Protein 8EH0 (pdb70)

Secondary structure (DSSP, 8-state):
-EETTEE---S-TTHHHHHHHHHHHHHHHTT-HHHHHHHHHHIIIII-PSPPEEE-HHHHHHHTSEEEEEEGGGSTTSBTHHHHHHHHHHHHHHTT--EEEEEESSSHHHHHHHHHHHHTT-EEEEEEEHHHHHHTHHHHHHHHHTT-EEEEE-STTSSHHHHHHHHHHHHHHTTTTEEE--SSS-SSTTHHHHHHHHHTHHHHHHHHHHHHHHSS--SEEEEE-SS-HHHHHHHGGGTTSS-EEEEEEE-TTBTTTTBS--HHHH-EEEEETTEEEEE-B-TTSPBPPP--SSTTT--SB--HHHHHHHHTTSSEEEEE-HHHHHHHHHHHHHHHS--B-TTHHHHHHGGGGS--TT-EEEEEE-BBSGGGHHHHHT-HHHHT-/--EETTEE---S-GGGHHHHHHHHHHHHHHTT-HHHHHHHHHHIIIII-PSPPEEE-HHHHHHHTSEEEEEEGGGSTTSBTHHHHHHHHHHHHHHTT--EEEEEESSSHHHHHHHHHHHHTT-EEEEEEEHHHHHHTHHHHHHHHHTT-EEEEE-STTSSHHHHHHHHHHHHHHTTTTEEE--SSS-SSTTHHHHHHHHHTHHHHHHHHHHHHHHSS--SEEEEE-SS-HHHHHHHGGGTTSS-EEEEEEEEETBGGGTBS--HHHH-EEEEETTEEEEE-B-TTSPBPPP--SSTTT--SB--HHHHHHHHHTSSEEEEEEHHHHHHHHHHHHHHHS--B-HHHHHHHHGGGGS--TT-EEEEEE-BBSGGGHHHHHH-HHHH--

Nearest PDB structures (foldseek):
  8eh1-assembly1_A  TM=1.002E+00  e=7.860E-84  Thermotoga maritima
  8vhh-assembly1_A  TM=9.989E-01  e=4.058E-80  Thermotoga maritima
  8egy-assembly1_B  TM=9.907E-01  e=5.579E-79  Thermotoga maritima
  6ami-assembly1_B  TM=9.738E-01  e=3.771E-62  Pyrococcus furiosus DSM 3638
  5dw3-assembly2_D  TM=9.674E-01  e=1.036E-59  Pyrococcus furiosus DSM 3638

Sequence (771 aa):
GNFGPYGGQNVPEILMGALEELEAAYEGIMKDESFWKEYNDLLRDYAGRPTPLYFARRRLSEKYGARRVYLKREDLLHTGAHKINNAIGQVLLAKLMGKTRITAGTGAGQHGVATATAAALFGMECVIYMGEEDTIRQKLNVERMKLLGAKVVPVKSGSRTLKDAIDEALRDWITNLQQTTYYVPGSVVGPHPYPIIVRNFQKVIGEETKKQIPEKEGRLPDYIVACVSGGSNAAGIFYPFIDSGVKLIGVEAGGEGLETGKHAASLLKGKIGYLHGSKTFVLQDDWGQVQQASHHSVSAGLDYPGVGPEHAYWRRETGKVLLYDAVTDEEALDAFIELSRLEGIIPALESSHALAYLKKKINIKGKVVVVNLSGRGDDKDLESVLNHPYVRERKGNFGPYGGQNVPEILMGALEELEAAYEGIMKDESFWKEYNDLLRDYAGRPTPLYFARRLSEKYGARVYLKREDLLHTGAHKINNAIGQVLLAKLMGKTRITAGTGAGQHGVATATAAALFGMECVIYMGEEDTI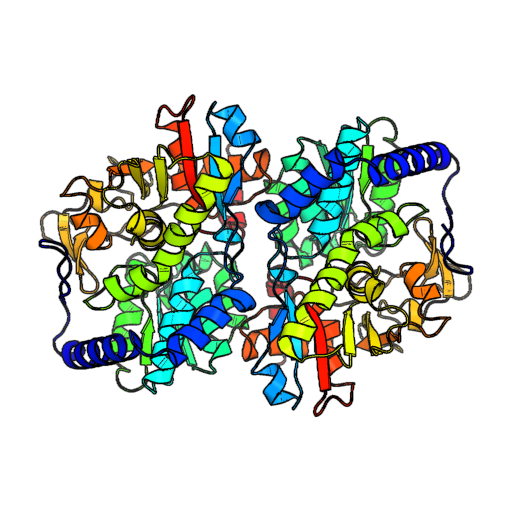RQKLNVERMKLLGAKVVPVKSGSRTLKDAIDEALRDWITNLQTTYYVPGSVVGPHPYPIIVRNFQKVIGEETKKQIPEKEGRLPDYIVACVSGGSNAAGIFYPFIDSGVKLIGVEAGGEGLETGKHAASLLKGKIGYLHGSKTFVLQDDWGQVQQASHHSVSAGLDYPGVGPEHAYWRRETGKVLYDAVTDEEALDAFIELSRLEGIIPALESSHALAYLKKINIKGKVVVVNLSGRGDDKDLESVLNHPYVRER

Structure (mmCIF, N/CA/C/O backbone):
data_8EH0
#
_entry.id   8EH0
#
_cell.length_a   164.365
_cell.length_b   164.365
_cell.length_c   84.301
_cell.angle_alpha   90.000
_cell.angle_beta   90.000
_cell.angle_gamma   90.000
#
_symmetry.space_group_name_H-M   'I 4'
#
loop_
_entity.id
_entity.type
_entity.pdbx_description
1 polymer 'Engineered tyrosine synthase (TmTyrS1)'
2 non-polymer '2-{[(E)-{3-hydroxy-2-methyl-5-[(phosphonooxy)methyl]pyridin-4-yl}methylidene]amino}prop-2-enoic acid'
3 non-polymer 1,2-ETHANEDIOL
4 non-polymer 1-oxo-1lambda~5~-quinoline
5 non-polymer 'POTASSIUM ION'
6 water water
#
loop_
_atom_site.group_PDB
_atom_site.id
_atom_site.type_symbol
_atom_site.label_atom_id
_atom_site.label_alt_id
_atom_site.label_comp_id
_atom_site.label_asym_id
_atom_site.label_entity_id
_atom_site.label_seq_id
_atom_site.pdbx_PDB_ins_code
_atom_site.Cartn_x
_atom_site.Cartn_y
_atom_site.Cartn_z
_atom_site.occupancy
_atom_site.B_iso_or_equiv
_atom_site.auth_seq_id
_atom_site.auth_comp_id
_atom_site.auth_asym_id
_atom_site.auth_atom_id
_atom_site.pdbx_PDB_model_num
ATOM 1 N N . GLY A 1 3 ? 47.90234 -50.66789 6.93829 1.000 40.79000 3 GLY A N 1
ATOM 2 C CA . GLY A 1 3 ? 46.93013 -49.69977 6.40009 1.000 43.00000 3 GLY A CA 1
ATOM 3 C C . GLY A 1 3 ? 47.18723 -49.00381 5.05276 1.000 32.79000 3 GLY A C 1
ATOM 4 O O . GLY A 1 3 ? 46.55493 -47.99472 4.71372 1.000 30.53000 3 GLY A O 1
ATOM 5 N N . ASN A 1 4 ? 48.11340 -49.54981 4.26865 1.000 30.18000 4 ASN A N 1
ATOM 6 C CA . ASN A 1 4 ? 48.50341 -48.94186 3.00045 1.000 30.60000 4 ASN A CA 1
ATOM 7 C C . ASN A 1 4 ? 47.98461 -49.80437 1.86375 1.000 32.54000 4 ASN A C 1
ATOM 8 O O . ASN A 1 4 ? 48.08597 -51.03039 1.91263 1.000 34.89000 4 ASN A O 1
ATOM 13 N N . PHE A 1 5 ? 47.43151 -49.15379 0.84100 1.000 27.16000 5 PHE A N 1
ATOM 14 C CA . PHE A 1 5 ? 47.00091 -49.77943 -0.43182 1.000 26.21000 5 PHE A CA 1
ATOM 15 C C . PHE A 1 5 ? 47.97776 -49.22062 -1.45965 1.000 30.44000 5 PHE A C 1
ATOM 16 O O . PHE A 1 5 ? 47.80660 -48.10387 -1.95951 1.000 26.63000 5 PHE A O 1
ATOM 24 N N . GLY A 1 6 ? 49.07053 -49.94734 -1.70555 1.000 31.28000 6 GLY A N 1
ATOM 25 C CA . GLY A 1 6 ? 50.11628 -49.30837 -2.45940 1.000 28.72000 6 GLY A CA 1
ATOM 26 C C . GLY A 1 6 ? 50.60547 -48.09711 -1.71095 1.000 28.87000 6 GLY A C 1
ATOM 27 O O . GLY A 1 6 ? 50.84376 -48.15541 -0.50078 1.000 30.41000 6 GLY A O 1
ATOM 28 N N . PRO A 1 7 ? 50.73643 -46.96965 -2.41164 1.000 28.02000 7 PRO A N 1
ATOM 29 C CA . PRO A 1 7 ? 51.17570 -45.71844 -1.77625 1.000 30.97000 7 PRO A CA 1
ATOM 30 C C . PRO A 1 7 ? 50.09260 -44.99834 -0.94834 1.000 31.48000 7 PRO A C 1
ATOM 31 O O . PRO A 1 7 ? 50.39172 -44.00703 -0.26784 1.000 34.31000 7 PRO A O 1
ATOM 35 N N . TYR A 1 8 ? 48.84340 -45.45474 -0.99972 1.000 26.09000 8 TYR A N 1
ATOM 36 C CA . TYR A 1 8 ? 47.70149 -44.70682 -0.48687 1.000 23.32000 8 TYR A CA 1
ATOM 37 C C . TYR A 1 8 ? 47.30047 -45.23070 0.86526 1.000 24.57000 8 TYR A C 1
ATOM 38 O O . TYR A 1 8 ? 47.59769 -46.38661 1.22621 1.000 26.76000 8 TYR A O 1
ATOM 47 N N . GLY A 1 9 ? 46.55549 -44.37683 1.59827 1.000 25.08000 9 GLY A N 1
ATOM 48 C CA . GLY A 1 9 ? 45.99955 -44.83569 2.86627 1.000 25.31000 9 GLY A CA 1
ATOM 49 C C . GLY A 1 9 ? 46.70318 -44.23122 4.07825 1.000 25.94000 9 GLY A C 1
ATOM 50 O O . GLY A 1 9 ? 46.80173 -43.00719 4.19848 1.000 24.85000 9 GLY A O 1
ATOM 51 N N . GLY A 1 10 ? 47.22826 -45.08989 4.95513 1.000 23.72000 10 GLY A N 1
ATOM 52 C CA . GLY A 1 10 ? 47.98985 -44.62250 6.10224 1.000 26.32000 10 GLY A CA 1
ATOM 53 C C . GLY A 1 10 ? 47.13151 -44.06031 7.22338 1.000 28.40000 10 GLY A C 1
ATOM 54 O O . GLY A 1 10 ? 45.90737 -44.26264 7.29583 1.000 25.50000 10 GLY A O 1
ATOM 55 N N . GLN A 1 11 ? 47.80533 -43.37401 8.15929 1.000 24.43000 11 GLN A N 1
ATOM 56 C CA . GLN A 1 11 ? 47.15001 -42.73490 9.31049 1.000 22.08000 11 GLN A CA 1
ATOM 57 C C . GLN A 1 11 ? 47.65769 -41.30311 9.38480 1.000 31.93000 11 GLN A C 1
ATOM 58 O O . GLN A 1 11 ? 48.66846 -41.02017 10.04418 1.000 32.35000 11 GLN A O 1
ATOM 64 N N . ASN A 1 12 ? 46.92048 -40.39013 8.79777 1.000 24.64000 12 ASN A N 1
ATOM 65 C CA . ASN A 1 12 ? 47.41828 -39.00651 8.61411 1.000 26.32000 12 ASN A CA 1
ATOM 66 C C . ASN A 1 12 ? 46.56226 -38.10250 9.45902 1.000 26.47000 12 ASN A C 1
ATOM 67 O O . ASN A 1 12 ? 45.58782 -37.51333 8.98508 1.000 28.19000 12 ASN A O 1
ATOM 72 N N . VAL A 1 13 ? 46.92459 -38.01281 10.74516 1.000 26.19000 13 VAL A N 1
ATOM 73 C CA . VAL A 1 13 ? 46.00628 -37.49667 11.75430 1.000 27.22000 13 VAL A CA 1
ATOM 74 C C . VAL A 1 13 ? 46.79618 -36.62941 12.72216 1.000 28.32000 13 VAL A C 1
ATOM 75 O O . VAL A 1 13 ? 48.00499 -36.82591 12.88296 1.000 27.98000 13 VAL A O 1
ATOM 79 N N . PRO A 1 14 ? 46.11719 -35.77356 13.46820 1.000 25.43000 14 PRO A N 1
ATOM 80 C CA . PRO A 1 14 ? 46.75885 -35.14809 14.64613 1.000 24.19000 14 PRO A CA 1
ATOM 81 C C . PRO A 1 14 ? 47.24578 -36.22969 15.59414 1.000 29.57000 14 PRO A C 1
ATOM 82 O O . PRO A 1 14 ? 46.60817 -37.26926 15.74949 1.000 26.31000 14 PRO A O 1
ATOM 86 N N . GLU A 1 15 ? 48.38454 -35.97081 16.25860 1.000 27.14000 15 GLU A N 1
ATOM 87 C CA . GLU A 1 15 ? 48.98254 -37.02856 17.08265 1.000 28.13000 15 GLU A CA 1
ATOM 88 C C . GLU A 1 15 ? 48.08967 -37.49433 18.22347 1.000 27.96000 15 GLU A C 1
ATOM 89 O O . GLU A 1 15 ? 48.22084 -38.65810 18.66133 1.000 28.65000 15 GLU A O 1
ATOM 95 N N . ILE A 1 16 ? 47.20382 -36.63254 18.72939 1.000 26.31000 16 ILE A N 1
ATOM 96 C CA . ILE A 1 16 ? 46.34700 -37.01134 19.86817 1.000 29.88000 16 ILE A CA 1
ATOM 97 C C . ILE A 1 16 ? 45.41962 -38.17713 19.49344 1.000 32.00000 16 ILE A C 1
ATOM 98 O O . ILE A 1 16 ? 44.97476 -38.91331 20.37769 1.000 32.03000 16 ILE A O 1
ATOM 103 N N . LEU A 1 17 ? 45.16624 -38.39789 18.18445 1.000 30.20000 17 LEU A N 1
ATOM 104 C CA . LEU A 1 17 ? 44.32589 -39.52873 17.78674 1.000 27.55000 17 LEU A CA 1
ATOM 105 C C . LEU A 1 17 ? 45.07325 -40.84113 17.75705 1.000 31.53000 17 LEU A C 1
ATOM 106 O O . LEU A 1 17 ? 44.42981 -41.87791 17.60740 1.000 28.71000 17 LEU A O 1
ATOM 111 N N . MET A 1 18 ? 46.40618 -40.85373 17.86780 1.000 27.15000 18 MET A N 1
ATOM 112 C CA . MET A 1 18 ? 47.12266 -42.12323 17.65306 1.000 32.55000 18 MET A CA 1
ATOM 113 C C . MET A 1 18 ? 46.75255 -43.16333 18.70756 1.000 26.87000 18 MET A C 1
ATOM 114 O O . MET A 1 18 ? 46.58713 -44.34446 18.39627 1.000 28.17000 18 MET A O 1
ATOM 119 N N . GLY A 1 19 ? 46.60105 -42.75241 19.96520 1.000 29.12000 19 GLY A N 1
ATOM 120 C CA . GLY A 1 19 ? 46.18500 -43.71650 20.98662 1.000 29.68000 19 GLY A CA 1
ATOM 121 C C . GLY A 1 19 ? 44.80086 -44.30400 20.70425 1.000 29.45000 19 GLY A C 1
ATOM 122 O O . GLY A 1 19 ? 44.58920 -45.52783 20.79196 1.000 28.03000 19 GLY A O 1
ATOM 123 N N . ALA A 1 20 ? 43.85551 -43.45079 20.30314 1.000 26.93000 20 ALA A N 1
ATOM 124 C CA . ALA A 1 20 ? 42.53246 -43.96738 19.93575 1.000 25.35000 20 ALA A CA 1
ATOM 125 C C . ALA A 1 20 ? 42.59763 -44.93421 18.75545 1.000 24.47000 20 ALA A C 1
ATOM 126 O O . ALA A 1 20 ? 41.85115 -45.92285 18.73170 1.000 25.79000 20 ALA A O 1
ATOM 128 N N . LEU A 1 21 ? 43.42935 -44.64032 17.73171 1.000 23.62000 21 LEU A N 1
ATOM 129 C CA . LEU A 1 21 ? 43.51455 -45.53515 16.57136 1.000 26.70000 21 LEU A CA 1
ATOM 130 C C . LEU A 1 21 ? 44.18268 -46.86024 16.93863 1.000 29.89000 21 LEU A C 1
ATOM 131 O O . LEU A 1 21 ? 43.78541 -47.93237 16.45814 1.000 27.05000 21 LEU A O 1
ATOM 136 N N . GLU A 1 22 ? 45.19421 -46.81815 17.81717 1.000 25.03000 22 GLU A N 1
ATOM 137 C CA . GLU A 1 22 ? 45.79931 -48.05613 18.30335 1.000 27.63000 22 GLU A CA 1
ATOM 138 C C . GLU A 1 22 ? 44.80944 -48.88508 19.11336 1.000 23.72000 22 GLU A C 1
ATOM 139 O O . GLU A 1 22 ? 44.79288 -50.12014 19.01219 1.000 24.84000 22 GLU A O 1
ATOM 145 N N . GLU A 1 23 ? 43.99032 -48.23512 19.92246 1.000 24.09000 23 GLU A N 1
ATOM 146 C CA . GLU A 1 23 ? 42.97453 -48.93808 20.70437 1.000 23.64000 23 GLU A CA 1
ATOM 147 C C . GLU A 1 23 ? 41.94272 -49.58519 19.77823 1.000 23.93000 23 GLU A C 1
ATOM 148 O O . GLU A 1 23 ? 41.57103 -50.74988 19.95882 1.000 23.44000 23 GLU A O 1
ATOM 154 N N . LEU A 1 24 ? 41.55167 -48.85570 18.72852 1.000 23.21000 24 LEU A N 1
ATOM 155 C CA . LEU A 1 24 ? 40.58096 -49.37088 17.74233 1.000 25.14000 24 LEU A CA 1
ATOM 156 C C . LEU A 1 24 ? 41.16282 -50.53371 16.95844 1.000 22.86000 24 LEU A C 1
ATOM 157 O O . LEU A 1 24 ? 40.49340 -51.56050 16.77376 1.000 25.56000 24 LEU A O 1
ATOM 162 N N . GLU A 1 25 ? 42.42513 -50.41665 16.50507 1.000 23.47000 25 GLU A N 1
ATOM 163 C CA . GLU A 1 25 ? 43.06196 -51.52344 15.80817 1.000 27.06000 25 GLU A CA 1
ATOM 164 C C . GLU A 1 25 ? 43.14784 -52.79590 16.66908 1.000 26.60000 25 GLU A C 1
ATOM 165 O O . GLU A 1 25 ? 42.85454 -53.90307 16.20267 1.000 26.64000 25 GLU A O 1
ATOM 171 N N . ALA A 1 26 ? 43.51220 -52.65523 17.93919 1.000 24.34000 26 ALA A N 1
ATOM 172 C CA . ALA A 1 26 ? 43.55913 -53.83167 18.80101 1.000 24.10000 26 ALA A CA 1
ATOM 173 C C . ALA A 1 26 ? 42.17369 -54.43581 19.04165 1.000 25.22000 26 ALA A C 1
ATOM 174 O O . ALA A 1 26 ? 42.04505 -55.66372 19.07741 1.000 26.98000 26 ALA A O 1
ATOM 176 N N . ALA A 1 27 ? 41.15998 -53.60014 19.26952 1.000 23.55000 27 ALA A N 1
ATOM 177 C CA . ALA A 1 27 ? 39.79762 -54.08831 19.48709 1.000 24.54000 27 ALA A CA 1
ATOM 178 C C . ALA A 1 27 ? 39.28595 -54.79489 18.25128 1.000 30.86000 27 ALA A C 1
ATOM 179 O O . ALA A 1 27 ? 38.64837 -55.85451 18.33565 1.000 27.37000 27 ALA A O 1
ATOM 181 N N . TYR A 1 28 ? 39.60987 -54.24584 17.09109 1.000 27.59000 28 TYR A N 1
ATOM 182 C CA . TYR A 1 28 ? 39.16627 -54.84946 15.83825 1.000 27.42000 28 TYR A CA 1
ATOM 183 C C . TYR A 1 28 ? 39.89176 -56.16201 15.57255 1.000 31.95000 28 TYR A C 1
ATOM 184 O O . TYR A 1 28 ? 39.28051 -57.14300 15.13187 1.000 30.69000 28 TYR A O 1
ATOM 193 N N . GLU A 1 29 ? 41.20360 -56.20951 15.80631 1.000 26.65000 29 GLU A N 1
ATOM 194 C CA . GLU A 1 29 ? 41.89601 -57.49092 15.71457 1.000 30.34000 29 GLU A CA 1
ATOM 195 C C . GLU A 1 29 ? 41.24497 -58.51996 16.65190 1.000 32.53000 29 GLU A C 1
ATOM 196 O O . GLU A 1 29 ? 41.08557 -59.70312 16.29761 1.000 34.62000 29 GLU A O 1
ATOM 202 N N . GLY A 1 30 ? 40.81554 -58.06795 17.82836 1.000 30.63000 30 GLY A N 1
ATOM 203 C CA . GLY A 1 30 ? 40.17956 -58.96498 18.78061 1.000 31.18000 30 GLY A CA 1
ATOM 204 C C . GLY A 1 30 ? 38.84254 -59.52863 18.30624 1.000 39.90000 30 GLY A C 1
ATOM 205 O O . GLY A 1 30 ? 38.53982 -60.69432 18.53687 1.000 41.37000 30 GLY A O 1
ATOM 206 N N . ILE A 1 31 ? 38.02933 -58.73869 17.60626 1.000 32.35000 31 ILE A N 1
ATOM 207 C CA . ILE A 1 31 ? 36.75527 -59.33735 17.17095 1.000 37.58000 31 ILE A CA 1
ATOM 208 C C . ILE A 1 31 ? 36.86957 -60.15828 15.88757 1.000 44.02000 31 ILE A C 1
ATOM 209 O O . ILE A 1 31 ? 35.93638 -60.91304 15.54956 1.000 40.11000 31 ILE A O 1
ATOM 214 N N . MET A 1 32 ? 37.98404 -60.03833 15.15611 1.000 41.95000 32 MET A N 1
ATOM 215 C CA . MET A 1 32 ? 38.19830 -60.85225 13.95878 1.000 45.62000 32 MET A CA 1
ATOM 216 C C . MET A 1 32 ? 38.08740 -62.32701 14.23872 1.000 47.51000 32 MET A C 1
ATOM 217 O O . MET A 1 32 ? 37.77952 -63.10747 13.32708 1.000 48.56000 32 MET A O 1
ATOM 222 N N . LYS A 1 33 ? 38.37551 -62.72632 15.46815 1.000 44.82000 33 LYS A N 1
ATOM 223 C CA . LYS A 1 33 ? 38.38759 -64.12005 15.87310 1.000 49.61000 33 LYS A CA 1
ATOM 224 C C . LYS A 1 33 ? 37.34584 -64.39679 16.95271 1.000 49.11000 33 LYS A C 1
ATOM 225 O O . LYS A 1 33 ? 37.42995 -65.41037 17.64344 1.000 50.11000 33 LYS A O 1
ATOM 227 N N . ASP A 1 34 ? 36.36020 -63.52119 17.10857 1.000 39.21000 34 ASP A N 1
ATOM 228 C CA . ASP A 1 34 ? 35.41954 -63.56796 18.23607 1.000 34.48000 34 ASP A CA 1
ATOM 229 C C . ASP A 1 34 ? 34.09153 -64.14663 17.73172 1.000 37.41000 34 ASP A C 1
ATOM 230 O O . ASP A 1 34 ? 33.28223 -63.43263 17.12379 1.000 32.66000 34 ASP A O 1
ATOM 235 N N . GLU A 1 35 ? 33.86274 -65.44835 17.97548 1.000 32.89000 35 GLU A N 1
ATOM 236 C CA . GLU A 1 35 ? 32.65473 -66.07410 17.44123 1.000 32.99000 35 GLU A CA 1
ATOM 237 C C . GLU A 1 35 ? 31.39478 -65.40712 17.95108 1.000 31.50000 35 GLU A C 1
ATOM 238 O O . GLU A 1 35 ? 30.37717 -65.39609 17.24950 1.000 32.76000 35 GLU A O 1
ATOM 244 N N . SER A 1 36 ? 31.41837 -64.86231 19.17072 1.000 30.15000 36 SER A N 1
ATOM 245 C CA . SER A 1 36 ? 30.22538 -64.26035 19.70365 1.000 29.10000 36 SER A CA 1
ATOM 246 C C . SER A 1 36 ? 29.92942 -62.89163 19.06655 1.000 32.64000 36 SER A C 1
ATOM 247 O O . SER A 1 36 ? 28.75071 -62.55918 18.85467 1.000 32.52000 36 SER A O 1
ATOM 250 N N . PHE A 1 37 ? 30.96001 -62.10939 18.70760 1.000 29.21000 37 PHE A N 1
ATOM 251 C CA . PHE A 1 37 ? 30.71406 -60.88079 17.93763 1.000 28.36000 37 PHE A CA 1
ATOM 252 C C . PHE A 1 37 ? 30.01263 -61.21633 16.61246 1.000 27.29000 37 PHE A C 1
ATOM 253 O O . PHE A 1 37 ? 28.97514 -60.60206 16.24847 1.000 27.77000 37 PHE A O 1
ATOM 261 N N . TRP A 1 38 ? 30.55655 -62.18610 15.89142 1.000 27.08000 38 TRP A N 1
ATOM 262 C CA . TRP A 1 38 ? 30.01513 -62.50572 14.56734 1.000 30.22000 38 TRP A CA 1
ATOM 263 C C . TRP A 1 38 ? 28.62277 -63.10995 14.66797 1.000 32.26000 38 TRP A C 1
ATOM 264 O O . TRP A 1 38 ? 27.77638 -62.82610 13.81731 1.000 27.71000 38 TRP A O 1
ATOM 275 N N . LYS A 1 39 ? 28.34078 -63.90610 15.71535 1.000 28.99000 39 LYS A N 1
ATOM 276 C CA . LYS A 1 39 ? 26.98343 -64.42831 15.87795 1.000 31.82000 39 LYS A CA 1
ATOM 277 C C . LYS A 1 39 ? 25.97689 -63.29968 16.05562 1.000 26.95000 39 LYS A C 1
ATOM 278 O O . LYS A 1 39 ? 24.94630 -63.26563 15.36202 1.000 31.33000 39 LYS A O 1
ATOM 284 N N . GLU A 1 40 ? 26.24784 -62.37718 16.98915 1.000 27.16000 40 GLU A N 1
ATOM 285 C CA . GLU A 1 40 ? 25.32623 -61.28752 17.27490 1.000 26.17000 40 GLU A CA 1
ATOM 286 C C . GLU A 1 40 ? 25.18235 -60.40528 16.05022 1.000 29.82000 40 GLU A C 1
ATOM 287 O O . GLU A 1 40 ? 24.06776 -60.01597 15.67733 1.000 27.06000 40 GLU A O 1
ATOM 293 N N . TYR A 1 41 ? 26.31186 -60.09428 15.41664 1.000 24.89000 41 TYR A N 1
ATOM 294 C CA . TYR A 1 41 ? 26.29296 -59.21106 14.25003 1.000 23.63000 41 TYR A CA 1
ATOM 295 C C . TYR A 1 41 ? 25.53727 -59.85245 13.10704 1.000 26.29000 41 TYR A C 1
ATOM 296 O O . TYR A 1 41 ? 24.67593 -59.21543 12.50213 1.000 25.50000 41 TYR A O 1
ATOM 305 N N . ASN A 1 42 ? 25.84582 -61.10882 12.79706 1.000 24.62000 42 ASN A N 1
ATOM 306 C CA . ASN A 1 42 ? 25.17012 -61.76325 11.66713 1.000 25.43000 42 ASN A CA 1
ATOM 307 C C . ASN A 1 42 ? 23.69484 -62.00731 11.94647 1.000 25.10000 42 ASN A C 1
ATOM 308 O O . ASN A 1 42 ? 22.88440 -61.90753 11.02495 1.000 27.19000 42 ASN A O 1
ATOM 313 N N . ASP A 1 43 ? 23.31499 -62.27926 13.21745 1.000 25.30000 43 ASP A N 1
ATOM 314 C CA . ASP A 1 43 ? 21.89275 -62.40433 13.53474 1.000 27.94000 43 ASP A CA 1
ATOM 315 C C . ASP A 1 43 ? 21.14553 -61.09410 13.32643 1.000 25.75000 43 ASP A C 1
ATOM 316 O O . ASP A 1 43 ? 20.00179 -61.10384 12.84980 1.000 27.84000 43 ASP A O 1
ATOM 321 N N . LEU A 1 44 ? 21.75689 -59.95815 13.69800 1.000 24.74000 44 LEU A N 1
ATOM 322 C CA . LEU A 1 44 ? 21.14369 -58.66402 13.42778 1.000 24.41000 44 LEU A CA 1
ATOM 323 C C . LEU A 1 44 ? 21.11367 -58.38503 11.91858 1.000 27.21000 44 LEU A C 1
ATOM 324 O O . LEU A 1 44 ? 20.10021 -57.88587 11.41167 1.000 24.95000 44 LEU A O 1
ATOM 329 N N . LEU A 1 45 ? 22.19593 -58.69708 11.17839 1.000 23.68000 45 LEU A N 1
ATOM 330 C CA . LEU A 1 45 ? 22.11785 -58.49804 9.70621 1.000 23.68000 45 LEU A CA 1
ATOM 331 C C . LEU A 1 45 ? 20.92181 -59.24284 9.11505 1.000 24.45000 45 LEU A C 1
ATOM 332 O O . LEU A 1 45 ? 20.21957 -58.68907 8.24428 1.000 26.74000 45 LEU A O 1
ATOM 337 N N . ARG A 1 46 ? 20.67793 -60.47940 9.57075 1.000 25.21000 46 ARG A N 1
ATOM 338 C CA . ARG A 1 46 ? 19.56581 -61.29320 9.04668 1.000 23.92000 46 ARG A CA 1
ATOM 339 C C . ARG A 1 46 ? 18.21087 -60.70823 9.46753 1.000 29.15000 46 ARG A C 1
ATOM 340 O O . ARG A 1 46 ? 17.35148 -60.43037 8.62586 1.000 26.76000 46 ARG A O 1
ATOM 348 N N . ASP A 1 47 ? 17.96821 -60.57523 10.77431 1.000 25.91000 47 ASP A N 1
ATOM 349 C CA . ASP A 1 47 ? 16.57809 -60.30821 11.23535 1.000 29.30000 47 ASP A CA 1
ATOM 350 C C . ASP A 1 47 ? 16.26372 -58.83592 11.42618 1.000 26.41000 47 ASP A C 1
ATOM 351 O O . ASP A 1 47 ? 15.08597 -58.42838 11.34724 1.000 27.28000 47 ASP A O 1
ATOM 356 N N . TYR A 1 48 ? 17.27501 -58.01028 11.64618 1.000 22.26000 48 TYR A N 1
ATOM 357 C CA . TYR A 1 48 ? 17.09659 -56.60304 11.87713 1.000 21.13000 48 TYR A CA 1
ATOM 358 C C . TYR A 1 48 ? 17.25870 -55.85101 10.56371 1.000 28.71000 48 TYR A C 1
ATOM 359 O O . TYR A 1 48 ? 16.42731 -55.01882 10.22468 1.000 24.56000 48 TYR A O 1
ATOM 368 N N . ALA A 1 49 ? 18.33597 -56.13105 9.82950 1.000 25.82000 49 ALA A N 1
ATOM 369 C CA . ALA A 1 49 ? 18.55904 -55.40301 8.57013 1.000 24.57000 49 ALA A CA 1
ATOM 370 C C . ALA A 1 49 ? 17.85539 -56.03647 7.37416 1.000 26.99000 49 ALA A C 1
ATOM 371 O O . ALA A 1 49 ? 17.52329 -55.32996 6.41050 1.000 26.26000 49 ALA A O 1
ATOM 373 N N . GLY A 1 50 ? 17.69073 -57.34438 7.38296 1.000 25.29000 50 GLY A N 1
ATOM 374 C CA . GLY A 1 50 ? 17.07299 -58.05782 6.27910 1.000 23.45000 50 GLY A CA 1
ATOM 375 C C . GLY A 1 50 ? 18.01319 -58.74296 5.29309 1.000 29.31000 50 GLY A C 1
ATOM 376 O O . GLY A 1 50 ? 17.57264 -59.06649 4.19206 1.000 28.95000 50 GLY A O 1
ATOM 377 N N . ARG A 1 51 ? 19.27483 -59.05834 5.66600 1.000 24.89000 51 ARG A N 1
ATOM 378 C CA . ARG A 1 51 ? 20.13398 -59.78941 4.73598 1.000 25.24000 51 ARG A CA 1
ATOM 379 C C . ARG A 1 51 ? 19.77524 -61.28425 4.70479 1.000 25.81000 51 ARG A C 1
ATOM 380 O O . ARG A 1 51 ? 19.36239 -61.84235 5.72694 1.000 29.02000 51 ARG A O 1
ATOM 388 N N . PRO A 1 52 ? 20.01452 -61.97912 3.58940 1.000 25.00000 52 PRO A N 1
ATOM 389 C CA . PRO A 1 52 ? 20.63245 -61.51929 2.33143 1.000 24.77000 52 PRO A CA 1
ATOM 390 C C . PRO A 1 52 ? 19.64930 -60.72735 1.51634 1.000 24.70000 52 PRO A C 1
ATOM 391 O O . PRO A 1 52 ? 18.40413 -60.96066 1.60681 1.000 23.91000 52 PRO A O 1
ATOM 395 N N . THR A 1 53 ? 20.14421 -59.73309 0.78095 1.000 24.22000 53 THR A N 1
ATOM 396 C CA . THR A 1 53 ? 19.27210 -58.97427 -0.12406 1.000 22.54000 53 THR A CA 1
ATOM 397 C C . THR A 1 53 ? 19.16746 -59.73911 -1.45160 1.000 23.35000 53 THR A C 1
ATOM 398 O O . THR A 1 53 ? 20.11135 -60.43588 -1.87960 1.000 23.15000 53 THR A O 1
ATOM 402 N N . PRO A 1 54 ? 18.04291 -59.60702 -2.15131 1.000 21.19000 54 PRO A N 1
ATOM 403 C CA . PRO A 1 54 ? 17.90624 -60.34781 -3.41189 1.000 23.75000 54 PRO A CA 1
ATOM 404 C C . PRO A 1 54 ? 18.72718 -59.73798 -4.53284 1.000 25.75000 54 PRO A C 1
ATOM 405 O O . PRO A 1 54 ? 19.14775 -58.56618 -4.51140 1.000 23.39000 54 PRO A O 1
ATOM 409 N N . LEU A 1 55 ? 18.94631 -60.57976 -5.52515 1.000 21.96000 55 LEU A N 1
ATOM 410 C CA . LEU A 1 55 ? 19.55621 -60.18393 -6.78908 1.000 21.66000 55 LEU A CA 1
ATOM 411 C C . LEU A 1 55 ? 18.39973 -60.25702 -7.78868 1.000 26.17000 55 LEU A C 1
ATOM 412 O O . LEU A 1 55 ? 17.90537 -61.34500 -8.12621 1.000 27.87000 55 LEU A O 1
ATOM 417 N N . TYR A 1 56 ? 17.94256 -59.10809 -8.22871 1.000 22.81000 56 TYR A N 1
ATOM 418 C CA . TYR A 1 56 ? 16.69002 -59.00996 -8.96648 1.000 24.46000 56 TYR A CA 1
ATOM 419 C C . TYR A 1 56 ? 16.95392 -58.88811 -10.46741 1.000 24.77000 56 TYR A C 1
ATOM 420 O O . TYR A 1 56 ? 17.63164 -57.95976 -10.92266 1.000 23.61000 56 TYR A O 1
ATOM 429 N N . PHE A 1 57 ? 16.32891 -59.77133 -11.25416 1.000 24.35000 57 PHE A N 1
ATOM 430 C CA . PHE A 1 57 ? 16.36382 -59.59634 -12.71526 1.000 25.21000 57 PHE A CA 1
ATOM 431 C C . PHE A 1 57 ? 15.39861 -58.51215 -13.15654 1.000 25.48000 57 PHE A C 1
ATOM 432 O O . PHE A 1 57 ? 14.18043 -58.65241 -12.97512 1.000 27.10000 57 PHE A O 1
ATOM 440 N N . ALA A 1 58 ? 15.92347 -57.41479 -13.71699 1.000 21.56000 58 ALA A N 1
ATOM 441 C CA . ALA A 1 58 ? 15.14527 -56.23265 -14.08322 1.000 23.73000 58 ALA A CA 1
ATOM 442 C C . ALA A 1 58 ? 14.71198 -56.44042 -15.54632 1.000 25.17000 58 ALA A C 1
ATOM 443 O O . ALA A 1 58 ? 15.43266 -56.11941 -16.47114 1.000 23.78000 58 ALA A O 1
ATOM 445 N N A ARG A 1 59 ? 13.51678 -57.02693 -15.70859 0.520 27.63000 59 ARG A N 1
ATOM 446 N N B ARG A 1 59 ? 13.51880 -57.02196 -15.74660 0.480 27.64000 59 ARG A N 1
ATOM 447 C CA A ARG A 1 59 ? 13.02730 -57.44857 -17.01858 0.520 29.04000 59 ARG A CA 1
ATOM 448 C CA B ARG A 1 59 ? 13.15533 -57.45869 -17.09350 0.480 28.84000 59 ARG A CA 1
ATOM 449 C C A ARG A 1 59 ? 12.94043 -56.29019 -18.00041 0.520 28.35000 59 ARG A C 1
ATOM 450 C C B ARG A 1 59 ? 12.91445 -56.29021 -18.04643 0.480 28.38000 59 ARG A C 1
ATOM 451 O O A ARG A 1 59 ? 13.34402 -56.41719 -19.16910 0.520 27.61000 59 ARG A O 1
ATOM 452 O O B ARG A 1 59 ? 13.21807 -56.40418 -19.24518 0.480 27.47000 59 ARG A O 1
ATOM 467 N N . ARG A 1 60 ? 12.36775 -55.16461 -17.56650 1.000 27.43000 60 ARG A N 1
ATOM 468 C CA . ARG A 1 60 ? 12.10982 -54.06410 -18.48839 1.000 29.36000 60 ARG A CA 1
ATOM 469 C C . ARG A 1 60 ? 13.37239 -53.29396 -18.81321 1.000 27.99000 60 ARG A C 1
ATOM 470 O O . ARG A 1 60 ? 13.57323 -52.90384 -19.96536 1.000 27.33000 60 ARG A O 1
ATOM 478 N N . LEU A 1 61 ? 14.25394 -53.09173 -17.82485 1.000 27.44000 61 LEU A N 1
ATOM 479 C CA . LEU A 1 61 ? 15.56538 -52.55160 -18.12749 1.000 27.46000 61 LEU A CA 1
ATOM 480 C C . LEU A 1 61 ? 16.30047 -53.46263 -19.10046 1.000 26.02000 61 LEU A C 1
ATOM 481 O O . LEU A 1 61 ? 16.96422 -52.99059 -20.02341 1.000 27.38000 61 LEU A O 1
ATOM 486 N N . SER A 1 62 ? 16.24167 -54.77543 -18.85260 1.000 25.44000 62 SER A N 1
ATOM 487 C CA . SER A 1 62 ? 16.93766 -55.73636 -19.70356 1.000 23.52000 62 SER A CA 1
ATOM 488 C C . SER A 1 62 ? 16.41549 -55.65706 -21.12491 1.000 28.70000 62 SER A C 1
ATOM 489 O O . SER A 1 62 ? 17.20304 -55.62610 -22.08149 1.000 30.23000 62 SER A O 1
ATOM 492 N N . GLU A 1 63 ? 15.09059 -55.63350 -21.28566 1.000 27.01000 63 GLU A N 1
ATOM 493 C CA . GLU A 1 63 ? 14.52642 -55.48413 -22.62908 1.000 29.51000 63 GLU A CA 1
ATOM 494 C C . GLU A 1 63 ? 14.96044 -54.17879 -23.28872 1.000 33.02000 63 GLU A C 1
ATOM 495 O O . GLU A 1 63 ? 15.23013 -54.15075 -24.50159 1.000 30.30000 63 GLU A O 1
ATOM 501 N N . LYS A 1 64 ? 15.01757 -53.07430 -22.52544 1.000 27.95000 64 LYS A N 1
ATOM 502 C CA . LYS A 1 64 ? 15.37655 -51.79289 -23.12211 1.000 28.37000 64 LYS A CA 1
ATOM 503 C C . LYS A 1 64 ? 16.80485 -51.80398 -23.66630 1.000 32.13000 64 LYS A C 1
ATOM 504 O O . LYS A 1 64 ? 17.08873 -51.22784 -24.72754 1.000 30.39000 64 LYS A O 1
ATOM 510 N N . TYR A 1 65 ? 17.72513 -52.43896 -22.95736 1.000 27.80000 65 TYR A N 1
ATOM 511 C CA . TYR A 1 65 ? 19.14337 -52.40294 -23.34659 1.000 28.13000 65 TYR A CA 1
ATOM 512 C C . TYR A 1 65 ? 19.58114 -53.67165 -24.07449 1.000 27.46000 65 TYR A C 1
ATOM 513 O O . TYR A 1 65 ? 20.73236 -53.73554 -24.52980 1.000 30.97000 65 TYR A O 1
ATOM 522 N N . GLY A 1 66 ? 18.68576 -54.63733 -24.26933 1.000 29.75000 66 GLY A N 1
ATOM 523 C CA . GLY A 1 66 ? 19.11348 -55.89197 -24.89924 1.000 32.01000 66 GLY A CA 1
ATOM 524 C C . GLY A 1 66 ? 20.13564 -56.66194 -24.09115 1.000 31.96000 66 GLY A C 1
ATOM 525 O O . GLY A 1 66 ? 20.99161 -57.34975 -24.65321 1.000 28.36000 66 GLY A O 1
ATOM 526 N N . ALA A 1 67 ? 20.06395 -56.57801 -22.76925 1.000 28.73000 67 ALA A N 1
ATOM 527 C CA . ALA A 1 67 ? 21.07818 -57.15995 -21.92329 1.000 24.86000 67 ALA A CA 1
ATOM 528 C C . ALA A 1 67 ? 20.38615 -57.97585 -20.81212 1.000 24.27000 67 ALA A C 1
ATOM 529 O O . ALA A 1 67 ? 19.15207 -58.09119 -20.76373 1.000 29.53000 67 ALA A O 1
ATOM 531 N N A ARG A 1 68 ? 21.17436 -58.59065 -19.94226 0.520 22.99000 68 ARG A N 1
ATOM 532 N N B ARG A 1 68 ? 21.18037 -58.54765 -19.92629 0.480 22.99000 68 ARG A N 1
ATOM 533 C CA A ARG A 1 68 ? 20.65934 -59.30660 -18.77106 0.520 22.71000 68 ARG A CA 1
ATOM 534 C CA B ARG A 1 68 ? 20.67735 -59.29461 -18.77506 0.480 22.72000 68 ARG A CA 1
ATOM 535 C C A ARG A 1 68 ? 21.07810 -58.46500 -17.57040 0.520 26.20000 68 ARG A C 1
ATOM 536 C C B ARG A 1 68 ? 21.06907 -58.48997 -17.54039 0.480 26.19000 68 ARG A C 1
ATOM 537 O O A ARG A 1 68 ? 22.20075 -58.60223 -17.08068 0.520 25.19000 68 ARG A O 1
ATOM 538 O O B ARG A 1 68 ? 22.15666 -58.68615 -16.99165 0.480 25.16000 68 ARG A O 1
ATOM 553 N N . VAL A 1 69 ? 20.17727 -57.59222 -17.09749 1.000 20.95000 69 VAL A N 1
ATOM 554 C CA . VAL A 1 69 ? 20.52218 -56.61469 -16.05396 1.000 19.27000 69 VAL A CA 1
ATOM 555 C C . VAL A 1 69 ? 19.94020 -57.08450 -14.72797 1.000 22.00000 69 VAL A C 1
ATOM 556 O O . VAL A 1 69 ? 18.71404 -57.25379 -14.59154 1.000 22.46000 69 VAL A O 1
ATOM 560 N N . TYR A 1 70 ? 20.80558 -57.22627 -13.74139 1.000 20.90000 70 TYR A N 1
ATOM 561 C CA . TYR A 1 70 ? 20.41664 -57.61716 -12.40134 1.000 21.21000 70 TYR A CA 1
ATOM 562 C C . TYR A 1 70 ? 20.70467 -56.48365 -11.43895 1.000 23.40000 70 TYR A C 1
ATOM 563 O O . TYR A 1 70 ? 21.72507 -55.82124 -11.55183 1.000 23.15000 70 TYR A O 1
ATOM 572 N N . LEU A 1 71 ? 19.80624 -56.27255 -10.47659 1.000 19.89000 71 LEU A N 1
ATOM 573 C CA . LEU A 1 71 ? 19.99120 -55.22396 -9.47020 1.000 21.63000 71 LEU A CA 1
ATOM 574 C C . LEU A 1 71 ? 20.24112 -55.90118 -8.13260 1.000 23.25000 71 LEU A C 1
ATOM 575 O O . LEU A 1 71 ? 19.43646 -56.71347 -7.68150 1.000 22.12000 71 LEU A O 1
ATOM 580 N N . LYS A 1 72 ? 21.37293 -55.58433 -7.50719 1.000 20.65000 72 LYS A N 1
ATOM 581 C CA . LYS A 1 72 ? 21.60892 -56.07653 -6.15272 1.000 20.73000 72 LYS A CA 1
ATOM 582 C C . LYS A 1 72 ? 20.86487 -55.13951 -5.20477 1.000 21.67000 72 LYS A C 1
ATOM 583 O O . LYS A 1 72 ? 21.17543 -53.94862 -5.13740 1.000 23.07000 72 LYS A O 1
ATOM 589 N N . ARG A 1 73 ? 19.87719 -55.67552 -4.47796 1.000 20.74000 73 ARG A N 1
ATOM 590 C CA . ARG A 1 73 ? 18.82728 -54.83759 -3.87911 1.000 20.58000 73 ARG A CA 1
ATOM 591 C C . ARG A 1 73 ? 19.20171 -54.38781 -2.45721 1.000 22.09000 73 ARG A C 1
ATOM 592 O O . ARG A 1 73 ? 18.52400 -54.70580 -1.47437 1.000 22.38000 73 ARG A O 1
ATOM 600 N N . GLU A 1 74 ? 20.27504 -53.59626 -2.32914 1.000 20.98000 74 GLU A N 1
ATOM 601 C CA . GLU A 1 74 ? 20.57457 -53.03551 -0.99136 1.000 21.73000 74 GLU A CA 1
ATOM 602 C C . GLU A 1 74 ? 19.53784 -52.00968 -0.54663 1.000 22.62000 74 GLU A C 1
ATOM 603 O O . GLU A 1 74 ? 19.49035 -51.66786 0.64011 1.000 23.13000 74 GLU A O 1
ATOM 609 N N . ASP A 1 75 ? 18.72562 -51.47590 -1.46744 1.000 21.05000 75 ASP A N 1
ATOM 610 C CA . ASP A 1 75 ? 17.62986 -50.58409 -1.09466 1.000 26.07000 75 ASP A CA 1
ATOM 611 C C . ASP A 1 75 ? 16.59601 -51.28797 -0.20676 1.000 24.04000 75 ASP A C 1
ATOM 612 O O . ASP A 1 75 ? 15.80302 -50.57414 0.42931 1.000 24.72000 75 ASP A O 1
ATOM 617 N N . LEU A 1 76 ? 16.57032 -52.63394 -0.18186 1.000 21.78000 76 LEU A N 1
ATOM 618 C CA . LEU A 1 76 ? 15.56750 -53.34988 0.64606 1.000 22.83000 76 LEU A CA 1
ATOM 619 C C . LEU A 1 76 ? 16.03462 -53.49414 2.08742 1.000 27.64000 76 LEU A C 1
ATOM 620 O O . LEU A 1 76 ? 15.25092 -53.94617 2.93529 1.000 30.90000 76 LEU A O 1
ATOM 625 N N . LEU A 1 77 ? 17.24366 -53.04852 2.41380 1.000 21.21000 77 LEU A N 1
ATOM 626 C CA . LEU A 1 77 ? 17.68082 -53.17079 3.82112 1.000 22.40000 77 LEU A CA 1
ATOM 627 C C . LEU A 1 77 ? 16.90379 -52.22679 4.71705 1.000 22.37000 77 LEU A C 1
ATOM 628 O O . LEU A 1 77 ? 16.45455 -51.17684 4.30609 1.000 23.53000 77 LEU A O 1
ATOM 633 N N . HIS A 1 78 ? 16.86089 -52.56589 6.01826 1.000 23.93000 78 HIS A N 1
ATOM 634 C CA . HIS A 1 78 ? 16.37983 -51.61698 6.99735 1.000 23.65000 78 HIS A CA 1
ATOM 635 C C . HIS A 1 78 ? 17.15555 -50.30045 6.88289 1.000 23.53000 78 HIS A C 1
ATOM 636 O O . HIS A 1 78 ? 18.38458 -50.32212 6.81259 1.000 22.18000 78 HIS A O 1
ATOM 643 N N . THR A 1 79 ? 16.43513 -49.18711 6.85473 1.000 20.90000 79 THR A N 1
ATOM 644 C CA . THR A 1 79 ? 16.83895 -47.78545 6.65200 1.000 23.62000 79 THR A CA 1
ATOM 645 C C . THR A 1 79 ? 17.01795 -47.42254 5.17686 1.000 21.26000 79 THR A C 1
ATOM 646 O O . THR A 1 79 ? 17.12772 -46.22880 4.87011 1.000 23.30000 79 THR A O 1
ATOM 650 N N . GLY A 1 80 ? 17.06797 -48.39317 4.27554 1.000 22.97000 80 GLY A N 1
ATOM 651 C CA . GLY A 1 80 ? 17.01493 -48.02309 2.87526 1.000 24.45000 80 GLY A CA 1
ATOM 652 C C . GLY A 1 80 ? 18.34339 -47.87823 2.18490 1.000 24.78000 80 GLY A C 1
ATOM 653 O O . GLY A 1 80 ? 18.35528 -47.38401 1.04658 1.000 23.06000 80 GLY A O 1
ATOM 654 N N . ALA A 1 81 ? 19.46382 -48.33038 2.79784 1.000 21.36000 81 ALA A N 1
ATOM 655 C CA . ALA A 1 81 ? 20.75327 -48.23351 2.09249 1.000 21.92000 81 ALA A CA 1
ATOM 656 C C . ALA A 1 81 ? 21.77545 -49.17460 2.71670 1.000 23.46000 81 ALA A C 1
ATOM 657 O O . ALA A 1 81 ? 21.63359 -49.60975 3.86191 1.000 22.88000 81 ALA A O 1
ATOM 659 N N . HIS A 1 82 ? 22.80972 -49.49064 1.94249 1.000 22.21000 82 HIS A N 1
ATOM 660 C CA . HIS A 1 82 ? 23.91804 -50.32889 2.40468 1.000 21.66000 82 HIS A CA 1
ATOM 661 C C . HIS A 1 82 ? 24.58862 -49.77038 3.65467 1.000 21.35000 82 HIS A C 1
ATOM 662 O O . HIS A 1 82 ? 25.29087 -50.52228 4.32657 1.000 22.08000 82 HIS A O 1
ATOM 669 N N . LYS A 1 83 ? 24.37508 -48.50105 3.98269 1.000 21.32000 83 LYS A N 1
ATOM 670 C CA . LYS A 1 83 ? 25.06573 -47.93162 5.12669 1.000 21.60000 83 LYS A CA 1
ATOM 671 C C . LYS A 1 83 ? 24.80960 -48.74563 6.40310 1.000 26.09000 83 LYS A C 1
ATOM 672 O O . LYS A 1 83 ? 25.63509 -48.75242 7.32357 1.000 21.97000 83 LYS A O 1
ATOM 678 N N . ILE A 1 84 ? 23.64622 -49.39097 6.51389 1.000 22.35000 84 ILE A N 1
ATOM 679 C CA . ILE A 1 84 ? 23.35516 -50.10898 7.75721 1.000 21.61000 84 ILE A CA 1
ATOM 680 C C . ILE A 1 84 ? 24.31843 -51.27829 8.00654 1.000 22.15000 84 ILE A C 1
ATOM 681 O O . ILE A 1 84 ? 24.52959 -51.65961 9.17592 1.000 22.92000 84 ILE A O 1
ATOM 686 N N . ASN A 1 85 ? 24.88871 -51.90130 6.95128 1.000 21.52000 85 ASN A N 1
ATOM 687 C CA . ASN A 1 85 ? 25.81202 -53.01860 7.19056 1.000 23.15000 85 ASN A CA 1
ATOM 688 C C . ASN A 1 85 ? 26.96475 -52.56158 8.08089 1.000 25.78000 85 ASN A C 1
ATOM 689 O O . ASN A 1 85 ? 27.36187 -53.24113 9.03657 1.000 24.41000 85 ASN A O 1
ATOM 694 N N . ASN A 1 86 ? 27.50851 -51.41408 7.74642 1.000 21.11000 86 ASN A N 1
ATOM 695 C CA . ASN A 1 86 ? 28.65941 -50.83918 8.44167 1.000 22.45000 86 ASN A CA 1
ATOM 696 C C . ASN A 1 86 ? 28.23097 -50.23206 9.77602 1.000 23.64000 86 ASN A C 1
ATOM 697 O O . ASN A 1 86 ? 28.93333 -50.39474 10.78252 1.000 23.35000 86 ASN A O 1
ATOM 702 N N . ALA A 1 87 ? 27.08131 -49.52647 9.80390 1.000 23.05000 87 ALA A N 1
ATOM 703 C CA . ALA A 1 87 ? 26.69995 -48.85743 11.04923 1.000 23.49000 87 ALA A CA 1
ATOM 704 C C . ALA A 1 87 ? 26.44682 -49.87855 12.15978 1.000 25.81000 87 ALA A C 1
ATOM 705 O O . ALA A 1 87 ? 26.82429 -49.64695 13.32084 1.000 24.75000 87 ALA A O 1
ATOM 707 N N . ILE A 1 88 ? 25.76543 -50.99842 11.85016 1.000 25.52000 88 ILE A N 1
ATOM 708 C CA . ILE A 1 88 ? 25.51234 -51.97557 12.91769 1.000 24.51000 88 ILE A CA 1
ATOM 709 C C . ILE A 1 88 ? 26.84179 -52.50288 13.43978 1.000 26.95000 88 ILE A C 1
ATOM 710 O O . ILE A 1 88 ? 27.05807 -52.57017 14.65695 1.000 25.54000 88 ILE A O 1
ATOM 715 N N . GLY A 1 89 ? 27.74112 -52.86596 12.52153 1.000 25.40000 89 GLY A N 1
ATOM 716 C CA . GLY A 1 89 ? 29.01358 -53.48933 12.91667 1.000 24.38000 89 GLY A CA 1
ATOM 717 C C . GLY A 1 89 ? 29.85156 -52.56215 13.79950 1.000 24.28000 89 GLY A C 1
ATOM 718 O O . GLY A 1 89 ? 30.40378 -52.98574 14.81810 1.000 24.26000 89 GLY A O 1
ATOM 719 N N . GLN A 1 90 ? 29.96241 -51.28247 13.41670 1.000 23.36000 90 GLN A N 1
ATOM 720 C CA . GLN A 1 90 ? 30.83345 -50.37540 14.17157 1.000 22.26000 90 GLN A CA 1
ATOM 721 C C . GLN A 1 90 ?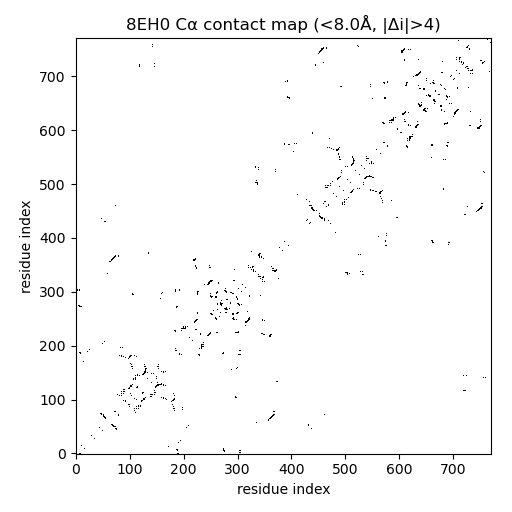 30.21092 -49.95118 15.49694 1.000 23.94000 90 GLN A C 1
ATOM 722 O O . GLN A 1 90 ? 30.92847 -49.75787 16.48720 1.000 24.65000 90 GLN A O 1
ATOM 728 N N . VAL A 1 91 ? 28.88400 -49.75649 15.53606 1.000 23.04000 91 VAL A N 1
ATOM 729 C CA . VAL A 1 91 ? 28.30148 -49.35033 16.82146 1.000 23.46000 91 VAL A CA 1
ATOM 730 C C . VAL A 1 91 ? 28.31834 -50.53067 17.80627 1.000 25.64000 91 VAL A C 1
ATOM 731 O O . VAL A 1 91 ? 28.55176 -50.33496 19.02127 1.000 26.46000 91 VAL A O 1
ATOM 735 N N . LEU A 1 92 ? 28.15200 -51.76292 17.31402 1.000 24.82000 92 LEU A N 1
ATOM 736 C CA . LEU A 1 92 ? 28.35993 -52.95345 18.15594 1.000 23.51000 92 LEU A CA 1
ATOM 737 C C . LEU A 1 92 ? 29.78260 -52.97379 18.71675 1.000 28.02000 92 LEU A C 1
ATOM 738 O O . LEU A 1 92 ? 30.00683 -53.16308 19.92600 1.000 26.95000 92 LEU A O 1
ATOM 743 N N . LEU A 1 93 ? 30.75821 -52.72986 17.85813 1.000 24.87000 93 LEU A N 1
ATOM 744 C CA . LEU A 1 93 ? 32.15898 -52.67926 18.31387 1.000 25.16000 93 LEU A CA 1
ATOM 745 C C . LEU A 1 93 ? 32.37397 -51.56367 19.33624 1.000 26.21000 93 LEU A C 1
ATOM 746 O O . LEU A 1 93 ? 32.99126 -51.79826 20.39774 1.000 28.79000 93 LEU A O 1
ATOM 751 N N . ALA A 1 94 ? 31.82771 -50.36257 19.08212 1.000 24.55000 94 ALA A N 1
ATOM 752 C CA . ALA A 1 94 ? 31.89873 -49.26095 20.04241 1.000 24.28000 94 ALA A CA 1
ATOM 753 C C . ALA A 1 94 ? 31.32077 -49.66674 21.40336 1.000 27.75000 94 ALA A C 1
ATOM 754 O O . ALA A 1 94 ? 31.88134 -49.34030 22.46546 1.000 27.20000 94 ALA A O 1
ATOM 756 N N . LYS A 1 95 ? 30.15346 -50.30216 21.38714 1.000 26.99000 95 LYS A N 1
ATOM 757 C CA . LYS A 1 95 ? 29.50654 -50.74400 22.62808 1.000 28.40000 95 LYS A CA 1
ATOM 758 C C . LYS A 1 95 ? 30.38563 -51.72493 23.38724 1.000 29.38000 95 LYS A C 1
ATOM 759 O O . LYS A 1 95 ? 30.57302 -51.57620 24.60124 1.000 28.96000 95 LYS A O 1
ATOM 765 N N . LEU A 1 96 ? 30.97954 -52.67870 22.68422 1.000 27.97000 96 LEU A N 1
ATOM 766 C CA . LEU A 1 96 ? 31.86469 -53.67372 23.30838 1.000 30.02000 96 LEU A CA 1
ATOM 767 C C . LEU A 1 96 ? 33.16472 -53.05604 23.81269 1.000 29.47000 96 LEU A C 1
ATOM 768 O O . LEU A 1 96 ? 33.79593 -53.59472 24.74441 1.000 29.26000 96 LEU A O 1
ATOM 773 N N . MET A 1 97 ? 33.59861 -51.95566 23.21519 1.000 27.69000 97 MET A N 1
ATOM 774 C CA . MET A 1 97 ? 34.79470 -51.26395 23.67639 1.000 27.84000 97 MET A CA 1
ATOM 775 C C . MET A 1 97 ? 34.52443 -50.41596 24.92866 1.000 28.48000 97 MET A C 1
ATOM 776 O O . MET A 1 97 ? 35.43752 -49.71511 25.39769 1.000 30.41000 97 MET A O 1
ATOM 781 N N . GLY A 1 98 ? 33.28218 -50.35701 25.41493 1.000 27.87000 98 GLY A N 1
ATOM 782 C CA . GLY A 1 98 ? 32.91398 -49.50805 26.55115 1.000 31.74000 98 GLY A CA 1
ATOM 783 C C . GLY A 1 98 ? 32.65389 -48.04714 26.22501 1.000 32.35000 98 GLY A C 1
ATOM 784 O O . GLY A 1 98 ? 32.51780 -47.21546 27.13837 1.000 31.78000 98 GLY A O 1
ATOM 785 N N . LYS A 1 99 ? 32.56879 -47.68697 24.94672 1.000 28.52000 99 LYS A N 1
ATOM 786 C CA . LYS A 1 99 ? 32.19265 -46.32299 24.63358 1.000 26.18000 99 LYS A CA 1
ATOM 787 C C . LYS A 1 99 ? 30.72857 -46.10202 24.97262 1.000 22.68000 99 LYS A C 1
ATOM 788 O O . LYS A 1 99 ? 29.91912 -47.03064 24.93780 1.000 31.62000 99 LYS A O 1
ATOM 794 N N . THR A 1 100 ? 30.37806 -44.85568 25.21958 1.000 26.80000 100 THR A N 1
ATOM 795 C CA . THR A 1 100 ? 29.00802 -44.53174 25.57859 1.000 27.46000 100 THR A CA 1
ATOM 796 C C . THR A 1 100 ? 28.34105 -43.55806 24.61956 1.000 32.39000 100 THR A C 1
ATOM 797 O O . THR A 1 100 ? 27.17611 -43.20533 24.82467 1.000 31.79000 100 THR A O 1
ATOM 801 N N . ARG A 1 101 ? 29.04085 -43.11111 23.59065 1.000 26.36000 101 ARG A N 1
ATOM 802 C CA . ARG A 1 101 ? 28.53285 -42.06944 22.72166 1.000 24.61000 101 ARG A CA 1
ATOM 803 C C . ARG A 1 101 ? 29.07652 -42.29666 21.31912 1.000 27.08000 101 ARG A C 1
ATOM 804 O O . ARG A 1 101 ? 30.22141 -42.71736 21.14904 1.000 27.69000 101 ARG A O 1
ATOM 812 N N . ILE A 1 102 ? 28.29628 -41.88995 20.32140 1.000 26.63000 102 ILE A N 1
ATOM 813 C CA . ILE A 1 102 ? 28.63196 -42.11407 18.91474 1.000 23.66000 102 ILE A CA 1
ATOM 814 C C . ILE A 1 102 ? 28.57803 -40.77453 18.20180 1.000 25.16000 102 ILE A C 1
ATOM 815 O O . ILE A 1 102 ? 27.63730 -39.99991 18.41075 1.000 26.50000 102 ILE A O 1
ATOM 820 N N . THR A 1 103 ? 29.54266 -40.51261 17.31516 1.000 23.18000 103 THR A N 1
ATOM 821 C CA . THR A 1 103 ? 29.44373 -39.31813 16.47330 1.000 21.99000 103 THR A CA 1
ATOM 822 C C . THR A 1 103 ? 29.81734 -39.70029 15.03777 1.000 24.30000 103 THR A C 1
ATOM 823 O O . THR A 1 103 ? 30.52297 -40.68680 14.80883 1.000 25.70000 103 THR A O 1
ATOM 827 N N . ALA A 1 104 ? 29.26225 -38.94866 14.07895 1.000 24.61000 104 ALA A N 1
ATOM 828 C CA . ALA A 1 104 ? 29.43489 -39.24872 12.65525 1.000 20.90000 104 ALA A CA 1
ATOM 829 C C . ALA A 1 104 ? 28.99594 -38.02202 11.88117 1.000 24.44000 104 ALA A C 1
ATOM 830 O O . ALA A 1 104 ? 28.31108 -37.16032 12.40620 1.000 24.07000 104 ALA A O 1
ATOM 832 N N . GLY A 1 105 ? 29.42368 -37.94908 10.63036 1.000 23.56000 105 GLY A N 1
ATOM 833 C CA . GLY A 1 105 ? 28.87470 -36.91641 9.73435 1.000 25.83000 105 GLY A CA 1
ATOM 834 C C . GLY A 1 105 ? 28.09496 -37.61877 8.62239 1.000 21.59000 105 GLY A C 1
ATOM 835 O O . GLY A 1 105 ? 28.22446 -38.84097 8.43029 1.000 25.24000 105 GLY A O 1
ATOM 836 N N . THR A 1 106 ? 27.21270 -36.89078 7.96141 1.000 23.89000 106 THR A N 1
ATOM 837 C CA . THR A 1 106 ? 26.39794 -37.55507 6.92940 1.000 22.71000 106 THR A CA 1
ATOM 838 C C . THR A 1 106 ? 26.04505 -36.53961 5.86152 1.000 23.53000 106 THR A C 1
ATOM 839 O O . THR A 1 106 ? 25.94650 -35.33837 6.14065 1.000 23.64000 106 THR A O 1
ATOM 843 N N . GLY A 1 107 ? 25.87449 -37.04037 4.61776 1.000 25.56000 107 GLY A N 1
ATOM 844 C CA . GLY A 1 107 ? 25.61156 -36.19902 3.46404 1.000 24.90000 107 GLY A CA 1
ATOM 845 C C . GLY A 1 107 ? 24.20567 -36.51264 2.97447 1.000 28.94000 107 GLY A C 1
ATOM 846 O O . GLY A 1 107 ? 23.30802 -35.69511 3.08841 1.000 26.36000 107 GLY A O 1
ATOM 847 N N . ALA A 1 108 ? 24.00236 -37.70588 2.46616 1.000 24.80000 108 ALA A N 1
ATOM 848 C CA . ALA A 1 108 ? 22.65337 -38.10247 2.07468 1.000 25.39000 108 ALA A CA 1
ATOM 849 C C . ALA A 1 108 ? 21.75061 -38.28020 3.28230 1.000 26.93000 108 ALA A C 1
ATOM 850 O O . ALA A 1 108 ? 20.50967 -38.32268 3.13163 1.000 26.58000 108 ALA A O 1
ATOM 852 N N . GLY A 1 109 ? 22.32989 -38.39168 4.47770 1.000 24.11000 109 GLY A N 1
ATOM 853 C CA . GLY A 1 109 ? 21.52309 -38.69049 5.63045 1.000 22.70000 109 GLY A CA 1
ATOM 854 C C . GLY A 1 109 ? 21.31223 -40.15824 5.85333 1.000 26.26000 109 GLY A C 1
ATOM 855 O O . GLY A 1 109 ? 20.77146 -40.52326 6.89527 1.000 24.69000 109 GLY A O 1
ATOM 856 N N . GLN A 1 110 ? 21.70932 -41.02508 4.90514 1.000 23.81000 110 GLN A N 1
ATOM 857 C CA . GLN A 1 110 ? 21.51348 -42.47285 5.10501 1.000 24.38000 110 GLN A CA 1
ATOM 858 C C . GLN A 1 110 ? 22.48163 -43.02864 6.13293 1.000 22.90000 110 GLN A C 1
ATOM 859 O O . GLN A 1 110 ? 22.13874 -43.94094 6.90635 1.000 23.87000 110 GLN A O 1
ATOM 865 N N . HIS A 1 111 ? 23.74989 -42.56730 6.09032 1.000 23.97000 111 HIS A N 1
ATOM 866 C CA . HIS A 1 111 ? 24.67209 -42.97005 7.15711 1.000 22.82000 111 HIS A CA 1
ATOM 867 C C . HIS A 1 111 ? 24.21461 -42.42090 8.50248 1.000 25.51000 111 HIS A C 1
ATOM 868 O O . HIS A 1 111 ? 24.26468 -43.13524 9.52299 1.000 22.97000 111 HIS A O 1
ATOM 875 N N . GLY A 1 112 ? 23.79523 -41.15467 8.53239 1.000 23.84000 112 GLY A N 1
ATOM 876 C CA . GLY A 1 112 ? 23.22182 -40.60555 9.75970 1.000 25.43000 112 GLY A CA 1
ATOM 877 C C . GLY A 1 112 ? 22.05911 -41.42960 10.29161 1.000 25.87000 112 GLY A C 1
ATOM 878 O O . GLY A 1 112 ? 22.01527 -41.76176 11.49881 1.000 24.63000 112 GLY A O 1
ATOM 879 N N . VAL A 1 113 ? 21.11042 -41.80673 9.40933 1.000 24.18000 113 VAL A N 1
ATOM 880 C CA . VAL A 1 113 ? 19.99073 -42.62183 9.89526 1.000 22.09000 113 VAL A CA 1
ATOM 881 C C . VAL A 1 113 ? 20.48679 -44.00878 10.33948 1.000 23.46000 113 VAL A C 1
ATOM 882 O O . VAL A 1 113 ? 20.08095 -44.52287 11.38660 1.000 24.73000 113 VAL A O 1
ATOM 886 N N . ALA A 1 114 ? 21.37390 -44.65776 9.55141 1.000 20.92000 114 ALA A N 1
ATOM 887 C CA . ALA A 1 114 ? 21.82602 -45.99073 9.93257 1.000 23.32000 114 ALA A CA 1
ATOM 888 C C . ALA A 1 114 ? 22.53328 -45.94417 11.29093 1.000 23.66000 114 ALA A C 1
ATOM 889 O O . ALA A 1 114 ? 22.38036 -46.86153 12.12147 1.000 22.39000 114 ALA A O 1
ATOM 891 N N . THR A 1 115 ? 23.37369 -44.93247 11.46772 1.000 24.04000 115 THR A N 1
ATOM 892 C CA . THR A 1 115 ? 24.12907 -44.79101 12.71204 1.000 23.23000 115 THR A CA 1
ATOM 893 C C . THR A 1 115 ? 23.17856 -44.52474 13.87333 1.000 26.54000 115 THR A C 1
ATOM 894 O O . THR A 1 115 ? 23.29165 -45.17709 14.91884 1.000 24.63000 115 THR A O 1
ATOM 898 N N . ALA A 1 116 ? 22.21512 -43.62339 13.67518 1.000 23.62000 116 ALA A N 1
ATOM 899 C CA . ALA A 1 116 ? 21.23567 -43.34518 14.73945 1.000 27.72000 116 ALA A CA 1
ATOM 900 C C . ALA A 1 116 ? 20.39685 -44.58853 15.07582 1.000 25.50000 116 ALA A C 1
ATOM 901 O O . ALA A 1 116 ? 20.02110 -44.79556 16.22976 1.000 26.56000 116 ALA A O 1
ATOM 903 N N . THR A 1 117 ? 20.07699 -45.41104 14.08120 1.000 24.52000 117 THR A N 1
ATOM 904 C CA . THR A 1 117 ? 19.29626 -46.63351 14.29160 1.000 23.45000 117 THR A CA 1
ATOM 905 C C . THR A 1 117 ? 20.07829 -47.61432 15.15170 1.000 27.59000 117 THR A C 1
ATOM 906 O O . THR A 1 117 ? 19.55445 -48.22741 16.09582 1.000 26.48000 117 THR A O 1
ATOM 910 N N . ALA A 1 118 ? 21.36738 -47.81320 14.80355 1.000 24.21000 118 ALA A N 1
ATOM 911 C CA . ALA A 1 118 ? 22.17148 -48.71607 15.59861 1.000 26.23000 118 ALA A CA 1
ATOM 912 C C . ALA A 1 118 ? 22.41200 -48.13525 16.98935 1.000 24.18000 118 ALA A C 1
ATOM 913 O O . ALA A 1 118 ? 22.44207 -48.89259 17.97488 1.000 26.49000 118 ALA A O 1
ATOM 915 N N . ALA A 1 119 ? 22.58261 -46.81127 17.08655 1.000 23.43000 119 ALA A N 1
ATOM 916 C CA . ALA A 1 119 ? 22.80415 -46.25247 18.42730 1.000 25.03000 119 ALA A CA 1
ATOM 917 C C . ALA A 1 119 ? 21.54758 -46.43526 19.27572 1.000 31.14000 119 ALA A C 1
ATOM 918 O O . ALA A 1 119 ? 21.64677 -46.71750 20.47397 1.000 29.73000 119 ALA A O 1
ATOM 920 N N . ALA A 1 120 ? 20.36600 -46.26107 18.68094 1.000 27.41000 120 ALA A N 1
ATOM 921 C CA . ALA A 1 120 ? 19.13444 -46.53294 19.42844 1.000 27.36000 120 ALA A CA 1
ATOM 922 C C . ALA A 1 120 ? 19.08147 -48.00262 19.85841 1.000 28.44000 120 ALA A C 1
ATOM 923 O O . ALA A 1 120 ? 18.81865 -48.31670 21.03547 1.000 29.27000 120 ALA A O 1
ATOM 925 N N . LEU A 1 121 ? 19.36852 -48.91540 18.93519 1.000 25.48000 121 LEU A N 1
ATOM 926 C CA . LEU A 1 121 ? 19.30364 -50.34117 19.22512 1.000 29.94000 121 LEU A CA 1
ATOM 927 C C . LEU A 1 121 ? 20.24682 -50.71387 20.36590 1.000 34.39000 121 LEU A C 1
ATOM 928 O O . LEU A 1 121 ? 19.90093 -51.51510 21.24125 1.000 32.73000 121 LEU A O 1
ATOM 933 N N . PHE A 1 122 ? 21.43810 -50.11845 20.39616 1.000 29.61000 122 PHE A N 1
ATOM 934 C CA . PHE A 1 122 ? 22.41836 -50.46225 21.41294 1.000 29.52000 122 PHE A CA 1
ATOM 935 C C . PHE A 1 122 ? 22.43019 -49.49146 22.58529 1.000 31.49000 122 PHE A C 1
ATOM 936 O O . PHE A 1 122 ? 23.31765 -49.60032 23.45685 1.000 32.23000 122 PHE A O 1
ATOM 944 N N . GLY A 1 123 ? 21.47663 -48.56994 22.64413 1.000 30.45000 123 GLY A N 1
ATOM 945 C CA . GLY A 1 123 ? 21.35542 -47.69709 23.80547 1.000 31.42000 123 GLY A CA 1
ATOM 946 C C . GLY A 1 123 ? 22.49482 -46.70955 23.98144 1.000 40.93000 123 GLY A C 1
ATOM 947 O O . GLY A 1 123 ? 22.91732 -46.43899 25.11849 1.000 35.67000 123 GLY A O 1
ATOM 948 N N . MET A 1 124 ? 22.98672 -46.12654 22.88931 1.000 28.76000 124 MET A N 1
ATOM 949 C CA . MET A 1 124 ? 24.07418 -45.15105 22.94426 1.000 28.60000 124 MET A CA 1
ATOM 950 C C . MET A 1 124 ? 23.66210 -43.73510 22.56407 1.000 30.83000 124 MET A C 1
ATOM 951 O O . MET A 1 124 ? 22.84771 -43.53130 21.65948 1.000 30.09000 124 MET A O 1
ATOM 956 N N . GLU A 1 125 ? 24.25123 -42.73794 23.23372 1.000 27.93000 125 GLU A N 1
ATOM 957 C CA . GLU A 1 125 ? 24.05616 -41.36113 22.80568 1.000 24.83000 125 GLU A CA 1
ATOM 958 C C . GLU A 1 125 ? 24.62905 -41.15337 21.39986 1.000 29.42000 125 GLU A C 1
ATOM 959 O O . GLU A 1 125 ? 25.63496 -41.74713 21.03182 1.000 29.33000 125 GLU A O 1
ATOM 965 N N . CYS A 1 126 ? 23.90189 -40.41357 20.56595 1.000 25.49000 126 CYS A N 1
ATOM 966 C CA . CYS A 1 126 ? 24.31575 -40.27274 19.15109 1.000 25.79000 126 CYS A CA 1
ATOM 967 C C . CYS A 1 126 ? 24.17172 -38.81996 18.72002 1.000 27.27000 126 CYS A C 1
ATOM 968 O O . CYS A 1 126 ? 23.08994 -38.23532 18.85002 1.000 27.19000 126 CYS A O 1
ATOM 971 N N . VAL A 1 127 ? 25.24532 -38.24187 18.16723 1.000 23.37000 127 VAL A N 1
ATOM 972 C CA . VAL A 1 127 ? 25.27428 -36.86721 17.68931 1.000 24.18000 127 VAL A CA 1
ATOM 973 C C . VAL A 1 127 ? 25.75407 -36.90443 16.24260 1.000 28.00000 127 VAL A C 1
ATOM 974 O O . VAL A 1 127 ? 26.86298 -37.38218 15.96255 1.000 26.75000 127 VAL A O 1
ATOM 978 N N . ILE A 1 128 ? 24.91082 -36.44063 15.31882 1.000 24.65000 128 ILE A N 1
ATOM 979 C CA . ILE A 1 128 ? 25.20957 -36.52475 13.88804 1.000 24.14000 128 ILE A CA 1
ATOM 980 C C . ILE A 1 128 ? 25.38359 -35.10921 13.33918 1.000 25.49000 128 ILE A C 1
ATOM 981 O O . ILE A 1 128 ? 24.50192 -34.25565 13.51611 1.000 27.55000 128 ILE A O 1
ATOM 986 N N . TYR A 1 129 ? 26.48012 -34.88026 12.60564 1.000 22.13000 129 TYR A N 1
ATOM 987 C CA . TYR A 1 129 ? 26.74313 -33.61084 11.94192 1.000 22.62000 129 TYR A CA 1
ATOM 988 C C . TYR A 1 129 ? 26.30189 -33.70361 10.48674 1.000 27.16000 129 TYR A C 1
ATOM 989 O O . TYR A 1 129 ? 26.54375 -34.72418 9.82556 1.000 25.97000 129 TYR A O 1
ATOM 998 N N . MET A 1 130 ? 25.60268 -32.66357 10.01664 1.000 26.16000 130 MET A N 1
ATOM 999 C CA . MET A 1 130 ? 25.15243 -32.71029 8.62642 1.000 25.35000 130 MET A CA 1
ATOM 1000 C C . MET A 1 130 ? 25.18147 -31.28269 8.05747 1.000 25.02000 130 MET A C 1
ATOM 1001 O O . MET A 1 130 ? 24.76856 -30.33902 8.73060 1.000 26.05000 130 MET A O 1
ATOM 1006 N N . GLY A 1 131 ? 25.78121 -31.11979 6.87569 1.000 25.32000 131 GLY A N 1
ATOM 1007 C CA . GLY A 1 131 ? 25.88920 -29.78623 6.30685 1.000 26.84000 131 GLY A CA 1
ATOM 1008 C C . GLY A 1 131 ? 24.50561 -29.18167 6.11067 1.000 27.91000 131 GLY A C 1
ATOM 1009 O O . GLY A 1 131 ? 23.53545 -29.86841 5.77159 1.000 26.06000 131 GLY A O 1
ATOM 1010 N N . GLU A 1 132 ? 24.41714 -27.87946 6.34174 1.000 27.93000 132 GLU A N 1
ATOM 1011 C CA . GLU A 1 132 ? 23.10346 -27.24181 6.32657 1.000 30.59000 132 GLU A CA 1
ATOM 1012 C C . GLU A 1 132 ? 22.39211 -27.43936 4.98831 1.000 28.41000 132 GLU A C 1
ATOM 1013 O O . GLU A 1 132 ? 21.18600 -27.69977 4.95981 1.000 29.20000 132 GLU A O 1
ATOM 1019 N N . GLU A 1 133 ? 23.11777 -27.36748 3.88166 1.000 27.59000 133 GLU A N 1
ATOM 1020 C CA . GLU A 1 133 ? 22.47539 -27.57703 2.58145 1.000 27.16000 133 GLU A CA 1
ATOM 1021 C C . GLU A 1 133 ? 21.88074 -28.97881 2.47606 1.000 32.25000 133 GLU A C 1
ATOM 1022 O O . GLU A 1 133 ? 20.82599 -29.16970 1.85461 1.000 29.26000 133 GLU A O 1
ATOM 1028 N N . ASP A 1 134 ? 22.53090 -29.95672 3.09209 1.000 26.55000 134 ASP A N 1
ATOM 1029 C CA . ASP A 1 134 ? 22.02622 -31.33548 3.07274 1.000 28.55000 134 ASP A CA 1
ATOM 1030 C C . ASP A 1 134 ? 20.83162 -31.50125 3.99219 1.000 31.15000 134 ASP A C 1
ATOM 1031 O O . ASP A 1 134 ? 19.93638 -32.32200 3.69725 1.000 28.61000 134 ASP A O 1
ATOM 1036 N N . THR A 1 135 ? 20.78139 -30.73848 5.09965 1.000 28.96000 135 THR A N 1
ATOM 1037 C CA . THR A 1 135 ? 19.58487 -30.83630 5.94304 1.000 28.39000 135 THR A CA 1
ATOM 1038 C C . THR A 1 135 ? 18.34752 -30.39520 5.16805 1.000 33.21000 135 THR A C 1
ATOM 1039 O O . THR A 1 135 ? 17.24913 -30.84445 5.47175 1.000 32.51000 135 THR A O 1
ATOM 1043 N N . ILE A 1 136 ? 18.51651 -29.56098 4.14858 1.000 30.13000 136 ILE A N 1
ATOM 1044 C CA . ILE A 1 136 ? 17.39022 -29.08298 3.31863 1.000 28.02000 136 ILE A CA 1
ATOM 1045 C C . ILE A 1 136 ? 17.06035 -30.07258 2.18812 1.000 29.56000 136 ILE A C 1
ATOM 1046 O O . ILE A 1 136 ? 15.89527 -30.44612 1.99472 1.000 34.69000 136 ILE A O 1
ATOM 1051 N N . ARG A 1 137 ? 18.05255 -30.52860 1.41498 1.000 28.64000 137 ARG A N 1
ATOM 1052 C CA . ARG A 1 137 ? 17.70375 -31.38519 0.28037 1.000 30.55000 137 ARG A CA 1
ATOM 1053 C C . ARG A 1 137 ? 17.53880 -32.85285 0.66027 1.000 29.62000 137 ARG A C 1
ATOM 1054 O O . ARG A 1 137 ? 17.13989 -33.64525 -0.21642 1.000 30.06000 137 ARG A O 1
ATOM 1062 N N . GLN A 1 138 ? 17.81590 -33.23713 1.93068 1.000 25.93000 138 GLN A N 1
ATOM 1063 C CA . GLN A 1 138 ? 17.64394 -34.60571 2.41952 1.000 25.37000 138 GLN A CA 1
ATOM 1064 C C . GLN A 1 138 ? 16.86022 -34.57644 3.72506 1.000 28.51000 138 GLN A C 1
ATOM 1065 O O . GLN A 1 138 ? 17.07832 -35.38994 4.62073 1.000 28.91000 138 GLN A O 1
ATOM 1071 N N . LYS A 1 139 ? 15.91064 -33.64289 3.81790 1.000 30.60000 139 LYS A N 1
ATOM 1072 C CA . LYS A 1 139 ? 15.06707 -33.45966 5.01230 1.000 32.95000 139 LYS A CA 1
ATOM 1073 C C . LYS A 1 139 ? 14.43111 -34.74196 5.57882 1.000 29.34000 139 LYS A C 1
ATOM 1074 O O . LYS A 1 139 ? 14.28835 -34.88005 6.80883 1.000 30.80000 139 LYS A O 1
ATOM 1076 N N . LEU A 1 140 ? 13.99211 -35.66931 4.72920 1.000 25.81000 140 LEU A N 1
ATOM 1077 C CA . LEU A 1 140 ? 13.35220 -36.88162 5.27367 1.000 25.27000 140 LEU A CA 1
ATOM 1078 C C . LEU A 1 140 ? 14.28330 -37.56341 6.27965 1.000 28.30000 140 LEU A C 1
ATOM 1079 O O . LEU A 1 140 ? 13.84645 -38.08949 7.31676 1.000 28.46000 140 LEU A O 1
ATOM 1084 N N . ASN A 1 141 ? 15.56946 -37.58426 5.97238 1.000 26.41000 141 ASN A N 1
ATOM 1085 C CA . ASN A 1 141 ? 16.48661 -38.26511 6.88435 1.000 25.93000 141 ASN A CA 1
ATOM 1086 C C . ASN A 1 141 ? 16.73429 -37.46836 8.17595 1.000 26.74000 141 ASN A C 1
ATOM 1087 O O . ASN A 1 141 ? 17.04541 -38.08282 9.19754 1.000 27.59000 141 ASN A O 1
ATOM 1092 N N . VAL A 1 142 ? 16.60196 -36.14530 8.16198 1.000 26.00000 142 VAL A N 1
ATOM 1093 C CA . VAL A 1 142 ? 16.67165 -35.37849 9.41050 1.000 27.65000 142 VAL A CA 1
ATOM 1094 C C . VAL A 1 142 ? 15.51395 -35.76730 10.30112 1.000 30.59000 142 VAL A C 1
ATOM 1095 O O . VAL A 1 142 ? 15.68218 -35.97357 11.50835 1.000 29.06000 142 VAL A O 1
ATOM 1099 N N . GLU A 1 143 ? 14.31622 -35.89310 9.70854 1.000 26.29000 143 GLU A N 1
ATOM 1100 C CA . GLU A 1 143 ? 13.15658 -36.30399 10.49217 1.000 28.73000 143 GLU A CA 1
ATOM 1101 C C . GLU A 1 143 ? 13.37355 -37.68370 11.08022 1.000 27.49000 143 GLU A C 1
ATOM 1102 O O . GLU A 1 143 ? 13.04378 -37.92374 12.24620 1.000 29.13000 143 GLU A O 1
ATOM 1108 N N . ARG A 1 144 ? 13.90253 -38.62350 10.28316 1.000 24.38000 144 ARG A N 1
ATOM 1109 C CA . ARG A 1 144 ? 14.12856 -39.96427 10.80219 1.000 23.63000 144 ARG A CA 1
ATOM 1110 C C . ARG A 1 144 ? 15.10493 -39.92297 11.97071 1.000 25.41000 144 ARG A C 1
ATOM 1111 O O . ARG A 1 144 ? 14.85204 -40.52913 13.01398 1.000 25.99000 144 ARG A O 1
ATOM 1119 N N . MET A 1 145 ? 16.24537 -39.22364 11.81487 1.000 26.32000 145 MET A N 1
ATOM 1120 C CA . MET A 1 145 ? 17.20278 -39.16637 12.92737 1.000 26.59000 145 MET A CA 1
ATOM 1121 C C . MET A 1 145 ? 16.61637 -38.56622 14.19163 1.000 30.12000 145 MET A C 1
ATOM 1122 O O . MET A 1 145 ? 16.92253 -39.03663 15.28612 1.000 27.92000 145 MET A O 1
ATOM 1127 N N . LYS A 1 146 ? 15.75395 -37.57087 14.06248 1.000 28.31000 146 LYS A N 1
ATOM 1128 C CA . LYS A 1 146 ? 15.11458 -36.98875 15.25073 1.000 30.27000 146 LYS A CA 1
ATOM 1129 C C . LYS A 1 146 ? 14.20866 -38.01781 15.96192 1.000 31.52000 146 LYS A C 1
ATOM 1130 O O . LYS A 1 146 ? 14.29189 -38.19402 17.18808 1.000 29.83000 146 LYS A O 1
ATOM 1132 N N . LEU A 1 147 ? 13.44468 -38.80693 15.21003 1.000 28.24000 147 LEU A N 1
ATOM 1133 C CA . LEU A 1 147 ? 12.60781 -39.84409 15.83726 1.000 28.10000 147 LEU A CA 1
ATOM 1134 C C . LEU A 1 147 ? 13.44090 -40.94808 16.47448 1.000 31.81000 147 LEU A C 1
ATOM 1135 O O . LEU A 1 147 ? 12.99403 -41.59019 17.45066 1.000 29.63000 147 LEU A O 1
ATOM 1140 N N . LEU A 1 148 ? 14.61807 -41.22704 15.92132 1.000 25.90000 148 LEU A N 1
ATOM 1141 C CA . LEU A 1 148 ? 15.49325 -42.26512 16.45851 1.000 25.27000 148 LEU A CA 1
ATOM 1142 C C . LEU A 1 148 ? 16.23079 -41.78965 17.70260 1.000 27.67000 148 LEU A C 1
ATOM 1143 O O . LEU A 1 148 ? 16.97105 -42.58261 18.31555 1.000 29.67000 148 LEU A O 1
ATOM 1148 N N . GLY A 1 149 ? 16.07423 -40.52732 18.06566 1.000 28.51000 149 GLY A N 1
ATOM 1149 C CA . GLY A 1 149 ? 16.69382 -39.98681 19.28264 1.000 27.54000 149 GLY A CA 1
ATOM 1150 C C . GLY A 1 149 ? 18.08219 -39.40961 19.13702 1.000 33.55000 149 GLY A C 1
ATOM 1151 O O . GLY A 1 149 ? 18.73278 -39.10625 20.14718 1.000 30.47000 149 GLY A O 1
ATOM 1152 N N . ALA A 1 150 ? 18.56795 -39.24268 17.92118 1.000 27.78000 150 ALA A N 1
ATOM 1153 C CA . ALA A 1 150 ? 19.87737 -38.65248 17.70051 1.000 28.05000 150 ALA A CA 1
ATOM 1154 C C . ALA A 1 150 ? 19.77117 -37.12647 17.64842 1.000 31.13000 150 ALA A C 1
ATOM 1155 O O . ALA A 1 150 ? 18.76270 -36.56126 17.20547 1.000 31.71000 150 ALA A O 1
ATOM 1157 N N . LYS A 1 151 ? 20.80724 -36.45967 18.11954 1.000 29.16000 151 LYS A N 1
ATOM 1158 C CA . LYS A 1 151 ? 20.92208 -35.02387 17.90663 1.000 24.91000 151 LYS A CA 1
ATOM 1159 C C . LYS A 1 151 ? 21.48499 -34.76610 16.51177 1.000 26.46000 151 LYS A C 1
ATOM 1160 O O . LYS A 1 151 ? 22.49890 -35.34785 16.14873 1.000 31.32000 151 LYS A O 1
ATOM 1166 N N . VAL A 1 152 ? 20.81786 -33.92530 15.72083 1.000 29.04000 152 VAL A N 1
ATOM 1167 C CA . VAL A 1 152 ? 21.31279 -33.54245 14.39485 1.000 28.52000 152 VAL A CA 1
ATOM 1168 C C . VAL A 1 152 ? 21.84245 -32.11864 14.50218 1.000 30.70000 152 VAL A C 1
ATOM 1169 O O . VAL A 1 152 ? 21.11167 -31.20099 14.92215 1.000 30.80000 152 VAL A O 1
ATOM 1173 N N . VAL A 1 153 ? 23.11273 -31.91951 14.16575 1.000 26.97000 153 VAL A N 1
ATOM 1174 C CA . VAL A 1 153 ? 23.75834 -30.60976 14.26322 1.000 24.80000 153 VAL A CA 1
ATOM 1175 C C . VAL A 1 153 ? 24.02639 -30.09786 12.85002 1.000 27.35000 153 VAL A C 1
ATOM 1176 O O . VAL A 1 153 ? 24.93251 -30.62578 12.15889 1.000 28.03000 153 VAL A O 1
ATOM 1180 N N . PRO A 1 154 ? 23.31616 -29.05781 12.39192 1.000 28.75000 154 PRO A N 1
ATOM 1181 C CA . PRO A 1 154 ? 23.56218 -28.52284 11.04770 1.000 27.27000 154 PRO A CA 1
ATOM 1182 C C . PRO A 1 154 ? 24.87259 -27.75953 11.01591 1.000 32.63000 154 PRO A C 1
ATOM 1183 O O . PRO A 1 154 ? 25.21844 -27.02607 11.94161 1.000 33.57000 154 PRO A O 1
ATOM 1187 N N . VAL A 1 155 ? 25.63708 -27.96263 9.95047 1.000 26.83000 155 VAL A N 1
ATOM 1188 C CA . VAL A 1 155 ? 26.98441 -27.40437 9.86485 1.000 28.19000 155 VAL A CA 1
ATOM 1189 C C . VAL A 1 155 ? 26.92055 -26.29204 8.83006 1.000 33.00000 155 VAL A C 1
ATOM 1190 O O . VAL A 1 155 ? 26.60107 -26.54767 7.66605 1.000 27.72000 155 VAL A O 1
ATOM 1194 N N . LYS A 1 156 ? 27.18993 -25.05488 9.25737 1.000 29.87000 156 LYS A N 1
ATOM 1195 C CA . LYS A 1 156 ? 26.95599 -23.90135 8.39146 1.000 33.71000 156 LYS A CA 1
ATOM 1196 C C . LYS A 1 156 ? 28.23162 -23.35643 7.75280 1.000 40.52000 156 LYS A C 1
ATOM 1197 O O . LYS A 1 156 ? 28.16753 -22.35188 7.03708 1.000 40.07000 156 LYS A O 1
ATOM 1203 N N . SER A 1 157 ? 29.38117 -23.98784 8.00087 1.000 35.49000 157 SER A N 1
ATOM 1204 C CA . SER A 1 157 ? 30.67067 -23.53883 7.49828 1.000 33.49000 157 SER A CA 1
ATOM 1205 C C . SER A 1 157 ? 30.98813 -24.14391 6.13087 1.000 38.76000 157 SER A C 1
ATOM 1206 O O . SER A 1 157 ? 30.37388 -25.12890 5.69919 1.000 36.36000 157 SER A O 1
ATOM 1209 N N . GLY A 1 158 ? 31.92585 -23.50586 5.42796 1.000 34.62000 158 GLY A N 1
ATOM 1210 C CA . GLY A 1 158 ? 32.40528 -24.04496 4.16359 1.000 33.67000 158 GLY A CA 1
ATOM 1211 C C . GLY A 1 158 ? 31.29779 -24.18510 3.13507 1.000 33.35000 158 GLY A C 1
ATOM 1212 O O . GLY A 1 158 ? 30.41229 -23.32374 3.00799 1.000 33.55000 158 GLY A O 1
ATOM 1213 N N . SER A 1 159 ? 31.32163 -25.31262 2.38885 1.000 31.45000 159 SER A N 1
ATOM 1214 C CA . SER A 1 159 ? 30.29006 -25.57077 1.39145 1.000 31.23000 159 SER A CA 1
ATOM 1215 C C . SER A 1 159 ? 28.98645 -26.11471 2.00109 1.000 31.37000 159 SER A C 1
ATOM 1216 O O . SER A 1 159 ? 28.01677 -26.30072 1.25867 1.000 29.58000 159 SER A O 1
ATOM 1219 N N . ARG A 1 160 ? 28.92161 -26.30577 3.33418 1.000 27.51000 160 ARG A N 1
ATOM 1220 C CA . ARG A 1 160 ? 27.71699 -26.74168 4.04680 1.000 27.42000 160 ARG A CA 1
ATOM 1221 C C . ARG A 1 160 ? 27.19461 -28.08678 3.51442 1.000 31.50000 160 ARG A C 1
ATOM 1222 O O . ARG A 1 160 ? 25.98150 -28.33318 3.49292 1.000 27.52000 160 ARG A O 1
ATOM 1230 N N . THR A 1 161 ? 28.11839 -28.96752 3.11354 1.000 26.93000 161 THR A N 1
ATOM 1231 C CA . THR A 1 161 ? 27.77400 -30.30369 2.60625 1.000 25.23000 161 THR A CA 1
ATOM 1232 C C . THR A 1 161 ? 28.67909 -31.30865 3.32944 1.000 24.29000 161 THR A C 1
ATOM 1233 O O . THR A 1 161 ? 29.19461 -31.04617 4.42655 1.000 26.28000 161 THR A O 1
ATOM 1237 N N . LEU A 1 162 ? 28.83381 -32.50812 2.75834 1.000 23.21000 162 LEU A N 1
ATOM 1238 C CA . LEU A 1 162 ? 29.39181 -33.62087 3.53740 1.000 23.86000 162 LEU A CA 1
ATOM 1239 C C . LEU A 1 162 ? 30.80067 -33.33023 4.05799 1.000 25.32000 162 LEU A C 1
ATOM 1240 O O . LEU A 1 162 ? 31.14785 -33.73065 5.17246 1.000 24.44000 162 LEU A O 1
ATOM 1245 N N . LYS A 1 163 ? 31.67043 -32.73323 3.22807 1.000 22.87000 163 LYS A N 1
ATOM 1246 C CA . LYS A 1 163 ? 33.03930 -32.50362 3.67168 1.000 24.79000 163 LYS A CA 1
ATOM 1247 C C . LYS A 1 163 ? 33.03794 -31.75572 4.99217 1.000 27.50000 163 LYS A C 1
ATOM 1248 O O . LYS A 1 163 ? 33.77325 -32.10446 5.91782 1.000 26.00000 163 LYS A O 1
ATOM 1254 N N . ASP A 1 164 ? 32.20040 -30.73323 5.08601 1.000 26.15000 164 ASP A N 1
ATOM 1255 C CA . ASP A 1 164 ? 32.17216 -29.87040 6.29141 1.000 27.25000 164 ASP A CA 1
ATOM 1256 C C . ASP A 1 164 ? 31.56012 -30.64230 7.45959 1.000 25.24000 164 ASP A C 1
ATOM 1257 O O . ASP A 1 164 ? 32.01058 -30.46077 8.58772 1.000 27.76000 164 ASP A O 1
ATOM 1262 N N . ALA A 1 165 ? 30.55387 -31.45899 7.17359 1.000 25.40000 165 ALA A N 1
ATOM 1263 C CA . ALA A 1 165 ? 29.98986 -32.30600 8.22385 1.000 25.18000 165 ALA A CA 1
ATOM 1264 C C . ALA A 1 165 ? 31.07107 -33.21614 8.82007 1.000 23.41000 165 ALA A C 1
ATOM 1265 O O . ALA A 1 165 ? 31.19432 -33.34037 10.04522 1.000 26.52000 165 ALA A O 1
ATOM 1267 N N . ILE A 1 166 ? 31.86523 -33.85112 7.96094 1.000 25.15000 166 ILE A N 1
ATOM 1268 C CA . ILE A 1 166 ? 32.92450 -34.73830 8.47413 1.000 23.15000 166 ILE A CA 1
ATOM 1269 C C . ILE A 1 166 ? 33.95246 -33.93228 9.26716 1.000 25.53000 166 ILE A C 1
ATOM 1270 O O . ILE A 1 166 ? 34.43364 -34.38481 10.32174 1.000 25.51000 166 ILE A O 1
ATOM 1275 N N . ASP A 1 167 ? 34.31034 -32.72679 8.77854 1.000 23.41000 167 ASP A N 1
ATOM 1276 C CA . ASP A 1 167 ? 35.24333 -31.88274 9.55049 1.000 25.61000 167 ASP A CA 1
ATOM 1277 C C . ASP A 1 167 ? 34.75162 -31.71752 10.98311 1.000 26.78000 167 ASP A C 1
ATOM 1278 O O . ASP A 1 167 ? 35.51900 -31.86025 11.95363 1.000 27.02000 167 ASP A O 1
ATOM 1283 N N . GLU A 1 168 ? 33.47269 -31.39178 11.13617 1.000 26.41000 168 GLU A N 1
ATOM 1284 C CA . GLU A 1 168 ? 32.90005 -31.18058 12.47371 1.000 26.83000 168 GLU A CA 1
ATOM 1285 C C . GLU A 1 168 ? 32.77995 -32.46397 13.28651 1.000 29.08000 168 GLU A C 1
ATOM 1286 O O . GLU A 1 168 ? 33.04629 -32.45429 14.49165 1.000 29.08000 168 GLU A O 1
ATOM 1292 N N . ALA A 1 169 ? 32.40674 -33.58720 12.66307 1.000 25.65000 169 ALA A N 1
ATOM 1293 C CA . ALA A 1 169 ? 32.36669 -34.82867 13.41688 1.000 25.09000 169 ALA A CA 1
ATOM 1294 C C . ALA A 1 169 ? 33.75121 -35.17700 13.96189 1.000 26.71000 169 ALA A C 1
ATOM 1295 O O . ALA A 1 169 ? 33.87932 -35.72731 15.07334 1.000 28.97000 169 ALA A O 1
ATOM 1297 N N . LEU A 1 170 ? 34.78778 -34.96908 13.13733 1.000 26.52000 170 LEU A N 1
ATOM 1298 C CA . LEU A 1 170 ? 36.15536 -35.29046 13.59531 1.000 26.36000 170 LEU A CA 1
ATOM 1299 C C . LEU A 1 170 ? 36.57120 -34.35491 14.72291 1.000 30.26000 170 LEU A C 1
ATOM 1300 O O . LEU A 1 170 ? 37.24846 -34.78861 15.65858 1.000 27.41000 170 LEU A O 1
ATOM 1305 N N . ARG A 1 171 ? 36.16588 -33.08274 14.65982 1.000 27.85000 171 ARG A N 1
ATOM 1306 C CA . ARG A 1 171 ? 36.43972 -32.16513 15.76935 1.000 26.65000 171 ARG A CA 1
ATOM 1307 C C . ARG A 1 171 ? 35.74677 -32.63892 17.04229 1.000 31.28000 171 ARG A C 1
ATOM 1308 O O . ARG A 1 171 ? 36.31019 -32.57045 18.15056 1.000 30.56000 171 ARG A O 1
ATOM 1316 N N . ASP A 1 172 ? 34.50063 -33.06738 16.90888 1.000 26.46000 172 ASP A N 1
ATOM 1317 C CA . ASP A 1 172 ? 33.75873 -33.59424 18.04483 1.000 30.36000 172 ASP A CA 1
ATOM 1318 C C . ASP A 1 172 ? 34.46479 -34.80719 18.63904 1.000 28.81000 172 ASP A C 1
ATOM 1319 O O . ASP A 1 172 ? 34.66907 -34.88347 19.85921 1.000 29.27000 172 ASP A O 1
ATOM 1324 N N . TRP A 1 173 ? 34.86378 -35.76197 17.79191 1.000 25.05000 173 TRP A N 1
ATOM 1325 C CA . TRP A 1 173 ? 35.54391 -36.95799 18.27010 1.000 24.23000 173 TRP A CA 1
ATOM 1326 C C . TRP A 1 173 ? 36.79263 -36.59705 19.10455 1.000 28.50000 173 TRP A C 1
ATOM 1327 O O . TRP A 1 173 ? 37.00675 -37.11240 20.21502 1.000 26.74000 173 TRP A O 1
ATOM 1338 N N . ILE A 1 174 ? 37.63436 -35.74684 18.55745 1.000 25.62000 174 ILE A N 1
ATOM 1339 C CA . ILE A 1 174 ? 38.84915 -35.35496 19.29086 1.000 27.48000 174 ILE A CA 1
ATOM 1340 C C . ILE A 1 174 ? 38.50172 -34.71086 20.64723 1.000 31.28000 174 ILE A C 1
ATOM 1341 O O . ILE A 1 174 ? 39.19605 -34.93453 21.64677 1.000 33.73000 174 ILE A O 1
ATOM 1346 N N . THR A 1 175 ? 37.44210 -33.90029 20.69909 1.000 28.58000 175 THR A N 1
ATOM 1347 C CA . THR A 1 175 ? 36.99275 -33.21523 21.93437 1.000 26.55000 175 THR A CA 1
ATOM 1348 C C . THR A 1 175 ? 36.37370 -34.16823 22.95768 1.000 32.44000 175 THR A C 1
ATOM 1349 O O . THR A 1 175 ? 36.21821 -33.81834 24.14135 1.000 33.66000 175 THR A O 1
ATOM 1353 N N . ASN A 1 176 ? 36.01432 -35.37132 22.54929 1.000 30.40000 176 ASN A N 1
ATOM 1354 C CA . ASN A 1 176 ? 35.24440 -36.28238 23.37248 1.000 30.26000 176 ASN A CA 1
ATOM 1355 C C . ASN A 1 176 ? 35.86370 -37.64967 23.39675 1.000 26.15000 176 ASN A C 1
ATOM 1356 O O . ASN A 1 176 ? 35.15317 -38.65328 23.44804 1.000 27.61000 176 ASN A O 1
ATOM 1361 N N . LEU A 1 177 ? 37.21067 -37.74136 23.38157 1.000 30.94000 177 LEU A N 1
ATOM 1362 C CA . LEU A 1 177 ? 37.84113 -39.04582 23.16980 1.000 28.71000 177 LEU A CA 1
ATOM 1363 C C . LEU A 1 177 ? 37.53800 -40.04891 24.29331 1.000 29.61000 177 LEU A C 1
ATOM 1364 O O . LEU A 1 177 ? 37.52452 -41.26106 24.05313 1.000 31.62000 177 LEU A O 1
ATOM 1369 N N A GLN A 1 178 ? 37.30653 -39.60096 25.52788 0.510 31.31000 178 GLN A N 1
ATOM 1370 N N B GLN A 1 178 ? 37.24359 -39.53295 25.48880 0.490 31.32000 178 GLN A N 1
ATOM 1371 C CA A GLN A 1 178 ? 37.02345 -40.59011 26.57139 0.510 31.82000 178 GLN A CA 1
ATOM 1372 C CA B GLN A 1 178 ? 36.97352 -40.34602 26.66720 0.490 32.48000 178 GLN A CA 1
ATOM 1373 C C A GLN A 1 178 ? 35.76623 -41.38469 26.24923 0.510 34.14000 178 GLN A C 1
ATOM 1374 C C B GLN A 1 178 ? 35.69818 -41.18347 26.52706 0.490 34.41000 178 GLN A C 1
ATOM 1375 O O A GLN A 1 178 ? 35.73752 -42.61157 26.41405 0.510 30.88000 178 GLN A O 1
ATOM 1376 O O B GLN A 1 178 ? 35.59731 -42.27703 27.09774 0.490 32.73000 178 GLN A O 1
ATOM 1387 N N . THR A 1 179 ? 34.72485 -40.70350 25.75619 1.000 28.03000 179 THR A N 1
ATOM 1388 C CA . THR A 1 179 ? 33.40558 -41.31389 25.67987 1.000 26.77000 179 THR A CA 1
ATOM 1389 C C . THR A 1 179 ? 33.03910 -41.81864 24.29800 1.000 27.56000 179 THR A C 1
ATOM 1390 O O . THR A 1 179 ? 32.17871 -42.70728 24.19913 1.000 28.15000 179 THR A O 1
ATOM 1394 N N . THR A 1 180 ? 33.63596 -41.26864 23.25996 1.000 27.19000 180 THR A N 1
ATOM 1395 C CA . THR A 1 180 ? 32.97771 -41.24321 21.93958 1.000 25.33000 180 THR A CA 1
ATOM 1396 C C . THR A 1 180 ? 33.70287 -42.07528 20.89655 1.000 28.14000 180 THR A C 1
ATOM 1397 O O . THR A 1 180 ? 34.93593 -42.04595 20.81921 1.000 25.38000 180 THR A O 1
ATOM 1401 N N . TYR A 1 181 ? 32.92494 -42.82343 20.10262 1.000 23.59000 181 TYR A N 1
ATOM 1402 C CA . TYR A 1 181 ? 33.44218 -43.59745 18.97943 1.000 23.06000 181 TYR A CA 1
ATOM 1403 C C . TYR A 1 181 ? 32.99824 -42.87207 17.72669 1.000 24.15000 181 TYR A C 1
ATOM 1404 O O . TYR A 1 181 ? 31.80648 -42.53556 17.59580 1.000 24.00000 181 TYR A O 1
ATOM 1413 N N . TYR A 1 182 ? 33.95488 -42.62618 16.80606 1.000 23.61000 182 TYR A N 1
ATOM 1414 C CA . TYR A 1 182 ? 33.63392 -41.95388 15.54042 1.000 23.90000 182 TYR A CA 1
ATOM 1415 C C . TYR A 1 182 ? 33.31398 -43.01943 14.47997 1.000 24.07000 182 TYR A C 1
ATOM 1416 O O . TYR A 1 182 ? 34.11565 -43.91999 14.24902 1.000 22.52000 182 TYR A O 1
ATOM 1425 N N . VAL A 1 183 ? 32.15441 -42.90230 13.81824 1.000 23.17000 183 VAL A N 1
ATOM 1426 C CA . VAL A 1 183 ? 31.75646 -43.90477 12.82670 1.000 22.31000 183 VAL A CA 1
ATOM 1427 C C . VAL A 1 183 ? 31.87354 -43.27776 11.44634 1.000 20.77000 183 VAL A C 1
ATOM 1428 O O . VAL A 1 183 ? 30.96715 -42.49656 11.06630 1.000 23.60000 183 VAL A O 1
ATOM 1432 N N . PRO A 1 184 ? 32.91583 -43.58182 10.66012 1.000 23.17000 184 PRO A N 1
ATOM 1433 C CA . PRO A 1 184 ? 32.88684 -43.11475 9.26479 1.000 23.85000 184 PRO A CA 1
ATOM 1434 C C . PRO A 1 184 ? 31.84486 -43.91974 8.50876 1.000 21.74000 184 PRO A C 1
ATOM 1435 O O . PRO A 1 184 ? 31.64511 -45.11347 8.76645 1.000 25.68000 184 PRO A O 1
ATOM 1439 N N . GLY A 1 185 ? 31.18972 -43.23003 7.59392 1.000 24.47000 185 GLY A N 1
ATOM 1440 C CA . GLY A 1 185 ? 30.22086 -43.88712 6.74483 1.000 25.40000 185 GLY A CA 1
ATOM 1441 C C . GLY A 1 185 ? 30.75037 -44.33028 5.42242 1.000 28.06000 185 GLY A C 1
ATOM 1442 O O . GLY A 1 185 ? 29.97457 -44.84944 4.61034 1.000 29.12000 185 GLY A O 1
ATOM 1443 N N . SER A 1 186 ? 32.04962 -44.13611 5.15801 1.000 21.27000 186 SER A N 1
ATOM 1444 C CA . SER A 1 186 ? 32.58808 -44.61524 3.90464 1.000 21.92000 186 SER A CA 1
ATOM 1445 C C . SER A 1 186 ? 33.99667 -45.14577 4.16479 1.000 25.86000 186 SER A C 1
ATOM 1446 O O . SER A 1 186 ? 34.44702 -45.16322 5.31205 1.000 23.08000 186 SER A O 1
ATOM 1449 N N . VAL A 1 187 ? 34.70608 -45.52185 3.09344 1.000 21.23000 187 VAL A N 1
ATOM 1450 C CA . VAL A 1 187 ? 36.02167 -46.16642 3.23261 1.000 21.71000 187 VAL A CA 1
ATOM 1451 C C . VAL A 1 187 ? 37.11424 -45.10801 3.16550 1.000 24.41000 187 VAL A C 1
ATOM 1452 O O . VAL A 1 187 ? 38.20044 -45.34794 2.60827 1.000 22.68000 187 VAL A O 1
ATOM 1456 N N . VAL A 1 188 ? 36.88245 -43.98145 3.82061 1.000 25.55000 188 VAL A N 1
ATOM 1457 C CA . VAL A 1 188 ? 37.84596 -42.89290 3.87840 1.000 24.19000 188 VAL A CA 1
ATOM 1458 C C . VAL A 1 188 ? 38.11125 -42.65403 5.35939 1.000 26.05000 188 VAL A C 1
ATOM 1459 O O . VAL A 1 188 ? 37.15793 -42.44002 6.13271 1.000 28.54000 188 VAL A O 1
ATOM 1463 N N . GLY A 1 189 ? 39.36911 -42.54842 5.71302 1.000 24.50000 189 GLY A N 1
ATOM 1464 C CA . GLY A 1 189 ? 39.71347 -42.27365 7.10303 1.000 23.74000 189 GLY A CA 1
ATOM 1465 C C . GLY A 1 189 ? 41.08701 -42.88716 7.37321 1.000 21.92000 189 GLY A C 1
ATOM 1466 O O . GLY A 1 189 ? 41.63606 -43.66797 6.58605 1.000 23.07000 189 GLY A O 1
ATOM 1467 N N . PRO A 1 190 ? 41.63651 -42.59465 8.53732 1.000 23.08000 190 PRO A N 1
ATOM 1468 C CA . PRO A 1 190 ? 42.89897 -43.24102 8.93446 1.000 23.33000 190 PRO A CA 1
ATOM 1469 C C . PRO A 1 190 ? 42.69609 -44.73476 9.16236 1.000 23.70000 190 PRO A C 1
ATOM 1470 O O . PRO A 1 190 ? 41.64958 -45.16788 9.68207 1.000 23.74000 190 PRO A O 1
ATOM 1474 N N . HIS A 1 191 ? 43.71987 -45.52250 8.83447 1.000 21.04000 191 HIS A N 1
ATOM 1475 C CA . HIS A 1 191 ? 43.73797 -46.92426 9.19543 1.000 20.97000 191 HIS A CA 1
ATOM 1476 C C . HIS A 1 191 ? 43.44107 -47.04010 10.69634 1.000 26.83000 191 HIS A C 1
ATOM 1477 O O . HIS A 1 191 ? 43.97602 -46.25783 11.48711 1.000 25.04000 191 HIS A O 1
ATOM 1484 N N . PRO A 1 192 ? 42.57835 -47.97937 11.13350 1.000 23.75000 192 PRO A N 1
ATOM 1485 C CA . PRO A 1 192 ? 42.07020 -49.12162 10.38099 1.000 21.67000 192 PRO A CA 1
ATOM 1486 C C . PRO A 1 192 ? 40.67466 -48.91135 9.74307 1.000 26.68000 192 PRO A C 1
ATOM 1487 O O . PRO A 1 192 ? 40.05941 -49.87433 9.32438 1.000 24.63000 192 PRO A O 1
ATOM 1491 N N . TYR A 1 193 ? 40.21033 -47.69519 9.63898 1.000 24.25000 193 TYR A N 1
ATOM 1492 C CA . TYR A 1 193 ? 38.80966 -47.47875 9.24505 1.000 22.33000 193 TYR A CA 1
ATOM 1493 C C . TYR A 1 193 ? 38.50625 -47.89756 7.81717 1.000 25.06000 193 TYR A C 1
ATOM 1494 O O . TYR A 1 193 ? 37.45903 -48.53816 7.63202 1.000 23.59000 193 TYR A O 1
ATOM 1503 N N . PRO A 1 194 ? 39.34695 -47.64168 6.79146 1.000 23.75000 194 PRO A N 1
ATOM 1504 C CA . PRO A 1 194 ? 39.00544 -48.16043 5.43362 1.000 21.22000 194 PRO A CA 1
ATOM 1505 C C . PRO A 1 194 ? 38.83570 -49.67737 5.40356 1.000 24.55000 194 PRO A C 1
ATOM 1506 O O . PRO A 1 194 ? 37.93881 -50.20537 4.72541 1.000 23.29000 194 PRO A O 1
ATOM 1510 N N . ILE A 1 195 ? 39.66992 -50.40629 6.13952 1.000 21.65000 195 ILE A N 1
ATOM 1511 C CA . ILE A 1 195 ? 39.53718 -51.85621 6.14943 1.000 21.73000 195 ILE A CA 1
ATOM 1512 C C . ILE A 1 195 ? 38.30254 -52.26006 6.93701 1.000 22.74000 195 ILE A C 1
ATOM 1513 O O . ILE A 1 195 ? 37.58929 -53.18796 6.55324 1.000 25.05000 195 ILE A O 1
ATOM 1518 N N . ILE A 1 196 ? 38.04324 -51.59816 8.06742 1.000 22.48000 196 ILE A N 1
ATOM 1519 C CA . ILE A 1 196 ? 36.86561 -51.98304 8.85702 1.000 23.54000 196 ILE A CA 1
ATOM 1520 C C . ILE A 1 196 ? 35.59516 -51.81397 8.01620 1.000 22.58000 196 ILE A C 1
ATOM 1521 O O . ILE A 1 196 ? 34.70572 -52.68552 8.01529 1.000 23.83000 196 ILE A O 1
ATOM 1526 N N . VAL A 1 197 ? 35.45911 -50.65934 7.36734 1.000 21.17000 197 VAL A N 1
ATOM 1527 C CA . VAL A 1 197 ? 34.21666 -50.37822 6.62146 1.000 20.41000 197 VAL A CA 1
ATOM 1528 C C . VAL A 1 197 ? 34.09584 -51.32395 5.45003 1.000 22.89000 197 VAL A C 1
ATOM 1529 O O . VAL A 1 197 ? 33.03267 -51.93558 5.21185 1.000 21.92000 197 VAL A O 1
ATOM 1533 N N . ARG A 1 198 ? 35.18718 -51.49201 4.69075 1.000 20.07000 198 ARG A N 1
ATOM 1534 C CA . ARG A 1 198 ? 35.09536 -52.40775 3.53932 1.000 19.68000 198 ARG A CA 1
ATOM 1535 C C . ARG A 1 198 ? 34.78339 -53.83128 3.99511 1.000 22.90000 198 ARG A C 1
ATOM 1536 O O . ARG A 1 198 ? 34.05240 -54.56837 3.32020 1.000 23.98000 198 ARG A O 1
ATOM 1544 N N . ASN A 1 199 ? 35.35456 -54.24581 5.11671 1.000 21.72000 199 ASN A N 1
ATOM 1545 C CA . ASN A 1 199 ? 35.07960 -55.60734 5.60148 1.000 23.44000 199 ASN A CA 1
ATOM 1546 C C . ASN A 1 199 ? 33.63024 -55.79329 6.07780 1.000 22.51000 199 ASN A C 1
ATOM 1547 O O . ASN A 1 199 ? 33.15365 -56.94204 6.09531 1.000 25.19000 199 ASN A O 1
ATOM 1552 N N . PHE A 1 200 ? 32.93254 -54.73666 6.49169 1.000 20.67000 200 PHE A N 1
ATOM 1553 C CA . PHE A 1 200 ? 31.49631 -54.88774 6.77500 1.000 22.07000 200 PHE A CA 1
ATOM 1554 C C . PHE A 1 200 ? 30.64106 -54.79116 5.52245 1.000 27.89000 200 PHE A C 1
ATOM 1555 O O . PHE A 1 200 ? 29.48482 -55.22857 5.54410 1.000 28.47000 200 PHE A O 1
ATOM 1563 N N . GLN A 1 201 ? 31.15695 -54.21915 4.44035 1.000 23.34000 201 GLN A N 1
ATOM 1564 C CA . GLN A 1 201 ? 30.35568 -54.11358 3.21683 1.000 21.39000 201 GLN A CA 1
ATOM 1565 C C . GLN A 1 201 ? 30.62267 -55.24138 2.23275 1.000 21.35000 201 GLN A C 1
ATOM 1566 O O . GLN A 1 201 ? 29.83410 -55.41962 1.28943 1.000 21.67000 201 GLN A O 1
ATOM 1572 N N . LYS A 1 202 ? 31.69017 -56.02980 2.41288 1.000 21.78000 202 LYS A N 1
ATOM 1573 C CA . LYS A 1 202 ? 32.00121 -57.05063 1.41674 1.000 24.91000 202 LYS A CA 1
ATOM 1574 C C . LYS A 1 202 ? 30.98864 -58.19513 1.40595 1.000 23.43000 202 LYS A C 1
ATOM 1575 O O . LYS A 1 202 ? 30.91685 -58.90178 0.39039 1.000 22.22000 202 LYS A O 1
ATOM 1581 N N . VAL A 1 203 ? 30.14001 -58.31301 2.43156 1.000 24.70000 203 VAL A N 1
ATOM 1582 C CA . VAL A 1 203 ? 28.97760 -59.21748 2.34252 1.000 24.00000 203 VAL A CA 1
ATOM 1583 C C . VAL A 1 203 ? 28.16443 -58.98193 1.06891 1.000 26.09000 203 VAL A C 1
ATOM 1584 O O . VAL A 1 203 ? 27.54126 -59.90197 0.55319 1.000 25.12000 203 VAL A O 1
ATOM 1588 N N . ILE A 1 204 ? 28.11234 -57.74025 0.56004 1.000 22.68000 204 ILE A N 1
ATOM 1589 C CA . ILE A 1 204 ? 27.33615 -57.48069 -0.65657 1.000 21.92000 204 ILE A CA 1
ATOM 1590 C C . ILE A 1 204 ? 27.89040 -58.27776 -1.82872 1.000 24.37000 204 ILE A C 1
ATOM 1591 O O . ILE A 1 204 ? 27.15247 -58.95288 -2.55668 1.000 22.88000 204 ILE A O 1
ATOM 1596 N N . GLY A 1 205 ? 29.21259 -58.16358 -2.06106 1.000 21.82000 205 GLY A N 1
ATOM 1597 C CA . GLY A 1 205 ? 29.83780 -58.92762 -3.12719 1.000 24.65000 205 GLY A CA 1
ATOM 1598 C C . GLY A 1 205 ? 29.82990 -60.41643 -2.84919 1.000 23.03000 205 GLY A C 1
ATOM 1599 O O . GLY A 1 205 ? 29.71102 -61.21601 -3.78771 1.000 25.17000 205 GLY A O 1
ATOM 1600 N N . GLU A 1 206 ? 29.97899 -60.81764 -1.57483 1.000 22.17000 206 GLU A N 1
ATOM 1601 C CA . GLU A 1 206 ? 30.00211 -62.25347 -1.30085 1.000 24.60000 206 GLU A CA 1
ATOM 1602 C C . GLU A 1 206 ? 28.65698 -62.88702 -1.64517 1.000 25.43000 206 GLU A C 1
ATOM 1603 O O . GLU A 1 206 ? 28.61776 -63.98240 -2.23245 1.000 25.60000 206 GLU A O 1
ATOM 1609 N N . GLU A 1 207 ? 27.55609 -62.23620 -1.24422 1.000 22.37000 207 GLU A N 1
ATOM 1610 C CA . GLU A 1 207 ? 26.23307 -62.71280 -1.63564 1.000 25.23000 207 GLU A CA 1
ATOM 1611 C C . GLU A 1 207 ? 26.09389 -62.73475 -3.13970 1.000 23.25000 207 GLU A C 1
ATOM 1612 O O . GLU A 1 207 ? 25.60872 -63.70889 -3.71331 1.000 26.15000 207 GLU A O 1
ATOM 1618 N N . THR A 1 208 ? 26.39883 -61.59635 -3.79830 1.000 23.77000 208 THR A N 1
ATOM 1619 C CA . THR A 1 208 ? 26.33368 -61.53830 -5.26138 1.000 22.55000 208 THR A CA 1
ATOM 1620 C C . THR A 1 208 ? 27.05847 -62.69512 -5.92119 1.000 25.45000 208 THR A C 1
ATOM 1621 O O . THR A 1 208 ? 26.55170 -63.29451 -6.88207 1.000 28.28000 208 THR A O 1
ATOM 1625 N N . LYS A 1 209 ? 28.25805 -62.99240 -5.44932 1.000 22.78000 209 LYS A N 1
ATOM 1626 C CA . LYS A 1 209 ? 29.05086 -64.05221 -6.04816 1.000 27.29000 209 LYS A CA 1
ATOM 1627 C C . LYS A 1 209 ? 28.34610 -65.41877 -5.93463 1.000 29.32000 209 LYS A C 1
ATOM 1628 O O . LYS A 1 209 ? 28.49618 -66.26946 -6.82897 1.000 29.25000 209 LYS A O 1
ATOM 1634 N N . LYS A 1 210 ? 27.58539 -65.64267 -4.86290 1.000 27.87000 210 LYS A N 1
ATOM 1635 C CA . LYS A 1 210 ? 26.83068 -66.91019 -4.72646 1.000 26.00000 210 LYS A CA 1
ATOM 1636 C C . LYS A 1 210 ? 25.53814 -66.88409 -5.52920 1.000 33.60000 210 LYS A C 1
ATOM 1637 O O . LYS A 1 210 ? 25.08389 -67.93520 -6.03574 1.000 32.78000 210 LYS A O 1
ATOM 1643 N N . GLN A 1 211 ? 24.95183 -65.69290 -5.69633 1.000 26.45000 211 GLN A N 1
ATOM 1644 C CA . GLN A 1 211 ? 23.64625 -65.56468 -6.33515 1.000 26.57000 211 GLN A CA 1
ATOM 1645 C C . GLN A 1 211 ? 23.72310 -65.57275 -7.85110 1.000 31.40000 211 GLN A C 1
ATOM 1646 O O . GLN A 1 211 ? 22.82919 -66.12775 -8.52123 1.000 29.66000 211 GLN A O 1
ATOM 1652 N N . ILE A 1 212 ? 24.74972 -64.96065 -8.42494 1.000 29.22000 212 ILE A N 1
ATOM 1653 C CA . ILE A 1 212 ? 24.73761 -64.82063 -9.88105 1.000 29.44000 212 ILE A CA 1
ATOM 1654 C C . ILE A 1 212 ? 24.88333 -66.17120 -10.61005 1.000 31.46000 212 ILE A C 1
ATOM 1655 O O . ILE A 1 212 ? 24.20782 -66.34655 -11.63031 1.000 32.02000 212 ILE A O 1
ATOM 1660 N N . PRO A 1 213 ? 25.67460 -67.16031 -10.18194 1.000 32.66000 213 PRO A N 1
ATOM 1661 C CA . PRO A 1 213 ? 25.62735 -68.46178 -10.91608 1.000 31.16000 213 PRO A CA 1
ATOM 1662 C C . PRO A 1 213 ? 24.26999 -69.13607 -10.86538 1.000 34.53000 213 PRO A C 1
ATOM 1663 O O . PRO A 1 213 ? 23.94010 -69.90952 -11.77604 1.000 35.88000 213 PRO A O 1
ATOM 1667 N N . GLU A 1 214 ? 23.43757 -68.84897 -9.86604 1.000 37.52000 214 GLU A N 1
ATOM 1668 C CA . GLU A 1 214 ? 22.08330 -69.38428 -9.85543 1.000 39.82000 214 GLU A CA 1
ATOM 1669 C C . GLU A 1 214 ? 21.22523 -68.75859 -10.95634 1.000 38.23000 214 GLU A C 1
ATOM 1670 O O . GLU A 1 214 ? 20.23516 -69.35638 -11.37548 1.000 38.44000 214 GLU A O 1
ATOM 1676 N N . LYS A 1 215 ? 21.59610 -67.58012 -11.45993 1.000 31.27000 215 LYS A N 1
ATOM 1677 C CA . LYS A 1 215 ? 20.82901 -66.93244 -12.50380 1.000 29.64000 215 LYS A CA 1
ATOM 1678 C C . LYS A 1 215 ? 21.38860 -67.25565 -13.86427 1.000 29.75000 215 LYS A C 1
ATOM 1679 O O . LYS A 1 215 ? 20.63207 -67.37691 -14.80961 1.000 30.90000 215 LYS A O 1
ATOM 1685 N N . GLU A 1 216 ? 22.70666 -67.29940 -13.99550 1.000 28.13000 216 GLU A N 1
ATOM 1686 C CA . GLU A 1 216 ? 23.28740 -67.31260 -15.33417 1.000 29.50000 216 GLU A CA 1
ATOM 1687 C C . GLU A 1 216 ? 24.30795 -68.42024 -15.52785 1.000 31.92000 216 GLU A C 1
ATOM 1688 O O . GLU A 1 216 ? 24.84650 -68.55626 -16.63046 1.000 36.75000 216 GLU A O 1
ATOM 1694 N N . GLY A 1 217 ? 24.62500 -69.16971 -14.50316 1.000 30.97000 217 GLY A N 1
ATOM 1695 C CA . GLY A 1 217 ? 25.59454 -70.24330 -14.64689 1.000 31.47000 217 GLY A CA 1
ATOM 1696 C C . GLY A 1 217 ? 27.05376 -69.82404 -14.66636 1.000 40.57000 217 GLY A C 1
ATOM 1697 O O . GLY A 1 217 ? 27.91144 -70.68260 -14.85730 1.000 38.53000 217 GLY A O 1
ATOM 1698 N N . ARG A 1 218 ? 27.38032 -68.53709 -14.50006 1.000 35.12000 218 ARG A N 1
ATOM 1699 C CA . ARG A 1 218 ? 28.77057 -68.08482 -14.54459 1.000 35.95000 218 ARG A CA 1
ATOM 1700 C C . ARG A 1 218 ? 28.82188 -66.71639 -13.87248 1.000 35.95000 218 ARG A C 1
ATOM 1701 O O . ARG A 1 218 ? 27.78889 -66.20657 -13.42341 1.000 33.34000 218 ARG A O 1
ATOM 1709 N N . LEU A 1 219 ? 30.04812 -66.16096 -13.79718 1.000 37.92000 219 LEU A N 1
ATOM 1710 C CA . LEU A 1 219 ? 30.31056 -64.78879 -13.34996 1.000 37.27000 219 LEU A CA 1
ATOM 1711 C C . LEU A 1 219 ? 29.65059 -63.77909 -14.28501 1.000 29.80000 219 LEU A C 1
ATOM 1712 O O . LEU A 1 219 ? 29.55815 -64.00586 -15.49391 1.000 32.00000 219 LEU A O 1
ATOM 1717 N N . PRO A 1 220 ? 29.28289 -62.60455 -13.76802 1.000 30.26000 220 PRO A N 1
ATOM 1718 C CA . PRO A 1 220 ? 28.77191 -61.54289 -14.64102 1.000 25.95000 220 PRO A CA 1
ATOM 1719 C C . PRO A 1 220 ? 29.86270 -60.97504 -15.53680 1.000 27.72000 220 PRO A C 1
ATOM 1720 O O . PRO A 1 220 ? 31.06150 -61.06146 -15.26107 1.000 29.12000 220 PRO A O 1
ATOM 1724 N N . ASP A 1 221 ? 29.41662 -60.34655 -16.61247 1.000 23.73000 221 ASP A N 1
ATOM 1725 C CA . ASP A 1 221 ? 30.35645 -59.64260 -17.47043 1.000 24.39000 221 ASP A CA 1
ATOM 1726 C C . ASP A 1 221 ? 30.79278 -58.31341 -16.86308 1.000 24.78000 221 ASP A C 1
ATOM 1727 O O . ASP A 1 221 ? 31.98002 -57.94408 -16.96567 1.000 26.28000 221 ASP A O 1
ATOM 1732 N N . TYR A 1 222 ? 29.85877 -57.60550 -16.20908 1.000 23.96000 222 TYR A N 1
ATOM 1733 C CA . TYR A 1 222 ? 30.12209 -56.29722 -15.60082 1.000 24.42000 222 TYR A CA 1
ATOM 1734 C C . TYR A 1 222 ? 29.47235 -56.24896 -14.23022 1.000 20.57000 222 TYR A C 1
ATOM 1735 O O . TYR A 1 222 ? 28.37098 -56.77928 -14.04147 1.000 22.41000 222 TYR A O 1
ATOM 1744 N N . ILE A 1 223 ? 30.10121 -55.50965 -13.30737 1.000 21.26000 223 ILE A N 1
ATOM 1745 C CA . ILE A 1 223 ? 29.43076 -55.04248 -12.08406 1.000 20.12000 223 ILE A CA 1
ATOM 1746 C C . ILE A 1 223 ? 29.67147 -53.54155 -12.00494 1.000 22.70000 223 ILE A C 1
ATOM 1747 O O . ILE A 1 223 ? 30.82375 -53.10520 -12.11360 1.000 21.37000 223 ILE A O 1
ATOM 1752 N N . VAL A 1 224 ? 28.61174 -52.76988 -11.79606 1.000 20.14000 224 VAL A N 1
ATOM 1753 C CA . VAL A 1 224 ? 28.67851 -51.30695 -11.85701 1.000 19.24000 224 VAL A CA 1
ATOM 1754 C C . VAL A 1 224 ? 28.19603 -50.79081 -10.52863 1.000 21.57000 224 VAL A C 1
ATOM 1755 O O . VAL A 1 224 ? 27.10158 -51.17495 -10.07598 1.000 22.09000 224 VAL A O 1
ATOM 1759 N N . ALA A 1 225 ? 28.94017 -49.86079 -9.94984 1.000 19.85000 225 ALA A N 1
ATOM 1760 C CA . ALA A 1 225 ? 28.49078 -49.24671 -8.69551 1.000 19.60000 225 ALA A CA 1
ATOM 1761 C C . ALA A 1 225 ? 28.92449 -47.79090 -8.64826 1.000 20.93000 225 ALA A C 1
ATOM 1762 O O . ALA A 1 225 ? 29.97496 -47.44579 -9.18090 1.000 20.67000 225 ALA A O 1
ATOM 1764 N N . CYS A 1 226 ? 28.10357 -46.91906 -8.01831 1.000 19.24000 226 CYS A N 1
ATOM 1765 C CA . CYS A 1 226 ? 28.55919 -45.54019 -7.88199 1.000 20.35000 226 CYS A CA 1
ATOM 1766 C C . CYS A 1 226 ? 29.65564 -45.44002 -6.80744 1.000 22.58000 226 CYS A C 1
ATOM 1767 O O . CYS A 1 226 ? 29.79272 -46.29849 -5.92478 1.000 21.06000 226 CYS A O 1
ATOM 1770 N N . VAL A 1 227 ? 30.47424 -44.37650 -6.91071 1.000 21.96000 227 VAL A N 1
ATOM 1771 C CA . VAL A 1 227 ? 31.65286 -44.17151 -6.05019 1.000 21.78000 227 VAL A CA 1
ATOM 1772 C C . VAL A 1 227 ? 31.75441 -42.69533 -5.71313 1.000 23.70000 227 VAL A C 1
ATOM 1773 O O . VAL A 1 227 ? 31.87734 -41.86201 -6.61563 1.000 23.77000 227 VAL A O 1
ATOM 1777 N N . SER A 1 228 ? 31.68186 -42.36943 -4.43739 1.000 23.12000 228 SER A N 1
ATOM 1778 C CA . SER A 1 228 ? 32.32328 -41.11149 -4.04589 1.000 25.70000 228 SER A CA 1
ATOM 1779 C C . SER A 1 228 ? 33.34152 -41.41827 -2.96811 1.000 22.69000 228 SER A C 1
ATOM 1780 O O . SER A 1 228 ? 34.50362 -41.59308 -3.30634 1.000 25.23000 228 SER A O 1
ATOM 1783 N N . GLY A 1 229 ? 32.92371 -41.64521 -1.71019 1.000 22.01000 229 GLY A N 1
ATOM 1784 C CA . GLY A 1 229 ? 33.87888 -42.24405 -0.76825 1.000 21.56000 229 GLY A CA 1
ATOM 1785 C C . GLY A 1 229 ? 34.29941 -43.64955 -1.19006 1.000 25.01000 229 GLY A C 1
ATOM 1786 O O . GLY A 1 229 ? 35.46718 -44.01208 -1.11217 1.000 25.35000 229 GLY A O 1
ATOM 1787 N N . GLY A 1 230 ? 33.32923 -44.48535 -1.61704 1.000 21.48000 230 GLY A N 1
ATOM 1788 C CA . GLY A 1 230 ? 33.66486 -45.79088 -2.14497 1.000 20.03000 230 GLY A CA 1
ATOM 1789 C C . GLY A 1 230 ? 33.13783 -47.02912 -1.41242 1.000 20.34000 230 GLY A C 1
ATOM 1790 O O . GLY A 1 230 ? 33.54847 -48.14356 -1.75843 1.000 21.76000 230 GLY A O 1
ATOM 1791 N N . SER A 1 231 ? 32.29534 -46.86199 -0.38300 1.000 20.87000 231 SER A N 1
ATOM 1792 C CA . SER A 1 231 ? 32.02228 -48.04029 0.44864 1.000 18.69000 231 SER A CA 1
ATOM 1793 C C . SER A 1 231 ? 31.07717 -49.03929 -0.24321 1.000 23.63000 231 SER A C 1
ATOM 1794 O O . SER A 1 231 ? 31.28749 -50.25632 -0.13326 1.000 21.48000 231 SER A O 1
ATOM 1797 N N . ASN A 1 232 ? 30.01078 -48.57722 -0.93111 1.000 20.81000 232 ASN A N 1
ATOM 1798 C CA . ASN A 1 232 ? 29.12560 -49.59818 -1.52892 1.000 19.52000 232 ASN A CA 1
ATOM 1799 C C . ASN A 1 232 ? 29.83487 -50.30729 -2.65104 1.000 20.52000 232 ASN A C 1
ATOM 1800 O O . ASN A 1 232 ? 29.68736 -51.52134 -2.82630 1.000 22.63000 232 ASN A O 1
ATOM 1805 N N . ALA A 1 233 ? 30.68265 -49.57521 -3.37906 1.000 20.09000 233 ALA A N 1
ATOM 1806 C CA . ALA A 1 233 ? 31.36995 -50.20530 -4.47825 1.000 20.63000 233 ALA A CA 1
ATOM 1807 C C . ALA A 1 233 ? 32.48121 -51.10252 -3.97103 1.000 21.40000 233 ALA A C 1
ATOM 1808 O O . ALA A 1 233 ? 32.69097 -52.17799 -4.50918 1.000 22.41000 233 ALA A O 1
ATOM 1810 N N . ALA A 1 234 ? 33.24486 -50.67021 -2.94389 1.000 21.79000 234 ALA A N 1
ATOM 1811 C CA . ALA A 1 234 ? 34.20505 -51.60629 -2.35172 1.000 20.74000 234 ALA A CA 1
ATOM 1812 C C . ALA A 1 234 ? 33.52514 -52.89863 -1.87922 1.000 20.41000 234 ALA A C 1
ATOM 1813 O O . ALA A 1 234 ? 34.07268 -53.98902 -2.04318 1.000 22.61000 234 ALA A O 1
ATOM 1815 N N . GLY A 1 235 ? 32.31189 -52.78365 -1.32998 1.000 20.63000 235 GLY A N 1
ATOM 1816 C CA . GLY A 1 235 ? 31.62401 -53.95994 -0.80556 1.000 18.90000 235 GLY A CA 1
ATOM 1817 C C . GLY A 1 235 ? 31.24812 -54.94449 -1.89211 1.000 22.41000 235 GLY A C 1
ATOM 1818 O O . GLY A 1 235 ? 31.47344 -56.14351 -1.75017 1.000 22.07000 235 GLY A O 1
ATOM 1819 N N . ILE A 1 236 ? 30.74501 -54.44101 -3.02873 1.000 22.82000 236 ILE A N 1
ATOM 1820 C CA . ILE A 1 236 ? 30.37808 -55.40851 -4.04228 1.000 21.74000 236 ILE A CA 1
ATOM 1821 C C . ILE A 1 236 ? 31.59834 -55.83369 -4.87931 1.000 22.18000 236 ILE A C 1
ATOM 1822 O O . ILE A 1 236 ? 31.63705 -56.96806 -5.38752 1.000 23.69000 236 ILE A O 1
ATOM 1827 N N . PHE A 1 237 ? 32.60387 -54.96031 -5.03734 1.000 21.68000 237 PHE A N 1
ATOM 1828 C CA . PHE A 1 237 ? 33.77416 -55.30346 -5.86546 1.000 20.47000 237 PHE A CA 1
ATOM 1829 C C . PHE A 1 237 ? 34.76130 -56.25049 -5.18526 1.000 25.92000 237 PHE A C 1
ATOM 1830 O O . PHE A 1 237 ? 35.41629 -57.04029 -5.88136 1.000 24.03000 237 PHE A O 1
ATOM 1838 N N . TYR A 1 238 ? 34.96963 -56.10870 -3.86424 1.000 22.72000 238 TYR A N 1
ATOM 1839 C CA . TYR A 1 238 ? 36.11595 -56.74484 -3.21017 1.000 24.40000 238 TYR A CA 1
ATOM 1840 C C . TYR A 1 238 ? 36.20236 -58.23808 -3.50711 1.000 23.92000 238 TYR A C 1
ATOM 1841 O O . TYR A 1 238 ? 37.28536 -58.70191 -3.92019 1.000 23.56000 238 TYR A O 1
ATOM 1850 N N . PRO A 1 239 ? 35.10892 -59.02248 -3.42619 1.000 26.37000 239 PRO A N 1
ATOM 1851 C CA . PRO A 1 239 ? 35.21035 -60.46372 -3.70416 1.000 26.14000 239 PRO A CA 1
ATOM 1852 C C . PRO A 1 239 ? 35.48799 -60.79984 -5.14877 1.000 25.91000 239 PRO A C 1
ATOM 1853 O O . PRO A 1 239 ? 35.79257 -61.98120 -5.45580 1.000 27.71000 239 PRO A O 1
ATOM 1857 N N . PHE A 1 240 ? 35.35499 -59.83439 -6.05950 1.000 23.06000 240 PHE A N 1
ATOM 1858 C CA . PHE A 1 240 ? 35.57466 -60.07145 -7.47322 1.000 22.75000 240 PHE A CA 1
ATOM 1859 C C . PHE A 1 240 ? 36.91620 -59.55048 -7.98283 1.000 24.66000 240 PHE A C 1
ATOM 1860 O O . PHE A 1 240 ? 37.15085 -59.60142 -9.19666 1.000 24.58000 240 PHE A O 1
ATOM 1868 N N . ILE A 1 241 ? 37.74702 -58.95831 -7.12076 1.000 23.33000 241 ILE A N 1
ATOM 1869 C CA . ILE A 1 241 ? 39.01455 -58.41727 -7.59042 1.000 21.71000 241 ILE A CA 1
ATOM 1870 C C . ILE A 1 241 ? 39.83231 -59.56708 -8.19119 1.000 25.55000 241 ILE A C 1
ATOM 1871 O O . ILE A 1 241 ? 39.87344 -60.67472 -7.62341 1.000 27.34000 241 ILE A O 1
ATOM 1876 N N . ASP A 1 242 ? 40.40310 -59.30917 -9.37504 1.000 25.17000 242 ASP A N 1
ATOM 1877 C CA . ASP A 1 242 ? 41.21307 -60.25312 -10.17095 1.000 29.91000 242 ASP A CA 1
ATOM 1878 C C . ASP A 1 242 ? 40.41975 -61.46007 -10.68258 1.000 33.20000 242 ASP A C 1
ATOM 1879 O O . ASP A 1 242 ? 41.01846 -62.46964 -11.07856 1.000 33.86000 242 ASP A O 1
ATOM 1884 N N . SER A 1 243 ? 39.09681 -61.38043 -10.71537 1.000 26.62000 243 SER A N 1
ATOM 1885 C CA . SER A 1 243 ? 38.26657 -62.46438 -11.26810 1.000 26.31000 243 SER A CA 1
ATOM 1886 C C . SER A 1 243 ? 38.18743 -62.42637 -12.78117 1.000 33.47000 243 SER A C 1
ATOM 1887 O O . SER A 1 243 ? 37.85226 -63.44661 -13.38866 1.000 34.94000 243 SER A O 1
ATOM 1890 N N . GLY A 1 244 ? 38.42635 -61.27890 -13.38481 1.000 27.47000 244 GLY A N 1
ATOM 1891 C CA . GLY A 1 244 ? 38.15225 -61.05672 -14.80412 1.000 30.46000 244 GLY A CA 1
ATOM 1892 C C . GLY A 1 244 ? 36.80075 -60.40425 -15.11231 1.000 31.53000 244 GLY A C 1
ATOM 1893 O O . GLY A 1 244 ? 36.56660 -59.97790 -16.25473 1.000 31.47000 244 GLY A O 1
ATOM 1894 N N . VAL A 1 245 ? 35.91627 -60.28514 -14.13289 1.000 26.28000 245 VAL A N 1
ATOM 1895 C CA . VAL A 1 245 ? 34.73379 -59.43766 -14.30412 1.000 25.48000 245 VAL A CA 1
ATOM 1896 C C . VAL A 1 245 ? 35.19162 -58.00903 -14.51583 1.000 28.52000 245 VAL A C 1
ATOM 1897 O O . VAL A 1 245 ? 36.16250 -57.56110 -13.88860 1.000 25.75000 245 VAL A O 1
ATOM 1901 N N . LYS A 1 246 ? 34.49949 -57.27029 -15.40172 1.000 25.17000 246 LYS A N 1
ATOM 1902 C CA . LYS A 1 246 ? 34.77432 -55.85156 -15.60953 1.000 23.00000 246 LYS A CA 1
ATOM 1903 C C . LYS A 1 246 ? 34.07807 -55.08945 -14.47944 1.000 26.46000 246 LYS A C 1
ATOM 1904 O O . LYS A 1 246 ? 32.84513 -54.97082 -14.47120 1.000 26.08000 246 LYS A O 1
ATOM 1910 N N . LEU A 1 247 ? 34.84978 -54.59818 -13.51834 1.000 22.22000 247 LEU A N 1
ATOM 1911 C CA . LEU A 1 247 ? 34.31157 -53.79616 -12.40718 1.000 21.17000 247 LEU A CA 1
ATOM 1912 C C . LEU A 1 247 ? 34.37350 -52.31242 -12.74915 1.000 23.63000 247 LEU A C 1
ATOM 1913 O O . LEU A 1 247 ? 35.44694 -51.81920 -13.09389 1.000 23.63000 247 LEU A O 1
ATOM 1918 N N . ILE A 1 248 ? 33.23284 -51.60982 -12.71427 1.000 21.59000 248 ILE A N 1
ATOM 1919 C CA . ILE A 1 248 ? 33.18477 -50.20207 -13.11925 1.000 18.39000 248 ILE A CA 1
ATOM 1920 C C . ILE A 1 248 ? 32.62057 -49.34602 -11.98214 1.000 22.14000 248 ILE A C 1
ATOM 1921 O O . ILE A 1 248 ? 31.47223 -49.53815 -11.54765 1.000 21.61000 248 ILE A O 1
ATOM 1926 N N . GLY A 1 249 ? 33.44375 -48.42810 -11.48830 1.000 21.81000 249 GLY A N 1
ATOM 1927 C CA . GLY A 1 249 ? 33.02865 -47.48619 -10.45917 1.000 22.19000 249 GLY A CA 1
ATOM 1928 C C . GLY A 1 249 ? 32.67570 -46.17948 -11.15326 1.000 23.30000 249 GLY A C 1
ATOM 1929 O O . GLY A 1 249 ? 33.42642 -45.70245 -12.01716 1.000 23.62000 249 GLY A O 1
ATOM 1930 N N . VAL A 1 250 ? 31.54178 -45.58164 -10.75529 1.000 20.49000 250 VAL A N 1
ATOM 1931 C CA . VAL A 1 250 ? 31.03076 -44.38585 -11.44039 1.000 19.00000 250 VAL A CA 1
ATOM 1932 C C . VAL A 1 250 ? 30.99780 -43.21617 -10.46620 1.000 22.38000 250 VAL A C 1
ATOM 1933 O O . VAL A 1 250 ? 30.20228 -43.19613 -9.51666 1.000 21.73000 250 VAL A O 1
ATOM 1937 N N . GLU A 1 251 ? 31.86643 -42.22977 -10.69739 1.000 22.37000 251 GLU A N 1
ATOM 1938 C CA . GLU A 1 251 ? 31.89865 -40.96327 -9.94223 1.000 21.05000 251 GLU A CA 1
ATOM 1939 C C . GLU A 1 251 ? 30.83141 -39.96105 -10.40350 1.000 21.57000 251 GLU A C 1
ATOM 1940 O O . GLU A 1 251 ? 30.23898 -40.04449 -11.49878 1.000 22.28000 251 GLU A O 1
ATOM 1946 N N . ALA A 1 252 ? 30.60142 -38.97234 -9.53730 1.000 19.97000 252 ALA A N 1
ATOM 1947 C CA . ALA A 1 252 ? 29.67914 -37.87108 -9.83956 1.000 21.99000 252 ALA A CA 1
ATOM 1948 C C . ALA A 1 252 ? 30.35817 -36.87706 -10.77586 1.000 24.01000 252 ALA A C 1
ATOM 1949 O O . ALA A 1 252 ? 31.29429 -36.18426 -10.37480 1.000 21.73000 252 ALA A O 1
ATOM 1951 N N . GLY A 1 253 ? 29.86791 -36.77765 -12.01720 1.000 21.97000 253 GLY A N 1
ATOM 1952 C CA . GLY A 1 253 ? 30.34995 -35.76854 -12.96761 1.000 22.29000 253 GLY A CA 1
ATOM 1953 C C . GLY A 1 253 ? 29.68655 -34.39810 -12.81791 1.000 23.23000 253 GLY A C 1
ATOM 1954 O O . GLY A 1 253 ? 30.13040 -33.45578 -13.48230 1.000 24.07000 253 GLY A O 1
ATOM 1955 N N . GLY A 1 254 ? 28.67913 -34.24899 -11.92158 1.000 21.03000 254 GLY A N 1
ATOM 1956 C CA . GLY A 1 254 ? 28.08364 -32.93451 -11.65180 1.000 25.27000 254 GLY A CA 1
ATOM 1957 C C . GLY A 1 254 ? 27.59869 -32.23511 -12.91154 1.000 22.37000 254 GLY A C 1
ATOM 1958 O O . GLY A 1 254 ? 26.84687 -32.80029 -13.73258 1.000 24.59000 254 GLY A O 1
ATOM 1959 N N . GLU A 1 255 ? 27.99841 -30.98042 -13.07317 1.000 22.63000 255 GLU A N 1
ATOM 1960 C CA . GLU A 1 255 ? 27.57944 -30.27403 -14.27788 1.000 22.76000 255 GLU A CA 1
ATOM 1961 C C . GLU A 1 255 ? 28.42891 -30.67627 -15.47714 1.000 25.15000 255 GLU A C 1
ATOM 1962 O O . GLU A 1 255 ? 28.09574 -30.29088 -16.62259 1.000 26.04000 255 GLU A O 1
ATOM 1968 N N . GLY A 1 256 ? 29.48640 -31.42364 -15.23804 1.000 24.38000 256 GLY A N 1
ATOM 1969 C CA . GLY A 1 256 ? 30.35673 -31.93779 -16.28921 1.000 28.53000 256 GLY A CA 1
ATOM 1970 C C . GLY A 1 256 ? 31.78847 -31.92119 -15.80842 1.000 28.15000 256 GLY A C 1
ATOM 1971 O O . GLY A 1 256 ? 32.18243 -31.08884 -14.99776 1.000 27.14000 256 GLY A O 1
ATOM 1972 N N . LEU A 1 257 ? 32.58727 -32.87693 -16.30733 1.000 24.64000 257 LEU A N 1
ATOM 1973 C CA . LEU A 1 257 ? 33.93988 -33.03624 -15.76046 1.000 24.18000 257 LEU A CA 1
ATOM 1974 C C . LEU A 1 257 ? 34.83466 -31.85491 -16.09377 1.000 25.46000 257 LEU A C 1
ATOM 1975 O O . LEU A 1 257 ? 35.83939 -31.67097 -15.43333 1.000 27.41000 257 LEU A O 1
ATOM 1980 N N . GLU A 1 258 ? 34.47162 -31.05441 -17.09151 1.000 26.04000 258 GLU A N 1
ATOM 1981 C CA . GLU A 1 258 ? 35.29440 -29.92207 -17.46382 1.000 27.29000 258 GLU A CA 1
ATOM 1982 C C . GLU A 1 258 ? 34.73779 -28.60246 -16.96603 1.000 34.40000 258 GLU A C 1
ATOM 1983 O O . GLU A 1 258 ? 35.17558 -27.55300 -17.44449 1.000 32.61000 258 GLU A O 1
ATOM 1989 N N . THR A 1 259 ? 33.74127 -28.63335 -16.07256 1.000 27.82000 259 THR A N 1
ATOM 1990 C CA . THR A 1 259 ? 33.10257 -27.43166 -15.53373 1.000 24.14000 259 THR A CA 1
ATOM 1991 C C . THR A 1 259 ? 33.65504 -26.98602 -14.18372 1.000 32.37000 259 THR A C 1
ATOM 1992 O O . THR A 1 259 ? 33.25330 -25.93349 -13.69466 1.000 32.05000 259 THR A O 1
ATOM 1996 N N . GLY A 1 260 ? 34.48328 -27.78100 -13.53272 1.000 30.10000 260 GLY A N 1
ATOM 1997 C CA . GLY A 1 260 ? 34.81266 -27.49323 -12.15673 1.000 34.53000 260 GLY A CA 1
ATOM 1998 C C . GLY A 1 260 ? 33.68999 -27.70799 -11.15721 1.000 35.43000 260 GLY A C 1
ATOM 1999 O O . GLY A 1 260 ? 33.84053 -27.32927 -9.98939 1.000 35.08000 260 GLY A O 1
ATOM 2000 N N . LYS A 1 261 ? 32.56491 -28.29869 -11.54444 1.000 25.80000 261 LYS A N 1
ATOM 2001 C CA . LYS A 1 261 ? 31.48925 -28.52448 -10.56889 1.000 26.60000 261 LYS A CA 1
ATOM 2002 C C . LYS A 1 261 ? 31.16052 -30.01834 -10.60306 1.000 22.51000 261 LYS A C 1
ATOM 2003 O O . LYS A 1 261 ? 30.23471 -30.42735 -11.30830 1.000 26.17000 261 LYS A O 1
ATOM 2009 N N . HIS A 1 262 ? 31.88970 -30.78918 -9.82413 1.000 23.20000 262 HIS A N 1
ATOM 2010 C CA . HIS A 1 262 ? 31.71097 -32.24710 -9.83524 1.000 23.63000 262 HIS A CA 1
ATOM 2011 C C . HIS A 1 262 ? 32.31297 -32.80753 -8.54652 1.000 23.76000 262 HIS A C 1
ATOM 2012 O O . HIS A 1 262 ? 32.77886 -32.05618 -7.67977 1.000 25.04000 262 HIS A O 1
ATOM 2019 N N . ALA A 1 263 ? 32.33824 -34.13246 -8.42761 1.000 21.74000 263 ALA A N 1
ATOM 2020 C CA . ALA A 1 263 ? 32.95727 -34.76699 -7.26484 1.000 21.63000 263 ALA A CA 1
ATOM 2021 C C . ALA A 1 263 ? 33.84493 -35.91873 -7.70356 1.000 21.76000 263 ALA A C 1
ATOM 2022 O O . ALA A 1 263 ? 33.98203 -36.94833 -7.00578 1.000 22.25000 263 ALA A O 1
ATOM 2024 N N . ALA A 1 264 ? 34.47066 -35.77884 -8.87831 1.000 22.51000 264 ALA A N 1
ATOM 2025 C CA . ALA A 1 264 ? 35.16944 -36.90562 -9.50715 1.000 22.78000 264 ALA A CA 1
ATOM 2026 C C . ALA A 1 264 ? 36.63319 -36.92106 -9.06533 1.000 24.19000 264 ALA A C 1
ATOM 2027 O O . ALA A 1 264 ? 37.55478 -36.57402 -9.80705 1.000 24.70000 264 ALA A O 1
ATOM 2029 N N . SER A 1 265 ? 36.84528 -37.34632 -7.81392 1.000 21.30000 265 SER A N 1
ATOM 2030 C CA . SER A 1 265 ? 38.17994 -37.36759 -7.22416 1.000 20.91000 265 SER A CA 1
ATOM 2031 C C . SER A 1 265 ? 39.20597 -38.19865 -8.02102 1.000 21.74000 265 SER A C 1
ATOM 2032 O O . SER A 1 265 ? 40.37727 -37.78035 -8.18365 1.000 22.22000 265 SER A O 1
ATOM 2035 N N . LEU A 1 266 ? 38.84456 -39.42873 -8.40839 1.000 21.66000 266 LEU A N 1
ATOM 2036 C CA . LEU A 1 266 ? 39.81155 -40.25170 -9.12629 1.000 23.36000 266 LEU A CA 1
ATOM 2037 C C . LEU A 1 266 ? 40.12261 -39.65979 -10.49552 1.000 27.10000 266 LEU A C 1
ATOM 2038 O O . LEU A 1 266 ? 41.29087 -39.63467 -10.93489 1.000 25.18000 266 LEU A O 1
ATOM 2043 N N . LEU A 1 267 ? 39.09925 -39.15773 -11.17743 1.000 22.06000 267 LEU A N 1
ATOM 2044 C CA . LEU A 1 267 ? 39.32024 -38.70378 -12.55562 1.000 23.05000 267 LEU A CA 1
ATOM 2045 C C . LEU A 1 267 ? 39.98496 -37.34315 -12.61917 1.000 26.04000 267 LEU A C 1
ATOM 2046 O O . LEU A 1 267 ? 40.70064 -37.06117 -13.58396 1.000 24.04000 267 LEU A O 1
ATOM 2051 N N . LYS A 1 268 ? 39.77084 -36.48137 -11.62887 1.000 21.79000 268 LYS A N 1
ATOM 2052 C CA . LYS A 1 268 ? 40.20859 -35.09866 -11.71957 1.000 23.52000 268 LYS A CA 1
ATOM 2053 C C . LYS A 1 268 ? 40.96915 -34.61721 -10.49347 1.000 26.71000 268 LYS A C 1
ATOM 2054 O O . LYS A 1 268 ? 41.49073 -33.49149 -10.51794 1.000 27.87000 268 LYS A O 1
ATOM 2060 N N . GLY A 1 269 ? 41.08115 -35.42855 -9.43286 1.000 23.34000 269 GLY A N 1
ATOM 2061 C CA . GLY A 1 269 ? 41.84070 -35.02213 -8.25671 1.000 24.23000 269 GLY A CA 1
ATOM 2062 C C . GLY A 1 269 ? 43.35769 -35.17999 -8.39075 1.000 24.75000 269 GLY A C 1
ATOM 2063 O O . GLY A 1 269 ? 43.89701 -35.66293 -9.39013 1.000 25.42000 269 GLY A O 1
ATOM 2064 N N . LYS A 1 270 ? 44.04028 -34.81360 -7.31762 1.000 24.03000 270 LYS A N 1
ATOM 2065 C CA . LYS A 1 270 ? 45.47910 -35.01423 -7.17568 1.000 26.66000 270 LYS A CA 1
ATOM 2066 C C . LYS A 1 270 ? 45.74800 -35.73648 -5.86404 1.000 25.33000 270 LYS A C 1
ATOM 2067 O O . LYS A 1 270 ? 44.92450 -35.71844 -4.94951 1.000 25.66000 270 LYS A O 1
ATOM 2073 N N . ILE A 1 271 ? 46.90363 -36.39100 -5.77795 1.000 26.00000 271 ILE A N 1
ATOM 2074 C CA . ILE A 1 271 ? 47.26259 -37.03332 -4.50932 1.000 24.69000 271 ILE A CA 1
ATOM 2075 C C . ILE A 1 271 ? 47.36550 -35.99362 -3.39796 1.000 26.15000 271 ILE A C 1
ATOM 2076 O O . ILE A 1 271 ? 47.89316 -34.88501 -3.58742 1.000 26.71000 271 ILE A O 1
ATOM 2081 N N . GLY A 1 272 ? 46.85965 -36.35356 -2.21300 1.000 24.16000 272 GLY A N 1
ATOM 2082 C CA . GLY A 1 272 ? 46.81952 -35.40780 -1.11667 1.000 25.79000 272 GLY A CA 1
ATOM 2083 C C . GLY A 1 272 ? 46.28848 -36.12671 0.10053 1.000 24.51000 272 GLY A C 1
ATOM 2084 O O . GLY A 1 272 ? 46.18486 -37.34565 0.10329 1.000 24.85000 272 GLY A O 1
ATOM 2085 N N . TYR A 1 273 ? 45.93929 -35.34984 1.12581 1.000 25.01000 273 TYR A N 1
ATOM 2086 C CA . TYR A 1 273 ? 45.48130 -35.91475 2.39493 1.000 23.93000 273 TYR A CA 1
ATOM 2087 C C . TYR A 1 273 ? 44.10442 -35.36285 2.68779 1.000 23.86000 273 TYR A C 1
ATOM 2088 O O . TYR A 1 273 ? 43.87712 -34.15585 2.51885 1.000 29.55000 273 TYR A O 1
ATOM 2097 N N . LEU A 1 274 ? 43.17375 -36.23311 3.08986 1.000 23.42000 274 LEU A N 1
ATOM 2098 C CA . LEU A 1 274 ? 41.84676 -35.76617 3.49181 1.000 22.67000 274 LEU A CA 1
ATOM 2099 C C . LEU A 1 274 ? 41.28770 -36.70517 4.55913 1.000 23.53000 274 LEU A C 1
ATOM 2100 O O . LEU A 1 274 ? 41.23120 -37.91828 4.35192 1.000 22.39000 274 LEU A O 1
ATOM 2105 N N . HIS A 1 275 ? 40.91933 -36.14220 5.71654 1.000 24.18000 275 HIS A N 1
ATOM 2106 C CA . HIS A 1 275 ? 40.17438 -36.88312 6.74963 1.000 23.77000 275 HIS A CA 1
ATOM 2107 C C . HIS A 1 275 ? 40.91150 -38.14619 7.19890 1.000 24.28000 275 HIS A C 1
ATOM 2108 O O . HIS A 1 275 ? 40.29477 -39.12859 7.62122 1.000 25.61000 275 HIS A O 1
ATOM 2115 N N . GLY A 1 276 ? 42.23856 -38.11692 7.11162 1.000 22.63000 276 GLY A N 1
ATOM 2116 C CA . GLY A 1 276 ? 43.06573 -39.20899 7.61682 1.000 24.46000 276 GLY A CA 1
ATOM 2117 C C . GLY A 1 276 ? 43.72489 -40.06804 6.55777 1.000 24.74000 276 GLY A C 1
ATOM 2118 O O . GLY A 1 276 ? 44.63330 -40.86527 6.89982 1.000 25.04000 276 GLY A O 1
ATOM 2119 N N . SER A 1 277 ? 43.28564 -39.98368 5.28847 1.000 23.24000 277 SER A N 1
ATOM 2120 C CA . SER A 1 277 ? 43.83580 -40.83168 4.22835 1.000 22.50000 277 SER A CA 1
ATOM 2121 C C . SER A 1 277 ? 44.70074 -40.03476 3.26729 1.000 22.45000 277 SER A C 1
ATOM 2122 O O . SER A 1 277 ? 44.31052 -38.93584 2.85833 1.000 25.41000 277 SER A O 1
ATOM 2125 N N . LYS A 1 278 ? 45.79169 -40.66863 2.79733 1.000 21.57000 278 LYS A N 1
ATOM 2126 C CA . LYS A 1 278 ? 46.48658 -40.21580 1.59541 1.000 22.97000 278 LYS A CA 1
ATOM 2127 C C . LYS A 1 278 ? 45.77694 -40.82825 0.40043 1.000 20.84000 278 LYS A C 1
ATOM 2128 O O . LYS A 1 278 ? 45.68737 -42.05826 0.31521 1.000 23.10000 278 LYS A O 1
ATOM 2134 N N . THR A 1 279 ? 45.24885 -39.99658 -0.48143 1.000 21.69000 279 THR A N 1
ATOM 2135 C CA . THR A 1 279 ? 44.37918 -40.51786 -1.53856 1.000 23.20000 279 THR A CA 1
ATOM 2136 C C . THR A 1 279 ? 44.22231 -39.43149 -2.58339 1.000 24.46000 279 THR A C 1
ATOM 2137 O O . THR A 1 279 ? 44.92781 -38.41083 -2.55969 1.000 25.84000 279 THR A O 1
ATOM 2141 N N . PHE A 1 280 ? 43.26374 -39.61463 -3.50780 1.000 22.92000 280 PHE A N 1
ATOM 2142 C CA . PHE A 1 280 ? 42.98881 -38.58617 -4.50465 1.000 23.32000 280 PHE A CA 1
ATOM 2143 C C . PHE A 1 280 ? 41.94602 -37.60130 -3.99890 1.000 23.19000 280 PHE A C 1
ATOM 2144 O O . PHE A 1 280 ? 40.89852 -38.00341 -3.47021 1.000 23.97000 280 PHE A O 1
ATOM 2152 N N . VAL A 1 281 ? 42.26672 -36.31452 -4.08959 1.000 23.03000 281 VAL A N 1
ATOM 2153 C CA . VAL A 1 281 ? 41.47693 -35.25373 -3.50275 1.000 21.82000 281 VAL A CA 1
ATOM 2154 C C . VAL A 1 281 ? 41.35506 -34.13436 -4.52858 1.000 24.05000 281 VAL A C 1
ATOM 2155 O O . VAL A 1 281 ? 42.33860 -33.79930 -5.18526 1.000 23.84000 281 VAL A O 1
ATOM 2159 N N . LEU A 1 282 ? 40.15144 -33.57587 -4.70263 1.000 22.51000 282 LEU A N 1
ATOM 2160 C CA . LEU A 1 282 ? 40.02651 -32.40240 -5.57049 1.000 22.66000 282 LEU A CA 1
ATOM 2161 C C . LEU A 1 282 ? 40.77373 -31.23232 -4.90187 1.000 25.72000 282 LEU A C 1
ATOM 2162 O O . LEU A 1 282 ? 40.47328 -30.87240 -3.77128 1.000 25.06000 282 LEU A O 1
ATOM 2167 N N . GLN A 1 283 ? 41.75639 -30.66827 -5.57770 1.000 23.72000 283 GLN A N 1
ATOM 2168 C CA . GLN A 1 283 ? 42.60359 -29.61830 -4.98894 1.000 27.33000 283 GLN A CA 1
ATOM 2169 C C . GLN A 1 283 ? 42.98969 -28.62321 -6.05340 1.000 28.31000 283 GLN A C 1
ATOM 2170 O O . GLN A 1 283 ? 43.05217 -28.96104 -7.22114 1.000 30.01000 283 GLN A O 1
ATOM 2176 N N . ASP A 1 284 ? 43.29507 -27.39008 -5.62907 1.000 28.14000 284 ASP A N 1
ATOM 2177 C CA . ASP A 1 284 ? 43.85708 -26.44902 -6.59239 1.000 30.27000 284 ASP A CA 1
ATOM 2178 C C . ASP A 1 284 ? 45.34901 -26.75086 -6.73736 1.000 34.91000 284 ASP A C 1
ATOM 2179 O O . ASP A 1 284 ? 45.86921 -27.72375 -6.17841 1.000 31.43000 284 ASP A O 1
ATOM 2184 N N . ASP A 1 285 ? 46.07285 -25.88873 -7.46954 1.000 40.42000 285 ASP A N 1
ATOM 2185 C CA . ASP A 1 285 ? 47.49689 -26.08661 -7.71061 1.000 43.24000 285 ASP A CA 1
ATOM 2186 C C . ASP A 1 285 ? 48.37039 -25.74823 -6.50735 1.000 37.67000 285 ASP A C 1
ATOM 2187 O O . ASP A 1 285 ? 49.57931 -25.96788 -6.57253 1.000 37.23000 285 ASP A O 1
ATOM 2192 N N . TRP A 1 286 ? 47.79704 -25.23821 -5.42602 1.000 28.10000 286 TRP A N 1
ATOM 2193 C CA . TRP A 1 286 ? 48.54652 -24.92677 -4.22081 1.000 27.55000 286 TRP A CA 1
ATOM 2194 C C . TRP A 1 286 ? 48.26040 -25.90986 -3.09530 1.000 32.85000 286 TRP A C 1
ATOM 2195 O O . TRP A 1 286 ? 48.60789 -25.63826 -1.94429 1.000 29.00000 286 TRP A O 1
ATOM 2206 N N . GLY A 1 287 ? 47.57702 -27.00672 -3.39894 1.000 28.65000 287 GLY A N 1
ATOM 2207 C CA . GLY A 1 287 ? 47.24795 -28.02188 -2.40243 1.000 28.60000 287 GLY A CA 1
ATOM 2208 C C . GLY A 1 287 ? 46.05961 -27.72269 -1.52830 1.000 28.81000 287 GLY A C 1
ATOM 2209 O O . GLY A 1 287 ? 45.86571 -28.40291 -0.51795 1.000 32.50000 287 GLY A O 1
ATOM 2210 N N . GLN A 1 288 ? 45.25529 -26.75151 -1.86041 1.000 26.22000 288 GLN A N 1
ATOM 2211 C CA . GLN A 1 288 ? 44.06601 -26.43738 -1.07328 1.000 26.70000 288 GLN A CA 1
ATOM 2212 C C . GLN A 1 288 ? 42.89883 -27.30812 -1.54834 1.000 28.07000 288 GLN A C 1
ATOM 2213 O O . GLN A 1 288 ? 42.58850 -27.31477 -2.74651 1.000 26.14000 288 GLN A O 1
ATOM 2219 N N . VAL A 1 289 ? 42.23795 -28.02215 -0.60823 1.000 25.49000 289 VAL A N 1
ATOM 2220 C CA . VAL A 1 289 ? 41.07775 -28.85984 -1.01531 1.000 24.81000 289 VAL A CA 1
ATOM 2221 C C . VAL A 1 289 ? 39.96849 -27.96463 -1.53053 1.000 28.00000 289 VAL A C 1
ATOM 2222 O O . VAL A 1 289 ? 39.71573 -26.88113 -0.98641 1.000 29.21000 289 VAL A O 1
ATOM 2226 N N . GLN A 1 290 ? 39.32090 -28.38205 -2.63961 1.000 25.38000 290 GLN A N 1
ATOM 2227 C CA A GLN A 1 290 ? 38.25663 -27.61794 -3.26472 0.540 25.00000 290 GLN A CA 1
ATOM 2228 C CA B GLN A 1 290 ? 38.25364 -27.64596 -3.29771 0.460 25.03000 290 GLN A CA 1
ATOM 2229 C C . GLN A 1 290 ? 36.88914 -28.16999 -2.88011 1.000 28.04000 290 GLN A C 1
ATOM 2230 O O . GLN A 1 290 ? 36.73336 -29.34168 -2.53041 1.000 27.68000 290 GLN A O 1
ATOM 2241 N N . ALA A 1 291 ? 35.88163 -27.31056 -2.98826 1.000 28.72000 291 ALA A N 1
ATOM 2242 C CA . ALA A 1 291 ? 34.51629 -27.78975 -2.80469 1.000 29.88000 291 ALA A CA 1
ATOM 2243 C C . ALA A 1 291 ? 34.12447 -28.71334 -3.96729 1.000 29.00000 291 ALA A C 1
ATOM 2244 O O . ALA A 1 291 ? 34.41626 -28.45628 -5.14430 1.000 26.33000 291 ALA A O 1
ATOM 2246 N N . SER A 1 292 ? 33.43775 -29.78877 -3.63494 1.000 26.22000 292 SER A N 1
ATOM 2247 C CA . SER A 1 292 ? 32.84888 -30.63915 -4.64469 1.000 25.81000 292 SER A CA 1
ATOM 2248 C C . SER A 1 292 ? 31.41831 -30.13365 -4.95983 1.000 24.70000 292 SER A C 1
ATOM 2249 O O . SER A 1 292 ? 30.85732 -29.30387 -4.23171 1.000 25.60000 292 SER A O 1
ATOM 2252 N N . HIS A 1 293 ? 30.82062 -30.68406 -6.01580 1.000 24.26000 293 HIS A N 1
ATOM 2253 C CA A HIS A 1 293 ? 29.41092 -30.47658 -6.35472 0.550 24.90000 293 HIS A CA 1
ATOM 2254 C CA B HIS A 1 293 ? 29.42191 -30.47458 -6.33772 0.450 24.91000 293 HIS A CA 1
ATOM 2255 C C . HIS A 1 293 ? 28.81159 -31.75266 -6.91919 1.000 26.11000 293 HIS A C 1
ATOM 2256 O O . HIS A 1 293 ? 29.45167 -32.45651 -7.69636 1.000 23.79000 293 HIS A O 1
ATOM 2269 N N . SER A 1 294 ? 27.55925 -32.03279 -6.56170 1.000 23.47000 294 SER A N 1
ATOM 2270 C CA . SER A 1 294 ? 26.77308 -33.09384 -7.21442 1.000 24.39000 294 SER A CA 1
ATOM 2271 C C . SER A 1 294 ? 25.31502 -32.83387 -6.87241 1.000 24.63000 294 SER A C 1
ATOM 2272 O O . SER A 1 294 ? 24.99762 -32.39696 -5.76088 1.000 25.35000 294 SER A O 1
ATOM 2275 N N . VAL A 1 295 ? 24.42837 -33.17006 -7.80968 1.000 23.21000 295 VAL A N 1
ATOM 2276 C CA . VAL A 1 295 ? 23.00516 -33.21611 -7.46444 1.000 24.33000 295 VAL A CA 1
ATOM 2277 C C . VAL A 1 295 ? 22.73503 -34.25324 -6.38289 1.000 27.64000 295 VAL A C 1
ATOM 2278 O O . VAL A 1 295 ? 21.71470 -34.17628 -5.72451 1.000 26.02000 295 VAL A O 1
ATOM 2282 N N . SER A 1 296 ? 23.61544 -35.24157 -6.20973 1.000 24.00000 296 SER A N 1
ATOM 2283 C CA . SER A 1 296 ? 23.45835 -36.30381 -5.21009 1.000 24.50000 296 SER A CA 1
ATOM 2284 C C . SER A 1 296 ? 24.24184 -35.92236 -3.95891 1.000 24.51000 296 SER A C 1
ATOM 2285 O O . SER A 1 296 ? 25.47094 -35.78701 -4.01132 1.000 25.26000 296 SER A O 1
ATOM 2288 N N . ALA A 1 297 ? 23.53531 -35.72624 -2.82644 1.000 23.28000 297 ALA A N 1
ATOM 2289 C CA . ALA A 1 297 ? 24.21378 -35.38273 -1.57829 1.000 22.94000 297 ALA A CA 1
ATOM 2290 C C . ALA A 1 297 ? 25.18098 -36.45190 -1.10403 1.000 25.36000 297 ALA A C 1
ATOM 2291 O O . ALA A 1 297 ? 26.19680 -36.12699 -0.48868 1.000 24.44000 297 ALA A O 1
ATOM 2293 N N . GLY A 1 298 ? 24.90448 -37.73694 -1.37331 1.000 21.33000 298 GLY A N 1
ATOM 2294 C CA . GLY A 1 298 ? 25.82472 -38.74609 -0.90911 1.000 20.84000 298 GLY A CA 1
ATOM 2295 C C . GLY A 1 298 ? 27.08412 -38.83827 -1.71835 1.000 25.22000 298 GLY A C 1
ATOM 2296 O O . GLY A 1 298 ? 28.06956 -39.40844 -1.23141 1.000 24.14000 298 GLY A O 1
ATOM 2297 N N . LEU A 1 299 ? 27.07707 -38.31210 -2.95071 1.000 22.36000 299 LEU A N 1
ATOM 2298 C CA . LEU A 1 299 ? 28.30850 -38.33826 -3.74101 1.000 21.48000 299 LEU A CA 1
ATOM 2299 C C . LEU A 1 299 ? 29.03515 -37.00159 -3.68751 1.000 23.24000 299 LEU A C 1
ATOM 2300 O O . LEU A 1 299 ? 30.11851 -36.88951 -4.23898 1.000 23.38000 299 LEU A O 1
ATOM 2305 N N . ASP A 1 300 ? 28.50924 -36.02684 -2.97346 1.000 23.45000 300 ASP A N 1
ATOM 2306 C CA . ASP A 1 300 ? 29.07492 -34.66612 -2.96507 1.000 22.82000 300 ASP A CA 1
ATOM 2307 C C . ASP A 1 300 ? 30.20539 -34.58099 -1.93649 1.000 23.46000 300 ASP A C 1
ATOM 2308 O O . ASP A 1 300 ? 30.05502 -34.05915 -0.81593 1.000 22.93000 300 ASP A O 1
ATOM 2313 N N . TYR A 1 301 ? 31.38738 -35.05587 -2.35751 1.000 22.50000 301 TYR A N 1
ATOM 2314 C CA . TYR A 1 301 ? 32.54080 -35.17782 -1.42079 1.000 23.53000 301 TYR A CA 1
ATOM 2315 C C . TYR A 1 301 ? 33.80930 -35.10002 -2.24813 1.000 25.24000 301 TYR A C 1
ATOM 2316 O O . TYR A 1 301 ? 33.85660 -35.69477 -3.32470 1.000 23.77000 301 TYR A O 1
ATOM 2325 N N . PRO A 1 302 ? 34.82745 -34.34825 -1.83607 1.000 21.84000 302 PRO A N 1
ATOM 2326 C CA . PRO A 1 302 ? 35.97206 -34.13343 -2.73258 1.000 22.14000 302 PRO A CA 1
ATOM 2327 C C . PRO A 1 302 ? 37.06350 -35.19995 -2.68525 1.000 23.14000 302 PRO A C 1
ATOM 2328 O O . PRO A 1 302 ? 38.01498 -35.10496 -3.46878 1.000 23.30000 302 PRO A O 1
ATOM 2332 N N . GLY A 1 303 ? 36.96451 -36.23033 -1.84861 1.000 23.07000 303 GLY A N 1
ATOM 2333 C CA . GLY A 1 303 ? 37.94895 -37.29380 -1.80534 1.000 22.83000 303 GLY A CA 1
ATOM 2334 C C . GLY A 1 303 ? 37.34246 -38.65473 -2.14575 1.000 22.73000 303 GLY A C 1
ATOM 2335 O O . GLY A 1 303 ? 36.14656 -38.77533 -2.44834 1.000 23.30000 303 GLY A O 1
ATOM 2336 N N . VAL A 1 304 ? 38.19694 -39.66915 -2.14159 1.000 23.21000 304 VAL A N 1
ATOM 2337 C CA . VAL A 1 304 ? 37.80943 -41.05418 -2.47086 1.000 21.58000 304 VAL A CA 1
ATOM 2338 C C . VAL A 1 304 ? 38.63148 -41.97400 -1.59478 1.000 22.07000 304 VAL A C 1
ATOM 2339 O O . VAL A 1 304 ? 39.71042 -41.61025 -1.15443 1.000 22.77000 304 VAL A O 1
ATOM 2343 N N . GLY A 1 305 ? 38.08971 -43.15852 -1.27628 1.000 20.36000 305 GLY A N 1
ATOM 2344 C CA . GLY A 1 305 ? 38.80977 -44.08231 -0.43225 1.000 21.58000 305 GLY A CA 1
ATOM 2345 C C . GLY A 1 305 ? 40.15389 -44.51039 -1.03721 1.000 23.74000 305 GLY A C 1
ATOM 2346 O O . GLY A 1 305 ? 40.26545 -44.73727 -2.24600 1.000 21.52000 305 GLY A O 1
ATOM 2347 N N . PRO A 1 306 ? 41.17034 -44.69434 -0.20852 1.000 23.08000 306 PRO A N 1
ATOM 2348 C CA . PRO A 1 306 ? 42.49446 -45.06038 -0.75853 1.000 24.50000 306 PRO A CA 1
ATOM 2349 C C . PRO A 1 306 ? 42.50914 -46.43884 -1.41859 1.000 23.17000 306 PRO A C 1
ATOM 2350 O O . PRO A 1 306 ? 43.31952 -46.68286 -2.31797 1.000 23.76000 306 PRO A O 1
ATOM 2354 N N . GLU A 1 307 ? 41.63344 -47.36511 -1.00045 1.000 22.56000 307 GLU A N 1
ATOM 2355 C CA . GLU A 1 307 ? 41.59919 -48.64158 -1.71361 1.000 20.60000 307 GLU A CA 1
ATOM 2356 C C . GLU A 1 307 ? 41.17810 -48.46736 -3.18196 1.000 21.98000 307 GLU A C 1
ATOM 2357 O O . GLU A 1 307 ? 41.70024 -49.16522 -4.05420 1.000 23.25000 307 GLU A O 1
ATOM 2363 N N . HIS A 1 308 ? 40.27574 -47.53411 -3.48310 1.000 22.20000 308 HIS A N 1
ATOM 2364 C CA . HIS A 1 308 ? 39.93065 -47.26389 -4.88347 1.000 20.09000 308 HIS A CA 1
ATOM 2365 C C . HIS A 1 308 ? 41.06941 -46.58397 -5.63230 1.000 20.36000 308 HIS A C 1
ATOM 2366 O O . HIS A 1 308 ? 41.27694 -46.85588 -6.82000 1.000 23.86000 308 HIS A O 1
ATOM 2373 N N . ALA A 1 309 ? 41.79352 -45.64789 -4.97853 1.000 21.79000 309 ALA A N 1
ATOM 2374 C CA . ALA A 1 309 ? 42.98117 -45.06792 -5.61026 1.000 21.66000 309 ALA A CA 1
ATOM 2375 C C . ALA A 1 309 ? 43.93986 -46.16669 -6.04698 1.000 22.15000 309 ALA A C 1
ATOM 2376 O O . ALA A 1 309 ? 44.48050 -46.13173 -7.17170 1.000 24.68000 309 ALA A O 1
ATOM 2378 N N . TYR A 1 310 ? 44.14487 -47.16021 -5.17319 1.000 21.96000 310 TYR A N 1
ATOM 2379 C CA . TYR A 1 310 ? 44.98445 -48.31083 -5.46694 1.000 23.52000 310 TYR A CA 1
ATOM 2380 C C . TYR A 1 310 ? 44.39966 -49.16030 -6.59869 1.000 26.71000 310 TYR A C 1
ATOM 2381 O O . TYR A 1 310 ? 45.10204 -49.48932 -7.57808 1.000 23.99000 310 TYR A O 1
ATOM 2390 N N . TRP A 1 311 ? 43.09145 -49.49759 -6.52220 1.000 22.80000 311 TRP A N 1
ATOM 2391 C CA . TRP A 1 311 ? 42.50364 -50.30802 -7.59897 1.000 22.92000 311 TRP A CA 1
ATOM 2392 C C . TRP A 1 311 ? 42.58774 -49.59898 -8.93941 1.000 24.31000 311 TRP A C 1
ATOM 2393 O O . TRP A 1 311 ? 42.73099 -50.26075 -9.97988 1.000 24.44000 311 TRP A O 1
ATOM 2404 N N . ARG A 1 312 ? 42.37242 -48.29489 -8.97041 1.000 23.95000 312 ARG A N 1
ATOM 2405 C CA A ARG A 1 312 ? 42.46348 -47.59680 -10.24384 0.600 24.83000 312 ARG A CA 1
ATOM 2406 C CA B ARG A 1 312 ? 42.46348 -47.58779 -10.24084 0.400 24.83000 312 ARG A CA 1
ATOM 2407 C C . ARG A 1 312 ? 43.87475 -47.68389 -10.80399 1.000 25.53000 312 ARG A C 1
ATOM 2408 O O . ARG A 1 312 ? 44.07026 -47.98779 -11.99167 1.000 24.88000 312 ARG A O 1
ATOM 2423 N N . GLU A 1 313 ? 44.86442 -47.41381 -9.96362 1.000 26.47000 313 GLU A N 1
ATOM 2424 C CA . GLU A 1 313 ? 46.26669 -47.38884 -10.43585 1.000 26.74000 313 GLU A CA 1
ATOM 2425 C C . GLU A 1 313 ? 46.72430 -48.74642 -10.95468 1.000 29.05000 313 GLU A C 1
ATOM 2426 O O . GLU A 1 313 ? 47.48680 -48.83147 -11.93420 1.000 29.00000 313 GLU A O 1
ATOM 2432 N N . THR A 1 314 ? 46.25842 -49.81778 -10.35321 1.000 26.07000 314 THR A N 1
ATOM 2433 C CA . THR A 1 314 ? 46.64797 -51.17025 -10.75508 1.000 28.28000 314 THR A CA 1
ATOM 2434 C C . THR A 1 314 ? 45.73228 -51.75052 -11.82820 1.000 31.78000 314 THR A C 1
ATOM 2435 O O . THR A 1 314 ? 45.92690 -52.91187 -12.20830 1.000 32.08000 314 THR A O 1
ATOM 2439 N N . GLY A 1 315 ? 44.71189 -50.99929 -12.25428 1.000 26.21000 315 GLY A N 1
ATOM 2440 C CA . GLY A 1 315 ? 43.77722 -51.47051 -13.26448 1.000 26.25000 315 GLY A CA 1
ATOM 2441 C C . GLY A 1 315 ? 42.83541 -52.57273 -12.81526 1.000 28.00000 315 GLY A C 1
ATOM 2442 O O . GLY A 1 315 ? 42.20556 -53.21598 -13.65517 1.000 29.53000 315 GLY A O 1
ATOM 2443 N N . LYS A 1 316 ? 42.68057 -52.79577 -11.51019 1.000 22.62000 316 LYS A N 1
ATOM 2444 C CA . LYS A 1 316 ? 41.76778 -53.85699 -11.04798 1.000 23.60000 316 LYS A CA 1
ATOM 2445 C C . LYS A 1 316 ? 40.30904 -53.43331 -11.13008 1.000 24.36000 316 LYS A C 1
ATOM 2446 O O . LYS A 1 316 ? 39.40761 -54.28986 -11.13300 1.000 24.35000 316 LYS A O 1
ATOM 2452 N N . VAL A 1 317 ? 40.06369 -52.13119 -11.12310 1.000 24.43000 317 VAL A N 1
ATOM 2453 C CA . VAL A 1 317 ? 38.72708 -51.55664 -11.31524 1.000 24.16000 317 VAL A CA 1
ATOM 2454 C C . VAL A 1 317 ? 38.87022 -50.39739 -12.31094 1.000 25.75000 317 VAL A C 1
ATOM 2455 O O . VAL A 1 317 ? 39.87158 -49.65287 -12.28089 1.000 25.13000 317 VAL A O 1
ATOM 2459 N N . LEU A 1 318 ? 37.86580 -50.21748 -13.18962 1.000 22.21000 318 LEU A N 1
ATOM 2460 C CA A LEU A 1 318 ? 37.83190 -49.10611 -14.14540 0.570 21.76000 318 LEU A CA 1
ATOM 2461 C CA B LEU A 1 318 ? 37.82989 -49.12011 -14.15439 0.430 21.79000 318 LEU A CA 1
ATOM 2462 C C . LEU A 1 318 ? 36.87814 -48.05128 -13.63064 1.000 21.55000 318 LEU A C 1
ATOM 2463 O O . LEU A 1 318 ? 35.83067 -48.38238 -13.08400 1.000 22.96000 318 LEU A O 1
ATOM 2472 N N . TYR A 1 319 ? 37.23787 -46.77656 -13.78231 1.000 21.69000 319 TYR A N 1
ATOM 2473 C CA . TYR A 1 319 ? 36.40912 -45.69479 -13.25850 1.000 23.02000 319 TYR A CA 1
ATOM 2474 C C . TYR A 1 319 ? 36.03322 -44.73035 -14.36237 1.000 25.47000 319 TYR A C 1
ATOM 2475 O O . TYR A 1 319 ? 36.83587 -44.44037 -15.27312 1.000 23.08000 319 TYR A O 1
ATOM 2484 N N . ASP A 1 320 ? 34.83243 -44.17566 -14.23541 1.000 21.80000 320 ASP A N 1
ATOM 2485 C CA . ASP A 1 320 ? 34.33245 -43.15303 -15.15039 1.000 23.02000 320 ASP A CA 1
ATOM 2486 C C . ASP A 1 320 ? 33.30344 -42.32699 -14.38252 1.000 24.57000 320 ASP A C 1
ATOM 2487 O O . ASP A 1 320 ? 33.20370 -42.44511 -13.16249 1.000 24.18000 320 ASP A O 1
ATOM 2492 N N . ALA A 1 321 ? 32.60628 -41.42411 -15.07652 1.000 21.89000 321 ALA A N 1
ATOM 2493 C CA . ALA A 1 321 ? 31.60833 -40.57714 -14.39865 1.000 22.48000 321 ALA A CA 1
ATOM 2494 C C . ALA A 1 321 ? 30.39892 -40.39514 -15.29045 1.000 25.89000 321 ALA A C 1
ATOM 2495 O O . ALA A 1 321 ? 30.44145 -40.66998 -16.49524 1.000 25.94000 321 ALA A O 1
ATOM 2497 N N . VAL A 1 322 ? 29.29580 -39.94817 -14.67337 1.000 25.13000 322 VAL A N 1
ATOM 2498 C CA . VAL A 1 322 ? 28.13344 -39.49209 -15.41933 1.000 23.05000 322 VAL A CA 1
ATOM 2499 C C . VAL A 1 322 ? 27.68275 -38.17943 -14.78947 1.000 22.34000 322 VAL A C 1
ATOM 2500 O O . VAL A 1 322 ? 28.00627 -37.86282 -13.63950 1.000 23.47000 322 VAL A O 1
ATOM 2504 N N . THR A 1 323 ? 26.88755 -37.42554 -15.54042 1.000 21.83000 323 THR A N 1
ATOM 2505 C CA . THR A 1 323 ? 26.52900 -36.06708 -15.12354 1.000 23.48000 323 THR A CA 1
ATOM 2506 C C . THR A 1 323 ? 25.26451 -36.06885 -14.25425 1.000 21.83000 323 THR A C 1
ATOM 2507 O O . THR A 1 323 ? 24.53597 -37.06944 -14.19098 1.000 22.90000 323 THR A O 1
ATOM 2511 N N . ASP A 1 324 ? 25.03369 -34.94827 -13.56314 1.000 23.18000 324 ASP A N 1
ATOM 2512 C CA . ASP A 1 324 ? 23.77238 -34.74313 -12.82398 1.000 24.21000 324 ASP A CA 1
ATOM 2513 C C . ASP A 1 324 ? 22.56769 -35.09811 -13.69241 1.000 26.17000 324 ASP A C 1
ATOM 2514 O O . ASP A 1 324 ? 21.64310 -35.79135 -13.25846 1.000 23.46000 324 ASP A O 1
ATOM 2519 N N . GLU A 1 325 ? 22.54464 -34.58094 -14.93077 1.000 24.94000 325 GLU A N 1
ATOM 2520 C CA . GLU A 1 325 ? 21.38499 -34.82594 -15.78825 1.000 25.80000 325 GLU A CA 1
ATOM 2521 C C . GLU A 1 325 ? 21.23546 -36.30312 -16.16634 1.000 24.02000 325 GLU A C 1
ATOM 2522 O O . GLU A 1 325 ? 20.10225 -36.82561 -16.25861 1.000 23.39000 325 GLU A O 1
ATOM 2528 N N . GLU A 1 326 ? 22.34728 -36.98087 -16.44626 1.000 22.68000 326 GLU A N 1
ATOM 2529 C CA . GLU A 1 326 ? 22.28772 -38.41604 -16.73832 1.000 21.13000 326 GLU A CA 1
ATOM 2530 C C . GLU A 1 326 ? 21.75066 -39.18295 -15.53310 1.000 22.90000 326 GLU A C 1
ATOM 2531 O O . GLU A 1 326 ? 20.96628 -40.11466 -15.69290 1.000 22.69000 326 GLU A O 1
ATOM 2537 N N . ALA A 1 327 ? 22.18817 -38.81335 -14.31810 1.000 21.82000 327 ALA A N 1
ATOM 2538 C CA . ALA A 1 327 ? 21.67715 -39.50428 -13.12792 1.000 21.96000 327 ALA A CA 1
ATOM 2539 C C . ALA A 1 327 ? 20.17517 -39.25339 -12.93093 1.000 22.44000 327 ALA A C 1
ATOM 2540 O O . ALA A 1 327 ? 19.43150 -40.17176 -12.55072 1.000 21.15000 327 ALA A O 1
ATOM 2542 N N . LEU A 1 328 ? 19.73489 -37.99528 -13.09003 1.000 21.82000 328 LEU A N 1
ATOM 2543 C CA . LEU A 1 328 ? 18.29600 -37.69051 -13.01803 1.000 21.70000 328 LEU A CA 1
ATOM 2544 C C . LEU A 1 328 ? 17.49316 -38.50879 -14.02893 1.000 20.82000 328 LEU A C 1
ATOM 2545 O O . LEU A 1 328 ? 16.42669 -39.07002 -13.69414 1.000 23.23000 328 LEU A O 1
ATOM 2550 N N . ASP A 1 329 ? 17.98780 -38.60988 -15.26958 1.000 22.49000 329 ASP A N 1
ATOM 2551 C CA . ASP A 1 329 ? 17.30891 -39.46419 -16.23838 1.000 22.97000 329 ASP A CA 1
ATOM 2552 C C . ASP A 1 329 ? 17.17791 -40.89979 -15.74248 1.000 25.71000 329 ASP A C 1
ATOM 2553 O O . ASP A 1 329 ? 16.15272 -41.54444 -15.98162 1.000 24.39000 329 ASP A O 1
ATOM 2558 N N . ALA A 1 330 ? 18.24130 -41.44292 -15.14452 1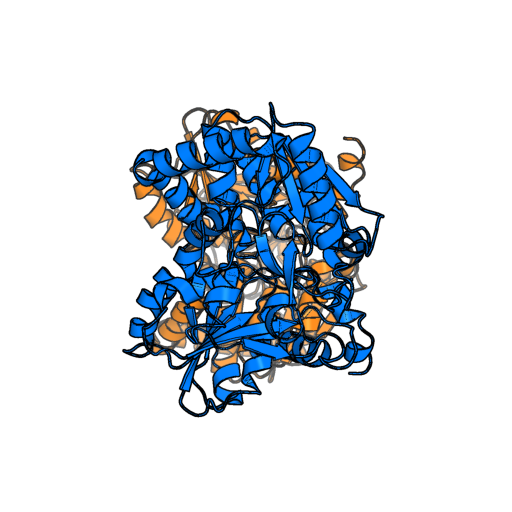.000 22.20000 330 ALA A N 1
ATOM 2559 C CA . ALA A 1 330 ? 18.24336 -42.84864 -14.72157 1.000 25.37000 330 ALA A CA 1
ATOM 2560 C C . ALA A 1 330 ? 17.32059 -43.05937 -13.53294 1.000 23.30000 330 ALA A C 1
ATOM 2561 O O . ALA A 1 330 ? 16.70600 -44.12198 -13.42356 1.000 22.32000 330 ALA A O 1
ATOM 2563 N N . PHE A 1 331 ? 17.23159 -42.06672 -12.64166 1.000 22.46000 331 PHE A N 1
ATOM 2564 C CA . PHE A 1 331 ? 16.29594 -42.08747 -11.49617 1.000 23.39000 331 PHE A CA 1
ATOM 2565 C C . PHE A 1 331 ? 14.84914 -42.23107 -11.97888 1.000 22.63000 331 PHE A C 1
ATOM 2566 O O . PHE A 1 331 ? 14.10744 -43.13140 -11.53968 1.000 23.32000 331 PHE A O 1
ATOM 2574 N N . ILE A 1 332 ? 14.47710 -41.38353 -12.94366 1.000 23.93000 332 ILE A N 1
ATOM 2575 C CA . ILE A 1 332 ? 13.14542 -41.43728 -13.55637 1.000 24.69000 332 ILE A CA 1
ATOM 2576 C C . ILE A 1 332 ? 12.94019 -42.74369 -14.31760 1.000 24.95000 332 ILE A C 1
ATOM 2577 O O . ILE A 1 332 ? 11.88080 -43.38609 -14.21275 1.000 24.39000 332 ILE A O 1
ATOM 2582 N N . GLU A 1 333 ? 13.95737 -43.18970 -15.05473 1.000 22.55000 333 GLU A N 1
ATOM 2583 C CA . GLU A 1 333 ? 13.83320 -44.41218 -15.84897 1.000 23.53000 333 GLU A CA 1
ATOM 2584 C C . GLU A 1 333 ? 13.56210 -45.64145 -14.97829 1.000 23.43000 333 GLU A C 1
ATOM 2585 O O . GLU A 1 333 ? 12.66686 -46.43920 -15.27524 1.000 23.18000 333 GLU A O 1
ATOM 2591 N N . LEU A 1 334 ? 14.31839 -45.83509 -13.88173 1.000 19.77000 334 LEU A N 1
ATOM 2592 C CA . LEU A 1 334 ? 14.05035 -47.01142 -13.08408 1.000 19.73000 334 LEU A CA 1
ATOM 2593 C C . LEU A 1 334 ? 12.66303 -46.92928 -12.43491 1.000 21.57000 334 LEU A C 1
ATOM 2594 O O . LEU A 1 334 ? 11.97843 -47.96484 -12.29959 1.000 20.77000 334 LEU A O 1
ATOM 2599 N N . SER A 1 335 ? 12.27339 -45.73478 -11.99694 1.000 22.00000 335 SER A N 1
ATOM 2600 C CA . SER A 1 335 ? 10.97710 -45.55868 -11.32978 1.000 20.98000 335 SER A CA 1
ATOM 2601 C C . SER A 1 335 ? 9.85441 -45.98575 -12.26412 1.000 25.48000 335 SER A C 1
ATOM 2602 O O . SER A 1 335 ? 8.93782 -46.73003 -11.87913 1.000 22.72000 335 SER A O 1
ATOM 2605 N N . ARG A 1 336 ? 9.96433 -45.55665 -13.52035 1.000 23.07000 336 ARG A N 1
ATOM 2606 C CA . ARG A 1 336 ? 8.92477 -45.79981 -14.52877 1.000 23.99000 336 ARG A CA 1
ATOM 2607 C C . ARG A 1 336 ? 8.96036 -47.22121 -15.08978 1.000 25.32000 336 ARG A C 1
ATOM 2608 O O . ARG A 1 336 ? 7.89926 -47.79290 -15.41799 1.000 25.04000 336 ARG A O 1
ATOM 2616 N N . LEU A 1 337 ? 10.14420 -47.78296 -15.30974 1.000 24.12000 337 LEU A N 1
ATOM 2617 C CA . LEU A 1 337 ? 10.23594 -49.07147 -15.99082 1.000 23.27000 337 LEU A CA 1
ATOM 2618 C C . LEU A 1 337 ? 10.15481 -50.24577 -15.02707 1.000 26.20000 337 LEU A C 1
ATOM 2619 O O . LEU A 1 337 ? 9.57548 -51.27672 -15.37569 1.000 27.67000 337 LEU A O 1
ATOM 2624 N N . GLU A 1 338 ? 10.72218 -50.11822 -13.79584 1.000 22.56000 338 GLU A N 1
ATOM 2625 C CA . GLU A 1 338 ? 10.76611 -51.22963 -12.88006 1.000 22.50000 338 GLU A CA 1
ATOM 2626 C C . GLU A 1 338 ? 9.93655 -50.97136 -11.63169 1.000 22.78000 338 GLU A C 1
ATOM 2627 O O . GLU A 1 338 ? 9.79562 -51.88173 -10.79816 1.000 24.35000 338 GLU A O 1
ATOM 2633 N N . GLY A 1 339 ? 9.41108 -49.76300 -11.48881 1.000 21.36000 339 GLY A N 1
ATOM 2634 C CA . GLY A 1 339 ? 8.65155 -49.46780 -10.28443 1.000 21.62000 339 GLY A CA 1
ATOM 2635 C C . GLY A 1 339 ? 9.54789 -49.42142 -9.05696 1.000 25.79000 339 GLY A C 1
ATOM 2636 O O . GLY A 1 339 ? 9.08214 -49.68444 -7.95404 1.000 23.07000 339 GLY A O 1
ATOM 2637 N N . ILE A 1 340 ? 10.83712 -49.13918 -9.21943 1.000 24.24000 340 ILE A N 1
ATOM 2638 C CA . ILE A 1 340 ? 11.75756 -48.99187 -8.08502 1.000 21.28000 340 ILE A CA 1
ATOM 2639 C C . ILE A 1 340 ? 12.30131 -47.57719 -8.14167 1.000 22.87000 340 ILE A C 1
ATOM 2640 O O . ILE A 1 340 ? 12.88407 -47.18517 -9.15962 1.000 22.30000 340 ILE A O 1
ATOM 2645 N N . ILE A 1 341 ? 12.15509 -46.80938 -7.05928 1.000 19.78000 341 ILE A N 1
ATOM 2646 C CA . ILE A 1 341 ? 12.68475 -45.44861 -7.00990 1.000 19.63000 341 ILE A CA 1
ATOM 2647 C C . ILE A 1 341 ? 14.08635 -45.52789 -6.37707 1.000 24.83000 341 ILE A C 1
ATOM 2648 O O . ILE A 1 341 ? 14.19352 -45.83712 -5.17080 1.000 22.21000 341 ILE A O 1
ATOM 2653 N N . PRO A 1 342 ? 15.14188 -45.33194 -7.13861 1.000 22.66000 342 PRO A N 1
ATOM 2654 C CA . PRO A 1 342 ? 16.51150 -45.52228 -6.62472 1.000 22.15000 342 PRO A CA 1
ATOM 2655 C C . PRO A 1 342 ? 17.03478 -44.24510 -5.97729 1.000 20.80000 342 PRO A C 1
ATOM 2656 O O . PRO A 1 342 ? 16.65452 -43.13013 -6.30826 1.000 21.70000 342 PRO A O 1
ATOM 2660 N N . ALA A 1 343 ? 18.01820 -44.41601 -5.10563 1.000 19.29000 343 ALA A N 1
ATOM 2661 C CA . ALA A 1 343 ? 18.71251 -43.24401 -4.59203 1.000 19.38000 343 ALA A CA 1
ATOM 2662 C C . ALA A 1 343 ? 19.38952 -42.51013 -5.74015 1.000 21.81000 343 ALA A C 1
ATOM 2663 O O . ALA A 1 343 ? 19.78477 -43.11600 -6.73552 1.000 22.43000 343 ALA A O 1
ATOM 2665 N N . LEU A 1 344 ? 19.49910 -41.20609 -5.60498 1.000 19.49000 344 LEU A N 1
ATOM 2666 C CA . LEU A 1 344 ? 20.21105 -40.48416 -6.66407 1.000 20.97000 344 LEU A CA 1
ATOM 2667 C C . LEU A 1 344 ? 21.68090 -40.87595 -6.73498 1.000 23.65000 344 LEU A C 1
ATOM 2668 O O . LEU A 1 344 ? 22.30257 -40.70798 -7.79275 1.000 22.43000 344 LEU A O 1
ATOM 2673 N N . GLU A 1 345 ? 22.29005 -41.34451 -5.63433 1.000 22.46000 345 GLU A N 1
ATOM 2674 C CA . GLU A 1 345 ? 23.64681 -41.90325 -5.71819 1.000 22.57000 345 GLU A CA 1
ATOM 2675 C C . GLU A 1 345 ? 23.69176 -43.08594 -6.69936 1.000 22.73000 345 GLU A C 1
ATOM 2676 O O . GLU A 1 345 ? 24.39536 -43.03899 -7.71700 1.000 21.92000 345 GLU A O 1
ATOM 2682 N N . SER A 1 346 ? 22.86609 -44.12034 -6.43112 1.000 18.46000 346 SER A N 1
ATOM 2683 C CA . SER A 1 346 ? 22.81894 -45.33087 -7.24633 1.000 20.99000 346 SER A CA 1
ATOM 2684 C C . SER A 1 346 ? 22.43991 -45.01466 -8.69276 1.000 20.49000 346 SER A C 1
ATOM 2685 O O . SER A 1 346 ? 22.79503 -45.77746 -9.60504 1.000 21.37000 346 SER A O 1
ATOM 2688 N N . SER A 1 347 ? 21.64556 -43.93840 -8.88893 1.000 19.63000 347 SER A N 1
ATOM 2689 C CA . SER A 1 347 ? 21.23652 -43.53911 -10.25243 1.000 22.09000 347 SER A CA 1
ATOM 2690 C C . SER A 1 347 ? 22.45216 -43.25233 -11.14694 1.000 20.45000 347 SER A C 1
ATOM 2691 O O . SE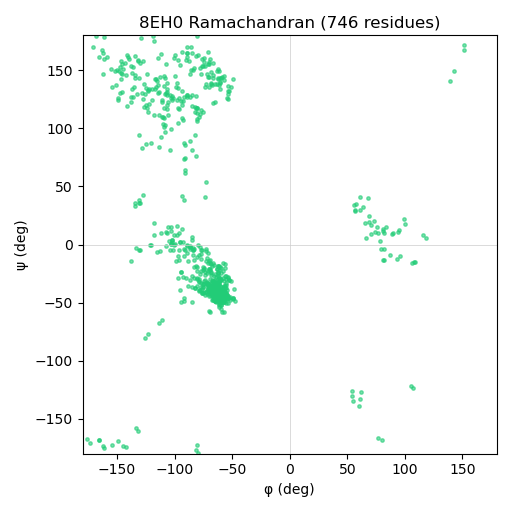R A 1 347 ? 22.34680 -43.36212 -12.38693 1.000 21.11000 347 SER A O 1
ATOM 2694 N N . HIS A 1 348 ? 23.60699 -42.92450 -10.54252 1.000 22.00000 348 HIS A N 1
ATOM 2695 C CA . HIS A 1 348 ? 24.82755 -42.71466 -11.34798 1.000 20.39000 348 HIS A CA 1
ATOM 2696 C C . HIS A 1 348 ? 25.31521 -44.02831 -11.93182 1.000 21.22000 348 HIS A C 1
ATOM 2697 O O . HIS A 1 348 ? 25.72984 -44.07330 -13.09256 1.000 21.18000 348 HIS A O 1
ATOM 2704 N N . ALA A 1 349 ? 25.22722 -45.12373 -11.14513 1.000 20.71000 349 ALA A N 1
ATOM 2705 C CA . ALA A 1 349 ? 25.56487 -46.43427 -11.69105 1.000 22.62000 349 ALA A CA 1
ATOM 2706 C C . ALA A 1 349 ? 24.56726 -46.84950 -12.77733 1.000 23.42000 349 ALA A C 1
ATOM 2707 O O . ALA A 1 349 ? 24.97362 -47.33743 -13.84777 1.000 21.38000 349 ALA A O 1
ATOM 2709 N N . LEU A 1 350 ? 23.25622 -46.64367 -12.52120 1.000 22.05000 350 LEU A N 1
ATOM 2710 C CA . LEU A 1 350 ? 22.23460 -47.00883 -13.51752 1.000 19.54000 350 LEU A CA 1
ATOM 2711 C C . LEU A 1 350 ? 22.42371 -46.23080 -14.80694 1.000 21.11000 350 LEU A C 1
ATOM 2712 O O . LEU A 1 350 ? 22.20005 -46.76443 -15.90271 1.000 22.13000 350 LEU A O 1
ATOM 2717 N N . ALA A 1 351 ? 22.75829 -44.94489 -14.69363 1.000 21.97000 351 ALA A N 1
ATOM 2718 C CA . ALA A 1 351 ? 23.01137 -44.12583 -15.88604 1.000 21.77000 351 ALA A CA 1
ATOM 2719 C C . ALA A 1 351 ? 24.13356 -44.70397 -16.74102 1.000 23.79000 351 ALA A C 1
ATOM 2720 O O . ALA A 1 351 ? 24.12834 -44.50980 -17.96616 1.000 22.82000 351 ALA A O 1
ATOM 2722 N N . TYR A 1 352 ? 25.08786 -45.41804 -16.13001 1.000 21.71000 352 TYR A N 1
ATOM 2723 C CA . TYR A 1 352 ? 26.22406 -45.88914 -16.91206 1.000 22.59000 352 TYR A CA 1
ATOM 2724 C C . TYR A 1 352 ? 25.82301 -47.02557 -17.84851 1.000 26.60000 352 TYR A C 1
ATOM 2725 O O . TYR A 1 352 ? 26.61332 -47.38657 -18.72982 1.000 27.31000 352 TYR A O 1
ATOM 2734 N N . LEU A 1 353 ? 24.64760 -47.63185 -17.66275 1.000 22.22000 353 LEU A N 1
ATOM 2735 C CA . LEU A 1 353 ? 24.23859 -48.69128 -18.59626 1.000 23.58000 353 LEU A CA 1
ATOM 2736 C C . LEU A 1 353 ? 24.23466 -48.15425 -20.02763 1.000 26.52000 353 LEU A C 1
ATOM 2737 O O . LEU A 1 353 ? 24.42381 -48.91399 -20.98701 1.000 24.94000 353 LEU A O 1
ATOM 2742 N N . LYS A 1 354 ? 24.02540 -46.85826 -20.20263 1.000 24.93000 354 LYS A N 1
ATOM 2743 C CA . LYS A 1 354 ? 24.00646 -46.25716 -21.54804 1.000 25.31000 354 LYS A CA 1
ATOM 2744 C C . LYS A 1 354 ? 25.41686 -46.09627 -22.12637 1.000 28.04000 354 LYS A C 1
ATOM 2745 O O . LYS A 1 354 ? 25.55369 -45.76013 -23.30352 1.000 29.64000 354 LYS A O 1
ATOM 2751 N N A LYS A 1 355 ? 26.45730 -46.32925 -21.33363 0.490 25.70000 355 LYS A N 1
ATOM 2752 N N B LYS A 1 355 ? 26.46531 -46.31226 -21.33364 0.510 25.69000 355 LYS A N 1
ATOM 2753 C CA A LYS A 1 355 ? 27.83566 -46.05822 -21.73404 0.490 27.50000 355 LYS A CA 1
ATOM 2754 C CA B LYS A 1 355 ? 27.84168 -46.03123 -21.74606 0.510 27.49000 355 LYS A CA 1
ATOM 2755 C C A LYS A 1 355 ? 28.64124 -47.29886 -22.08575 0.490 28.30000 355 LYS A C 1
ATOM 2756 C C B LYS A 1 355 ? 28.69714 -47.29477 -21.91172 0.510 28.46000 355 LYS A C 1
ATOM 2757 O O A LYS A 1 355 ? 29.82250 -47.17370 -22.44618 0.490 30.87000 355 LYS A O 1
ATOM 2758 O O B LYS A 1 355 ? 29.93924 -47.19546 -22.00710 0.510 29.30000 355 LYS A O 1
ATOM 2769 N N . ILE A 1 356 ? 28.10054 -48.47546 -21.89526 1.000 26.11000 356 ILE A N 1
ATOM 2770 C CA . ILE A 1 356 ? 28.88904 -49.67999 -22.09300 1.000 28.26000 356 ILE A CA 1
ATOM 2771 C C . ILE A 1 356 ? 28.19325 -50.48338 -23.18584 1.000 31.30000 356 ILE A C 1
ATOM 2772 O O . ILE A 1 356 ? 27.00147 -50.31796 -23.44162 1.000 29.63000 356 ILE A O 1
ATOM 2777 N N . ASN A 1 357 ? 28.97128 -51.25028 -23.93489 1.000 27.70000 357 ASN A N 1
ATOM 2778 C CA . ASN A 1 357 ? 28.35046 -52.06169 -24.99669 1.000 27.41000 357 ASN A CA 1
ATOM 2779 C C . ASN A 1 357 ? 27.81347 -53.30497 -24.33414 1.000 29.16000 357 ASN A C 1
ATOM 2780 O O . ASN A 1 357 ? 28.56186 -54.25519 -24.10108 1.000 35.27000 357 ASN A O 1
ATOM 2785 N N . ILE A 1 358 ? 26.52324 -53.32506 -23.94285 1.000 27.28000 358 ILE A N 1
ATOM 2786 C CA . ILE A 1 358 ? 26.08122 -54.42027 -23.10835 1.000 24.37000 358 ILE A CA 1
ATOM 2787 C C . ILE A 1 358 ? 25.10614 -55.35025 -23.80127 1.000 26.28000 358 ILE A C 1
ATOM 2788 O O . ILE A 1 358 ? 24.53634 -56.20251 -23.12901 1.000 26.95000 358 ILE A O 1
ATOM 2793 N N . LYS A 1 359 ? 24.88994 -55.22003 -25.11748 1.000 26.49000 359 LYS A N 1
ATOM 2794 C CA . LYS A 1 359 ? 24.02582 -56.20605 -25.78029 1.000 27.57000 359 LYS A CA 1
ATOM 2795 C C . LYS A 1 359 ? 24.52195 -57.63012 -25.51605 1.000 24.65000 359 LYS A C 1
ATOM 2796 O O . LYS A 1 359 ? 25.70590 -57.93883 -25.69618 1.000 25.96000 359 LYS A O 1
ATOM 2802 N N . GLY A 1 360 ? 23.62924 -58.47732 -25.00997 1.000 24.88000 360 GLY A N 1
ATOM 2803 C CA . GLY A 1 360 ? 23.94035 -59.85724 -24.64986 1.000 27.47000 360 GLY A CA 1
ATOM 2804 C C . GLY A 1 360 ? 24.65751 -60.05370 -23.32133 1.000 32.33000 360 GLY A C 1
ATOM 2805 O O . GLY A 1 360 ? 24.88470 -61.19854 -22.91143 1.000 30.78000 360 GLY A O 1
ATOM 2806 N N . LYS A 1 361 ? 25.01066 -58.98540 -22.62486 1.000 26.56000 361 LYS A N 1
ATOM 2807 C CA . LYS A 1 361 ? 25.88794 -59.14307 -21.47926 1.000 24.83000 361 LYS A CA 1
ATOM 2808 C C . LYS A 1 361 ? 25.09417 -59.24479 -20.18863 1.000 25.83000 361 LYS A C 1
ATOM 2809 O O . LYS A 1 361 ? 24.00238 -58.67716 -20.05863 1.000 26.72000 361 LYS A O 1
ATOM 2815 N N . VAL A 1 362 ? 25.71730 -59.89345 -19.21584 1.000 23.65000 362 VAL A N 1
ATOM 2816 C CA . VAL A 1 362 ? 25.17949 -60.00427 -17.86907 1.000 24.14000 362 VAL A CA 1
ATOM 2817 C C . VAL A 1 362 ? 25.79461 -58.85402 -17.05451 1.000 23.40000 362 VAL A C 1
ATOM 2818 O O . VAL A 1 362 ? 27.01854 -58.80553 -16.88686 1.000 23.83000 362 VAL A O 1
ATOM 2822 N N . VAL A 1 363 ? 24.95076 -57.95423 -16.50759 1.000 21.58000 363 VAL A N 1
ATOM 2823 C CA . VAL A 1 363 ? 25.43898 -56.75200 -15.81213 1.000 20.81000 363 VAL A CA 1
ATOM 2824 C C . VAL A 1 363 ? 24.76823 -56.72374 -14.44552 1.000 23.21000 363 VAL A C 1
ATOM 2825 O O . VAL A 1 363 ? 23.53613 -56.84407 -14.37313 1.000 24.18000 363 VAL A O 1
ATOM 2829 N N . VAL A 1 364 ? 25.56467 -56.63841 -13.37113 1.000 21.11000 364 VAL A N 1
ATOM 2830 C CA . VAL A 1 364 ? 25.00503 -56.43023 -12.03959 1.000 20.90000 364 VAL A CA 1
ATOM 2831 C C . VAL A 1 364 ? 25.20857 -54.96708 -11.67747 1.000 22.62000 364 VAL A C 1
ATOM 2832 O O . VAL A 1 364 ? 26.34289 -54.45073 -11.79618 1.000 25.11000 364 VAL A O 1
ATOM 2836 N N . VAL A 1 365 ? 24.12469 -54.27426 -11.27354 1.000 20.70000 365 VAL A N 1
ATOM 2837 C CA . VAL A 1 365 ? 24.21011 -52.90298 -10.78942 1.000 20.54000 365 VAL A CA 1
ATOM 2838 C C . VAL A 1 365 ? 23.97025 -52.95785 -9.30052 1.000 24.71000 365 VAL A C 1
ATOM 2839 O O . VAL A 1 365 ? 22.99170 -53.56506 -8.86265 1.000 23.10000 365 VAL A O 1
ATOM 2843 N N . ASN A 1 366 ? 24.84313 -52.33376 -8.51845 1.000 21.90000 366 ASN A N 1
ATOM 2844 C CA . ASN A 1 366 ? 24.59235 -52.27765 -7.07663 1.000 22.02000 366 ASN A CA 1
ATOM 2845 C C . ASN A 1 366 ? 23.55175 -51.19195 -6.81495 1.000 22.50000 366 ASN A C 1
ATOM 2846 O O . ASN A 1 366 ? 23.85041 -49.99618 -6.92359 1.000 22.90000 366 ASN A O 1
ATOM 2851 N N . LEU A 1 367 ? 22.32135 -51.57307 -6.43238 1.000 21.69000 367 LEU A N 1
ATOM 2852 C CA . LEU A 1 367 ? 21.30367 -50.57134 -6.10462 1.000 20.54000 367 LEU A CA 1
ATOM 2853 C C . LEU A 1 367 ? 21.50002 -50.22544 -4.62775 1.000 22.67000 367 LEU A C 1
ATOM 2854 O O . LEU A 1 367 ? 20.88021 -50.81451 -3.72369 1.000 21.92000 367 LEU A O 1
ATOM 2859 N N . SER A 1 368 ? 22.36039 -49.21170 -4.38395 1.000 21.09000 368 SER A N 1
ATOM 2860 C CA . SER A 1 368 ? 22.87272 -49.03304 -3.01579 1.000 20.92000 368 SER A CA 1
ATOM 2861 C C . SER A 1 368 ? 21.79146 -48.48784 -2.06076 1.000 24.31000 368 SER A C 1
ATOM 2862 O O . SER A 1 368 ? 21.90867 -48.67906 -0.81857 1.000 21.93000 368 SER A O 1
ATOM 2865 N N . GLY A 1 369 ? 20.76809 -47.79368 -2.57280 1.000 20.63000 369 GLY A N 1
ATOM 2866 C CA . GLY A 1 369 ? 19.70076 -47.42851 -1.65364 1.000 19.33000 369 GLY A CA 1
ATOM 2867 C C . GLY A 1 369 ? 18.48043 -46.90539 -2.38068 1.000 22.86000 369 GLY A C 1
ATOM 2868 O O . GLY A 1 369 ? 18.42313 -46.88820 -3.60872 1.000 22.19000 369 GLY A O 1
ATOM 2869 N N . ARG A 1 370 ? 17.46917 -46.55935 -1.59448 1.000 24.42000 370 ARG A N 1
ATOM 2870 C CA . ARG A 1 370 ? 16.21774 -46.13415 -2.23147 1.000 24.63000 370 ARG A CA 1
ATOM 2871 C C . ARG A 1 370 ? 16.16450 -44.61913 -2.23752 1.000 22.31000 370 ARG A C 1
ATOM 2872 O O . ARG A 1 370 ? 16.95147 -43.93707 -1.57055 1.000 25.13000 370 ARG A O 1
ATOM 2880 N N . GLY A 1 371 ? 15.27724 -44.09625 -3.08237 1.000 21.51000 371 GLY A N 1
ATOM 2881 C CA . GLY A 1 371 ? 15.25913 -42.69248 -3.42733 1.000 20.48000 371 GLY A CA 1
ATOM 2882 C C . GLY A 1 371 ? 14.18918 -41.86149 -2.75949 1.000 26.76000 371 GLY A C 1
ATOM 2883 O O . GLY A 1 371 ? 14.00798 -40.70066 -3.15438 1.000 27.48000 371 GLY A O 1
ATOM 2884 N N . ASP A 1 372 ? 13.54834 -42.35946 -1.71251 1.000 27.77000 372 ASP A N 1
ATOM 2885 C CA A ASP A 1 372 ? 12.51039 -41.54949 -1.06264 0.520 32.15000 372 ASP A CA 1
ATOM 2886 C CA B ASP A 1 372 ? 12.51436 -41.56247 -1.03263 0.480 32.15000 372 ASP A CA 1
ATOM 2887 C C . ASP A 1 372 ? 13.07376 -40.22842 -0.54522 1.000 28.05000 372 ASP A C 1
ATOM 2888 O O . ASP A 1 372 ? 12.39833 -39.18814 -0.62331 1.000 31.40000 372 ASP A O 1
ATOM 2897 N N . LYS A 1 373 ? 14.30447 -40.23969 -0.02253 1.000 25.97000 373 LYS A N 1
ATOM 2898 C CA . LYS A 1 373 ? 14.92083 -38.99168 0.44397 1.000 26.91000 373 LYS A CA 1
ATOM 2899 C C . LYS A 1 373 ? 15.10098 -37.95653 -0.66963 1.000 27.24000 373 LYS A C 1
ATOM 2900 O O . LYS A 1 373 ? 15.30540 -36.77542 -0.36532 1.000 25.06000 373 LYS A O 1
ATOM 2906 N N . ASP A 1 374 ? 15.06549 -38.35837 -1.94338 1.000 23.65000 374 ASP A N 1
ATOM 2907 C CA . ASP A 1 374 ? 15.38955 -37.47729 -3.05580 1.000 26.73000 374 ASP A CA 1
ATOM 2908 C C . ASP A 1 374 ? 14.15621 -36.95315 -3.76984 1.000 25.33000 374 ASP A C 1
ATOM 2909 O O . ASP A 1 374 ? 14.29713 -36.14585 -4.69431 1.000 28.36000 374 ASP A O 1
ATOM 2914 N N . LEU A 1 375 ? 12.95276 -37.42528 -3.38019 1.000 25.70000 375 LEU A N 1
ATOM 2915 C CA . LEU A 1 375 ? 11.77937 -37.13026 -4.21305 1.000 27.55000 375 LEU A CA 1
ATOM 2916 C C . LEU A 1 375 ? 11.55020 -35.63223 -4.34919 1.000 29.81000 375 LEU A C 1
ATOM 2917 O O . LEU A 1 375 ? 11.35407 -35.12488 -5.45264 1.000 34.75000 375 LEU A O 1
ATOM 2922 N N . GLU A 1 376 ? 11.50493 -34.92545 -3.22969 1.000 31.66000 376 GLU A N 1
ATOM 2923 C CA . GLU A 1 376 ? 11.24369 -33.49137 -3.30181 1.000 40.22000 376 GLU A CA 1
ATOM 2924 C C . GLU A 1 376 ? 12.28355 -32.77449 -4.18772 1.000 38.88000 376 GLU A C 1
ATOM 2925 O O . GLU A 1 376 ? 11.93445 -32.00394 -5.10444 1.000 36.54000 376 GLU A O 1
ATOM 2931 N N . SER A 1 377 ? 13.56129 -33.10302 -4.01478 1.000 32.78000 377 SER A N 1
ATOM 2932 C CA . SER A 1 377 ? 14.61305 -32.47809 -4.82062 1.000 31.55000 377 SER A CA 1
ATOM 2933 C C . SER A 1 377 ? 14.49971 -32.80804 -6.30746 1.000 38.35000 377 SER A C 1
ATOM 2934 O O . SER A 1 377 ? 14.73562 -31.94074 -7.15592 1.000 37.54000 377 SER A O 1
ATOM 2937 N N . VAL A 1 378 ? 14.19528 -34.05613 -6.65678 1.000 30.83000 378 VAL A N 1
ATOM 2938 C CA . VAL A 1 378 ? 14.05390 -34.40302 -8.07063 1.000 29.49000 378 VAL A CA 1
ATOM 2939 C C . VAL A 1 378 ? 12.82457 -33.70880 -8.66179 1.000 32.98000 378 VAL A C 1
ATOM 2940 O O . VAL A 1 378 ? 12.89947 -33.14157 -9.75113 1.000 35.15000 378 VAL A O 1
ATOM 2944 N N . LEU A 1 379 ? 11.67515 -33.78475 -7.96637 1.000 37.85000 379 LEU A N 1
ATOM 2945 C CA . LEU A 1 379 ? 10.41973 -33.21748 -8.50046 1.000 34.83000 379 LEU A CA 1
ATOM 2946 C C . LEU A 1 379 ? 10.53061 -31.71668 -8.71842 1.000 42.94000 379 LEU A C 1
ATOM 2947 O O . LEU A 1 379 ? 9.89438 -31.19198 -9.63513 1.000 44.92000 379 LEU A O 1
ATOM 2952 N N . ASN A 1 380 ? 11.33151 -31.01853 -7.90744 1.000 37.44000 380 ASN A N 1
ATOM 2953 C CA . ASN A 1 380 ? 11.56932 -29.58176 -8.06528 1.000 42.70000 380 ASN A CA 1
ATOM 2954 C C . ASN A 1 380 ? 12.76798 -29.22495 -8.92886 1.000 39.27000 380 ASN A C 1
ATOM 2955 O O . ASN A 1 380 ? 13.00270 -28.03221 -9.13753 1.000 41.52000 380 ASN A O 1
ATOM 2960 N N . HIS A 1 381 ? 13.55376 -30.19367 -9.41076 1.000 37.71000 381 HIS A N 1
ATOM 2961 C CA . HIS A 1 381 ? 14.78034 -29.84878 -10.13231 1.000 32.49000 381 HIS A CA 1
ATOM 2962 C C . HIS A 1 381 ? 14.45342 -29.18252 -11.47195 1.000 38.80000 381 HIS A C 1
ATOM 2963 O O . HIS A 1 381 ? 13.54559 -29.63554 -12.17815 1.000 38.74000 381 HIS A O 1
ATOM 2970 N N . PRO A 1 382 ? 15.19317 -28.12015 -11.85325 1.000 41.79000 382 PRO A N 1
ATOM 2971 C CA . PRO A 1 382 ? 14.88723 -27.41386 -13.12790 1.000 42.74000 382 PRO A CA 1
ATOM 2972 C C . PRO A 1 382 ? 14.92148 -28.29971 -14.36128 1.000 43.03000 382 PRO A C 1
ATOM 2973 O O . PRO A 1 382 ? 14.07505 -28.16190 -15.26085 1.000 41.31000 382 PRO A O 1
ATOM 2977 N N . TYR A 1 383 ? 15.89406 -29.21225 -14.43012 1.000 44.42000 383 TYR A N 1
ATOM 2978 C CA . TYR A 1 383 ? 15.98022 -30.13805 -15.55045 1.000 39.63000 383 TYR A CA 1
ATOM 2979 C C . TYR A 1 383 ? 14.78578 -31.07149 -15.60048 1.000 42.83000 383 TYR A C 1
ATOM 2980 O O . TYR A 1 383 ? 14.29420 -31.41397 -16.67652 1.000 41.24000 383 TYR A O 1
ATOM 2989 N N . VAL A 1 384 ? 14.32190 -31.52647 -14.44643 1.000 33.89000 384 VAL A N 1
ATOM 2990 C CA . VAL A 1 384 ? 13.14048 -32.36487 -14.44152 1.000 36.87000 384 VAL A CA 1
ATOM 2991 C C . VAL A 1 384 ? 11.90805 -31.51243 -14.70279 1.000 48.90000 384 VAL A C 1
ATOM 2992 O O . VAL A 1 384 ? 10.94717 -31.97537 -15.33101 1.000 46.78000 384 VAL A O 1
ATOM 2996 N N . ARG A 1 385 ? 11.91341 -30.26310 -14.21663 1.000 44.01000 385 ARG A N 1
ATOM 2997 C CA . ARG A 1 385 ? 10.81303 -29.35275 -14.51786 1.000 52.79000 385 ARG A CA 1
ATOM 2998 C C . ARG A 1 385 ? 10.65096 -29.18170 -16.03107 1.000 54.28000 385 ARG A C 1
ATOM 2999 O O . ARG A 1 385 ? 9.53224 -29.22349 -16.56067 1.000 60.08000 385 ARG A O 1
ATOM 3007 N N . GLU A 1 386 ? 11.76245 -29.01774 -16.74956 1.000 56.65000 386 GLU A N 1
ATOM 3008 C CA . GLU A 1 386 ? 11.76728 -28.99874 -18.21557 1.000 59.55000 386 GLU A CA 1
ATOM 3009 C C . GLU A 1 386 ? 11.55592 -30.39905 -18.82974 1.000 64.62000 386 GLU A C 1
ATOM 3010 O O . GLU A 1 386 ? 12.22027 -30.76804 -19.79512 1.000 76.25000 386 GLU A O 1
ATOM 3016 N N . ARG A 1 387 ? 10.65320 -31.21222 -18.28169 1.000 69.20000 387 ARG A N 1
ATOM 3017 C CA . ARG A 1 387 ? 10.37983 -32.54945 -18.81894 1.000 60.77000 387 ARG A CA 1
ATOM 3018 C C . ARG A 1 387 ? 8.91352 -32.89055 -18.58353 1.000 58.61000 387 ARG A C 1
ATOM 3019 O O . ARG A 1 387 ? 8.28226 -32.38360 -17.65122 1.000 68.36000 387 ARG A O 1
ATOM 3027 N N . LYS B 1 2 ? -17.39115 -69.64933 -1.83267 1.000 58.17000 2 LYS B N 1
ATOM 3028 C CA . LYS B 1 2 ? -18.70505 -69.28038 -2.35866 1.000 58.75000 2 LYS B CA 1
ATOM 3029 C C . LYS B 1 2 ? -19.04656 -67.81606 -2.05074 1.000 56.04000 2 LYS B C 1
ATOM 3030 O O . LYS B 1 2 ? -20.07353 -67.29293 -2.49582 1.000 64.20000 2 LYS B O 1
ATOM 3036 N N . GLY B 1 3 ? -18.19102 -67.16779 -1.27229 1.000 47.28000 3 GLY B N 1
ATOM 3037 C CA . GLY B 1 3 ? -18.29549 -65.74748 -1.02323 1.000 43.83000 3 GLY B CA 1
ATOM 3038 C C . GLY B 1 3 ? -18.79710 -65.37778 0.35109 1.000 38.28000 3 GLY B C 1
ATOM 3039 O O . GLY B 1 3 ? -18.67056 -64.21722 0.74759 1.000 32.71000 3 GLY B O 1
ATOM 3040 N N . ASN B 1 4 ? -19.39512 -66.31697 1.07713 1.000 36.70000 4 ASN B N 1
ATOM 3041 C CA . ASN B 1 4 ? -20.02667 -66.03341 2.36852 1.000 33.77000 4 ASN B CA 1
ATOM 3042 C C . ASN B 1 4 ? -19.15093 -66.59871 3.46360 1.000 37.34000 4 ASN B C 1
ATOM 3043 O O . ASN B 1 4 ? -18.67858 -67.73573 3.35929 1.000 41.35000 4 ASN B O 1
ATOM 3048 N N . PHE B 1 5 ? -18.88452 -65.78629 4.47161 1.000 31.85000 5 PHE B N 1
ATOM 3049 C CA . PHE B 1 5 ? -18.17385 -66.20451 5.66744 1.000 27.31000 5 PHE B CA 1
ATOM 3050 C C . PHE B 1 5 ? -19.28724 -66.20641 6.71203 1.000 30.96000 5 PHE B C 1
ATOM 3051 O O . PHE B 1 5 ? -19.66670 -65.14686 7.19447 1.000 29.00000 5 PHE B O 1
ATOM 3059 N N . GLY B 1 6 ? -19.88703 -67.37119 6.99336 1.000 32.17000 6 GLY B N 1
ATOM 3060 C CA . GLY B 1 6 ? -21.16729 -67.34962 7.67886 1.000 33.64000 6 GLY B CA 1
ATOM 3061 C C . GLY B 1 6 ? -22.16725 -66.46187 6.94030 1.000 26.20000 6 GLY B C 1
ATOM 3062 O O . GLY B 1 6 ? -22.40776 -66.62855 5.73643 1.000 32.22000 6 GLY B O 1
ATOM 3063 N N . PRO B 1 7 ? -22.76877 -65.49910 7.63779 1.000 29.59000 7 PRO B N 1
ATOM 3064 C CA . PRO B 1 7 ? -23.74777 -64.62022 6.99525 1.000 31.43000 7 PRO B CA 1
ATOM 3065 C C . PRO B 1 7 ? -23.12284 -63.41895 6.32088 1.000 32.52000 7 PRO B C 1
ATOM 3066 O O . PRO B 1 7 ? -23.85387 -62.57485 5.79648 1.000 33.02000 7 PRO B O 1
ATOM 3070 N N . TYR B 1 8 ? -21.80692 -63.27846 6.42518 1.000 28.80000 8 TYR B N 1
ATOM 3071 C CA . TYR B 1 8 ? -21.13506 -62.07193 5.93881 1.000 25.24000 8 TYR B CA 1
ATOM 3072 C C . TYR B 1 8 ? -20.56848 -62.28065 4.54030 1.000 26.82000 8 TYR B C 1
ATOM 3073 O O . TYR B 1 8 ? -20.37201 -63.41522 4.07389 1.000 27.74000 8 TYR B O 1
ATOM 3082 N N . GLY B 1 9 ? -20.34453 -61.15450 3.86188 1.000 26.43000 9 GLY B N 1
ATOM 3083 C CA . GLY B 1 9 ? -19.61006 -61.17497 2.60918 1.000 23.41000 9 GLY B CA 1
ATOM 3084 C C . GLY B 1 9 ? -20.56068 -60.99780 1.43258 1.000 27.40000 9 GLY B C 1
ATOM 3085 O O . GLY B 1 9 ? -21.27292 -59.97409 1.35795 1.000 27.49000 9 GLY B O 1
ATOM 3086 N N . GLY B 1 10 ? -20.57207 -61.98206 0.49790 1.000 23.42000 10 GLY B N 1
ATOM 3087 C CA . GLY B 1 10 ? -21.47867 -61.89382 -0.63656 1.000 26.39000 10 GLY B CA 1
ATOM 3088 C C . GLY B 1 10 ? -21.01149 -60.99420 -1.76559 1.000 31.34000 10 GLY B C 1
ATOM 3089 O O . GLY B 1 10 ? -19.84956 -60.60101 -1.85868 1.000 29.20000 10 GLY B O 1
ATOM 3090 N N . GLN B 1 11 ? -21.95122 -60.71769 -2.69131 1.000 26.62000 11 GLN B N 1
ATOM 3091 C CA . GLN B 1 11 ? -21.70204 -59.83214 -3.82640 1.000 26.92000 11 GLN B CA 1
ATOM 3092 C C . GLN B 1 11 ? -22.78630 -58.76552 -3.89323 1.000 32.58000 11 GLN B C 1
ATOM 3093 O O . GLN B 1 11 ? -23.72398 -58.87582 -4.68143 1.000 34.04000 11 GLN B O 1
ATOM 3099 N N . ASN B 1 12 ? -22.62487 -57.69943 -3.11660 1.000 29.15000 12 ASN B N 1
ATOM 3100 C CA . ASN B 1 12 ? -23.68721 -56.70445 -2.91732 1.000 32.58000 12 ASN B CA 1
ATOM 3101 C C . ASN B 1 12 ? -23.34024 -55.46745 -3.73285 1.000 30.57000 12 ASN B C 1
ATOM 3102 O O . ASN B 1 12 ? -22.74168 -54.49863 -3.24392 1.000 27.71000 12 ASN B O 1
ATOM 3107 N N . VAL B 1 13 ? -23.66074 -55.54126 -5.02287 1.000 28.89000 13 VAL B N 1
ATOM 3108 C CA . VAL B 1 13 ? -23.13464 -54.58442 -5.99695 1.000 26.46000 13 VAL B CA 1
ATOM 3109 C C . VAL B 1 13 ? -24.24137 -54.21604 -6.98486 1.000 30.31000 13 VAL B C 1
ATOM 3110 O O . VAL B 1 13 ? -25.18809 -54.98957 -7.19117 1.000 27.91000 13 VAL B O 1
ATOM 3114 N N . PRO B 1 14 ? -24.09642 -53.08490 -7.66232 1.000 28.39000 14 PRO B N 1
ATOM 3115 C CA . PRO B 1 14 ? -24.90805 -52.82773 -8.86696 1.000 30.90000 14 PRO B CA 1
ATOM 3116 C C . PRO B 1 14 ? -24.86938 -54.00898 -9.81237 1.000 34.48000 14 PRO B C 1
ATOM 3117 O O . PRO B 1 14 ? -23.82114 -54.62396 -10.00716 1.000 31.47000 14 PRO B O 1
ATOM 3121 N N . GLU B 1 15 ? -26.00806 -54.29316 -10.46141 1.000 32.01000 15 GLU B N 1
ATOM 3122 C CA . GLU B 1 15 ? -26.06141 -55.41246 -11.42194 1.000 34.63000 15 GLU B CA 1
ATOM 3123 C C . GLU B 1 15 ? -25.00902 -55.30566 -12.52969 1.000 29.20000 15 GLU B C 1
ATOM 3124 O O . GLU B 1 15 ? -24.48857 -56.34215 -12.99911 1.000 31.51000 15 GLU B O 1
ATOM 3130 N N . ILE B 1 16 ? -24.66419 -54.08812 -12.94919 1.000 29.73000 16 ILE B N 1
ATOM 3131 C CA . ILE B 1 16 ? -23.66285 -53.90527 -14.00706 1.000 29.85000 16 ILE B CA 1
ATOM 3132 C C . ILE B 1 16 ? -22.32380 -54.56047 -13.67269 1.000 32.88000 16 ILE B C 1
ATOM 3133 O O . ILE B 1 16 ? -21.57838 -54.89148 -14.57797 1.000 31.61000 16 ILE B O 1
ATOM 3138 N N . LEU B 1 17 ? -22.02920 -54.83868 -12.39421 1.000 29.17000 17 LEU B N 1
ATOM 3139 C CA . LEU B 1 17 ? -20.72717 -55.44387 -12.04792 1.000 27.38000 17 LEU B CA 1
ATOM 3140 C C . LEU B 1 17 ? -20.74975 -56.96090 -12.07090 1.000 30.02000 17 LEU B C 1
ATOM 3141 O O . LEU B 1 17 ? -19.69163 -57.58544 -11.93367 1.000 28.82000 17 LEU B O 1
ATOM 3146 N N . MET B 1 18 ? -21.91152 -57.59245 -12.24548 1.000 28.73000 18 MET B N 1
ATOM 3147 C CA . MET B 1 18 ? -21.94123 -59.02809 -11.97157 1.000 29.18000 18 MET B CA 1
ATOM 3148 C C . MET B 1 18 ? -21.17563 -59.80233 -13.04826 1.000 28.98000 18 MET B C 1
ATOM 3149 O O . MET B 1 18 ? -20.49048 -60.77372 -12.73270 1.000 32.06000 18 MET B O 1
ATOM 3154 N N . GLY B 1 19 ? -21.25528 -59.37002 -14.29986 1.000 29.89000 19 GLY B N 1
ATOM 3155 C CA . GLY B 1 19 ? -20.51970 -60.05724 -15.36067 1.000 29.56000 19 GLY B CA 1
ATOM 3156 C C . GLY B 1 19 ? -19.01480 -59.99055 -15.14020 1.000 33.11000 19 GLY B C 1
ATOM 3157 O O . GLY B 1 19 ? -18.31449 -60.99452 -15.25660 1.000 31.18000 19 GLY B O 1
ATOM 3158 N N . ALA B 1 20 ? -18.50324 -58.79597 -14.80961 1.000 27.63000 20 ALA B N 1
ATOM 3159 C CA . ALA B 1 20 ? -17.08341 -58.63512 -14.46330 1.000 28.90000 20 ALA B CA 1
ATOM 3160 C C . ALA B 1 20 ? -16.67861 -59.51045 -13.29298 1.000 27.78000 20 ALA B C 1
ATOM 3161 O O . ALA B 1 20 ? -15.56247 -60.06313 -13.27182 1.000 25.73000 20 ALA B O 1
ATOM 3163 N N . LEU B 1 21 ? -17.53197 -59.62130 -12.26314 1.000 27.30000 21 LEU B N 1
ATOM 3164 C CA . LEU B 1 21 ? -17.13916 -60.44668 -11.12989 1.000 25.44000 21 LEU B CA 1
ATOM 3165 C C . LEU B 1 21 ? -17.15864 -61.93116 -11.48392 1.000 27.11000 21 LEU B C 1
ATOM 3166 O O . LEU B 1 21 ? -16.39464 -62.71520 -10.91458 1.000 27.96000 21 LEU B O 1
ATOM 3171 N N . GLU B 1 22 ? -18.10121 -62.34356 -12.33772 1.000 28.72000 22 GLU B N 1
ATOM 3172 C CA . GLU B 1 22 ? -18.13068 -63.73614 -12.76887 1.000 32.17000 22 GLU B CA 1
ATOM 3173 C C . GLU B 1 22 ? -16.88229 -64.06088 -13.56697 1.000 27.92000 22 GLU B C 1
ATOM 3174 O O . GLU B 1 22 ? -16.25009 -65.10342 -13.34934 1.000 30.65000 22 GLU B O 1
ATOM 3180 N N . GLU B 1 23 ? -16.47921 -63.16095 -14.45102 1.000 25.18000 23 GLU B N 1
ATOM 3181 C CA . GLU B 1 23 ? -15.24687 -63.35964 -15.21330 1.000 29.93000 23 GLU B CA 1
ATOM 3182 C C . GLU B 1 23 ? -14.00520 -63.36110 -14.31184 1.000 30.15000 23 GLU B C 1
ATOM 3183 O O . GLU B 1 23 ? -13.05791 -64.12418 -14.56147 1.000 27.10000 23 GLU B O 1
ATOM 3189 N N . LEU B 1 24 ? -13.97781 -62.49873 -13.28798 1.000 28.45000 24 LEU B N 1
ATOM 3190 C CA . LEU B 1 24 ? -12.83416 -62.49719 -12.36456 1.000 25.69000 24 LEU B CA 1
ATOM 3191 C C . LEU B 1 24 ? -12.75709 -63.81313 -11.58777 1.000 28.34000 24 LEU B C 1
ATOM 3192 O O . LEU B 1 24 ? -11.66800 -64.40560 -11.40957 1.000 27.93000 24 LEU B O 1
ATOM 3197 N N . GLU B 1 25 ? -13.90115 -64.29076 -11.08755 1.000 25.00000 25 GLU B N 1
ATOM 3198 C CA . GLU B 1 25 ? -13.88109 -65.53276 -10.33888 1.000 25.70000 25 GLU B CA 1
ATOM 3199 C C . GLU B 1 25 ? -13.40846 -66.67882 -11.22318 1.000 25.85000 25 GLU B C 1
ATOM 3200 O O . GLU B 1 25 ? -12.61639 -67.52702 -10.78775 1.000 30.10000 25 GLU B O 1
ATOM 3206 N N . ALA B 1 26 ? -13.84799 -66.69163 -12.49132 1.000 28.75000 26 ALA B N 1
ATOM 3207 C CA . ALA B 1 26 ? -13.41836 -67.75074 -13.40475 1.000 30.06000 26 ALA B CA 1
ATOM 3208 C C . ALA B 1 26 ? -11.92527 -67.67274 -13.70730 1.000 28.59000 26 ALA B C 1
ATOM 3209 O O . ALA B 1 26 ? -11.23999 -68.70759 -13.72766 1.000 28.33000 26 ALA B O 1
ATOM 3211 N N . ALA B 1 27 ? -11.41050 -66.46394 -13.96173 1.000 27.63000 27 ALA B N 1
ATOM 3212 C CA . ALA B 1 27 ? -9.98046 -66.30687 -14.19540 1.000 28.14000 27 ALA B CA 1
ATOM 3213 C C . ALA B 1 27 ? -9.19280 -66.71701 -12.95956 1.000 29.79000 27 ALA B C 1
ATOM 3214 O O . ALA B 1 27 ? -8.19957 -67.42589 -13.06825 1.000 31.10000 27 ALA B O 1
ATOM 3216 N N . TYR B 1 28 ? -9.64335 -66.32054 -11.77126 1.000 28.13000 28 TYR B N 1
ATOM 3217 C CA . TYR B 1 28 ? -8.91471 -66.67972 -10.55451 1.000 29.55000 28 TYR B CA 1
ATOM 3218 C C . TYR B 1 28 ? -8.90738 -68.18743 -10.33549 1.000 34.83000 28 TYR B C 1
ATOM 3219 O O . TYR B 1 28 ? -7.86033 -68.77978 -10.06031 1.000 33.15000 28 TYR B O 1
ATOM 3228 N N . GLU B 1 29 ? -10.06816 -68.84989 -10.45203 1.000 29.80000 29 GLU B N 1
ATOM 3229 C CA . GLU B 1 29 ? -10.04881 -70.31276 -10.35507 1.000 32.24000 29 GLU B CA 1
ATOM 3230 C C . GLU B 1 29 ? -9.09126 -70.92388 -11.38290 1.000 33.67000 29 GLU B C 1
ATOM 3231 O O . GLU B 1 29 ? -8.44609 -71.93734 -11.10730 1.000 36.93000 29 GLU B O 1
ATOM 3237 N N . GLY B 1 30 ? -8.99298 -70.33244 -12.56965 1.000 30.95000 30 GLY B N 1
ATOM 3238 C CA . GLY B 1 30 ? -8.08846 -70.86555 -13.57861 1.000 34.13000 30 GLY B CA 1
ATOM 3239 C C . GLY B 1 30 ? -6.61463 -70.77065 -13.20219 1.000 42.11000 30 GLY B C 1
ATOM 3240 O O . GLY B 1 30 ? -5.81926 -71.62594 -13.57775 1.000 49.04000 30 GLY B O 1
ATOM 3241 N N . ILE B 1 31 ? -6.21118 -69.71259 -12.49145 1.000 42.60000 31 ILE B N 1
ATOM 3242 C CA . ILE B 1 31 ? -4.79434 -69.63569 -12.10103 1.000 44.48000 31 ILE B CA 1
ATOM 3243 C C . ILE B 1 31 ? -4.44557 -70.48995 -10.87175 1.000 52.76000 31 ILE B C 1
ATOM 3244 O O . ILE B 1 31 ? -3.25757 -70.78435 -10.65792 1.000 47.95000 31 ILE B O 1
ATOM 3249 N N . MET B 1 32 ? -5.42876 -70.89212 -10.04858 1.000 52.78000 32 MET B N 1
ATOM 3250 C CA . MET B 1 32 ? -5.13499 -71.69945 -8.85839 1.000 57.97000 32 MET B CA 1
ATOM 3251 C C . MET B 1 32 ? -4.30654 -72.93564 -9.16743 1.000 57.90000 32 MET B C 1
ATOM 3252 O O . MET B 1 32 ? -3.53574 -73.38830 -8.31954 1.000 62.45000 32 MET B O 1
ATOM 3257 N N . LYS B 1 33 ? -4.45595 -73.50027 -10.35573 1.000 52.07000 33 LYS B N 1
ATOM 3258 C CA . LYS B 1 33 ? -3.73249 -74.69059 -10.74187 1.000 53.38000 33 LYS B CA 1
ATOM 3259 C C . LYS B 1 33 ? -2.63219 -74.40864 -11.74684 1.000 58.82000 33 LYS B C 1
ATOM 3260 O O . LYS B 1 33 ? -2.05374 -75.35421 -12.28736 1.000 59.24000 33 LYS B O 1
ATOM 3262 N N . ASP B 1 34 ? -2.31543 -73.13691 -12.01343 1.000 46.85000 34 ASP B N 1
ATOM 3263 C CA . ASP B 1 34 ? -1.42512 -72.77515 -13.11458 1.000 48.11000 34 ASP B CA 1
ATOM 3264 C C . ASP B 1 34 ? -0.01738 -72.58203 -12.56231 1.000 50.04000 34 ASP B C 1
ATOM 3265 O O . ASP B 1 34 ? 0.28912 -71.54613 -11.95259 1.000 38.67000 34 ASP B O 1
ATOM 3270 N N . GLU B 1 35 ? 0.85598 -73.56915 -12.82267 1.000 41.90000 35 GLU B N 1
ATOM 3271 C CA . GLU B 1 35 ? 2.18975 -73.52101 -12.24024 1.000 41.95000 35 GLU B CA 1
ATOM 3272 C C . GLU B 1 35 ? 2.96462 -72.32949 -12.75255 1.000 37.24000 35 GLU B C 1
ATOM 3273 O O . GLU B 1 35 ? 3.77920 -71.76629 -12.01800 1.000 38.33000 35 GLU B O 1
ATOM 3279 N N . SER B 1 36 ? 2.71697 -71.91821 -13.99519 1.000 33.89000 36 SER B N 1
ATOM 3280 C CA . SER B 1 36 ? 3.47688 -70.81074 -14.53839 1.000 35.48000 36 SER B CA 1
ATOM 3281 C C . SER B 1 36 ? 3.07328 -69.45998 -13.89634 1.000 36.10000 36 SER B C 1
ATOM 3282 O O . SER B 1 36 ? 3.94197 -68.59648 -13.69517 1.000 32.86000 36 SER B O 1
ATOM 3285 N N . PHE B 1 37 ? 1.79509 -69.28382 -13.52105 1.000 32.46000 37 PHE B N 1
ATOM 3286 C CA . PHE B 1 37 ? 1.39649 -68.10389 -12.74178 1.000 33.29000 37 PHE B CA 1
ATOM 3287 C C . PHE B 1 37 ? 2.14298 -68.05492 -11.41656 1.000 33.13000 37 PHE B C 1
ATOM 3288 O O . PHE B 1 37 ? 2.74658 -67.03229 -11.07171 1.000 33.53000 37 PHE B O 1
ATOM 3296 N N . TRP B 1 38 ? 2.05697 -69.12287 -10.61817 1.000 29.20000 38 TRP B N 1
ATOM 3297 C CA . TRP B 1 38 ? 2.69648 -69.10895 -9.30695 1.000 32.55000 38 TRP B CA 1
ATOM 3298 C C . TRP B 1 38 ? 4.22450 -69.03368 -9.41548 1.000 30.23000 38 TRP B C 1
ATOM 3299 O O . TRP B 1 38 ? 4.86302 -68.41836 -8.55307 1.000 29.91000 38 TRP B O 1
ATOM 3310 N N . LYS B 1 39 ? 4.82504 -69.60592 -10.45949 1.000 30.42000 39 LYS B N 1
ATOM 3311 C CA . LYS B 1 39 ? 6.27705 -69.42572 -10.60020 1.000 33.02000 39 LYS B CA 1
ATOM 3312 C C . LYS B 1 39 ? 6.62971 -67.93784 -10.76205 1.000 30.65000 39 LYS B C 1
ATOM 3313 O O . LYS B 1 39 ? 7.54432 -67.40570 -10.09543 1.000 30.61000 39 LYS B O 1
ATOM 3319 N N . GLU B 1 40 ? 5.93587 -67.25625 -11.68022 1.000 29.33000 40 GLU B N 1
ATOM 3320 C CA . GLU B 1 40 ? 6.23058 -65.84750 -11.92700 1.000 28.92000 40 GLU B CA 1
ATOM 3321 C C . GLU B 1 40 ? 5.94490 -65.03291 -10.67519 1.000 32.45000 40 GLU B C 1
ATOM 3322 O O . GLU B 1 40 ? 6.71952 -64.13419 -10.29911 1.000 27.70000 40 GLU B O 1
ATOM 3328 N N . TYR B 1 41 ? 4.80774 -65.30937 -10.04924 1.000 26.14000 41 TYR B N 1
ATOM 3329 C CA . TYR B 1 41 ? 4.40909 -64.54187 -8.84942 1.000 25.15000 41 TYR B CA 1
ATOM 3330 C C . TYR B 1 41 ? 5.39472 -64.75107 -7.69377 1.000 28.23000 41 TYR B C 1
ATOM 3331 O O . TYR B 1 41 ? 5.86022 -63.77608 -7.04890 1.000 26.76000 41 TYR B O 1
ATOM 3340 N N . ASN B 1 42 ? 5.71294 -66.01558 -7.39096 1.000 26.48000 42 ASN B N 1
ATOM 3341 C CA . ASN B 1 42 ? 6.59260 -66.28984 -6.26427 1.000 26.48000 42 ASN B CA 1
ATOM 3342 C C . ASN B 1 42 ? 8.02857 -65.82578 -6.50836 1.000 24.99000 42 ASN B C 1
ATOM 3343 O O . ASN B 1 42 ? 8.69410 -65.42731 -5.54464 1.000 25.45000 42 ASN B O 1
ATOM 3348 N N . ASP B 1 43 ? 8.51105 -65.88233 -7.76810 1.000 27.62000 43 ASP B N 1
ATOM 3349 C CA . ASP B 1 43 ? 9.82501 -65.31439 -8.07637 1.000 27.39000 43 ASP B CA 1
ATOM 3350 C C . ASP B 1 43 ? 9.83052 -63.80709 -7.84939 1.000 27.71000 43 ASP B C 1
ATOM 3351 O O . ASP B 1 43 ? 10.82519 -63.25316 -7.35476 1.000 25.54000 43 ASP B O 1
ATOM 3356 N N . LEU B 1 44 ? 8.72147 -63.11287 -8.21373 1.000 25.06000 44 LEU B N 1
ATOM 3357 C CA . LEU B 1 44 ? 8.65698 -61.67450 -7.92467 1.000 25.39000 44 LEU B CA 1
ATOM 3358 C C . LEU B 1 44 ? 8.60535 -61.40152 -6.43306 1.000 22.11000 44 LEU B C 1
ATOM 3359 O O . LEU B 1 44 ? 9.24692 -60.45169 -5.94409 1.000 23.80000 44 LEU B O 1
ATOM 3364 N N . LEU B 1 45 ? 7.82629 -62.20771 -5.67527 1.000 24.01000 45 LEU B N 1
ATOM 3365 C CA . LEU B 1 45 ? 7.79069 -61.98678 -4.22457 1.000 22.02000 45 LEU B CA 1
ATOM 3366 C C . LEU B 1 45 ? 9.19749 -62.09460 -3.61891 1.000 23.56000 45 LEU B C 1
ATOM 3367 O O . LEU B 1 45 ? 9.55196 -61.30332 -2.73683 1.000 24.31000 45 LEU B O 1
ATOM 3372 N N . ARG B 1 46 ? 9.99593 -63.04405 -4.11834 1.000 23.91000 46 ARG B N 1
ATOM 3373 C CA . ARG B 1 46 ? 11.36680 -63.27199 -3.59753 1.000 21.81000 46 ARG B CA 1
ATOM 3374 C C . ARG B 1 46 ? 12.30464 -62.13724 -3.97570 1.000 24.12000 46 ARG B C 1
ATOM 3375 O O . ARG B 1 46 ? 12.93715 -61.51191 -3.10830 1.000 24.78000 46 ARG B O 1
ATOM 3383 N N . ASP B 1 47 ? 12.42705 -61.86894 -5.26801 1.000 23.55000 47 ASP B N 1
ATOM 3384 C CA . ASP B 1 47 ? 13.47496 -60.92927 -5.72288 1.000 23.51000 47 ASP B CA 1
ATOM 3385 C C . ASP B 1 47 ? 13.02163 -59.49556 -5.85197 1.000 26.34000 47 ASP B C 1
ATOM 3386 O O . ASP B 1 47 ? 13.83433 -58.57714 -5.70589 1.000 25.67000 47 ASP B O 1
ATOM 3391 N N . TYR B 1 48 ? 11.73566 -59.24425 -6.11278 1.000 22.55000 48 TYR B N 1
ATOM 3392 C CA . TYR B 1 48 ? 11.25035 -57.89059 -6.27277 1.000 21.67000 48 TYR B CA 1
ATOM 3393 C C . TYR B 1 48 ? 10.76071 -57.32397 -4.96071 1.000 25.14000 48 TYR B C 1
ATOM 3394 O O . TYR B 1 48 ? 11.13828 -56.21638 -4.59605 1.000 25.67000 48 TYR B O 1
ATOM 3403 N N . ALA B 1 49 ? 9.97564 -58.10217 -4.20696 1.000 26.04000 49 ALA B N 1
ATOM 3404 C CA . ALA B 1 49 ? 9.41904 -57.60664 -2.95283 1.000 23.04000 49 ALA B CA 1
ATOM 3405 C C . ALA B 1 49 ? 10.33168 -57.88183 -1.78012 1.000 23.98000 49 ALA B C 1
ATOM 3406 O O . ALA B 1 49 ? 10.33812 -57.09455 -0.82717 1.000 25.07000 49 ALA B O 1
ATOM 3408 N N . GLY B 1 50 ? 11.12300 -58.94771 -1.84940 1.000 24.19000 50 GLY B N 1
ATOM 3409 C CA . GLY B 1 50 ? 12.01868 -59.28801 -0.75561 1.000 23.31000 50 GLY B CA 1
ATOM 3410 C C . GLY B 1 50 ? 11.56962 -60.38185 0.20269 1.000 26.36000 50 GLY B C 1
ATOM 3411 O O . GLY B 1 50 ? 12.12423 -60.44326 1.28498 1.000 28.56000 50 GLY B O 1
ATOM 3412 N N . ARG B 1 51 ? 10.58898 -61.24657 -0.14152 1.000 23.01000 51 ARG B N 1
ATOM 3413 C CA . ARG B 1 51 ? 10.18593 -62.32845 0.77878 1.000 23.54000 51 ARG B CA 1
ATOM 3414 C C . ARG B 1 51 ? 11.20823 -63.48317 0.78370 1.000 25.05000 51 ARG B C 1
ATOM 3415 O O . ARG B 1 51 ? 11.83768 -63.74637 -0.23872 1.000 26.88000 51 ARG B O 1
ATOM 3423 N N . PRO B 1 52 ? 11.30303 -64.26066 1.89678 1.000 26.51000 52 PRO B N 1
ATOM 3424 C CA . PRO B 1 52 ? 10.57250 -64.08212 3.19227 1.000 24.88000 52 PRO B CA 1
ATOM 3425 C C . PRO B 1 52 ? 11.06790 -62.90995 3.96888 1.000 25.69000 52 PRO B C 1
ATOM 3426 O O . PRO B 1 52 ? 12.25280 -62.47371 3.91474 1.000 25.09000 52 PRO B O 1
ATOM 3430 N N . THR B 1 53 ? 10.16346 -62.26223 4.68668 1.000 23.75000 53 THR B N 1
ATOM 3431 C CA . THR B 1 53 ? 10.57884 -61.24088 5.61647 1.000 25.21000 53 THR B CA 1
ATOM 3432 C C . THR B 1 53 ? 11.00953 -61.90701 6.92952 1.000 22.45000 53 THR B C 1
ATOM 3433 O O . THR B 1 53 ? 10.53870 -63.01068 7.27083 1.000 25.55000 53 THR B O 1
ATOM 3437 N N . PRO B 1 54 ? 11.91409 -61.26579 7.66100 1.000 23.96000 54 PRO B N 1
ATOM 3438 C CA . PRO B 1 54 ? 12.41779 -61.86499 8.90199 1.000 25.40000 54 PRO B CA 1
ATOM 3439 C C . PRO B 1 54 ? 11.41834 -61.76673 10.04649 1.000 29.51000 54 PRO B C 1
ATOM 3440 O O . PRO B 1 54 ? 10.51710 -60.92793 10.07604 1.000 25.50000 54 PRO B O 1
ATOM 3444 N N . LEU B 1 55 ? 11.63321 -62.64336 11.02874 1.000 26.12000 55 LEU B N 1
ATOM 3445 C CA . LEU B 1 55 ? 10.89273 -62.59887 12.29041 1.000 25.92000 55 LEU B CA 1
ATOM 3446 C C . LEU B 1 55 ? 11.94824 -62.15124 13.30021 1.000 28.82000 55 LEU B C 1
ATOM 3447 O O . LEU B 1 55 ? 12.89434 -62.89463 13.56455 1.000 30.86000 55 LEU B O 1
ATOM 3452 N N . TYR B 1 56 ? 11.83072 -60.93260 13.80253 1.000 23.82000 56 TYR B N 1
ATOM 3453 C CA . TYR B 1 56 ? 12.88827 -60.23435 14.52399 1.000 25.62000 56 TYR B CA 1
ATOM 3454 C C . TYR B 1 56 ? 12.62071 -60.24940 16.03592 1.000 27.96000 56 TYR B C 1
ATOM 3455 O O . TYR B 1 56 ? 11.54843 -59.81807 16.49594 1.000 27.56000 56 TYR B O 1
ATOM 3464 N N . PHE B 1 57 ? 13.60355 -60.72209 16.81891 1.000 25.69000 57 PHE B N 1
ATOM 3465 C CA . PHE B 1 57 ? 13.42100 -60.68220 18.27179 1.000 28.53000 57 PHE B CA 1
ATOM 3466 C C . PHE B 1 57 ? 13.72542 -59.28938 18.81704 1.000 28.29000 57 PHE B C 1
ATOM 3467 O O . PHE B 1 57 ? 14.86732 -58.81218 18.74083 1.000 29.74000 57 PHE B O 1
ATOM 3475 N N . ALA B 1 58 ? 12.72503 -58.63087 19.39879 1.000 27.41000 58 ALA B N 1
ATOM 3476 C CA . ALA B 1 58 ? 12.82651 -57.24329 19.81098 1.000 26.83000 58 ALA B CA 1
ATOM 3477 C C . ALA B 1 58 ? 13.31797 -57.24123 21.25316 1.000 31.55000 58 ALA B C 1
ATOM 3478 O O . ALA B 1 58 ? 12.52460 -57.17519 22.19578 1.000 32.38000 58 ALA B O 1
ATOM 3480 N N . ARG B 1 59 ? 14.64392 -57.29465 21.42772 1.000 33.36000 59 ARG B N 1
ATOM 3481 C CA . ARG B 1 59 ? 15.18650 -57.57572 22.76030 1.000 36.90000 59 ARG B CA 1
ATOM 3482 C C . ARG B 1 59 ? 14.80584 -56.50048 23.76472 1.000 32.68000 59 ARG B C 1
ATOM 3483 O O . ARG B 1 59 ? 14.41950 -56.79805 24.91198 1.000 34.79000 59 ARG B O 1
ATOM 3491 N N . ARG B 1 60 ? 14.82265 -55.24401 23.36305 1.000 32.18000 60 ARG B N 1
ATOM 3492 C CA . ARG B 1 60 ? 14.55200 -54.16077 24.34050 1.000 35.90000 60 ARG B CA 1
ATOM 3493 C C . ARG B 1 60 ? 13.05685 -54.08172 24.67884 1.000 40.54000 60 ARG B C 1
ATOM 3494 O O . ARG B 1 60 ? 12.73035 -53.80227 25.82835 1.000 36.49000 60 ARG B O 1
ATOM 3502 N N . LEU B 1 61 ? 12.19028 -54.31526 23.70083 1.000 38.15000 61 LEU B N 1
ATOM 3503 C CA . LEU B 1 61 ? 10.73418 -54.32729 23.97130 1.000 36.52000 61 LEU B CA 1
ATOM 3504 C C . LEU B 1 61 ? 10.42517 -55.53218 24.85980 1.000 37.06000 61 LEU B C 1
ATOM 3505 O O . LEU B 1 61 ? 9.56682 -55.41025 25.72832 1.000 41.88000 61 LEU B O 1
ATOM 3510 N N . SER B 1 62 ? 11.10456 -56.64932 24.62255 1.000 36.29000 62 SER B N 1
ATOM 3511 C CA . SER B 1 62 ? 10.89460 -57.88732 25.41013 1.000 37.54000 62 SER B CA 1
ATOM 3512 C C . SER B 1 62 ? 11.28799 -57.62127 26.86692 1.000 43.01000 62 SER B C 1
ATOM 3513 O O . SER B 1 62 ? 10.51476 -57.99129 27.75313 1.000 39.12000 62 SER B O 1
ATOM 3516 N N . GLU B 1 63 ? 12.44274 -56.99568 27.08051 1.000 39.07000 63 GLU B N 1
ATOM 3517 C CA . GLU B 1 63 ? 12.88114 -56.60576 28.42315 1.000 42.86000 63 GLU B CA 1
ATOM 3518 C C . GLU B 1 63 ? 11.86765 -55.68215 29.08454 1.000 44.73000 63 GLU B C 1
ATOM 3519 O O . GLU B 1 63 ? 11.49427 -55.88569 30.24768 1.000 40.06000 63 GLU B O 1
ATOM 3525 N N . LYS B 1 64 ? 11.36666 -54.68927 28.34303 1.000 39.18000 64 LYS B N 1
ATOM 3526 C CA . LYS B 1 64 ? 10.42619 -53.73975 28.92141 1.000 40.37000 64 LYS B CA 1
ATOM 3527 C C . LYS B 1 64 ? 9.14818 -54.41241 29.42883 1.000 46.69000 64 LYS B C 1
ATOM 3528 O O . LYS B 1 64 ? 8.63569 -54.04313 30.49115 1.000 49.77000 64 LYS B O 1
ATOM 3534 N N . TYR B 1 65 ? 8.60571 -55.38454 28.69293 1.000 39.89000 65 TYR B N 1
ATOM 3535 C CA . TYR B 1 65 ? 7.31675 -55.98544 29.02926 1.000 43.75000 65 TYR B CA 1
ATOM 3536 C C . TYR B 1 65 ? 7.46387 -57.34252 29.69113 1.000 45.56000 65 TYR B C 1
ATOM 3537 O O . TYR B 1 65 ? 6.45294 -58.00043 29.95963 1.000 45.87000 65 TYR B O 1
ATOM 3546 N N . GLY B 1 66 ? 8.69588 -57.77183 29.95716 1.000 43.36000 66 GLY B N 1
ATOM 3547 C CA . GLY B 1 66 ? 8.94801 -59.06697 30.55498 1.000 40.82000 66 GLY B CA 1
ATOM 3548 C C . GLY B 1 66 ? 8.46963 -60.23619 29.73837 1.000 40.60000 66 GLY B C 1
ATOM 3549 O O . GLY B 1 66 ? 8.11469 -61.26653 30.30362 1.000 39.36000 66 GLY B O 1
ATOM 3550 N N . ALA B 1 67 ? 8.44709 -60.10697 28.40719 1.000 37.22000 67 ALA B N 1
ATOM 3551 C CA . ALA B 1 67 ? 7.88469 -61.10035 27.48831 1.000 35.99000 67 ALA B CA 1
ATOM 3552 C C . ALA B 1 67 ? 8.93018 -61.40653 26.40010 1.000 34.19000 67 ALA B C 1
ATOM 3553 O O . ALA B 1 67 ? 10.02302 -60.83823 26.40575 1.000 44.46000 67 ALA B O 1
ATOM 3555 N N . ARG B 1 68 ? 8.62176 -62.32383 25.49221 1.000 33.19000 68 ARG B N 1
ATOM 3556 C CA . ARG B 1 68 ? 9.45126 -62.55918 24.31083 1.000 32.63000 68 ARG B CA 1
ATOM 3557 C C . ARG B 1 68 ? 8.62355 -62.02797 23.14382 1.000 30.66000 68 ARG B C 1
ATOM 3558 O O . ARG B 1 68 ? 7.73292 -62.74585 22.66244 1.000 31.61000 68 ARG B O 1
ATOM 3566 N N . VAL B 1 69 ? 8.97240 -60.82349 22.68133 1.000 29.84000 69 VAL B N 1
ATOM 3567 C CA . VAL B 1 69 ? 8.24360 -60.11710 21.62012 1.000 24.13000 69 VAL B CA 1
ATOM 3568 C C . VAL B 1 69 ? 9.01212 -60.24665 20.31258 1.000 29.07000 69 VAL B C 1
ATOM 3569 O O . VAL B 1 69 ? 10.16804 -59.81345 20.22643 1.000 30.17000 69 VAL B O 1
ATOM 3573 N N . TYR B 1 70 ? 8.34964 -60.76220 19.28302 1.000 24.61000 70 TYR B N 1
ATOM 3574 C CA . TYR B 1 70 ? 8.93017 -60.86884 17.94038 1.000 23.44000 70 TYR B CA 1
ATOM 3575 C C . TYR B 1 70 ? 8.11428 -59.98130 17.01388 1.000 29.64000 70 TYR B C 1
ATOM 3576 O O . TYR B 1 70 ? 6.90618 -59.87339 17.18229 1.000 25.92000 70 TYR B O 1
ATOM 3585 N N . LEU B 1 71 ? 8.76845 -59.32138 16.07124 1.000 23.86000 71 LEU B N 1
ATOM 3586 C CA . LEU B 1 71 ? 8.10159 -58.47488 15.08286 1.000 23.30000 71 LEU B CA 1
ATOM 3587 C C . LEU B 1 71 ? 8.24028 -59.17764 13.73885 1.000 26.71000 71 LEU B C 1
ATOM 3588 O O . LEU B 1 71 ? 9.36052 -59.48593 13.29668 1.000 24.02000 71 LEU B O 1
ATOM 3593 N N . LYS B 1 72 ? 7.11359 -59.42782 13.08177 1.000 23.39000 72 LYS B N 1
ATOM 3594 C CA . LYS B 1 72 ? 7.14423 -59.92365 11.70844 1.000 23.21000 72 LYS B CA 1
ATOM 3595 C C . LYS B 1 72 ? 7.37925 -58.73682 10.78394 1.000 25.91000 72 LYS B C 1
ATOM 3596 O O . LYS B 1 72 ? 6.58501 -57.81405 10.77441 1.000 23.44000 72 LYS B O 1
ATOM 3602 N N . ARG B 1 73 ? 8.48852 -58.72751 10.04534 1.000 21.89000 73 ARG B N 1
ATOM 3603 C CA . ARG B 1 73 ? 9.02240 -57.47014 9.46686 1.000 21.56000 73 ARG B CA 1
ATOM 3604 C C . ARG B 1 73 ? 8.47385 -57.19516 8.06928 1.000 22.81000 73 ARG B C 1
ATOM 3605 O O . ARG B 1 73 ? 9.24418 -57.09524 7.10644 1.000 23.68000 73 ARG B O 1
ATOM 3613 N N . GLU B 1 74 ? 7.13285 -57.02568 7.94656 1.000 21.42000 74 GLU B N 1
ATOM 3614 C CA . GLU B 1 74 ? 6.59023 -56.61760 6.62181 1.000 21.17000 74 GLU B CA 1
ATOM 3615 C C . GLU B 1 74 ? 7.03501 -55.22103 6.20711 1.000 23.74000 74 GLU B C 1
ATOM 3616 O O . GLU B 1 74 ? 6.94836 -54.87965 5.01162 1.000 23.56000 74 GLU B O 1
ATOM 3622 N N . ASP B 1 75 ? 7.52044 -54.39464 7.15119 1.000 22.58000 75 ASP B N 1
ATOM 3623 C CA . ASP B 1 75 ? 8.09721 -53.09791 6.83467 1.000 24.25000 75 ASP B CA 1
ATOM 3624 C C . ASP B 1 75 ? 9.32657 -53.19480 5.92325 1.000 25.17000 75 ASP B C 1
ATOM 3625 O O . ASP B 1 75 ? 9.63653 -52.17755 5.29700 1.000 24.66000 75 ASP B O 1
ATOM 3630 N N . LEU B 1 76 ? 9.97591 -54.34875 5.82903 1.000 23.72000 76 LEU B N 1
ATOM 3631 C CA . LEU B 1 76 ? 11.19727 -54.53654 4.99474 1.000 23.74000 76 LEU B CA 1
ATOM 3632 C C . LEU B 1 76 ? 10.86790 -54.88656 3.55108 1.000 28.71000 76 LEU B C 1
ATOM 3633 O O . LEU B 1 76 ? 11.77222 -54.88946 2.69442 1.000 27.03000 76 LEU B O 1
ATOM 3638 N N . LEU B 1 77 ? 9.59307 -55.06234 3.22084 1.000 23.06000 77 LEU B N 1
ATOM 3639 C CA . LEU B 1 77 ? 9.22665 -55.29629 1.83202 1.000 20.54000 77 LEU B CA 1
ATOM 3640 C C . LEU B 1 77 ? 9.49265 -54.07838 0.96449 1.000 20.58000 77 LEU B C 1
ATOM 3641 O O . LEU B 1 77 ? 9.44717 -52.91182 1.39291 1.000 23.12000 77 LEU B O 1
ATOM 3646 N N . HIS B 1 78 ? 9.67221 -54.35209 -0.34708 1.000 21.79000 78 HIS B N 1
ATOM 3647 C CA . HIS B 1 78 ? 9.63527 -53.26638 -1.30555 1.000 22.00000 78 HIS B CA 1
ATOM 3648 C C . HIS B 1 78 ? 8.35699 -52.44651 -1.15112 1.000 20.63000 78 HIS B C 1
ATOM 3649 O O . HIS B 1 78 ? 7.26913 -53.02573 -1.09475 1.000 21.39000 78 HIS B O 1
ATOM 3656 N N . THR B 1 79 ? 8.48561 -51.09142 -1.10688 1.000 20.39000 79 THR B N 1
ATOM 3657 C CA . THR B 1 79 ? 7.45226 -50.07040 -0.88663 1.000 24.70000 79 THR B CA 1
ATOM 3658 C C . THR B 1 79 ? 7.14167 -49.90451 0.59204 1.000 21.40000 79 THR B C 1
ATOM 3659 O O . THR B 1 79 ? 6.51927 -48.90619 0.95047 1.000 21.81000 79 THR B O 1
ATOM 3663 N N . GLY B 1 80 ? 7.57859 -50.79624 1.45339 1.000 23.06000 80 GLY B N 1
ATOM 3664 C CA . GLY B 1 80 ? 7.43997 -50.49536 2.88394 1.000 23.91000 80 GLY B CA 1
ATOM 3665 C C . GLY B 1 80 ? 6.18686 -51.02477 3.57918 1.000 25.38000 80 GLY B C 1
ATOM 3666 O O . GLY B 1 80 ? 5.92532 -50.61230 4.72653 1.000 23.71000 80 GLY B O 1
ATOM 3667 N N . ALA B 1 81 ? 5.39933 -51.90082 2.95006 1.000 22.33000 81 ALA B N 1
ATOM 3668 C CA . ALA B 1 81 ? 4.21420 -52.41120 3.65130 1.000 22.81000 81 ALA B CA 1
ATOM 3669 C C . ALA B 1 81 ? 3.77179 -53.72017 3.01789 1.000 22.35000 81 ALA B C 1
ATOM 3670 O O . ALA B 1 81 ? 4.14929 -54.04157 1.89646 1.000 22.64000 81 ALA B O 1
ATOM 3672 N N . HIS B 1 82 ? 2.95871 -54.48538 3.77261 1.000 19.45000 82 HIS B N 1
ATOM 3673 C CA . HIS B 1 82 ? 2.38524 -55.73223 3.24706 1.000 21.55000 82 HIS B CA 1
ATOM 3674 C C . HIS B 1 82 ? 1.56466 -55.54215 1.97850 1.000 22.20000 82 HIS B C 1
ATOM 3675 O O . HIS B 1 82 ? 1.25517 -56.53811 1.31872 1.000 21.52000 82 HIS B O 1
ATOM 3682 N N . LYS B 1 83 ? 1.16245 -54.30570 1.64670 1.000 22.52000 83 LYS B N 1
ATOM 3683 C CA . LYS B 1 83 ? 0.27383 -54.11148 0.49511 1.000 20.83000 83 LYS B CA 1
ATOM 3684 C C . LYS B 1 83 ? 0.87245 -54.67103 -0.78792 1.000 23.40000 83 LYS B C 1
ATOM 3685 O O . LYS B 1 83 ? 0.13590 -55.09443 -1.68463 1.000 21.24000 83 LYS B O 1
ATOM 3691 N N . ILE B 1 84 ? 2.21050 -54.65584 -0.91444 1.000 23.06000 84 ILE B N 1
ATOM 3692 C CA . ILE B 1 84 ? 2.80709 -55.16732 -2.13754 1.000 21.39000 84 ILE B CA 1
ATOM 3693 C C . ILE B 1 84 ? 2.49459 -56.66177 -2.40766 1.000 22.48000 84 ILE B C 1
ATOM 3694 O O . ILE B 1 84 ? 2.50213 -57.07233 -3.58011 1.000 22.88000 84 ILE B O 1
ATOM 3699 N N . ASN B 1 85 ? 2.30643 -57.49944 -1.37961 1.000 21.46000 85 ASN B N 1
ATOM 3700 C CA . ASN B 1 85 ? 2.00590 -58.92684 -1.61881 1.000 20.44000 85 ASN B CA 1
ATOM 3701 C C . ASN B 1 85 ? 0.77527 -59.05936 -2.51009 1.000 24.05000 85 ASN B C 1
ATOM 3702 O O . ASN B 1 85 ? 0.74283 -59.83066 -3.47207 1.000 24.01000 85 ASN B O 1
ATOM 3707 N N . ASN B 1 86 ? -0.25306 -58.29020 -2.17950 1.000 20.77000 86 ASN B N 1
ATOM 3708 C CA . ASN B 1 86 ? -1.52878 -58.33150 -2.89992 1.000 21.51000 86 ASN B CA 1
ATOM 3709 C C . ASN B 1 86 ? -1.45750 -57.55524 -4.21193 1.000 23.23000 86 ASN B C 1
ATOM 3710 O O . ASN B 1 86 ? -1.99900 -58.00675 -5.23253 1.000 21.83000 86 ASN B O 1
ATOM 3715 N N . ALA B 1 87 ? -0.77981 -56.40207 -4.22122 1.000 22.68000 87 ALA B N 1
ATOM 3716 C CA . ALA B 1 87 ? -0.73356 -55.60671 -5.46127 1.000 22.04000 87 ALA B CA 1
ATOM 3717 C C . ALA B 1 87 ? -0.02694 -56.36603 -6.58499 1.000 22.23000 87 ALA B C 1
ATOM 3718 O O . ALA B 1 87 ? -0.49552 -56.35170 -7.74219 1.000 22.61000 87 ALA B O 1
ATOM 3720 N N . ILE B 1 88 ? 1.10312 -57.02233 -6.28970 1.000 22.73000 88 ILE B N 1
ATOM 3721 C CA . ILE B 1 88 ? 1.78473 -57.78458 -7.36243 1.000 22.81000 88 ILE B CA 1
ATOM 3722 C C . ILE B 1 88 ? 0.86322 -58.87456 -7.91231 1.000 21.97000 88 ILE B C 1
ATOM 3723 O O . ILE B 1 88 ? 0.72072 -59.03324 -9.13715 1.000 24.49000 88 ILE B O 1
ATOM 3728 N N . GLY B 1 89 ? 0.20109 -59.60955 -7.02157 1.000 23.71000 89 GLY B N 1
ATOM 3729 C CA . GLY B 1 89 ? -0.62745 -60.72536 -7.46139 1.000 24.26000 89 GLY B CA 1
ATOM 3730 C C . GLY B 1 89 ? -1.83427 -60.28477 -8.27243 1.000 25.95000 89 GLY B C 1
ATOM 3731 O O . GLY B 1 89 ? -2.17573 -60.91319 -9.26471 1.000 22.45000 89 GLY B O 1
ATOM 3732 N N . GLN B 1 90 ? -2.49371 -59.19341 -7.87513 1.000 24.95000 90 GLN B N 1
ATOM 3733 C CA . GLN B 1 90 ? -3.68653 -58.77976 -8.64313 1.000 23.98000 90 GLN B CA 1
ATOM 3734 C C . GLN B 1 90 ? -3.31224 -58.09038 -9.92991 1.000 24.52000 90 GLN B C 1
ATOM 3735 O O . GLN B 1 90 ? -4.01783 -58.26589 -10.92094 1.000 25.55000 90 GLN B O 1
ATOM 3741 N N . VAL B 1 91 ? -2.18743 -57.34411 -9.95549 1.000 21.42000 91 VAL B N 1
ATOM 3742 C CA . VAL B 1 91 ? -1.83510 -56.76675 -11.24913 1.000 23.26000 91 VAL B CA 1
ATOM 3743 C C . VAL B 1 91 ? -1.35345 -57.84992 -12.22251 1.000 25.24000 91 VAL B C 1
ATOM 3744 O O . VAL B 1 91 ? -1.64202 -57.78462 -13.43570 1.000 26.05000 91 VAL B O 1
ATOM 3748 N N . LEU B 1 92 ? -0.67336 -58.87207 -11.72589 1.000 24.52000 92 LEU B N 1
ATOM 3749 C CA . LEU B 1 92 ? -0.33874 -60.00914 -12.58624 1.000 27.61000 92 LEU B CA 1
ATOM 3750 C C . LEU B 1 92 ? -1.59836 -60.67521 -13.13882 1.000 30.05000 92 LEU B C 1
ATOM 3751 O O . LEU B 1 92 ? -1.68083 -60.95586 -14.35148 1.000 31.82000 92 LEU B O 1
ATOM 3756 N N . LEU B 1 93 ? -2.60661 -60.90034 -12.28289 1.000 26.16000 93 LEU B N 1
ATOM 3757 C CA . LEU B 1 93 ? -3.88829 -61.41434 -12.77768 1.000 26.90000 93 LEU B CA 1
ATOM 3758 C C . LEU B 1 93 ? -4.51115 -60.49190 -13.82115 1.000 31.09000 93 LEU B C 1
ATOM 3759 O O . LEU B 1 93 ? -5.01164 -60.96443 -14.86270 1.000 31.07000 93 LEU B O 1
ATOM 3764 N N . ALA B 1 94 ? -4.50360 -59.17356 -13.56391 1.000 24.36000 94 ALA B N 1
ATOM 3765 C CA . ALA B 1 94 ? -5.06550 -58.21499 -14.52440 1.000 24.55000 94 ALA B CA 1
ATOM 3766 C C . ALA B 1 94 ? -4.38097 -58.35261 -15.87296 1.000 30.98000 94 ALA B C 1
ATOM 3767 O O . ALA B 1 94 ? -5.03658 -58.33119 -16.92624 1.000 29.00000 94 ALA B O 1
ATOM 3769 N N . LYS B 1 95 ? -3.04595 -58.43724 -15.85935 1.000 27.73000 95 LYS B N 1
ATOM 3770 C CA . LYS B 1 95 ? -2.29743 -58.62071 -17.11483 1.000 31.78000 95 LYS B CA 1
ATOM 3771 C C . LYS B 1 95 ? -2.72683 -59.89276 -17.80829 1.000 34.64000 95 LYS B C 1
ATOM 3772 O O . LYS B 1 95 ? -2.94138 -59.91445 -19.02834 1.000 36.81000 95 LYS B O 1
ATOM 3778 N N . LEU B 1 96 ? -2.86483 -60.96377 -17.04491 1.000 33.16000 96 LEU B N 1
ATOM 3779 C CA . LEU B 1 96 ? -3.20426 -62.22670 -17.67135 1.000 37.78000 96 LEU B CA 1
ATOM 3780 C C . LEU B 1 96 ? -4.62705 -62.23582 -18.22186 1.000 40.87000 96 LEU B C 1
ATOM 3781 O O . LEU B 1 96 ? -4.88450 -62.91521 -19.21205 1.000 38.82000 96 LEU B O 1
ATOM 3786 N N . MET B 1 97 ? -5.55348 -61.48126 -17.61922 1.000 32.10000 97 MET B N 1
ATOM 3787 C CA . MET B 1 97 ? -6.90537 -61.23527 -18.10305 1.000 31.98000 97 MET B CA 1
ATOM 3788 C C . MET B 1 97 ? -6.97717 -60.29391 -19.31733 1.000 34.85000 97 MET B C 1
ATOM 3789 O O . MET B 1 97 ? -8.08404 -60.07289 -19.82604 1.000 36.38000 97 MET B O 1
ATOM 3794 N N . GLY B 1 98 ? -5.86616 -59.70520 -19.75571 1.000 30.02000 98 GLY B N 1
ATOM 3795 C CA . GLY B 1 98 ? -5.83099 -58.78171 -20.89293 1.000 33.63000 98 GLY B CA 1
ATOM 3796 C C . GLY B 1 98 ? -6.24748 -57.35043 -20.60000 1.000 36.20000 98 GLY B C 1
ATOM 3797 O O . GLY B 1 98 ? -6.51334 -56.57877 -21.54713 1.000 31.59000 98 GLY B O 1
ATOM 3798 N N . LYS B 1 99 ? -6.37905 -56.97676 -19.32655 1.000 30.67000 99 LYS B N 1
ATOM 3799 C CA . LYS B 1 99 ? -6.66855 -55.58440 -18.99652 1.000 29.05000 99 LYS B CA 1
ATOM 3800 C C . LYS B 1 99 ? -5.44268 -54.71243 -19.27023 1.000 29.16000 99 LYS B C 1
ATOM 3801 O O . LYS B 1 99 ? -4.30857 -55.17608 -19.22919 1.000 33.51000 99 LYS B O 1
ATOM 3807 N N . THR B 1 100 ? -5.66994 -53.40981 -19.50805 1.000 30.36000 100 THR B N 1
ATOM 3808 C CA . THR B 1 100 ? -4.55706 -52.52694 -19.82382 1.000 30.64000 100 THR B CA 1
ATOM 3809 C C . THR B 1 100 ? -4.43373 -51.37560 -18.85231 1.000 29.36000 100 THR B C 1
ATOM 3810 O O . THR B 1 100 ? -3.50890 -50.56154 -18.98906 1.000 30.17000 100 THR B O 1
ATOM 3814 N N . ARG B 1 101 ? -5.31612 -51.29951 -17.85974 1.000 27.21000 101 ARG B N 1
ATOM 3815 C CA . ARG B 1 101 ? -5.37775 -50.13436 -16.99032 1.000 24.36000 101 ARG B CA 1
ATOM 3816 C C . ARG B 1 101 ? -5.77414 -50.62661 -15.59681 1.000 25.37000 101 ARG B C 1
ATOM 3817 O O . ARG B 1 101 ? -6.53993 -51.58564 -15.46981 1.000 26.58000 101 ARG B O 1
ATOM 3825 N N . ILE B 1 102 ? -5.18869 -50.02106 -14.55940 1.000 23.10000 102 ILE B N 1
ATOM 3826 C CA . ILE B 1 102 ? -5.44810 -50.40328 -13.17198 1.000 23.63000 102 ILE B CA 1
ATOM 3827 C C . ILE B 1 102 ? -6.08069 -49.21447 -12.44581 1.000 24.52000 102 ILE B C 1
ATOM 3828 O O . ILE B 1 102 ? -5.61193 -48.08457 -12.61514 1.000 26.94000 102 ILE B O 1
ATOM 3833 N N . THR B 1 103 ? -7.05095 -49.46353 -11.54583 1.000 22.30000 103 THR B N 1
ATOM 3834 C CA . THR B 1 103 ? -7.48656 -48.37251 -10.69245 1.000 23.55000 103 THR B CA 1
ATOM 3835 C C . THR B 1 103 ? -7.66694 -48.90567 -9.28081 1.000 23.06000 103 THR B C 1
ATOM 3836 O O . THR B 1 103 ? -7.86670 -50.10844 -9.07127 1.000 25.36000 103 THR B O 1
ATOM 3840 N N . ALA B 1 104 ? -7.51254 -47.98735 -8.32898 1.000 21.21000 104 ALA B N 1
ATOM 3841 C CA . ALA B 1 104 ? -7.60698 -48.31948 -6.91257 1.000 22.20000 104 ALA B CA 1
ATOM 3842 C C . ALA B 1 104 ? -7.81661 -47.03150 -6.13237 1.000 24.87000 104 ALA B C 1
ATOM 3843 O O . ALA B 1 104 ? -7.52173 -45.91806 -6.61474 1.000 24.37000 104 ALA B O 1
ATOM 3845 N N . GLY B 1 105 ? -8.23003 -47.20792 -4.87328 1.000 22.02000 105 GLY B N 1
ATOM 3846 C CA . GLY B 1 105 ? -8.17168 -46.09665 -3.93174 1.000 22.91000 105 GLY B CA 1
ATOM 3847 C C . GLY B 1 105 ? -7.12101 -46.36992 -2.85299 1.000 23.51000 105 GLY B C 1
ATOM 3848 O O . GLY B 1 105 ? -6.68877 -47.52056 -2.66929 1.000 24.21000 105 GLY B O 1
ATOM 3849 N N . THR B 1 106 ? -6.71655 -45.33383 -2.12022 1.000 22.47000 106 THR B N 1
ATOM 3850 C CA . THR B 1 106 ? -5.69888 -45.53818 -1.08457 1.000 21.55000 106 THR B CA 1
ATOM 3851 C C . THR B 1 106 ? -5.92856 -44.50179 -0.00004 1.000 21.24000 106 THR B C 1
ATOM 3852 O O . THR B 1 106 ? -6.39376 -43.39828 -0.27369 1.000 23.47000 106 THR B O 1
ATOM 3856 N N . GLY B 1 107 ? -5.59392 -44.88105 1.23459 1.000 24.71000 107 GLY B N 1
ATOM 3857 C CA . GLY B 1 107 ? -5.67159 -43.96455 2.36934 1.000 25.35000 107 GLY B CA 1
ATOM 3858 C C . GLY B 1 107 ? -4.29888 -43.59249 2.89135 1.000 26.47000 107 GLY B C 1
ATOM 3859 O O . GLY B 1 107 ? -3.90415 -42.43452 2.78595 1.000 25.75000 107 GLY B O 1
ATOM 3860 N N . ALA B 1 108 ? -3.55982 -44.57057 3.42793 1.000 24.07000 108 ALA B N 1
ATOM 3861 C CA . ALA B 1 108 ? -2.17004 -44.31066 3.83010 1.000 23.83000 108 ALA B CA 1
ATOM 3862 C C . ALA B 1 108 ? -1.28366 -44.02607 2.60205 1.000 26.48000 108 ALA B C 1
ATOM 3863 O O . ALA B 1 108 ? -0.16786 -43.46059 2.73771 1.000 26.08000 108 ALA B O 1
ATOM 3865 N N . GLY B 1 109 ? -1.77312 -44.36480 1.40332 1.000 25.11000 109 GLY B N 1
ATOM 3866 C CA . GLY B 1 109 ? -0.97169 -44.28523 0.17251 1.000 22.58000 109 GLY B CA 1
ATOM 3867 C C . GLY B 1 109 ? -0.05528 -45.47928 -0.04655 1.000 24.17000 109 GLY B C 1
ATOM 3868 O O . GLY B 1 109 ? 0.64312 -45.52849 -1.09023 1.000 24.97000 109 GLY B O 1
ATOM 3869 N N . GLN B 1 110 ? 0.00461 -46.41999 0.90673 1.000 22.17000 110 GLN B N 1
ATOM 3870 C CA . GLN B 1 110 ? 0.83601 -47.61505 0.69563 1.000 23.67000 110 GLN B CA 1
ATOM 3871 C C . GLN B 1 110 ? 0.23965 -48.51765 -0.37838 1.000 24.12000 110 GLN B C 1
ATOM 3872 O O . GLN B 1 110 ? 0.96911 -49.09156 -1.20234 1.000 22.23000 110 GLN B O 1
ATOM 3878 N N . HIS B 1 111 ? -1.06731 -48.73194 -0.33658 1.000 23.39000 111 HIS B N 1
ATOM 3879 C CA . HIS B 1 111 ? -1.67070 -49.51754 -1.41176 1.000 21.75000 111 HIS B CA 1
ATOM 3880 C C . HIS B 1 111 ? -1.55040 -48.77429 -2.74671 1.000 21.59000 111 HIS B C 1
ATOM 3881 O O . HIS B 1 111 ? -1.31784 -49.41363 -3.79477 1.000 23.06000 111 HIS B O 1
ATOM 3888 N N . GLY B 1 112 ? -1.74176 -47.45632 -2.73254 1.000 21.15000 112 GLY B N 1
ATOM 3889 C CA . GLY B 1 112 ? -1.54551 -46.67992 -3.96451 1.000 23.17000 112 GLY B CA 1
ATOM 3890 C C . GLY B 1 112 ? -0.13025 -46.86430 -4.53473 1.000 25.87000 112 GLY B C 1
ATOM 3891 O O . GLY B 1 112 ? 0.05327 -47.15486 -5.73528 1.000 23.40000 112 GLY B O 1
ATOM 3892 N N . VAL B 1 113 ? 0.89040 -46.71090 -3.68756 1.000 24.56000 113 VAL B N 1
ATOM 3893 C CA . VAL B 1 113 ? 2.27262 -46.93113 -4.13575 1.000 23.68000 113 VAL B CA 1
ATOM 3894 C C . VAL B 1 113 ? 2.48017 -48.37466 -4.57875 1.000 24.57000 113 VAL B C 1
ATOM 3895 O O . VAL B 1 113 ? 3.08963 -48.63490 -5.62217 1.000 22.24000 113 VAL B O 1
ATOM 3899 N N . ALA B 1 114 ? 1.98814 -49.35075 -3.79262 1.000 21.59000 114 ALA B N 1
ATOM 3900 C CA . ALA B 1 114 ? 2.23966 -50.75418 -4.16665 1.000 23.01000 114 ALA B CA 1
ATOM 3901 C C . ALA B 1 114 ? 1.59424 -51.04918 -5.53050 1.000 25.30000 114 ALA B C 1
ATOM 3902 O O . ALA B 1 114 ? 2.17574 -51.75515 -6.37234 1.000 21.39000 114 ALA B O 1
ATOM 3904 N N . THR B 1 115 ? 0.39018 -50.52477 -5.73365 1.000 23.21000 115 THR B N 1
ATOM 3905 C CA . THR B 1 115 ? -0.32929 -50.79563 -6.98155 1.000 20.71000 115 THR B CA 1
ATOM 3906 C C . THR B 1 115 ? 0.35096 -50.09001 -8.15025 1.000 23.62000 115 THR B C 1
ATOM 3907 O O . THR B 1 115 ? 0.55352 -50.69639 -9.21836 1.000 23.26000 115 THR B O 1
ATOM 3911 N N . ALA B 1 116 ? 0.79153 -48.84258 -7.91375 1.000 22.29000 116 ALA B N 1
ATOM 3912 C CA . ALA B 1 116 ? 1.54271 -48.09773 -8.92647 1.000 24.13000 116 ALA B CA 1
ATOM 3913 C C . ALA B 1 116 ? 2.86003 -48.78687 -9.29606 1.000 23.71000 116 ALA B C 1
ATOM 3914 O O . ALA B 1 116 ? 3.27247 -48.80733 -10.46788 1.000 22.72000 116 ALA B O 1
ATOM 3916 N N . THR B 1 117 ? 3.53982 -49.36638 -8.31403 1.000 21.52000 117 THR B N 1
ATOM 3917 C CA . THR B 1 117 ? 4.78310 -50.07136 -8.55263 1.000 21.45000 117 THR B CA 1
ATOM 3918 C C . THR B 1 117 ? 4.55476 -51.28762 -9.44609 1.000 24.05000 117 THR B C 1
ATOM 3919 O O . THR B 1 117 ? 5.26519 -51.52775 -10.43250 1.000 24.79000 117 THR B O 1
ATOM 3923 N N . ALA B 1 118 ? 3.52085 -52.08046 -9.12141 1.000 23.09000 118 ALA B N 1
ATOM 3924 C CA . ALA B 1 118 ? 3.23346 -53.25262 -9.92595 1.000 23.35000 118 ALA B CA 1
ATOM 3925 C C . ALA B 1 118 ? 2.76288 -52.86061 -11.32265 1.000 25.03000 118 ALA B C 1
ATOM 3926 O O . ALA B 1 118 ? 3.12241 -53.51982 -12.29664 1.000 24.60000 118 ALA B O 1
ATOM 3928 N N . ALA B 1 119 ? 1.98963 -51.77798 -11.44138 1.000 22.66000 119 ALA B N 1
ATOM 3929 C CA . ALA B 1 119 ? 1.55500 -51.33187 -12.76914 1.000 23.23000 119 ALA B CA 1
ATOM 3930 C C . ALA B 1 119 ? 2.74218 -50.87864 -13.58831 1.000 26.39000 119 ALA B C 1
ATOM 3931 O O . ALA B 1 119 ? 2.79869 -51.09725 -14.79800 1.000 25.59000 119 ALA B O 1
ATOM 3933 N N . ALA B 1 120 ? 3.70577 -50.24052 -12.94180 1.000 24.34000 120 ALA B N 1
ATOM 3934 C CA . ALA B 1 120 ? 4.88794 -49.81820 -13.68793 1.000 25.38000 120 ALA B CA 1
ATOM 3935 C C . ALA B 1 120 ? 5.65144 -51.02865 -14.17703 1.000 29.24000 120 ALA B 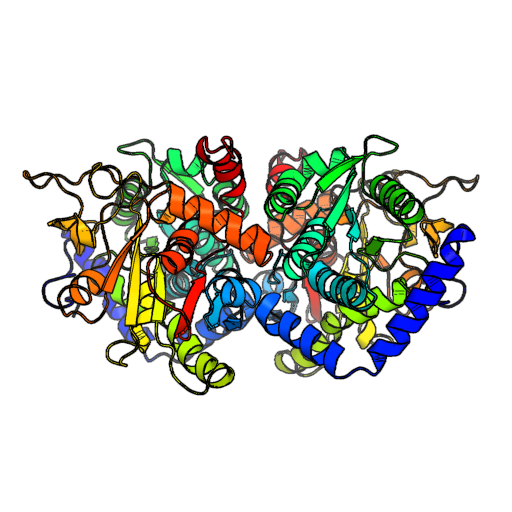C 1
ATOM 3936 O O . ALA B 1 120 ? 6.05989 -51.08210 -15.33881 1.000 31.52000 120 ALA B O 1
ATOM 3938 N N . LEU B 1 121 ? 5.86838 -52.00242 -13.29865 1.000 25.49000 121 LEU B N 1
ATOM 3939 C CA . LEU B 1 121 ? 6.58485 -53.22373 -13.67275 1.000 29.99000 121 LEU B CA 1
ATOM 3940 C C . LEU B 1 121 ? 5.90447 -53.92248 -14.84607 1.000 40.34000 121 LEU B C 1
ATOM 3941 O O . LEU B 1 121 ? 6.56494 -54.40656 -15.78018 1.000 34.36000 121 LEU B O 1
ATOM 3946 N N . PHE B 1 122 ? 4.58048 -53.93585 -14.85854 1.000 30.06000 122 PHE B N 1
ATOM 3947 C CA . PHE B 1 122 ? 3.89606 -54.67344 -15.91081 1.000 32.01000 122 PHE B CA 1
ATOM 3948 C C . PHE B 1 122 ? 3.46626 -53.79312 -17.08115 1.000 33.76000 122 PHE B C 1
ATOM 3949 O O . PHE B 1 122 ? 2.73572 -54.27350 -17.96578 1.000 34.67000 122 PHE B O 1
ATOM 3957 N N . GLY B 1 123 ? 3.90994 -52.53706 -17.12566 1.000 27.14000 123 GLY B N 1
ATOM 3958 C CA . GLY B 1 123 ? 3.56410 -51.62461 -18.21101 1.000 33.39000 123 GLY B CA 1
ATOM 3959 C C . GLY B 1 123 ? 2.09808 -51.30025 -18.40199 1.000 39.57000 123 GLY B C 1
ATOM 3960 O O . GLY B 1 123 ? 1.65247 -51.16890 -19.54333 1.000 38.82000 123 GLY B O 1
ATOM 3961 N N . MET B 1 124 ? 1.34362 -51.09400 -17.31454 1.000 26.62000 124 MET B N 1
ATOM 3962 C CA . MET B 1 124 ? -0.08545 -50.77744 -17.35550 1.000 26.43000 124 MET B CA 1
ATOM 3963 C C . MET B 1 124 ? -0.34698 -49.32697 -16.95353 1.000 30.93000 124 MET B C 1
ATOM 3964 O O . MET B 1 124 ? 0.33555 -48.80562 -16.08498 1.000 30.02000 124 MET B O 1
ATOM 3969 N N . GLU B 1 125 ? -1.33893 -48.66705 -17.56378 1.000 26.19000 125 GLU B N 1
ATOM 3970 C CA . GLU B 1 125 ? -1.80947 -47.39248 -17.04366 1.000 27.10000 125 GLU B CA 1
ATOM 3971 C C . GLU B 1 125 ? -2.29995 -47.56769 -15.60661 1.000 25.65000 125 GLU B C 1
ATOM 3972 O O . GLU B 1 125 ? -2.89380 -48.59343 -15.29146 1.000 29.45000 125 GLU B O 1
ATOM 3978 N N . CYS B 1 126 ? -2.07154 -46.55748 -14.74787 1.000 24.83000 126 CYS B N 1
ATOM 3979 C CA . CYS B 1 126 ? -2.51704 -46.65372 -13.34691 1.000 25.79000 126 CYS B CA 1
ATOM 3980 C C . CYS B 1 126 ? -3.12456 -45.33727 -12.88890 1.000 27.33000 126 CYS B C 1
ATOM 3981 O O . CYS B 1 126 ? -2.47880 -44.29326 -13.00605 1.000 27.04000 126 CYS B O 1
ATOM 3984 N N . VAL B 1 127 ? -4.35375 -45.37389 -12.35430 1.000 25.21000 127 VAL B N 1
ATOM 3985 C CA . VAL B 1 127 ? -5.01527 -44.17835 -11.82315 1.000 23.86000 127 VAL B CA 1
ATOM 3986 C C . VAL B 1 127 ? -5.40872 -44.48153 -10.37988 1.000 24.05000 127 VAL B C 1
ATOM 3987 O O . VAL B 1 127 ? -6.16756 -45.43139 -10.12590 1.000 24.84000 127 VAL B O 1
ATOM 3991 N N . ILE B 1 128 ? -4.89628 -43.70213 -9.44074 1.000 24.83000 128 ILE B N 1
ATOM 3992 C CA . ILE B 1 128 ? -5.14774 -43.95130 -8.01749 1.000 24.04000 128 ILE B CA 1
ATOM 3993 C C . ILE B 1 128 ? -5.97725 -42.80976 -7.45033 1.000 24.61000 128 ILE B C 1
ATOM 3994 O O . ILE B 1 128 ? -5.58851 -41.64485 -7.59474 1.000 24.28000 128 ILE B O 1
ATOM 3999 N N . TYR B 1 129 ? -7.05244 -43.13708 -6.72429 1.000 22.27000 129 TYR B N 1
ATOM 4000 C CA . TYR B 1 129 ? -7.86696 -42.10242 -6.07197 1.000 23.49000 129 TYR B CA 1
ATOM 4001 C C . TYR B 1 129 ? -7.45253 -41.98636 -4.61197 1.000 20.98000 129 TYR B C 1
ATOM 4002 O O . TYR B 1 129 ? -7.18448 -43.00646 -3.99351 1.000 24.33000 129 TYR B O 1
ATOM 4011 N N . MET B 1 130 ? -7.36706 -40.75063 -4.08159 1.000 23.32000 130 MET B N 1
ATOM 4012 C CA . MET B 1 130 ? -6.92361 -40.61366 -2.69561 1.000 24.71000 130 MET B CA 1
ATOM 4013 C C . MET B 1 130 ? -7.62216 -39.40402 -2.08449 1.000 25.06000 130 MET B C 1
ATOM 4014 O O . MET B 1 130 ? -7.67921 -38.34188 -2.71093 1.000 26.63000 130 MET B O 1
ATOM 4019 N N . GLY B 1 131 ? -8.21955 -39.58061 -0.90547 1.000 24.25000 131 GLY B N 1
ATOM 4020 C CA . GLY B 1 131 ? -8.90508 -38.44896 -0.28824 1.000 26.15000 131 GLY B CA 1
ATOM 4021 C C . GLY B 1 131 ? -7.96847 -37.26145 -0.09448 1.000 26.91000 131 GLY B C 1
ATOM 4022 O O . GLY B 1 131 ? -6.78556 -37.40666 0.25916 1.000 26.20000 131 GLY B O 1
ATOM 4023 N N . GLU B 1 132 ? -8.50871 -36.05089 -0.31530 1.000 25.79000 132 GLU B N 1
ATOM 4024 C CA . GLU B 1 132 ? -7.66406 -34.85957 -0.24758 1.000 25.30000 132 GLU B CA 1
ATOM 4025 C C . GLU B 1 132 ? -6.95759 -34.71759 1.09850 1.000 29.66000 132 GLU B C 1
ATOM 4026 O O . GLU B 1 132 ? -5.80373 -34.29319 1.16036 1.000 30.83000 132 GLU B O 1
ATOM 4032 N N . GLU B 1 133 ? -7.61390 -35.09331 2.18476 1.000 28.45000 133 GLU B N 1
ATOM 4033 C CA . GLU B 1 133 ? -6.95440 -34.98840 3.47986 1.000 29.21000 133 GLU B CA 1
ATOM 4034 C C . GLU B 1 133 ? -5.75518 -35.92799 3.54756 1.000 30.75000 133 GLU B C 1
ATOM 4035 O O . GLU B 1 133 ? -4.70948 -35.59194 4.12150 1.000 31.26000 133 GLU B O 1
ATOM 4041 N N . ASP B 1 134 ? -5.88863 -37.10485 2.93509 1.000 25.96000 134 ASP B N 1
ATOM 4042 C CA . ASP B 1 134 ? -4.78738 -38.06253 2.94978 1.000 28.71000 134 ASP B CA 1
ATOM 4043 C C . ASP B 1 134 ? -3.66415 -37.63047 2.02061 1.000 27.46000 134 ASP B C 1
ATOM 4044 O O . ASP B 1 134 ? -2.50316 -37.96982 2.27950 1.000 27.70000 134 ASP B O 1
ATOM 4049 N N . THR B 1 135 ? -3.96794 -36.91902 0.92355 1.000 27.12000 135 THR B N 1
ATOM 4050 C CA . THR B 1 135 ? -2.86277 -36.40883 0.09628 1.000 27.09000 135 THR B CA 1
ATOM 4051 C C . THR B 1 135 ? -1.99332 -35.43356 0.87530 1.000 33.77000 135 THR B C 1
ATOM 4052 O O . THR B 1 135 ? -0.84023 -35.21876 0.49244 1.000 29.18000 135 THR B O 1
ATOM 4056 N N . ILE B 1 136 ? -2.50588 -34.88022 1.97937 1.000 30.99000 136 ILE B N 1
ATOM 4057 C CA . ILE B 1 136 ? -1.76844 -33.94589 2.82739 1.000 25.74000 136 ILE B CA 1
ATOM 4058 C C . ILE B 1 136 ? -1.03966 -34.67620 3.93964 1.000 30.54000 136 ILE B C 1
ATOM 4059 O O . ILE B 1 136 ? 0.16522 -34.47763 4.12882 1.000 35.78000 136 ILE B O 1
ATOM 4064 N N . ARG B 1 137 ? -1.71568 -35.57543 4.65659 1.000 29.05000 137 ARG B N 1
ATOM 4065 C CA . ARG B 1 137 ? -1.02294 -36.18673 5.78667 1.000 30.82000 137 ARG B CA 1
ATOM 4066 C C . ARG B 1 137 ? -0.15847 -37.36906 5.36857 1.000 30.64000 137 ARG B C 1
ATOM 4067 O O . ARG B 1 137 ? 0.58036 -37.90274 6.21056 1.000 29.64000 137 ARG B O 1
ATOM 4075 N N . GLN B 1 138 ? -0.26288 -37.81878 4.10313 1.000 28.13000 138 GLN B N 1
ATOM 4076 C CA . GLN B 1 138 ? 0.57761 -38.90326 3.57989 1.000 26.52000 138 GLN B CA 1
ATOM 4077 C C . GLN B 1 138 ? 1.24797 -38.45380 2.29054 1.000 27.50000 138 GLN B C 1
ATOM 4078 O O . GLN B 1 138 ? 1.38053 -39.20806 1.32260 1.000 28.44000 138 GLN B O 1
ATOM 4084 N N . LYS B 1 139 ? 1.73664 -37.21868 2.28207 1.000 26.21000 139 LYS B N 1
ATOM 4085 C CA . LYS B 1 139 ? 2.26793 -36.61317 1.06046 1.000 29.84000 139 LYS B CA 1
ATOM 4086 C C . LYS B 1 139 ? 3.45936 -37.37766 0.45892 1.000 28.94000 139 LYS B C 1
ATOM 4087 O O . LYS B 1 139 ? 3.67380 -37.33124 -0.76606 1.000 30.01000 139 LYS B O 1
ATOM 4093 N N . LEU B 1 140 ? 4.26823 -38.04333 1.29011 1.000 25.30000 140 LEU B N 1
ATOM 4094 C CA . LEU B 1 140 ? 5.41063 -38.78377 0.73252 1.000 28.21000 140 LEU B CA 1
ATOM 4095 C C . LEU B 1 140 ? 4.91129 -39.79428 -0.29831 1.000 27.68000 140 LEU B C 1
ATOM 4096 O O . LEU B 1 140 ? 5.58073 -40.06345 -1.30670 1.000 26.61000 140 LEU B O 1
ATOM 4101 N N . ASN B 1 141 ? 3.72835 -40.39326 -0.04395 1.000 24.84000 141 ASN B N 1
ATOM 4102 C CA . ASN B 1 141 ? 3.29097 -41.44959 -0.95270 1.000 22.55000 141 ASN B CA 1
ATOM 4103 C C . ASN B 1 141 ? 2.72229 -40.87045 -2.22769 1.000 23.42000 141 ASN B C 1
ATOM 4104 O O . ASN B 1 141 ? 2.74286 -41.54684 -3.27178 1.000 24.58000 141 ASN B O 1
ATOM 4109 N N . VAL B 1 142 ? 2.21194 -39.63252 -2.18253 1.000 25.06000 142 VAL B N 1
ATOM 4110 C CA . VAL B 1 142 ? 1.78622 -38.97529 -3.41657 1.000 24.37000 142 VAL B CA 1
ATOM 4111 C C . VAL B 1 142 ? 2.99149 -38.75915 -4.30541 1.000 27.90000 142 VAL B C 1
ATOM 4112 O O . VAL B 1 142 ? 2.94601 -39.00379 -5.52010 1.000 25.62000 142 VAL B O 1
ATOM 4116 N N . GLU B 1 143 ? 4.10214 -38.29004 -3.69863 1.000 22.30000 143 GLU B N 1
ATOM 4117 C CA . GLU B 1 143 ? 5.31337 -38.05776 -4.47449 1.000 26.52000 143 GLU B CA 1
ATOM 4118 C C . GLU B 1 143 ? 5.78296 -39.37148 -5.10756 1.000 26.33000 143 GLU B C 1
ATOM 4119 O O . GLU B 1 143 ? 6.19639 -39.39592 -6.26937 1.000 27.72000 143 GLU B O 1
ATOM 4125 N N . ARG B 1 144 ? 5.76996 -40.46145 -4.33410 1.000 24.53000 144 ARG B N 1
ATOM 4126 C CA . ARG B 1 144 ? 6.20950 -41.75303 -4.85821 1.000 21.95000 144 ARG B CA 1
ATOM 4127 C C . ARG B 1 144 ? 5.33706 -42.18686 -6.04496 1.000 24.00000 144 ARG B C 1
ATOM 4128 O O . ARG B 1 144 ? 5.83756 -42.57515 -7.11226 1.000 24.44000 144 ARG B O 1
ATOM 4136 N N . MET B 1 145 ? 4.00397 -42.08401 -5.89059 1.000 25.52000 145 MET B N 1
ATOM 4137 C CA . MET B 1 145 ? 3.10349 -42.48271 -6.98639 1.000 26.18000 145 MET B CA 1
ATOM 4138 C C . MET B 1 145 ? 3.38375 -41.70633 -8.25133 1.000 26.09000 145 MET B C 1
ATOM 4139 O O . MET B 1 145 ? 3.35031 -42.26882 -9.35759 1.000 25.11000 145 MET B O 1
ATOM 4144 N N . LYS B 1 146 ? 3.65235 -40.39807 -8.11598 1.000 25.33000 146 LYS B N 1
ATOM 4145 C CA . LYS B 1 146 ? 3.94456 -39.57057 -9.29098 1.000 27.18000 146 LYS B CA 1
ATOM 4146 C C . LYS B 1 146 ? 5.22495 -40.03316 -9.99488 1.000 24.68000 146 LYS B C 1
ATOM 4147 O O . LYS B 1 146 ? 5.25144 -40.18281 -11.23068 1.000 26.67000 146 LYS B O 1
ATOM 4149 N N . LEU B 1 147 ? 6.28073 -40.30286 -9.22913 1.000 25.18000 147 LEU B N 1
ATOM 4150 C CA . LEU B 1 147 ? 7.49712 -40.83741 -9.88597 1.000 25.74000 147 LEU B CA 1
ATOM 4151 C C . LEU B 1 147 ? 7.24474 -42.17840 -10.57427 1.000 28.06000 147 LEU B C 1
ATOM 4152 O O . LEU B 1 147 ? 7.85520 -42.48462 -11.60863 1.000 25.74000 147 LEU B O 1
ATOM 4157 N N . LEU B 1 148 ? 6.37775 -43.02287 -10.00446 1.000 23.75000 148 LEU B N 1
ATOM 4158 C CA . LEU B 1 148 ? 6.06431 -44.32873 -10.57983 1.000 24.98000 148 LEU B CA 1
ATOM 4159 C C . LEU B 1 148 ? 5.20076 -44.25165 -11.84426 1.000 23.01000 148 LEU B C 1
ATOM 4160 O O . LEU B 1 148 ? 4.92327 -45.29455 -12.46596 1.000 26.07000 148 LEU B O 1
ATOM 4165 N N . GLY B 1 149 ? 4.76759 -43.07828 -12.22999 1.000 25.26000 149 GLY B N 1
ATOM 4166 C CA . GLY B 1 149 ? 3.98499 -42.91010 -13.43250 1.000 28.13000 149 GLY B CA 1
ATOM 4167 C C . GLY B 1 149 ? 2.48596 -43.04427 -13.25988 1.000 28.55000 149 GLY B C 1
ATOM 4168 O O . GLY B 1 149 ? 1.76435 -43.09581 -14.26908 1.000 29.05000 149 GLY B O 1
ATOM 4169 N N . ALA B 1 150 ? 1.99353 -43.12075 -12.02396 1.000 25.82000 150 ALA B N 1
ATOM 4170 C CA . ALA B 1 150 ? 0.55547 -43.21284 -11.80637 1.000 26.59000 150 ALA B CA 1
ATOM 4171 C C . ALA B 1 150 ? -0.05992 -41.80396 -11.77448 1.000 28.71000 150 ALA B C 1
ATOM 4172 O O . ALA B 1 150 ? 0.56265 -40.83918 -11.31454 1.000 29.34000 150 ALA B O 1
ATOM 4174 N N . LYS B 1 151 ? -1.32179 -41.70186 -12.19209 1.000 25.64000 151 LYS B N 1
ATOM 4175 C CA . LYS B 1 151 ? -2.08320 -40.48975 -11.96299 1.000 25.66000 151 LYS B CA 1
ATOM 4176 C C . LYS B 1 151 ? -2.70571 -40.54104 -10.55615 1.000 27.45000 151 LYS B C 1
ATOM 4177 O O . LYS B 1 151 ? -3.30657 -41.53673 -10.20404 1.000 31.44000 151 LYS B O 1
ATOM 4183 N N . VAL B 1 152 ? -2.52829 -39.49989 -9.73348 1.000 26.80000 152 VAL B N 1
ATOM 4184 C CA . VAL B 1 152 ? -3.13680 -39.45226 -8.39376 1.000 26.10000 152 VAL B CA 1
ATOM 4185 C C . VAL B 1 152 ? -4.27604 -38.44567 -8.47453 1.000 27.27000 152 VAL B C 1
ATOM 4186 O O . VAL B 1 152 ? -4.04722 -37.28210 -8.83900 1.000 29.24000 152 VAL B O 1
ATOM 4190 N N . VAL B 1 153 ? -5.50503 -38.88464 -8.20540 1.000 24.76000 153 VAL B N 1
ATOM 4191 C CA . VAL B 1 153 ? -6.68424 -38.01702 -8.25200 1.000 24.35000 153 VAL B CA 1
ATOM 4192 C C . VAL B 1 153 ? -7.13986 -37.70922 -6.81958 1.000 27.35000 153 VAL B C 1
ATOM 4193 O O . VAL B 1 153 ? -7.64788 -38.60240 -6.10357 1.000 27.76000 153 VAL B O 1
ATOM 4197 N N . PRO B 1 154 ? -7.00836 -36.47056 -6.35119 1.000 27.73000 154 PRO B N 1
ATOM 4198 C CA . PRO B 1 154 ? -7.47296 -36.14686 -4.98379 1.000 26.66000 154 PRO B CA 1
ATOM 4199 C C . PRO B 1 154 ? -8.98798 -36.10523 -4.95741 1.000 31.37000 154 PRO B C 1
ATOM 4200 O O . PRO B 1 154 ? -9.61376 -35.60664 -5.88931 1.000 30.83000 154 PRO B O 1
ATOM 4204 N N . VAL B 1 155 ? -9.57520 -36.70501 -3.92982 1.000 25.90000 155 VAL B N 1
ATOM 4205 C CA . VAL B 1 155 ? -11.02020 -36.81127 -3.83322 1.000 27.45000 155 VAL B CA 1
ATOM 4206 C C . VAL B 1 155 ? -11.48086 -35.83497 -2.76769 1.000 30.44000 155 VAL B C 1
ATOM 4207 O O . VAL B 1 155 ? -11.07027 -35.93030 -1.60641 1.000 28.70000 155 VAL B O 1
ATOM 4211 N N . LYS B 1 156 ? -12.27597 -34.85273 -3.18130 1.000 32.00000 156 LYS B N 1
ATOM 4212 C CA . LYS B 1 156 ? -12.61159 -33.72467 -2.31793 1.000 36.42000 156 LYS B CA 1
ATOM 4213 C C . LYS B 1 156 ? -14.00579 -33.83623 -1.71030 1.000 36.67000 156 LYS B C 1
ATOM 4214 O O . LYS B 1 156 ? -14.42030 -32.92737 -0.98667 1.000 40.77000 156 LYS B O 1
ATOM 4220 N N . SER B 1 157 ? -14.70241 -34.93173 -1.94609 1.000 33.27000 157 SER B N 1
ATOM 4221 C CA . SER B 1 157 ? -16.05254 -35.13141 -1.44133 1.000 37.93000 157 SER B CA 1
ATOM 4222 C C . SER B 1 157 ? -16.07884 -35.87963 -0.10234 1.000 42.01000 157 SER B C 1
ATOM 4223 O O . SER B 1 157 ? -15.08985 -36.47776 0.35283 1.000 34.80000 157 SER B O 1
ATOM 4226 N N . GLY B 1 158 ? -17.24709 -35.82908 0.54216 1.000 33.59000 158 GLY B N 1
ATOM 4227 C CA . GLY B 1 158 ? -17.43537 -36.53045 1.80103 1.000 31.79000 158 GLY B CA 1
ATOM 4228 C C . GLY B 1 158 ? -16.38985 -36.14280 2.82990 1.000 30.94000 158 GLY B C 1
ATOM 4229 O O . GLY B 1 158 ? -16.06424 -34.96746 3.01645 1.000 33.97000 158 GLY B O 1
ATOM 4230 N N . SER B 1 159 ? -15.84283 -37.15674 3.50846 1.000 34.07000 159 SER B N 1
ATOM 4231 C CA . SER B 1 159 ? -14.83328 -36.92708 4.54653 1.000 30.83000 159 SER B CA 1
ATOM 4232 C C . SER B 1 159 ? -13.41110 -36.80046 3.97989 1.000 31.98000 159 SER B C 1
ATOM 4233 O O . SER B 1 159 ? -12.47745 -36.57318 4.75393 1.000 31.13000 159 SER B O 1
ATOM 4236 N N . ARG B 1 160 ? -13.26860 -36.83521 2.64499 1.000 28.81000 160 ARG B N 1
ATOM 4237 C CA . ARG B 1 160 ? -11.97640 -36.63379 1.95220 1.000 29.28000 160 ARG B CA 1
ATOM 4238 C C . ARG B 1 160 ? -10.91031 -37.62185 2.44091 1.000 25.79000 160 ARG B C 1
ATOM 4239 O O . ARG B 1 160 ? -9.72943 -37.27046 2.49588 1.000 28.30000 160 ARG B O 1
ATOM 4247 N N . THR B 1 161 ? -11.31111 -38.84550 2.78740 1.000 26.93000 161 THR B N 1
ATOM 4248 C CA . THR B 1 161 ? -10.36001 -39.86663 3.24212 1.000 26.27000 161 THR B CA 1
ATOM 4249 C C . THR B 1 161 ? -10.68938 -41.16772 2.49674 1.000 25.80000 161 THR B C 1
ATOM 4250 O O . THR B 1 161 ? -11.27398 -41.16933 1.40952 1.000 24.43000 161 THR B O 1
ATOM 4254 N N . LEU B 1 162 ? -10.26829 -42.30786 3.05942 1.000 25.06000 162 LEU B N 1
ATOM 4255 C CA . LEU B 1 162 ? -10.23367 -43.56785 2.30811 1.000 22.71000 162 LEU B CA 1
ATOM 4256 C C . LEU B 1 162 ? -11.61837 -43.99790 1.79918 1.000 25.69000 162 LEU B C 1
ATOM 4257 O O . LEU B 1 162 ? -11.73982 -44.49344 0.67279 1.000 23.10000 162 LEU B O 1
ATOM 4262 N N . LYS B 1 163 ? -12.67570 -43.93106 2.64369 1.000 24.81000 163 LYS B N 1
ATOM 4263 C CA . LYS B 1 163 ? -14.00640 -44.34707 2.15176 1.000 22.86000 163 LYS B CA 1
ATOM 4264 C C . LYS B 1 163 ? -14.34412 -43.61891 0.84566 1.000 25.64000 163 LYS B C 1
ATOM 4265 O O . LYS B 1 163 ? -14.86660 -44.22630 -0.09373 1.000 23.62000 163 LYS B O 1
ATOM 4271 N N . ASP B 1 164 ? -14.10145 -42.29290 0.79997 1.000 25.81000 164 ASP B N 1
ATOM 4272 C CA . ASP B 1 164 ? -14.47224 -41.47655 -0.36126 1.000 25.49000 164 ASP B CA 1
ATOM 4273 C C . ASP B 1 164 ? -13.55172 -41.79189 -1.54149 1.000 24.60000 164 ASP B C 1
ATOM 4274 O O . ASP B 1 164 ? -13.98828 -41.82955 -2.70161 1.000 27.95000 164 ASP B O 1
ATOM 4279 N N . ALA B 1 165 ? -12.27774 -42.11217 -1.25859 1.000 24.15000 165 ALA B N 1
ATOM 4280 C CA . ALA B 1 165 ? -11.38622 -42.54938 -2.34368 1.000 23.47000 165 ALA B CA 1
ATOM 4281 C C . ALA B 1 165 ? -11.87363 -43.86138 -2.99011 1.000 22.72000 165 ALA B C 1
ATOM 4282 O O . ALA B 1 165 ? -11.82813 -44.01301 -4.22089 1.000 26.02000 165 ALA B O 1
ATOM 4284 N N . ILE B 1 166 ? -12.28367 -44.83340 -2.17696 1.000 23.06000 166 ILE B N 1
ATOM 4285 C CA . ILE B 1 166 ? -12.78713 -46.08129 -2.73948 1.000 22.27000 166 ILE B CA 1
ATOM 4286 C C . ILE B 1 166 ? -14.06790 -45.83067 -3.51829 1.000 26.45000 166 ILE B C 1
ATOM 4287 O O . ILE B 1 166 ? -14.26635 -46.40316 -4.59360 1.000 24.76000 166 ILE B O 1
ATOM 4292 N N . ASP B 1 167 ? -14.96733 -44.98019 -2.97876 1.000 28.46000 167 ASP B N 1
ATOM 4293 C CA . ASP B 1 167 ? -16.18814 -44.65253 -3.74065 1.000 25.71000 167 ASP B CA 1
ATOM 4294 C C . ASP B 1 167 ? -15.82572 -44.25434 -5.16605 1.000 28.18000 167 ASP B C 1
ATOM 4295 O O . ASP B 1 167 ? -16.47124 -44.67382 -6.14173 1.000 27.43000 167 ASP B O 1
ATOM 4300 N N . GLU B 1 168 ? -14.82290 -43.38425 -5.29884 1.000 26.20000 168 GLU B N 1
ATOM 4301 C CA . GLU B 1 168 ? -14.48555 -42.85793 -6.62042 1.000 27.55000 168 GLU B CA 1
ATOM 4302 C C . GLU B 1 168 ? -13.73496 -43.87687 -7.47778 1.000 26.51000 168 GLU B C 1
ATOM 4303 O O . GLU B 1 168 ? -13.96149 -43.92956 -8.69380 1.000 27.81000 168 GLU B O 1
ATOM 4309 N N . ALA B 1 169 ? -12.90196 -44.72784 -6.86933 1.000 24.24000 169 ALA B N 1
ATOM 4310 C CA . ALA B 1 169 ? -12.25238 -45.78873 -7.66767 1.000 25.09000 169 ALA B CA 1
ATOM 4311 C C . ALA B 1 169 ? -13.29591 -46.75876 -8.22477 1.000 26.08000 169 ALA B C 1
ATOM 4312 O O . ALA B 1 169 ? -13.14835 -47.28723 -9.35101 1.000 26.66000 169 ALA B O 1
ATOM 4314 N N . LEU B 1 170 ? -14.31713 -47.07494 -7.41072 1.000 23.03000 170 LEU B N 1
ATOM 4315 C CA . LEU B 1 170 ? -15.37170 -47.98088 -7.90190 1.000 23.42000 170 LEU B CA 1
ATOM 4316 C C . LEU B 1 170 ? -16.15746 -47.33060 -9.03206 1.000 29.34000 170 LEU B C 1
ATOM 4317 O O . LEU B 1 170 ? -16.48991 -48.00902 -10.02628 1.000 28.82000 170 LEU B O 1
ATOM 4322 N N . ARG B 1 171 ? -16.43786 -46.02050 -8.89892 1.000 27.07000 171 ARG B N 1
ATOM 4323 C CA . ARG B 1 171 ? -17.07564 -45.30016 -10.01712 1.000 29.46000 171 ARG B CA 1
ATOM 4324 C C . ARG B 1 171 ? -16.22915 -45.38860 -11.26069 1.000 31.39000 171 ARG B C 1
ATOM 4325 O O . ARG B 1 171 ? -16.75870 -45.57420 -12.35164 1.000 28.37000 171 ARG B O 1
ATOM 4333 N N . ASP B 1 172 ? -14.90925 -45.22505 -11.11242 1.000 27.18000 172 ASP B N 1
ATOM 4334 C CA . ASP B 1 172 ? -14.00280 -45.33133 -12.25294 1.000 26.70000 172 ASP B CA 1
ATOM 4335 C C . ASP B 1 172 ? -14.05019 -46.72218 -12.87810 1.000 27.59000 172 ASP B C 1
ATOM 4336 O O . ASP B 1 172 ? -14.15470 -46.86786 -14.10994 1.000 29.56000 172 ASP B O 1
ATOM 4341 N N . TRP B 1 173 ? -13.97622 -47.76406 -12.05168 1.000 25.09000 173 TRP B N 1
ATOM 4342 C CA . TRP B 1 173 ? -14.06867 -49.13776 -12.55688 1.000 27.25000 173 TRP B CA 1
ATOM 4343 C C . TRP B 1 173 ? -15.32930 -49.33723 -13.40708 1.000 27.62000 173 TRP B C 1
ATOM 4344 O O . TRP B 1 173 ? -15.26574 -49.83575 -14.55339 1.000 27.44000 173 TRP B O 1
ATOM 4355 N N . ILE B 1 174 ? -16.48061 -48.93282 -12.86605 1.000 26.54000 174 ILE B N 1
ATOM 4356 C CA . ILE B 1 174 ? -17.76129 -49.17507 -13.54920 1.000 27.30000 174 ILE B CA 1
ATOM 4357 C C . ILE B 1 174 ? -17.78399 -48.44887 -14.88618 1.000 32.35000 174 ILE B C 1
ATOM 4358 O O . ILE B 1 174 ? -18.34849 -48.95433 -15.86571 1.000 34.74000 174 ILE B O 1
ATOM 4363 N N . THR B 1 175 ? -17.13127 -47.29580 -14.96648 1.000 27.27000 175 THR B N 1
ATOM 4364 C CA . THR B 1 175 ? -17.04702 -46.50943 -16.20450 1.000 34.24000 175 THR B CA 1
ATOM 4365 C C . THR B 1 175 ? -16.09748 -47.11854 -17.22233 1.000 36.38000 175 THR B C 1
ATOM 4366 O O . THR B 1 175 ? -16.18612 -46.80417 -18.42479 1.000 36.17000 175 THR B O 1
ATOM 4370 N N . ASN B 1 176 ? -15.17442 -47.97568 -16.76484 1.000 30.22000 176 ASN B N 1
ATOM 4371 C CA . ASN B 1 176 ? -14.04999 -48.43946 -17.57281 1.000 32.56000 176 ASN B CA 1
ATOM 4372 C C . ASN B 1 176 ? -13.92961 -49.94936 -17.51974 1.000 28.25000 176 ASN B C 1
ATOM 4373 O O . ASN B 1 176 ? -12.82446 -50.49705 -17.51160 1.000 31.06000 176 ASN B O 1
ATOM 4378 N N . LEU B 1 177 ? -15.05142 -50.66466 -17.52320 1.000 32.16000 177 LEU B N 1
ATOM 4379 C CA . LEU B 1 177 ? -15.01614 -52.10625 -17.22126 1.000 33.64000 177 LEU B CA 1
ATOM 4380 C C . LEU B 1 177 ? -14.24654 -52.92642 -18.24488 1.000 38.01000 177 LEU B C 1
ATOM 4381 O O . LEU B 1 177 ? -13.71239 -53.98481 -17.89727 1.000 36.87000 177 LEU B O 1
ATOM 4386 N N . GLN B 1 178 ? -14.21718 -52.51411 -19.51442 1.000 33.19000 178 GLN B N 1
ATOM 4387 C CA . GLN B 1 178 ? -13.48460 -53.33021 -20.48606 1.000 36.93000 178 GLN B CA 1
ATOM 4388 C C . GLN B 1 178 ? -11.97369 -53.24755 -20.29761 1.000 33.76000 178 GLN B C 1
ATOM 4389 O O . GLN B 1 178 ? -11.28636 -54.25259 -20.46201 1.000 42.48000 178 GLN B O 1
ATOM 4395 N N . THR B 1 179 ? -11.42613 -52.06398 -19.98099 1.000 30.99000 179 THR B N 1
ATOM 4396 C CA . THR B 1 179 ? -9.97618 -51.87760 -19.98270 1.000 28.57000 179 THR B CA 1
ATOM 4397 C C . THR B 1 179 ? -9.33663 -52.08558 -18.60418 1.000 28.97000 179 THR B C 1
ATOM 4398 O O . THR B 1 179 ? -8.11462 -52.26714 -18.51549 1.000 27.20000 179 THR B O 1
ATOM 4402 N N . THR B 1 180 ? -10.12507 -51.92738 -17.55069 1.000 29.01000 180 THR B N 1
ATOM 4403 C CA . THR B 1 180 ? -9.60364 -51.60947 -16.22292 1.000 29.01000 180 THR B CA 1
ATOM 4404 C C . THR B 1 180 ? -9.87872 -52.71021 -15.22555 1.000 29.43000 180 THR B C 1
ATOM 4405 O O . THR B 1 180 ? -10.99461 -53.22940 -15.14427 1.000 29.01000 180 THR B O 1
ATOM 4409 N N . TYR B 1 181 ? -8.85392 -53.04088 -14.43772 1.000 23.32000 181 TYR B N 1
ATOM 4410 C CA . TYR B 1 181 ? -8.97908 -53.97645 -13.33752 1.000 23.37000 181 TYR B CA 1
ATOM 4411 C C . TYR B 1 181 ? -8.92277 -53.14974 -12.07160 1.000 24.47000 181 TYR B C 1
ATOM 4412 O O . TYR B 1 181 ? -8.00105 -52.33028 -11.91735 1.000 25.05000 181 TYR B O 1
ATOM 4421 N N . TYR B 1 182 ? -9.90304 -53.35883 -11.19968 1.000 24.39000 182 TYR B N 1
ATOM 4422 C CA . TYR B 1 182 ? -9.95670 -52.67014 -9.92062 1.000 25.35000 182 TYR B CA 1
ATOM 4423 C C . TYR B 1 182 ? -9.19886 -53.49756 -8.89424 1.000 22.08000 182 TYR B C 1
ATOM 4424 O O . TYR B 1 182 ? -9.48561 -54.68639 -8.70375 1.000 24.21000 182 TYR B O 1
ATOM 4433 N N . VAL B 1 183 ? -8.23728 -52.86439 -8.21072 1.000 21.59000 183 VAL B N 1
ATOM 4434 C CA . VAL B 1 183 ? -7.43945 -53.58187 -7.22947 1.000 22.11000 183 VAL B CA 1
ATOM 4435 C C . VAL B 1 183 ? -7.82309 -53.09312 -5.84326 1.000 22.25000 183 VAL B C 1
ATOM 4436 O O . VAL B 1 183 ? -7.39754 -52.00146 -5.43656 1.000 24.62000 183 VAL B O 1
ATOM 4440 N N . PRO B 1 184 ? -8.60118 -53.85030 -5.07554 1.000 22.25000 184 PRO B N 1
ATOM 4441 C CA . PRO B 1 184 ? -8.81779 -53.48049 -3.68311 1.000 22.38000 184 PRO B CA 1
ATOM 4442 C C . PRO B 1 184 ? -7.54804 -53.68808 -2.87736 1.000 20.78000 184 PRO B C 1
ATOM 4443 O O . PRO B 1 184 ? -6.78069 -54.61622 -3.13484 1.000 26.28000 184 PRO B O 1
ATOM 4447 N N . GLY B 1 185 ? -7.33963 -52.78775 -1.92349 1.000 24.34000 185 GLY B N 1
ATOM 4448 C CA . GLY B 1 185 ? -6.18192 -52.88029 -1.06293 1.000 25.04000 185 GLY B CA 1
ATOM 4449 C C . GLY B 1 185 ? -6.41423 -53.56460 0.24790 1.000 26.57000 185 GLY B C 1
ATOM 4450 O O . GLY B 1 185 ? -5.46649 -53.66728 1.04239 1.000 27.63000 185 GLY B O 1
ATOM 4451 N N . SER B 1 186 ? -7.63618 -54.05860 0.48910 1.000 23.16000 186 SER B N 1
ATOM 4452 C CA . SER B 1 186 ? -7.88944 -54.80602 1.72201 1.000 22.04000 186 SER B CA 1
ATOM 4453 C C . SER B 1 186 ? -8.89603 -55.91670 1.41212 1.000 23.73000 186 SER B C 1
ATOM 4454 O O . SER B 1 186 ? -9.27755 -56.12035 0.25925 1.000 22.14000 186 SER B O 1
ATOM 4457 N N . VAL B 1 187 ? -9.33423 -56.60542 2.45788 1.000 23.42000 187 VAL B N 1
ATOM 4458 C CA . VAL B 1 187 ? -10.21687 -57.75987 2.30310 1.000 22.82000 187 VAL B CA 1
ATOM 4459 C C . VAL B 1 187 ? -11.68001 -57.30516 2.37495 1.000 24.01000 187 VAL B C 1
ATOM 4460 O O . VAL B 1 187 ? -12.53203 -58.02166 2.92359 1.000 23.98000 187 VAL B O 1
ATOM 4464 N N . VAL B 1 188 ? -11.98711 -56.14603 1.78928 1.000 25.84000 188 VAL B N 1
ATOM 4465 C CA . VAL B 1 188 ? -13.34523 -55.62646 1.73408 1.000 25.93000 188 VAL B CA 1
ATOM 4466 C C . VAL B 1 188 ? -13.69570 -55.56253 0.25886 1.000 27.00000 188 VAL B C 1
ATOM 4467 O O . VAL B 1 188 ? -12.90053 -55.05540 -0.55352 1.000 29.03000 188 VAL B O 1
ATOM 4471 N N . GLY B 1 189 ? -14.87344 -56.03331 -0.09194 1.000 22.10000 189 GLY B N 1
ATOM 4472 C CA . GLY B 1 189 ? -15.22593 -56.00628 -1.49311 1.000 23.75000 189 GLY B CA 1
ATOM 4473 C C . GLY B 1 189 ? -16.17852 -57.14592 -1.77694 1.000 24.67000 189 GLY B C 1
ATOM 4474 O O . GLY B 1 189 ? -16.30255 -58.09291 -0.99772 1.000 25.99000 189 GLY B O 1
ATOM 4475 N N . PRO B 1 190 ? -16.80209 -57.12066 -2.95321 1.000 24.62000 190 PRO B N 1
ATOM 4476 C CA . PRO B 1 190 ? -17.64164 -58.26141 -3.34499 1.000 25.09000 190 PRO B CA 1
ATOM 4477 C C . PRO B 1 190 ? -16.75422 -59.46151 -3.60106 1.00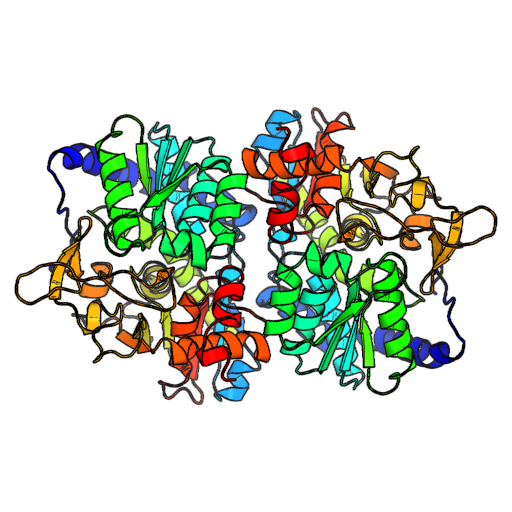0 26.01000 190 PRO B C 1
ATOM 4478 O O . PRO B 1 190 ? -15.63107 -59.32890 -4.11282 1.000 24.18000 190 PRO B O 1
ATOM 4482 N N . HIS B 1 191 ? -17.29500 -60.64830 -3.33067 1.000 24.28000 191 HIS B N 1
ATOM 4483 C CA . HIS B 1 191 ? -16.64151 -61.88270 -3.76078 1.000 24.75000 191 HIS B CA 1
ATOM 4484 C C . HIS B 1 191 ? -16.35797 -61.82963 -5.26175 1.000 25.86000 191 HIS B C 1
ATOM 4485 O O . HIS B 1 191 ? -17.20680 -61.37890 -6.03867 1.000 25.95000 191 HIS B O 1
ATOM 4492 N N . PRO B 1 192 ? -15.15768 -62.25193 -5.72574 1.000 24.66000 192 PRO B N 1
ATOM 4493 C CA . PRO B 1 192 ? -14.12875 -63.00770 -5.01235 1.000 21.70000 192 PRO B CA 1
ATOM 4494 C C . PRO B 1 192 ? -13.03921 -62.17753 -4.35205 1.000 25.51000 192 PRO B C 1
ATOM 4495 O O . PRO B 1 192 ? -12.02622 -62.78164 -3.89487 1.000 23.76000 192 PRO B O 1
ATOM 4499 N N . TYR B 1 193 ? -13.20362 -60.86137 -4.20687 1.000 22.93000 193 TYR B N 1
ATOM 4500 C CA . TYR B 1 193 ? -12.05700 -60.06746 -3.75551 1.000 23.14000 193 TYR B CA 1
ATOM 4501 C C . TYR B 1 193 ? -11.58044 -60.39145 -2.34190 1.000 24.75000 193 TYR B C 1
ATOM 4502 O O . TYR B 1 193 ? -10.35748 -60.49686 -2.15030 1.000 22.56000 193 TYR B O 1
ATOM 4511 N N . PRO B 1 194 ? -12.43078 -60.54430 -1.31801 1.000 22.53000 194 PRO B N 1
ATOM 4512 C CA . PRO B 1 194 ? -11.85919 -60.82838 0.00859 1.000 21.36000 194 PRO B CA 1
ATOM 4513 C C . PRO B 1 194 ? -11.00786 -62.08114 0.02058 1.000 26.33000 194 PRO B C 1
ATOM 4514 O O . PRO B 1 194 ? -9.99712 -62.13390 0.74502 1.000 24.66000 194 PRO B O 1
ATOM 4518 N N . ILE B 1 195 ? -11.42131 -63.11724 -0.72319 1.000 23.30000 195 ILE B N 1
ATOM 4519 C CA . ILE B 1 195 ? -10.66796 -64.37107 -0.74724 1.000 22.47000 195 ILE B CA 1
ATOM 4520 C C . ILE B 1 195 ? -9.36773 -64.17476 -1.51802 1.000 24.52000 195 ILE B C 1
ATOM 4521 O O . ILE B 1 195 ? -8.30473 -64.69697 -1.13892 1.000 24.96000 195 ILE B O 1
ATOM 4526 N N . ILE B 1 196 ? -9.44150 -63.46428 -2.64099 1.000 22.79000 196 ILE B N 1
ATOM 4527 C CA . ILE B 1 196 ? -8.21528 -63.20899 -3.41688 1.000 22.16000 196 ILE B CA 1
ATOM 4528 C C . ILE B 1 196 ? -7.18379 -62.47658 -2.56948 1.000 25.66000 196 ILE B C 1
ATOM 4529 O O . ILE B 1 196 ? -5.98170 -62.83124 -2.55756 1.000 24.96000 196 ILE B O 1
ATOM 4534 N N . VAL B 1 197 ? -7.61333 -61.41677 -1.88205 1.000 23.16000 197 VAL B N 1
ATOM 4535 C CA . VAL B 1 197 ? -6.64784 -60.59250 -1.12280 1.000 21.21000 197 VAL B CA 1
ATOM 4536 C C . VAL B 1 197 ? -6.07604 -61.39582 0.01749 1.000 23.02000 197 VAL B C 1
ATOM 4537 O O . VAL B 1 197 ? -4.86712 -61.41521 0.22897 1.000 22.54000 197 VAL B O 1
ATOM 4541 N N . ARG B 1 198 ? -6.94014 -62.07103 0.77808 1.000 22.33000 198 ARG B N 1
ATOM 4542 C CA . ARG B 1 198 ? -6.44834 -62.88343 1.88034 1.000 22.79000 198 ARG B CA 1
ATOM 4543 C C . ARG B 1 198 ? -5.51385 -63.97386 1.37315 1.000 21.54000 198 ARG B C 1
ATOM 4544 O O . ARG B 1 198 ? -4.51302 -64.28271 2.03293 1.000 25.23000 198 ARG B O 1
ATOM 4552 N N . ASN B 1 199 ? -5.78927 -64.54050 0.20280 1.000 22.43000 199 ASN B N 1
ATOM 4553 C CA . ASN B 1 199 ? -4.91381 -65.61988 -0.25743 1.000 25.29000 199 ASN B CA 1
ATOM 4554 C C . ASN B 1 199 ? -3.56378 -65.10014 -0.72062 1.000 25.77000 199 ASN B C 1
ATOM 4555 O O . ASN B 1 199 ? -2.59557 -65.87187 -0.71023 1.000 25.60000 199 ASN B O 1
ATOM 4560 N N . PHE B 1 200 ? -3.47597 -63.83065 -1.12029 1.000 21.39000 200 PHE B N 1
ATOM 4561 C CA . PHE B 1 200 ? -2.14702 -63.25365 -1.39157 1.000 22.67000 200 PHE B CA 1
ATOM 4562 C C . PHE B 1 200 ? -1.44661 -62.80077 -0.11991 1.000 26.46000 200 PHE B C 1
ATOM 4563 O O . PHE B 1 200 ? -0.22966 -62.61245 -0.12971 1.000 27.04000 200 PHE B O 1
ATOM 4571 N N . GLN B 1 201 ? -2.16208 -62.61047 0.99357 1.000 21.83000 201 GLN B N 1
ATOM 4572 C CA . GLN B 1 201 ? -1.51566 -62.13167 2.21017 1.000 22.41000 201 GLN B CA 1
ATOM 4573 C C . GLN B 1 201 ? -1.19172 -63.25529 3.17679 1.000 21.91000 201 GLN B C 1
ATOM 4574 O O . GLN B 1 201 ? -0.39712 -63.03284 4.10579 1.000 21.89000 201 GLN B O 1
ATOM 4580 N N . LYS B 1 202 ? -1.76132 -64.45272 2.96918 1.000 22.98000 202 LYS B N 1
ATOM 4581 C CA . LYS B 1 202 ? -1.59142 -65.49231 3.98964 1.000 22.72000 202 LYS B CA 1
ATOM 4582 C C . LYS B 1 202 ? -0.16328 -66.02892 3.99589 1.000 25.79000 202 LYS B C 1
ATOM 4583 O O . LYS B 1 202 ? 0.20555 -66.69954 4.95592 1.000 26.39000 202 LYS B O 1
ATOM 4589 N N . VAL B 1 203 ? 0.64301 -65.70206 2.98775 1.000 24.83000 203 VAL B N 1
ATOM 4590 C CA . VAL B 1 203 ? 2.08704 -65.98052 3.09866 1.000 25.61000 203 VAL B CA 1
ATOM 4591 C C . VAL B 1 203 ? 2.68942 -65.40465 4.37611 1.000 24.74000 203 VAL B C 1
ATOM 4592 O O . VAL B 1 203 ? 3.68336 -65.92667 4.90918 1.000 26.48000 203 VAL B O 1
ATOM 4596 N N . ILE B 1 204 ? 2.15193 -64.30012 4.88043 1.000 21.73000 204 ILE B N 1
ATOM 4597 C CA . ILE B 1 204 ? 2.71733 -63.70635 6.08985 1.000 24.20000 204 ILE B CA 1
ATOM 4598 C C . ILE B 1 204 ? 2.61517 -64.70084 7.23814 1.000 28.78000 204 ILE B C 1
ATOM 4599 O O . ILE B 1 204 ? 3.59998 -64.98465 7.93389 1.000 25.44000 204 ILE B O 1
ATOM 4604 N N . GLY B 1 205 ? 1.40020 -65.20582 7.49837 1.000 23.06000 205 GLY B N 1
ATOM 4605 C CA . GLY B 1 205 ? 1.26910 -66.23248 8.53069 1.000 23.46000 205 GLY B CA 1
ATOM 4606 C C . GLY B 1 205 ? 1.94258 -67.55075 8.19371 1.000 25.51000 205 GLY B C 1
ATOM 4607 O O . GLY B 1 205 ? 2.40243 -68.26242 9.09383 1.000 26.01000 205 GLY B O 1
ATOM 4608 N N . GLU B 1 206 ? 2.00415 -67.92845 6.91123 1.000 23.49000 206 GLU B N 1
ATOM 4609 C CA . GLU B 1 206 ? 2.67161 -69.22066 6.61921 1.000 27.97000 206 GLU B CA 1
ATOM 4610 C C . GLU B 1 206 ? 4.16046 -69.13582 6.94865 1.000 31.84000 206 GLU B C 1
ATOM 4611 O O . GLU B 1 206 ? 4.73449 -70.06187 7.54710 1.000 28.06000 206 GLU B O 1
ATOM 4617 N N . GLU B 1 207 ? 4.80029 -68.01111 6.60438 1.000 24.82000 207 GLU B N 1
ATOM 4618 C CA . GLU B 1 207 ? 6.19409 -67.82220 7.00265 1.000 25.92000 207 GLU B CA 1
ATOM 4619 C C . GLU B 1 207 ? 6.32952 -67.80514 8.51867 1.000 27.28000 207 GLU B C 1
ATOM 4620 O O . GLU B 1 207 ? 7.23548 -68.42316 9.07084 1.000 28.94000 207 GLU B O 1
ATOM 4626 N N . THR B 1 208 ? 5.48906 -67.00945 9.20330 1.000 24.47000 208 THR B N 1
ATOM 4627 C CA . THR B 1 208 ? 5.56149 -66.91249 10.65120 1.000 26.80000 208 THR B CA 1
ATOM 4628 C C . THR B 1 208 ? 5.45962 -68.28966 11.29500 1.000 28.51000 208 THR B C 1
ATOM 4629 O O . THR B 1 208 ? 6.15935 -68.58719 12.25766 1.000 28.37000 208 THR B O 1
ATOM 4633 N N . LYS B 1 209 ? 4.54902 -69.10855 10.81176 1.000 25.56000 209 LYS B N 1
ATOM 4634 C CA . LYS B 1 209 ? 4.35517 -70.43884 11.38347 1.000 31.40000 209 LYS B CA 1
ATOM 4635 C C . LYS B 1 209 ? 5.60446 -71.30472 11.22709 1.000 33.64000 209 LYS B C 1
ATOM 4636 O O . LYS B 1 209 ? 5.90636 -72.13747 12.10231 1.000 31.33000 209 LYS B O 1
ATOM 4642 N N . LYS B 1 210 ? 6.33781 -71.11297 10.14010 1.000 29.83000 210 LYS B N 1
ATOM 4643 C CA . LYS B 1 210 ? 7.61407 -71.82989 9.94753 1.000 32.05000 210 LYS B CA 1
ATOM 4644 C C . LYS B 1 210 ? 8.75161 -71.21351 10.75113 1.000 37.30000 210 LYS B C 1
ATOM 4645 O O . LYS B 1 210 ? 9.66364 -71.94367 11.19745 1.000 36.07000 210 LYS B O 1
ATOM 4651 N N . GLN B 1 211 ? 8.72517 -69.88322 10.97434 1.000 28.81000 211 GLN B N 1
ATOM 4652 C CA . GLN B 1 211 ? 9.83274 -69.21500 11.66386 1.000 32.02000 211 GLN B CA 1
ATOM 4653 C C . GLN B 1 211 ? 9.76020 -69.32398 13.18498 1.000 35.52000 211 GLN B C 1
ATOM 4654 O O . GLN B 1 211 ? 10.80898 -69.43081 13.85552 1.000 31.05000 211 GLN B O 1
ATOM 4660 N N . ILE B 1 212 ? 8.56697 -69.25253 13.76445 1.000 31.36000 212 ILE B N 1
ATOM 4661 C CA . ILE B 1 212 ? 8.52940 -69.13859 15.22128 1.000 33.79000 212 ILE B CA 1
ATOM 4662 C C . ILE B 1 212 ? 9.07148 -70.41153 15.90618 1.000 35.83000 212 ILE B C 1
ATOM 4663 O O . ILE B 1 212 ? 9.72906 -70.26796 16.94624 1.000 36.91000 212 ILE B O 1
ATOM 4668 N N . PRO B 1 213 ? 8.91800 -71.64225 15.39677 1.000 39.83000 213 PRO B N 1
ATOM 4669 C CA . PRO B 1 213 ? 9.53804 -72.77512 16.12352 1.000 41.13000 213 PRO B CA 1
ATOM 4670 C C . PRO B 1 213 ? 11.06106 -72.78480 16.05410 1.000 42.37000 213 PRO B C 1
ATOM 4671 O O . PRO B 1 213 ? 11.69890 -73.37547 16.92712 1.000 43.43000 213 PRO B O 1
ATOM 4675 N N . GLU B 1 214 ? 11.68025 -72.12094 15.07944 1.000 39.01000 214 GLU B N 1
ATOM 4676 C CA . GLU B 1 214 ? 13.13218 -71.93848 15.13173 1.000 45.24000 214 GLU B CA 1
ATOM 4677 C C . GLU B 1 214 ? 13.57551 -70.97988 16.23862 1.000 44.57000 214 GLU B C 1
ATOM 4678 O O . GLU B 1 214 ? 14.74038 -71.01804 16.63310 1.000 46.88000 214 GLU B O 1
ATOM 4684 N N . LYS B 1 215 ? 12.69909 -70.11244 16.74513 1.000 33.08000 215 LYS B N 1
ATOM 4685 C CA . LYS B 1 215 ? 13.02644 -69.20089 17.83604 1.000 32.93000 215 LYS B CA 1
ATOM 4686 C C . LYS B 1 215 ? 12.58708 -69.72320 19.18957 1.000 34.66000 215 LYS B C 1
ATOM 4687 O O . LYS B 1 215 ? 13.15959 -69.30269 20.20622 1.000 38.22000 215 LYS B O 1
ATOM 4693 N N . GLU B 1 216 ? 11.51529 -70.54144 19.22327 1.000 34.81000 216 GLU B N 1
ATOM 4694 C CA . GLU B 1 216 ? 10.84490 -70.85491 20.50344 1.000 30.86000 216 GLU B CA 1
ATOM 4695 C C . GLU B 1 216 ? 10.44622 -72.30477 20.68823 1.000 37.01000 216 GLU B C 1
ATOM 4696 O O . GLU B 1 216 ? 10.12190 -72.68333 21.82862 1.000 39.84000 216 GLU B O 1
ATOM 4702 N N . GLY B 1 217 ? 10.45082 -73.13016 19.64733 1.000 36.57000 217 GLY B N 1
ATOM 4703 C CA . GLY B 1 217 ? 10.15312 -74.53794 19.87111 1.000 42.83000 217 GLY B CA 1
ATOM 4704 C C . GLY B 1 217 ? 8.68911 -74.80005 20.08591 1.000 45.67000 217 GLY B C 1
ATOM 4705 O O . GLY B 1 217 ? 8.31023 -75.87654 20.54121 1.000 42.60000 217 GLY B O 1
ATOM 4706 N N . ARG B 1 218 ? 7.84597 -73.82873 19.74630 1.000 45.54000 218 ARG B N 1
ATOM 4707 C CA . ARG B 1 218 ? 6.41192 -73.92281 19.96990 1.000 46.86000 218 ARG B CA 1
ATOM 4708 C C . ARG B 1 218 ? 5.76586 -72.74194 19.25508 1.000 49.56000 218 ARG B C 1
ATOM 4709 O O . ARG B 1 218 ? 6.44880 -71.82440 18.77410 1.000 44.18000 218 ARG B O 1
ATOM 4717 N N . LEU B 1 219 ? 4.43790 -72.79238 19.19365 1.000 49.59000 219 LEU B N 1
ATOM 4718 C CA . LEU B 1 219 ? 3.64777 -71.66919 18.74186 1.000 43.08000 219 LEU B CA 1
ATOM 4719 C C . LEU B 1 219 ? 3.60008 -70.56681 19.78636 1.000 40.66000 219 LEU B C 1
ATOM 4720 O O . LEU B 1 219 ? 3.68470 -70.80117 20.99471 1.000 37.33000 219 LEU B O 1
ATOM 4725 N N . PRO B 1 220 ? 3.39791 -69.33144 19.35364 1.000 34.55000 220 PRO B N 1
ATOM 4726 C CA . PRO B 1 220 ? 3.34827 -68.23717 20.31316 1.000 28.97000 220 PRO B CA 1
ATOM 4727 C C . PRO B 1 220 ? 2.07097 -68.30039 21.14777 1.000 27.52000 220 PRO B C 1
ATOM 4728 O O . PRO B 1 220 ? 1.11329 -68.99312 20.79934 1.000 35.14000 220 PRO B O 1
ATOM 4732 N N . ASP B 1 221 ? 2.06037 -67.54395 22.22775 1.000 30.72000 221 ASP B N 1
ATOM 4733 C CA . ASP B 1 221 ? 0.83305 -67.42025 22.99513 1.000 32.62000 221 ASP B CA 1
ATOM 4734 C C . ASP B 1 221 ? -0.13097 -66.44338 22.34547 1.000 32.57000 221 ASP B C 1
ATOM 4735 O O . ASP B 1 221 ? -1.33994 -66.65061 22.41530 1.000 31.01000 221 ASP B O 1
ATOM 4740 N N . TYR B 1 222 ? 0.37700 -65.41414 21.67228 1.000 31.96000 222 TYR B N 1
ATOM 4741 C CA . TYR B 1 222 ? -0.44906 -64.34515 21.08254 1.000 28.04000 222 TYR B CA 1
ATOM 4742 C C . TYR B 1 222 ? 0.16633 -63.96376 19.75426 1.000 27.51000 222 TYR B C 1
ATOM 4743 O O . TYR B 1 222 ? 1.40334 -63.86557 19.65359 1.000 28.34000 222 TYR B O 1
ATOM 4752 N N . ILE B 1 223 ? -0.69741 -63.61327 18.80247 1.000 24.98000 223 ILE B N 1
ATOM 4753 C CA . ILE B 1 223 ? -0.30318 -62.85275 17.61060 1.000 25.35000 223 ILE B CA 1
ATOM 4754 C C . ILE B 1 223 ? -1.20848 -61.63407 17.55163 1.000 25.11000 223 ILE B C 1
ATOM 4755 O O . ILE B 1 223 ? -2.43348 -61.78427 17.64738 1.000 28.53000 223 ILE B O 1
ATOM 4760 N N . VAL B 1 224 ? -0.61374 -60.43912 17.39626 1.000 24.13000 224 VAL B N 1
ATOM 4761 C CA . VAL B 1 224 ? -1.33510 -59.17125 17.44429 1.000 25.67000 224 VAL B CA 1
ATOM 4762 C C . VAL B 1 224 ? -1.14579 -58.46299 16.10642 1.000 30.14000 224 VAL B C 1
ATOM 4763 O O . VAL B 1 224 ? 0.00034 -58.33029 15.64666 1.000 25.82000 224 VAL B O 1
ATOM 4767 N N . ALA B 1 225 ? -2.24072 -57.94005 15.52931 1.000 23.69000 225 ALA B N 1
ATOM 4768 C CA . ALA B 1 225 ? -2.14346 -57.16071 14.27030 1.000 21.52000 225 ALA B CA 1
ATOM 4769 C C . ALA B 1 225 ? -3.19075 -56.06400 14.26045 1.000 25.98000 225 ALA B C 1
ATOM 4770 O O . ALA B 1 225 ? -4.28990 -56.25358 14.79129 1.000 24.72000 225 ALA B O 1
ATOM 4772 N N . CYS B 1 226 ? -2.87482 -54.92676 13.62604 1.000 24.18000 226 CYS B N 1
ATOM 4773 C CA . CYS B 1 226 ? -3.89506 -53.89318 13.51728 1.000 23.10000 226 CYS B CA 1
ATOM 4774 C C . CYS B 1 226 ? -4.90556 -54.28887 12.45544 1.000 25.40000 226 CYS B C 1
ATOM 4775 O O . CYS B 1 226 ? -4.61402 -55.09296 11.58362 1.000 24.28000 226 CYS B O 1
ATOM 4778 N N . VAL B 1 227 ? -6.13475 -53.78001 12.59430 1.000 23.57000 227 VAL B N 1
ATOM 4779 C CA . VAL B 1 227 ? -7.25332 -54.15349 11.71238 1.000 23.08000 227 VAL B CA 1
ATOM 4780 C C . VAL B 1 227 ? -8.02653 -52.90216 11.36242 1.000 26.35000 227 VAL B C 1
ATOM 4781 O O . VAL B 1 227 ? -8.49805 -52.19808 12.26431 1.000 26.95000 227 VAL B O 1
ATOM 4785 N N . SER B 1 228 ? -8.15913 -52.59493 10.06596 1.000 27.64000 228 SER B N 1
ATOM 4786 C CA . SER B 1 228 ? -9.30722 -51.74373 9.69540 1.000 28.51000 228 SER B CA 1
ATOM 4787 C C . SER B 1 228 ? -10.06562 -52.49539 8.61012 1.000 24.14000 228 SER B C 1
ATOM 4788 O O . SER B 1 228 ? -11.02255 -53.20321 8.93771 1.000 25.47000 228 SER B O 1
ATOM 4791 N N . GLY B 1 229 ? -9.62516 -52.44595 7.35622 1.000 23.31000 229 GLY B N 1
ATOM 4792 C CA . GLY B 1 229 ? -10.17755 -53.40838 6.40030 1.000 22.92000 229 GLY B CA 1
ATOM 4793 C C . GLY B 1 229 ? -9.86830 -54.84779 6.77634 1.000 24.45000 229 GLY B C 1
ATOM 4794 O O . GLY B 1 229 ? -10.72603 -55.73817 6.66621 1.000 27.12000 229 GLY B O 1
ATOM 4795 N N . GLY B 1 230 ? -8.62540 -55.10487 7.21514 1.000 21.51000 230 GLY B N 1
ATOM 4796 C CA . GLY B 1 230 ? -8.28824 -56.40210 7.72700 1.000 22.68000 230 GLY B CA 1
ATOM 4797 C C . GLY B 1 230 ? -7.25174 -57.23483 6.97250 1.000 24.35000 230 GLY B C 1
ATOM 4798 O O . GLY B 1 230 ? -7.08555 -58.41332 7.31914 1.000 22.40000 230 GLY B O 1
ATOM 4799 N N . SER B 1 231 ? -6.56651 -56.67400 5.96200 1.000 21.82000 231 SER B N 1
ATOM 4800 C CA . SER B 1 231 ? -5.77296 -57.59989 5.13353 1.000 23.14000 231 SER B CA 1
ATOM 4801 C C . SER B 1 231 ? -4.47409 -58.04962 5.82562 1.000 21.82000 231 SER B C 1
ATOM 4802 O O . SER B 1 231 ? -4.09373 -59.23268 5.70934 1.000 22.66000 231 SER B O 1
ATOM 4805 N N . ASN B 1 232 ? -3.74359 -57.14651 6.51368 1.000 22.49000 232 ASN B N 1
ATOM 4806 C CA . ASN B 1 232 ? -2.50167 -57.66840 7.09584 1.000 21.81000 232 ASN B CA 1
ATOM 4807 C C . ASN B 1 232 ? -2.80382 -58.64598 8.21404 1.000 27.50000 232 ASN B C 1
ATOM 4808 O O . ASN B 1 232 ? -2.09662 -59.62757 8.38061 1.000 22.61000 232 ASN B O 1
ATOM 4813 N N . ALA B 1 233 ? -3.85418 -58.38523 8.98830 1.000 23.27000 233 ALA B N 1
ATOM 4814 C CA . ALA B 1 233 ? -4.23832 -59.31690 10.05840 1.000 22.69000 233 ALA B CA 1
ATOM 4815 C C . ALA B 1 233 ? -4.76976 -60.61281 9.48394 1.000 21.65000 233 ALA B C 1
ATOM 4816 O O . ALA B 1 233 ? -4.43266 -61.69107 9.97151 1.000 24.32000 233 ALA B O 1
ATOM 4818 N N . ALA B 1 234 ? -5.55737 -60.56848 8.39359 1.000 24.21000 234 ALA B N 1
ATOM 4819 C CA . ALA B 1 234 ? -6.00682 -61.83238 7.81311 1.000 22.49000 234 ALA B CA 1
ATOM 4820 C C . ALA B 1 234 ? -4.82041 -62.64673 7.31664 1.000 24.88000 234 ALA B C 1
ATOM 4821 O O . ALA B 1 234 ? -4.77312 -63.89156 7.42832 1.000 25.15000 234 ALA B O 1
ATOM 4823 N N . GLY B 1 235 ? -3.81142 -61.95811 6.82709 1.000 24.16000 235 GLY B N 1
ATOM 4824 C CA . GLY B 1 235 ? -2.68202 -62.68554 6.27848 1.000 23.78000 235 GLY B CA 1
ATOM 4825 C C . GLY B 1 235 ? -1.90724 -63.38687 7.37071 1.000 23.21000 235 GLY B C 1
ATOM 4826 O O . GLY B 1 235 ? -1.50886 -64.54599 7.20541 1.000 26.60000 235 GLY B O 1
ATOM 4827 N N . ILE B 1 236 ? -1.72384 -62.72430 8.50989 1.000 23.32000 236 ILE B N 1
ATOM 4828 C CA . ILE B 1 236 ? -0.91804 -63.39572 9.53409 1.000 23.83000 236 ILE B CA 1
ATOM 4829 C C . ILE B 1 236 ? -1.78409 -64.34983 10.37404 1.000 25.83000 236 ILE B C 1
ATOM 4830 O O . ILE B 1 236 ? -1.27800 -65.36704 10.86159 1.000 26.74000 236 ILE B O 1
ATOM 4835 N N . PHE B 1 237 ? -3.09321 -64.09301 10.50122 1.000 23.62000 237 PHE B N 1
ATOM 4836 C CA . PHE B 1 237 ? -3.98128 -64.96415 11.32005 1.000 22.67000 237 PHE B CA 1
ATOM 4837 C C . PHE B 1 237 ? -4.42767 -66.22024 10.59556 1.000 25.44000 237 PHE B C 1
ATOM 4838 O O . PHE B 1 237 ? -4.60763 -67.27244 11.22891 1.000 27.76000 237 PHE B O 1
ATOM 4846 N N . TYR B 1 238 ? -4.66421 -66.14306 9.28137 1.000 26.10000 238 TYR B N 1
ATOM 4847 C CA . TYR B 1 238 ? -5.36866 -67.23217 8.59557 1.000 26.03000 238 TYR B CA 1
ATOM 4848 C C . TYR B 1 238 ? -4.72638 -68.60767 8.83764 1.000 28.34000 238 TYR B C 1
ATOM 4849 O O . TYR B 1 238 ? -5.46922 -69.57752 9.09967 1.000 27.47000 238 TYR B O 1
ATOM 4858 N N . PRO B 1 239 ? -3.40030 -68.77845 8.73936 1.000 28.90000 239 PRO B N 1
ATOM 4859 C CA . PRO B 1 239 ? -2.81003 -70.09998 8.97035 1.000 26.04000 239 PRO B CA 1
ATOM 4860 C C . PRO B 1 239 ? -2.85145 -70.53905 10.42192 1.000 29.60000 239 PRO B C 1
ATOM 4861 O O . PRO B 1 239 ? -2.55423 -71.70563 10.67759 1.000 35.01000 239 PRO B O 1
ATOM 4865 N N . PHE B 1 240 ? -3.25103 -69.67292 11.34762 1.000 26.50000 240 PHE B N 1
ATOM 4866 C CA . PHE B 1 240 ? -3.32147 -69.98502 12.78101 1.000 26.07000 240 PHE B CA 1
ATOM 4867 C C . PHE B 1 240 ? -4.74363 -70.14470 13.30670 1.000 29.72000 240 PHE B C 1
ATOM 4868 O O . PHE B 1 240 ? -4.91203 -70.32712 14.52288 1.000 30.04000 240 PHE B O 1
ATOM 4876 N N . ILE B 1 241 ? -5.75836 -69.96710 12.46508 1.000 29.70000 241 ILE B N 1
ATOM 4877 C CA . ILE B 1 241 ? -7.14146 -70.19188 12.90487 1.000 28.98000 241 ILE B CA 1
ATOM 4878 C C . ILE B 1 241 ? -7.26431 -71.59712 13.50270 1.000 29.94000 241 ILE B C 1
ATOM 4879 O O . ILE B 1 241 ? -6.78183 -72.57876 12.92319 1.000 29.09000 241 ILE B O 1
ATOM 4884 N N . ASP B 1 242 ? -7.84374 -71.67166 14.70659 1.000 32.75000 242 ASP B N 1
ATOM 4885 C CA . ASP B 1 242 ? -8.10567 -72.92475 15.43817 1.000 38.57000 242 ASP B CA 1
ATOM 4886 C C . ASP B 1 242 ? -6.84267 -73.61577 15.92156 1.000 40.92000 242 ASP B C 1
ATOM 4887 O O . ASP B 1 242 ? -6.86949 -74.78829 16.28412 1.000 42.17000 242 ASP B O 1
ATOM 4892 N N . SER B 1 243 ? -5.75188 -72.90937 15.99902 1.000 35.33000 243 SER B N 1
ATOM 4893 C CA . SER B 1 243 ? -4.50889 -73.50543 16.45528 1.000 34.69000 243 SER B CA 1
ATOM 4894 C C . SER B 1 243 ? -4.34547 -73.44237 17.96826 1.000 39.97000 243 SER B C 1
ATOM 4895 O O . SER B 1 243 ? -3.42050 -74.07640 18.50845 1.000 39.92000 243 SER B O 1
ATOM 4898 N N . GLY B 1 244 ? -5.15194 -72.63966 18.65789 1.000 33.88000 244 GLY B N 1
ATOM 4899 C CA . GLY B 1 244 ? -4.94754 -72.36671 20.07660 1.000 36.25000 244 GLY B CA 1
ATOM 4900 C C . GLY B 1 244 ? -4.12698 -71.14708 20.38027 1.000 35.52000 244 GLY B C 1
ATOM 4901 O O . GLY B 1 244 ? -4.03953 -70.73249 21.54975 1.000 36.54000 244 GLY B O 1
ATOM 4902 N N . VAL B 1 245 ? -3.45077 -70.56124 19.38074 1.000 30.42000 245 VAL B N 1
ATOM 4903 C CA . VAL B 1 245 ? -2.84921 -69.26674 19.62823 1.000 26.17000 245 VAL B CA 1
ATOM 4904 C C . VAL B 1 245 ? -3.95755 -68.25177 19.83046 1.000 30.15000 245 VAL B C 1
ATOM 4905 O O . VAL B 1 245 ? -5.00629 -68.34492 19.17920 1.000 35.00000 245 VAL B O 1
ATOM 4909 N N . LYS B 1 246 ? -3.75115 -67.29949 20.74027 1.000 27.89000 246 LYS B N 1
ATOM 4910 C CA . LYS B 1 246 ? -4.71350 -66.19853 20.90644 1.000 30.73000 246 LYS B CA 1
ATOM 4911 C C . LYS B 1 246 ? -4.41239 -65.14087 19.84414 1.000 32.57000 246 LYS B C 1
ATOM 4912 O O . LYS B 1 246 ? -3.32955 -64.55558 19.84476 1.000 28.61000 246 LYS B O 1
ATOM 4918 N N . LEU B 1 247 ? -5.33710 -64.94736 18.91453 1.000 25.09000 247 LEU B N 1
ATOM 4919 C CA . LEU B 1 247 ? -5.18696 -63.97577 17.83129 1.000 26.46000 247 LEU B CA 1
ATOM 4920 C C . LEU B 1 247 ? -5.93244 -62.69346 18.20430 1.000 29.79000 247 LEU B C 1
ATOM 4921 O O . LEU B 1 247 ? -7.12456 -62.74132 18.55492 1.000 28.24000 247 LEU B O 1
ATOM 4926 N N . ILE B 1 248 ? -5.24574 -61.55528 18.20503 1.000 24.28000 248 ILE B N 1
ATOM 4927 C CA . ILE B 1 248 ? -5.86024 -60.31485 18.64715 1.000 23.66000 248 ILE B CA 1
ATOM 4928 C C . ILE B 1 248 ? -5.77611 -59.27730 17.54379 1.000 30.50000 248 ILE B C 1
ATOM 4929 O O . ILE B 1 248 ? -4.67305 -58.89760 17.10069 1.000 27.19000 248 ILE B O 1
ATOM 4934 N N . GLY B 1 249 ? -6.94002 -58.89632 17.01585 1.000 27.89000 249 GLY B N 1
ATOM 4935 C CA . GLY B 1 249 ? -7.00894 -57.82866 16.02539 1.000 26.75000 249 GLY B CA 1
ATOM 4936 C C . GLY B 1 249 ? -7.28055 -56.50481 16.71552 1.000 31.26000 249 GLY B C 1
ATOM 4937 O O . GLY B 1 249 ? -8.14789 -56.41688 17.58408 1.000 28.53000 249 GLY B O 1
ATOM 4938 N N . VAL B 1 250 ? -6.50769 -55.47907 16.36544 1.000 23.81000 250 VAL B N 1
ATOM 4939 C CA . VAL B 1 250 ? -6.60230 -54.18517 17.06067 1.000 22.00000 250 VAL B CA 1
ATOM 4940 C C . VAL B 1 250 ? -7.13124 -53.11056 16.12204 1.000 33.11000 250 VAL B C 1
ATOM 4941 O O . VAL B 1 250 ? -6.45399 -52.70066 15.16374 1.000 26.39000 250 VAL B O 1
ATOM 4945 N N . GLU B 1 251 ? -8.35846 -52.64653 16.39196 1.000 26.38000 251 GLU B N 1
ATOM 4946 C CA . GLU B 1 251 ? -8.96348 -51.54966 15.66227 1.000 26.08000 251 GLU B CA 1
ATOM 4947 C C . GLU B 1 251 ? -8.53402 -50.17193 16.12559 1.000 25.69000 251 GLU B C 1
ATOM 4948 O O . GLU B 1 251 ? -7.97548 -49.96734 17.20252 1.000 27.34000 251 GLU B O 1
ATOM 4954 N N . ALA B 1 252 ? -8.77996 -49.19415 15.25719 1.000 23.74000 252 ALA B N 1
ATOM 4955 C CA . ALA B 1 252 ? -8.49444 -47.80869 15.54844 1.000 25.98000 252 ALA B CA 1
ATOM 4956 C C . ALA B 1 252 ? -9.55495 -47.26768 16.51033 1.000 31.78000 252 ALA B C 1
ATOM 4957 O O . ALA B 1 252 ? -10.70885 -47.10051 16.12068 1.000 27.07000 252 ALA B O 1
ATOM 4959 N N . GLY B 1 253 ? -9.14749 -46.92094 17.73602 1.000 26.03000 253 GLY B N 1
ATOM 4960 C CA . GLY B 1 253 ? -10.11100 -46.32996 18.66187 1.000 30.45000 253 GLY B CA 1
ATOM 4961 C C . GLY B 1 253 ? -10.18439 -44.82702 18.62983 1.000 32.23000 253 GLY B C 1
ATOM 4962 O O . GLY B 1 253 ? -11.01781 -44.23529 19.33873 1.000 35.68000 253 GLY B O 1
ATOM 4963 N N . GLY B 1 254 ? -9.31627 -44.17982 17.85429 1.000 28.91000 254 GLY B N 1
ATOM 4964 C CA . GLY B 1 254 ? -9.46354 -42.76627 17.54834 1.000 26.81000 254 GLY B CA 1
ATOM 4965 C C . GLY B 1 254 ? -9.38823 -41.94655 18.81728 1.000 38.04000 254 GLY B C 1
ATOM 4966 O O . GLY B 1 254 ? -8.46548 -42.10623 19.61783 1.000 30.25000 254 GLY B O 1
ATOM 4967 N N . GLU B 1 255 ? -10.38954 -41.09350 19.05176 1.000 37.41000 255 GLU B N 1
ATOM 4968 C CA . GLU B 1 255 ? -10.41121 -40.37181 20.32579 1.000 40.84000 255 GLU B CA 1
ATOM 4969 C C . GLU B 1 255 ? -11.02142 -41.17444 21.46964 1.000 36.41000 255 GLU B C 1
ATOM 4970 O O . GLU B 1 255 ? -10.96097 -40.71290 22.61205 1.000 42.84000 255 GLU B O 1
ATOM 4976 N N . GLY B 1 256 ? -11.53101 -42.37590 21.23206 1.000 34.13000 256 GLY B N 1
ATOM 4977 C CA . GLY B 1 256 ? -12.06917 -43.22865 22.27500 1.000 35.55000 256 GLY B CA 1
ATOM 4978 C C . GLY B 1 256 ? -13.33081 -43.92160 21.81146 1.000 32.36000 256 GLY B C 1
ATOM 4979 O O . GLY B 1 256 ? -14.10370 -43.30978 21.08635 1.000 40.90000 256 GLY B O 1
ATOM 4980 N N . LEU B 1 257 ? -13.52460 -45.18918 22.17008 1.000 37.99000 257 LEU B N 1
ATOM 4981 C CA . LEU B 1 257 ? -14.68522 -45.91816 21.66762 1.000 40.03000 257 LEU B CA 1
ATOM 4982 C C . LEU B 1 257 ? -15.99253 -45.17212 21.95614 1.000 50.21000 257 LEU B C 1
ATOM 4983 O O . LEU B 1 257 ? -16.93621 -45.25843 21.16491 1.000 49.13000 257 LEU B O 1
ATOM 4988 N N . GLU B 1 258 ? -16.03714 -44.37369 23.03306 1.000 45.53000 258 GLU B N 1
ATOM 4989 C CA . GLU B 1 258 ? -17.27148 -43.70347 23.44970 1.000 52.11000 258 GLU B CA 1
ATOM 4990 C C . GLU B 1 258 ? -17.41364 -42.31027 22.87379 1.000 47.80000 258 GLU B C 1
ATOM 4991 O O . GLU B 1 258 ? -18.38094 -41.62509 23.20751 1.000 49.43000 258 GLU B O 1
ATOM 4997 N N . THR B 1 259 ? -16.47045 -41.85513 22.04253 1.000 40.68000 259 THR B N 1
ATOM 4998 C CA . THR B 1 259 ? -16.50159 -40.51091 21.46372 1.000 36.35000 259 THR B CA 1
ATOM 4999 C C . THR B 1 259 ? -17.21111 -40.42393 20.09934 1.000 36.74000 259 THR B C 1
ATOM 5000 O O . THR B 1 259 ? -17.37021 -39.31868 19.56980 1.000 40.63000 259 THR B O 1
ATOM 5004 N N . GLY B 1 260 ? -17.55358 -41.54986 19.46972 1.000 41.27000 260 GLY B N 1
ATOM 5005 C CA . GLY B 1 260 ? -17.99009 -41.44782 18.09042 1.000 43.73000 260 GLY B CA 1
ATOM 5006 C C . GLY B 1 260 ? -16.94883 -40.99991 17.06920 1.000 49.80000 260 GLY B C 1
ATOM 5007 O O . GLY B 1 260 ? -17.29245 -40.81156 15.90282 1.000 48.01000 260 GLY B O 1
ATOM 5008 N N . LYS B 1 261 ? -15.68301 -40.83707 17.44046 1.000 35.18000 261 LYS B N 1
ATOM 5009 C CA . LYS B 1 261 ? -14.64076 -40.46609 16.47235 1.000 34.96000 261 LYS B CA 1
ATOM 5010 C C . LYS B 1 261 ? -13.58646 -41.57681 16.47222 1.000 34.12000 261 LYS B C 1
ATOM 5011 O O . LYS B 1 261 ? -12.58575 -41.48957 17.19848 1.000 33.38000 261 LYS B O 1
ATOM 5017 N N . HIS B 1 262 ? -13.80388 -42.60295 15.66051 1.000 32.05000 262 HIS B N 1
ATOM 5018 C CA . HIS B 1 262 ? -12.92457 -43.77371 15.66740 1.000 29.40000 262 HIS B CA 1
ATOM 5019 C C . HIS B 1 262 ? -13.17789 -44.52152 14.36131 1.000 27.66000 262 HIS B C 1
ATOM 5020 O O . HIS B 1 262 ? -13.95170 -44.05586 13.51740 1.000 30.06000 262 HIS B O 1
ATOM 5027 N N . ALA B 1 263 ? -12.58151 -45.70357 14.20911 1.000 24.45000 263 ALA B N 1
ATOM 5028 C CA . ALA B 1 263 ? -12.85586 -46.51922 13.03110 1.000 25.59000 263 ALA B CA 1
ATOM 5029 C C . ALA B 1 263 ? -13.08963 -47.93973 13.44291 1.000 27.05000 263 ALA B C 1
ATOM 5030 O O . ALA B 1 263 ? -12.70911 -48.90258 12.73334 1.000 25.94000 263 ALA B O 1
ATOM 5032 N N . ALA B 1 264 ? -13.72201 -48.12734 14.61293 1.000 27.26000 264 ALA B N 1
ATOM 5033 C CA . ALA B 1 264 ? -13.77988 -49.45854 15.22369 1.000 26.56000 264 ALA B CA 1
ATOM 5034 C C . ALA B 1 264 ? -15.04552 -50.19449 14.76620 1.000 30.62000 264 ALA B C 1
ATOM 5035 O O . ALA B 1 264 ? -16.01574 -50.39476 15.50811 1.000 27.67000 264 ALA B O 1
ATOM 5037 N N . SER B 1 265 ? -15.01693 -50.62617 13.50179 1.000 25.33000 265 SER B N 1
ATOM 5038 C CA . SER B 1 265 ? -16.20555 -51.20531 12.88512 1.000 23.40000 265 SER B CA 1
ATOM 5039 C C . SER B 1 265 ? -16.70748 -52.45047 13.61660 1.000 27.92000 265 SER B C 1
ATOM 5040 O O . SER B 1 265 ? -17.91449 -52.63860 13.76340 1.000 27.56000 265 SER B O 1
ATOM 5043 N N . LEU B 1 266 ? -15.81038 -53.36271 14.00415 1.000 25.60000 266 LEU B N 1
ATOM 5044 C CA . LEU B 1 266 ? -16.28930 -54.58098 14.64660 1.000 27.14000 266 LEU B CA 1
ATOM 5045 C C . LEU B 1 266 ? -16.89188 -54.27632 16.01397 1.000 27.01000 266 LEU B C 1
ATOM 5046 O O . LEU B 1 266 ? -17.91987 -54.87108 16.39639 1.000 34.46000 266 LEU B O 1
ATOM 5051 N N . LEU B 1 267 ? -16.28040 -53.37817 16.74700 1.000 29.87000 267 LEU B N 1
ATOM 5052 C CA . LEU B 1 267 ? -16.73497 -53.12247 18.10949 1.000 31.09000 267 LEU B CA 1
ATOM 5053 C C . LEU B 1 267 ? -17.95724 -52.19574 18.15480 1.000 38.63000 267 LEU B C 1
ATOM 5054 O O . LEU B 1 267 ? -18.77055 -52.30171 19.08464 1.000 32.58000 267 LEU B O 1
ATOM 5059 N N . LYS B 1 268 ? -18.12611 -51.29509 17.17353 1.000 31.38000 268 LYS B N 1
ATOM 5060 C CA . LYS B 1 268 ? -19.13544 -50.23820 17.29874 1.000 30.08000 268 LYS B CA 1
ATOM 5061 C C . LYS B 1 268 ? -19.98903 -50.06209 16.05219 1.000 34.70000 268 LYS B C 1
ATOM 5062 O O . LYS B 1 268 ? -20.89126 -49.19933 16.05670 1.000 31.81000 268 LYS B O 1
ATOM 5068 N N . GLY B 1 269 ? -19.70943 -50.81346 14.97630 1.000 30.23000 269 GLY B N 1
ATOM 5069 C CA . GLY B 1 269 ? -20.54000 -50.78127 13.78594 1.000 27.17000 269 GLY B CA 1
ATOM 5070 C C . GLY B 1 269 ? -21.78383 -51.65136 13.96865 1.000 27.75000 269 GLY B C 1
ATOM 5071 O O . GLY B 1 269 ? -21.97004 -52.30404 14.99445 1.000 28.37000 269 GLY B O 1
ATOM 5072 N N . LYS B 1 270 ? -22.60744 -51.67198 12.92037 1.000 26.33000 270 LYS B N 1
ATOM 5073 C CA . LYS B 1 270 ? -23.82520 -52.44042 12.83694 1.000 25.82000 270 LYS B CA 1
ATOM 5074 C C . LYS B 1 270 ? -23.78852 -53.14917 11.51690 1.000 28.45000 270 LYS B C 1
ATOM 5075 O O . LYS B 1 270 ? -23.06930 -52.71619 10.61459 1.000 27.72000 270 LYS B O 1
ATOM 5081 N N . ILE B 1 271 ? -24.57018 -54.23455 11.39006 1.000 27.73000 271 ILE B N 1
ATOM 5082 C CA . ILE B 1 271 ? -24.60152 -54.95625 10.12602 1.000 26.26000 271 ILE B CA 1
ATOM 5083 C C . ILE B 1 271 ? -25.10634 -54.06788 9.00964 1.000 31.44000 271 ILE B C 1
ATOM 5084 O O . ILE B 1 271 ? -26.06061 -53.29492 9.17025 1.000 27.12000 271 ILE B O 1
ATOM 5089 N N . GLY B 1 272 ? -24.44190 -54.15223 7.86500 1.000 27.30000 272 GLY B N 1
ATOM 5090 C CA . GLY B 1 272 ? -24.73572 -53.26978 6.76271 1.000 29.38000 272 GLY B CA 1
ATOM 5091 C C . GLY B 1 272 ? -23.94016 -53.70020 5.54658 1.000 29.42000 272 GLY B C 1
ATOM 5092 O O . GLY B 1 272 ? -23.38485 -54.79710 5.50725 1.000 28.18000 272 GLY B O 1
ATOM 5093 N N . TYR B 1 273 ? -23.97700 -52.87058 4.52045 1.000 29.45000 273 TYR B N 1
ATOM 5094 C CA . TYR B 1 273 ? -23.31544 -53.20209 3.25914 1.000 26.98000 273 TYR B CA 1
ATOM 5095 C C . TYR B 1 273 ? -22.37464 -52.05423 2.96196 1.000 34.03000 273 TYR B C 1
ATOM 5096 O O . TYR B 1 273 ? -22.78499 -50.89521 3.06425 1.000 31.93000 273 TYR B O 1
ATOM 5105 N N . LEU B 1 274 ? -21.13241 -52.36043 2.56783 1.000 26.58000 274 LEU B N 1
ATOM 5106 C CA . LEU B 1 274 ? -20.21755 -51.29373 2.16274 1.000 21.87000 274 LEU B CA 1
ATOM 5107 C C . LEU B 1 274 ? -19.27300 -51.85988 1.10684 1.000 23.76000 274 LEU B C 1
ATOM 5108 O O . LEU B 1 274 ? -18.65781 -52.90142 1.33247 1.000 24.02000 274 LEU B O 1
ATOM 5113 N N . HIS B 1 275 ? -19.19376 -51.19539 -0.03702 1.000 23.66000 275 HIS B N 1
ATOM 5114 C CA . HIS B 1 275 ? -18.20530 -51.48551 -1.06926 1.000 23.66000 275 HIS B CA 1
ATOM 5115 C C . HIS B 1 275 ? -18.25473 -52.94715 -1.53733 1.000 27.81000 275 HIS B C 1
ATOM 5116 O O . HIS B 1 275 ? -17.24742 -53.50648 -1.98320 1.000 27.63000 275 HIS B O 1
ATOM 5123 N N . GLY B 1 276 ? -19.43359 -53.54838 -1.47596 1.000 25.39000 276 GLY B N 1
ATOM 5124 C CA . GLY B 1 276 ? -19.67404 -54.88913 -1.98926 1.000 24.88000 276 GLY B CA 1
ATOM 5125 C C . GLY B 1 276 ? -19.86515 -55.95377 -0.93090 1.000 26.65000 276 GLY B C 1
ATOM 5126 O O . GLY B 1 276 ? -20.32573 -57.06834 -1.26058 1.000 27.64000 276 GLY B O 1
ATOM 5127 N N . SER B 1 277 ? -19.50269 -55.67401 0.31386 1.000 24.57000 277 SER B N 1
ATOM 5128 C CA . SER B 1 277 ? -19.58081 -56.68161 1.37518 1.000 23.95000 277 SER B CA 1
ATOM 5129 C C . SER B 1 277 ? -20.72524 -56.41863 2.33840 1.000 24.21000 277 SER B C 1
ATOM 5130 O O . SER B 1 277 ? -20.86272 -55.30401 2.83186 1.000 26.19000 277 SER B O 1
ATOM 5133 N N . LYS B 1 278 ? -21.41610 -57.49029 2.72958 1.000 24.93000 278 LYS B N 1
ATOM 5134 C CA . LYS B 1 278 ? -22.22956 -57.45287 3.95323 1.000 24.63000 278 LYS B CA 1
ATOM 5135 C C . LYS B 1 278 ? -21.32695 -57.69401 5.16389 1.000 24.43000 278 LYS B C 1
ATOM 5136 O O . LYS B 1 278 ? -20.70871 -58.75768 5.29454 1.000 25.45000 278 LYS B O 1
ATOM 5142 N N . THR B 1 279 ? -21.25353 -56.73681 6.05164 1.000 23.01000 279 THR B N 1
ATOM 5143 C CA . THR B 1 279 ? -20.24292 -56.75113 7.10203 1.000 25.55000 279 THR B CA 1
ATOM 5144 C C . THR B 1 279 ? -20.63659 -55.72981 8.16752 1.000 25.87000 279 THR B C 1
ATOM 5145 O O . THR B 1 279 ? -21.75273 -55.17913 8.15037 1.000 29.21000 279 THR B O 1
ATOM 5149 N N . PHE B 1 280 ? -19.69800 -55.44036 9.06848 1.000 23.35000 280 PHE B N 1
ATOM 5150 C CA . PHE B 1 280 ? -19.94266 -54.42900 10.12904 1.000 25.59000 280 PHE B CA 1
ATOM 5151 C C . PHE B 1 280 ? -19.51984 -53.05457 9.61836 1.000 27.45000 280 PHE B C 1
ATOM 5152 O O . PHE B 1 280 ? -18.38372 -52.90786 9.17658 1.000 27.16000 280 PHE B O 1
ATOM 5160 N N . VAL B 1 281 ? -20.41614 -52.08666 9.73073 1.000 23.01000 281 VAL B N 1
ATOM 5161 C CA . VAL B 1 281 ? -20.19127 -50.76640 9.13305 1.000 23.10000 281 VAL B CA 1
ATOM 5162 C C . VAL B 1 281 ? -20.62993 -49.70317 10.13947 1.000 26.90000 281 VAL B C 1
ATOM 5163 O O . VAL B 1 281 ? -21.71211 -49.81969 10.71522 1.000 27.00000 281 VAL B O 1
ATOM 5167 N N . LEU B 1 282 ? -19.82029 -48.67167 10.34939 1.000 23.32000 282 LEU B N 1
ATOM 5168 C CA . LEU B 1 282 ? -20.25591 -47.57162 11.22376 1.000 23.14000 282 LEU B CA 1
ATOM 5169 C C . LEU B 1 282 ? -21.44387 -46.86476 10.60537 1.000 25.06000 282 LEU B C 1
ATOM 5170 O O . LEU B 1 282 ? -21.34259 -46.33222 9.48969 1.000 25.50000 282 LEU B O 1
ATOM 5175 N N . GLN B 1 283 ? -22.56415 -46.81607 11.34489 1.000 25.45000 283 GLN B N 1
ATOM 5176 C CA . GLN B 1 283 ? -23.83208 -46.33415 10.79277 1.000 26.98000 283 GLN B CA 1
ATOM 5177 C C . GLN B 1 283 ? -24.63266 -45.64892 11.87156 1.000 29.52000 283 GLN B C 1
ATOM 5178 O O . GLN B 1 283 ? -24.50601 -45.98432 13.04406 1.000 29.55000 283 GLN B O 1
ATOM 5184 N N . ASP B 1 284 ? -25.48676 -44.71170 11.45799 1.000 26.95000 284 ASP B N 1
ATOM 5185 C CA . ASP B 1 284 ? -26.50424 -44.23670 12.41098 1.000 29.43000 284 ASP B CA 1
ATOM 5186 C C . ASP B 1 284 ? -27.68199 -45.22296 12.44986 1.000 30.94000 284 ASP B C 1
ATOM 5187 O O . ASP B 1 284 ? -27.68546 -46.25687 11.77224 1.000 31.41000 284 ASP B O 1
ATOM 5192 N N . ASP B 1 285 ? -28.74336 -44.90221 13.22604 1.000 34.19000 285 ASP B N 1
ATOM 5193 C CA . ASP B 1 285 ? -29.81514 -45.89236 13.32696 1.000 31.68000 285 ASP B CA 1
ATOM 5194 C C . ASP B 1 285 ? -30.82874 -45.79016 12.18645 1.000 30.00000 285 ASP B C 1
ATOM 5195 O O . ASP B 1 285 ? -31.80854 -46.55142 12.18410 1.000 32.97000 285 ASP B O 1
ATOM 5200 N N . TRP B 1 286 ? -30.55260 -44.93941 11.19341 1.000 27.02000 286 TRP B N 1
ATOM 5201 C CA . TRP B 1 286 ? -31.30214 -44.90529 9.93409 1.000 26.72000 286 TRP B CA 1
ATOM 5202 C C . TRP B 1 286 ? -30.58453 -45.60663 8.79329 1.000 31.02000 286 TRP B C 1
ATOM 5203 O O . TRP B 1 286 ? -30.99914 -45.47229 7.63496 1.000 30.22000 286 TRP B O 1
ATOM 5214 N N . GLY B 1 287 ? -29.48145 -46.30195 9.08163 1.000 31.71000 287 GLY B N 1
ATOM 5215 C CA . GLY B 1 287 ? -28.76887 -47.03014 8.04487 1.000 29.02000 287 GLY B CA 1
ATOM 5216 C C . GLY B 1 287 ? -27.80779 -46.20698 7.22912 1.000 29.25000 287 GLY B C 1
ATOM 5217 O O . GLY B 1 287 ? -27.32028 -46.68523 6.19094 1.000 33.59000 287 GLY B O 1
ATOM 5218 N N . GLN B 1 288 ? -27.45827 -45.02329 7.67467 1.000 27.42000 288 GLN B N 1
ATOM 5219 C CA . GLN B 1 288 ? -26.58123 -44.13306 6.92181 1.000 28.11000 288 GLN B CA 1
ATOM 5220 C C . GLN B 1 288 ? -25.14235 -44.33006 7.38360 1.000 25.49000 288 GLN B C 1
ATOM 5221 O O . GLN B 1 288 ? -24.84883 -44.17239 8.56950 1.000 25.87000 288 GLN B O 1
ATOM 5227 N N . VAL B 1 289 ? -24.23491 -44.66808 6.43939 1.000 25.23000 289 VAL B N 1
ATOM 5228 C CA . VAL B 1 289 ? -22.81902 -44.82916 6.84113 1.000 24.40000 289 VAL B CA 1
ATOM 5229 C C . VAL B 1 289 ? -22.27958 -43.51924 7.42158 1.000 27.09000 289 VAL B C 1
ATOM 5230 O O . VAL B 1 289 ? -22.57870 -42.40795 6.94899 1.000 28.50000 289 VAL B O 1
ATOM 5234 N N . GLN B 1 290 ? -21.48394 -43.63660 8.48604 1.000 25.56000 290 GLN B N 1
ATOM 5235 C CA A GLN B 1 290 ? -20.89750 -42.48855 9.15172 0.470 26.66000 290 GLN B CA 1
ATOM 5236 C CA B GLN B 1 290 ? -20.88950 -42.50354 9.16374 0.530 26.65000 290 GLN B CA 1
ATOM 5237 C C . GLN B 1 290 ? -19.42841 -42.33864 8.79206 1.000 31.50000 290 GLN B C 1
ATOM 5238 O O . GLN B 1 290 ? -18.74402 -43.30890 8.46462 1.000 29.36000 290 GLN B O 1
ATOM 5249 N N . ALA B 1 291 ? -18.94077 -41.10737 8.89660 1.000 26.98000 291 ALA B N 1
ATOM 5250 C CA . ALA B 1 291 ? -17.51275 -40.91826 8.69088 1.000 25.44000 291 ALA B CA 1
ATOM 5251 C C . ALA B 1 291 ? -16.71199 -41.57554 9.81705 1.000 31.51000 291 ALA B C 1
ATOM 5252 O O . ALA B 1 291 ? -17.06545 -41.51006 10.99684 1.000 29.98000 291 ALA B O 1
ATOM 5254 N N . SER B 1 292 ? -15.63267 -42.24275 9.44835 1.000 28.99000 292 SER B N 1
ATOM 5255 C CA . SER B 1 292 ? -14.70490 -42.75618 10.43438 1.000 26.41000 292 SER B CA 1
ATOM 5256 C C . SER B 1 292 ? -13.69633 -41.64943 10.79627 1.000 28.83000 292 SER B C 1
ATOM 5257 O O . SER B 1 292 ? -13.60737 -40.59730 10.12690 1.000 27.34000 292 SER B O 1
ATOM 5260 N N . HIS B 1 293 ? -12.89366 -41.89781 11.84890 1.000 27.29000 293 HIS B N 1
ATOM 5261 C CA A HIS B 1 293 ? -11.76101 -41.03606 12.18117 0.570 28.14000 293 HIS B CA 1
ATOM 5262 C CA B HIS B 1 293 ? -11.75700 -41.04010 12.14818 0.430 28.13000 293 HIS B CA 1
ATOM 5263 C C . HIS B 1 293 ? -10.62399 -41.88501 12.73873 1.000 26.98000 293 HIS B C 1
ATOM 5264 O O . HIS B 1 293 ? -10.85606 -42.76698 13.55882 1.000 27.68000 293 HIS B O 1
ATOM 5277 N N . SER B 1 294 ? -9.39291 -41.59623 12.32380 1.000 27.52000 294 SER B N 1
ATOM 5278 C CA . SER B 1 294 ? -8.22203 -42.14198 13.02697 1.000 26.57000 294 SER B CA 1
ATOM 5279 C C . SER B 1 294 ? -7.05618 -41.20003 12.75614 1.000 28.33000 294 SER B C 1
ATOM 5280 O O . SER B 1 294 ? -6.98294 -40.60745 11.67837 1.000 27.17000 294 SER B O 1
ATOM 5283 N N . VAL B 1 295 ? -6.09855 -41.11952 13.69239 1.000 26.83000 295 VAL B N 1
ATOM 5284 C CA . VAL B 1 295 ? -4.82662 -40.44358 13.39096 1.000 29.27000 295 VAL B CA 1
ATOM 5285 C C . VAL B 1 295 ? -4.09500 -41.19188 12.27323 1.000 28.56000 295 VAL B C 1
ATOM 5286 O O . VAL B 1 295 ? -3.25590 -40.60860 11.56976 1.000 28.39000 295 VAL B O 1
ATOM 5290 N N . SER B 1 296 ? -4.43159 -42.45724 12.07279 1.000 26.02000 296 SER B N 1
ATOM 5291 C CA . SER B 1 296 ? -3.78499 -43.31040 11.07817 1.000 23.88000 296 SER B CA 1
ATOM 5292 C C . SER B 1 296 ? -4.63052 -43.31633 9.80287 1.000 27.08000 296 SER B C 1
ATOM 5293 O O . SER B 1 296 ? -5.76239 -43.80962 9.81811 1.000 27.15000 296 SER B O 1
ATOM 5296 N N . ALA B 1 297 ? -4.06424 -42.82267 8.69141 1.000 24.96000 297 ALA B N 1
ATOM 5297 C CA . ALA B 1 297 ? -4.86280 -42.75253 7.46002 1.000 27.70000 297 ALA B CA 1
ATOM 5298 C C . ALA B 1 297 ? -5.22123 -44.13134 6.92773 1.000 26.47000 297 ALA B C 1
ATOM 5299 O O . ALA B 1 297 ? -6.26795 -44.29546 6.29456 1.000 26.00000 297 ALA B O 1
ATOM 5301 N N . GLY B 1 298 ? -4.37304 -45.14083 7.13440 1.000 23.56000 298 GLY B N 1
ATOM 5302 C CA . GLY B 1 298 ? -4.66550 -46.49056 6.64709 1.000 21.87000 298 GLY B CA 1
ATOM 5303 C C . GLY B 1 298 ? -5.73160 -47.22277 7.45568 1.000 25.14000 298 GLY B C 1
ATOM 5304 O O . GLY B 1 298 ? -6.28515 -48.22057 6.97081 1.000 24.12000 298 GLY B O 1
ATOM 5305 N N . LEU B 1 299 ? -5.98018 -46.79317 8.70401 1.000 22.80000 299 LEU B N 1
ATOM 5306 C CA . LEU B 1 299 ? -7.09931 -47.36742 9.48837 1.000 21.85000 299 LEU B CA 1
ATOM 5307 C C . LEU B 1 299 ? -8.36751 -46.54184 9.42879 1.000 24.03000 299 LEU B C 1
ATOM 5308 O O . LEU B 1 299 ? -9.38261 -46.96034 10.00097 1.000 26.18000 299 LEU B O 1
ATOM 5313 N N . ASP B 1 300 ? -8.33859 -45.39368 8.79327 1.000 23.79000 300 ASP B N 1
ATOM 5314 C CA . ASP B 1 300 ? -9.46684 -44.45298 8.79359 1.000 26.06000 300 ASP B CA 1
ATOM 5315 C C . ASP B 1 300 ? -10.53234 -44.85765 7.75273 1.000 24.49000 300 ASP B C 1
ATOM 5316 O O . ASP B 1 300 ? -10.67711 -44.24912 6.68387 1.000 26.55000 300 ASP B O 1
ATOM 5321 N N . TYR B 1 301 ? -11.32420 -45.89240 8.10482 1.000 26.86000 301 TYR B N 1
ATOM 5322 C CA . TYR B 1 301 ? -12.28770 -46.49386 7.20427 1.000 23.73000 301 TYR B CA 1
ATOM 5323 C C . TYR B 1 301 ? -13.45584 -47.07310 8.00661 1.000 23.77000 301 TYR B C 1
ATOM 5324 O O . TYR B 1 301 ? -13.22609 -47.65061 9.07647 1.000 25.44000 301 TYR B O 1
ATOM 5333 N N . PRO B 1 302 ? -14.70273 -46.90002 7.56992 1.000 25.31000 302 PRO B N 1
ATOM 5334 C CA . PRO B 1 302 ? -15.83696 -47.24514 8.45296 1.000 23.94000 302 PRO B CA 1
ATOM 5335 C C . PRO B 1 302 ? -16.27956 -48.69532 8.40573 1.000 27.66000 302 PRO B C 1
ATOM 5336 O O . PRO B 1 302 ? -17.22873 -49.04162 9.11984 1.000 26.12000 302 PRO B O 1
ATOM 5340 N N . GLY B 1 303 ? -15.67002 -49.53028 7.56407 1.000 24.06000 303 GLY B N 1
ATOM 5341 C CA . GLY B 1 303 ? -16.03859 -50.91959 7.41079 1.000 21.93000 303 GLY B CA 1
ATOM 5342 C C . GLY B 1 303 ? -14.88948 -51.84778 7.78746 1.000 23.36000 303 GLY B C 1
ATOM 5343 O O . GLY B 1 303 ? -13.78574 -51.40900 8.14829 1.000 25.54000 303 GLY B O 1
ATOM 5344 N N . VAL B 1 304 ? -15.19313 -53.13988 7.77608 1.000 24.79000 304 VAL B N 1
ATOM 5345 C CA . VAL B 1 304 ? -14.18096 -54.16924 8.04983 1.000 23.77000 304 VAL B CA 1
ATOM 5346 C C . VAL B 1 304 ? -14.47931 -55.33754 7.13628 1.000 24.02000 304 VAL B C 1
ATOM 5347 O O . VAL B 1 304 ? -15.63009 -55.55141 6.71714 1.000 24.66000 304 VAL B O 1
ATOM 5351 N N . GLY B 1 305 ? -13.46198 -56.14666 6.84474 1.000 23.70000 305 GLY B N 1
ATOM 5352 C CA . GLY B 1 305 ? -13.63336 -57.29085 5.98820 1.000 24.94000 305 GLY B CA 1
ATOM 5353 C C . GLY B 1 305 ? -14.61429 -58.33035 6.56223 1.000 22.87000 305 GLY B C 1
ATOM 5354 O O . GLY B 1 305 ? -14.62667 -58.57175 7.76155 1.000 23.80000 305 GLY B O 1
ATOM 5355 N N . PRO B 1 306 ? -15.40281 -58.97169 5.71579 1.000 23.45000 306 PRO B N 1
ATOM 5356 C CA . PRO B 1 306 ? -16.42474 -59.93028 6.22670 1.000 23.76000 306 PRO B CA 1
ATOM 5357 C C . PRO B 1 306 ? -15.82063 -61.18032 6.82959 1.000 24.17000 306 PRO B C 1
ATOM 5358 O O . PRO B 1 306 ? -16.42180 -61.77929 7.72217 1.000 24.86000 306 PRO B O 1
ATOM 5362 N N . GLU B 1 307 ? -14.58239 -61.55350 6.44455 1.000 24.16000 307 GLU B N 1
ATOM 5363 C CA . GLU B 1 307 ? -13.97233 -62.68843 7.12830 1.000 25.11000 307 GLU B CA 1
ATOM 5364 C C . GLU B 1 307 ? -13.69796 -62.36739 8.59597 1.000 25.43000 307 GLU B C 1
ATOM 5365 O O . GLU B 1 307 ? -13.77405 -63.26325 9.46714 1.000 26.62000 307 GLU B O 1
ATOM 5371 N N . HIS B 1 308 ? -13.34442 -61.11787 8.90943 1.000 23.27000 308 HIS B N 1
ATOM 5372 C CA . HIS B 1 308 ? -13.13903 -60.75495 10.31002 1.000 24.19000 308 HIS B CA 1
ATOM 5373 C C . HIS B 1 308 ? -14.47233 -60.71028 11.07147 1.000 27.14000 308 HIS B C 1
ATOM 5374 O O . HIS B 1 308 ? -14.52367 -61.08471 12.25895 1.000 26.34000 308 HIS B O 1
ATOM 5381 N N . ALA B 1 309 ? -15.54122 -60.20444 10.42340 1.000 23.42000 309 ALA B N 1
ATOM 5382 C CA . ALA B 1 309 ? -16.87345 -60.27392 11.07699 1.000 22.56000 309 ALA B CA 1
ATOM 5383 C C . ALA B 1 309 ? -17.20620 -61.71150 11.45879 1.000 27.15000 309 ALA B C 1
ATOM 5384 O O . ALA B 1 309 ? -17.68554 -61.98114 12.57198 1.000 26.02000 309 ALA B O 1
ATOM 5386 N N . TYR B 1 310 ? -16.89562 -62.65661 10.56917 1.000 25.89000 310 TYR B N 1
ATOM 5387 C CA . TYR B 1 310 ? -17.13433 -64.08734 10.82100 1.000 25.02000 310 TYR B CA 1
ATOM 5388 C C . TYR B 1 310 ? -16.20859 -64.62162 11.92006 1.000 28.83000 310 TYR B C 1
ATOM 5389 O O . TYR B 1 310 ? -16.66176 -65.30648 12.86080 1.000 28.21000 310 TYR B O 1
ATOM 5398 N N . TRP B 1 311 ? -14.91168 -64.26631 11.89006 1.000 24.50000 311 TRP B N 1
ATOM 5399 C CA . TRP B 1 311 ? -14.02995 -64.72664 12.96301 1.000 24.74000 311 TRP B CA 1
ATOM 5400 C C . TRP B 1 311 ? -14.43660 -64.14995 14.30608 1.000 24.30000 311 TRP B C 1
ATOM 5401 O O . TRP B 1 311 ? -14.24082 -64.80351 15.34903 1.000 27.58000 311 TRP B O 1
ATOM 5412 N N . ARG B 1 312 ? -14.91596 -62.89902 14.34823 1.000 24.50000 312 ARG B N 1
ATOM 5413 C CA A ARG B 1 312 ? -15.30558 -62.34240 15.64035 0.560 24.80000 312 ARG B CA 1
ATOM 5414 C CA B ARG B 1 312 ? -15.29958 -62.34940 15.64136 0.440 24.83000 312 ARG B CA 1
ATOM 5415 C C . ARG B 1 312 ? -16.53859 -63.06201 16.17785 1.000 27.30000 312 ARG B C 1
ATOM 5416 O O . ARG B 1 312 ? -16.58093 -63.43346 17.35033 1.000 30.22000 312 ARG B O 1
ATOM 5431 N N . GLU B 1 313 ? -17.52821 -63.28442 15.32278 1.000 26.95000 313 GLU B N 1
ATOM 5432 C CA . GLU B 1 313 ? -18.77519 -63.94719 15.74320 1.000 27.01000 313 GLU B CA 1
ATOM 5433 C C . GLU B 1 313 ? -18.51702 -65.35038 16.30118 1.000 34.58000 313 GLU B C 1
ATOM 5434 O O . GLU B 1 313 ? -19.14927 -65.77424 17.28151 1.000 31.79000 313 GLU B O 1
ATOM 5440 N N . THR B 1 314 ? -17.60959 -66.10097 15.67852 1.000 29.11000 314 THR B N 1
ATOM 5441 C CA . THR B 1 314 ? -17.30536 -67.48038 16.05847 1.000 31.93000 314 THR B CA 1
ATOM 5442 C C . THR B 1 314 ? -16.20173 -67.57069 17.10401 1.000 32.71000 314 THR B C 1
ATOM 5443 O O . THR B 1 314 ? -15.86859 -68.69100 17.55163 1.000 34.08000 314 THR B O 1
ATOM 5447 N N . GLY B 1 315 ? -15.63319 -66.43997 17.52671 1.000 32.49000 315 GLY B N 1
ATOM 5448 C CA . GLY B 1 315 ? -14.63858 -66.44827 18.59609 1.000 31.99000 315 GLY B CA 1
ATOM 5449 C C . GLY B 1 315 ? -13.27628 -66.92054 18.12522 1.000 38.10000 315 GLY B C 1
ATOM 5450 O O . GLY B 1 315 ? -12.40150 -67.21620 18.94894 1.000 34.71000 315 GLY B O 1
ATOM 5451 N N . LYS B 1 316 ? -13.07775 -67.06324 16.81649 1.000 30.10000 316 LYS B N 1
ATOM 5452 C CA . LYS B 1 316 ? -11.76945 -67.54750 16.35662 1.000 27.48000 316 LYS B CA 1
ATOM 5453 C C . LYS B 1 316 ? -10.69478 -66.47408 16.45258 1.000 32.02000 316 LYS B C 1
ATOM 5454 O O . LYS B 1 316 ? -9.49773 -66.79662 16.56446 1.000 34.76000 316 LYS B O 1
ATOM 5460 N N . VAL B 1 317 ? -11.08113 -65.20215 16.47974 1.000 26.71000 317 VAL B N 1
ATOM 5461 C CA . VAL B 1 317 ? -10.15151 -64.10858 16.72062 1.000 27.70000 317 VAL B CA 1
ATOM 5462 C C . VAL B 1 317 ? -10.80213 -63.18341 17.72615 1.000 29.36000 317 VAL B C 1
ATOM 5463 O O . VAL B 1 317 ? -12.02718 -63.02572 17.73548 1.000 28.59000 317 VAL B O 1
ATOM 5467 N N . LEU B 1 318 ? -9.98961 -62.58805 18.57965 1.000 26.77000 318 LEU B N 1
ATOM 5468 C CA . LEU B 1 318 ? -10.43623 -61.60088 19.53917 1.000 24.97000 318 LEU B CA 1
ATOM 5469 C C . LEU B 1 318 ? -10.12841 -60.21350 19.01743 1.000 29.26000 318 LEU B C 1
ATOM 5470 O O . LEU B 1 318 ? -9.09122 -60.00009 18.36752 1.000 31.20000 318 LEU B O 1
ATOM 5475 N N . TYR B 1 319 ? -11.00578 -59.23834 19.31380 1.000 26.07000 319 TYR B N 1
ATOM 5476 C CA . TYR B 1 319 ? -10.77896 -57.87694 18.81706 1.000 26.42000 319 TYR B CA 1
ATOM 5477 C C . TYR B 1 319 ? -10.91164 -56.85250 19.91864 1.000 31.17000 319 TYR B C 1
ATOM 5478 O O . TYR B 1 319 ? -11.77793 -56.97656 20.79349 1.000 28.91000 319 TYR B O 1
ATOM 5487 N N . ASP B 1 320 ? -10.06989 -55.82735 19.85958 1.000 28.23000 320 ASP B N 1
ATOM 5488 C CA . ASP B 1 320 ? -10.11654 -54.69914 20.77406 1.000 30.76000 320 ASP B CA 1
ATOM 5489 C C . ASP B 1 320 ? -9.62858 -53.46902 20.01659 1.000 31.07000 320 ASP B C 1
ATOM 5490 O O . ASP B 1 320 ? -9.49912 -53.50063 18.79068 1.000 29.73000 320 ASP B O 1
ATOM 5495 N N . ALA B 1 321 ? -9.38314 -52.36500 20.72821 1.000 30.40000 321 ALA B N 1
ATOM 5496 C CA . ALA B 1 321 ? -8.97024 -51.12076 20.08170 1.000 26.69000 321 ALA B CA 1
ATOM 5497 C C . ALA B 1 321 ? -8.00878 -50.34631 20.97402 1.000 33.90000 321 ALA B C 1
ATOM 5498 O O . ALA B 1 321 ? -7.96016 -50.56669 22.17534 1.000 35.71000 321 ALA B O 1
ATOM 5500 N N . VAL B 1 322 ? -7.21779 -49.45691 20.36413 1.000 30.71000 322 VAL B N 1
ATOM 5501 C CA . VAL B 1 322 ? -6.39532 -48.49372 21.09114 1.000 32.26000 322 VAL B CA 1
ATOM 5502 C C . VAL B 1 322 ? -6.63245 -47.14261 20.46925 1.000 29.25000 322 VAL B C 1
ATOM 5503 O O . VAL B 1 322 ? -7.04504 -47.03927 19.30896 1.000 27.90000 322 VAL B O 1
ATOM 5507 N N . THR B 1 323 ? -6.35402 -46.08650 21.24594 1.000 25.98000 323 THR B N 1
ATOM 5508 C CA . THR B 1 323 ? -6.63625 -44.71506 20.87700 1.000 26.69000 323 THR B CA 1
ATOM 5509 C C . THR B 1 323 ? -5.50509 -44.13589 20.03065 1.000 29.03000 323 THR B C 1
ATOM 5510 O O . THR B 1 323 ? -4.41191 -44.70169 19.96381 1.000 30.32000 323 THR B O 1
ATOM 5514 N N . ASP B 1 324 ? -5.79415 -43.00184 19.37902 1.000 26.97000 324 ASP B N 1
ATOM 5515 C CA . ASP B 1 324 ? -4.77810 -42.20552 18.66633 1.000 28.95000 324 ASP B CA 1
ATOM 5516 C C . ASP B 1 324 ? -3.55550 -41.95501 19.54945 1.000 32.81000 324 ASP B C 1
ATOM 5517 O O . ASP B 1 324 ? -2.40930 -42.06831 19.09803 1.000 30.19000 324 ASP B O 1
ATOM 5522 N N . GLU B 1 325 ? -3.78407 -41.55538 20.81784 1.000 30.51000 325 GLU B N 1
ATOM 5523 C CA . GLU B 1 325 ? -2.64248 -41.20593 21.66879 1.000 34.99000 325 GLU B CA 1
ATOM 5524 C C . GLU B 1 325 ? -1.79929 -42.42824 22.01974 1.000 28.62000 325 GLU B C 1
ATOM 5525 O O . GLU B 1 325 ? -0.55933 -42.33185 22.06507 1.000 29.87000 325 GLU B O 1
ATOM 5531 N N . GLU B 1 326 ? -2.43809 -43.55504 22.29601 1.000 29.40000 326 GLU B N 1
ATOM 5532 C CA . GLU B 1 326 ? -1.73583 -44.79956 22.51694 1.000 28.61000 326 GLU B CA 1
ATOM 5533 C C . GLU B 1 326 ? -0.92028 -45.18298 21.28975 1.000 31.47000 326 GLU B C 1
ATOM 5534 O O . GLU B 1 326 ? 0.20980 -45.65849 21.42981 1.000 27.28000 326 GLU B O 1
ATOM 5540 N N . ALA B 1 327 ? -1.49088 -45.00675 20.08430 1.000 28.28000 327 ALA B N 1
ATOM 5541 C CA . ALA B 1 327 ? -0.71933 -45.37614 18.88808 1.000 28.58000 327 ALA B CA 1
ATOM 5542 C C . ALA B 1 327 ? 0.49648 -44.46503 18.72331 1.000 27.45000 327 ALA B C 1
ATOM 5543 O O . ALA B 1 327 ? 1.58874 -44.92222 18.36533 1.000 27.68000 327 ALA B O 1
ATOM 5545 N N . LEU B 1 328 ? 0.31107 -43.16584 18.90351 1.000 26.86000 328 LEU B N 1
ATOM 5546 C CA . LEU B 1 328 ? 1.43086 -42.24067 18.80469 1.000 27.45000 328 LEU B CA 1
ATOM 5547 C C . LEU B 1 328 ? 2.52458 -42.59503 19.81457 1.000 31.94000 328 LEU B C 1
ATOM 5548 O O . LEU B 1 328 ? 3.71868 -42.52114 19.49691 1.000 27.42000 328 LEU B O 1
ATOM 5553 N N . ASP B 1 329 ? 2.13722 -42.94649 21.04489 1.000 28.85000 329 ASP B N 1
ATOM 5554 C CA . ASP B 1 329 ? 3.13396 -43.35989 22.03982 1.000 32.10000 329 ASP B CA 1
ATOM 5555 C C . ASP B 1 329 ? 3.94046 -44.56532 21.56273 1.000 30.48000 329 ASP B C 1
ATOM 5556 O O . ASP B 1 329 ? 5.15939 -44.64668 21.79329 1.000 30.49000 329 ASP B O 1
ATOM 5561 N N . ALA B 1 330 ? 3.26495 -45.53932 20.94678 1.000 24.13000 330 ALA B N 1
ATOM 5562 C CA . ALA B 1 330 ? 3.93744 -46.75673 20.50666 1.000 24.65000 330 ALA B CA 1
ATOM 5563 C C . ALA B 1 330 ? 4.83181 -46.46812 19.28760 1.000 24.40000 330 ALA B C 1
ATOM 5564 O O . ALA B 1 330 ? 5.88805 -47.12006 19.11986 1.000 27.76000 330 ALA B O 1
ATOM 5566 N N . PHE B 1 331 ? 4.42387 -45.51735 18.44818 1.000 25.44000 331 PHE B N 1
ATOM 5567 C CA . PHE B 1 331 ? 5.25417 -45.09164 17.32092 1.000 27.00000 331 PHE B CA 1
ATOM 5568 C C . PHE B 1 331 ? 6.58884 -44.53961 17.82167 1.000 28.91000 331 PHE B C 1
ATOM 5569 O O . PHE B 1 331 ? 7.65412 -44.92996 17.34459 1.000 27.05000 331 PHE B O 1
ATOM 5577 N N . ILE B 1 332 ? 6.53423 -43.64130 18.81345 1.000 28.34000 332 ILE B N 1
ATOM 5578 C CA . ILE B 1 332 ? 7.76187 -43.07820 19.38716 1.000 28.50000 332 ILE B CA 1
ATOM 5579 C C . ILE B 1 332 ? 8.55688 -44.14002 20.11087 1.000 28.23000 332 ILE B C 1
ATOM 5580 O O . ILE B 1 332 ? 9.79792 -44.16179 20.03436 1.000 30.41000 332 ILE B O 1
ATOM 5585 N N . GLU B 1 333 ? 7.87683 -44.99718 20.87677 1.000 26.29000 333 GLU B N 1
ATOM 5586 C CA . GLU B 1 333 ? 8.54983 -46.05700 21.62643 1.000 31.63000 333 GLU B CA 1
ATOM 5587 C C . GLU B 1 333 ? 9.37341 -46.98797 20.73798 1.000 29.30000 333 GLU B C 1
ATOM 5588 O O . GLU B 1 333 ? 10.53238 -47.28224 21.05081 1.000 29.25000 333 GLU B O 1
ATOM 5594 N N . LEU B 1 334 ? 8.79996 -47.51359 19.64147 1.000 26.22000 334 LEU B N 1
ATOM 5595 C CA . LEU B 1 334 ? 9.59951 -48.44345 18.84001 1.000 25.03000 334 LEU B CA 1
ATOM 5596 C C . LEU B 1 334 ? 10.78155 -47.72499 18.20049 1.000 25.14000 334 LEU B C 1
ATOM 5597 O O . LEU B 1 334 ? 11.89073 -48.28680 18.11465 1.000 24.77000 334 LEU B O 1
ATOM 5602 N N . SER B 1 335 ? 10.56138 -46.49062 17.77176 1.000 24.11000 335 SER B N 1
ATOM 5603 C CA . SER B 1 335 ? 11.62441 -45.71219 17.12811 1.000 24.46000 335 SER B CA 1
ATOM 5604 C C . SER B 1 335 ? 12.81102 -45.55061 18.07334 1.000 29.83000 335 SER B C 1
ATOM 5605 O O . SER B 1 335 ? 13.96821 -45.73382 17.68201 1.000 26.40000 335 SER B O 1
ATOM 5608 N N . ARG B 1 336 ? 12.52546 -45.20902 19.32177 1.000 29.36000 336 ARG B N 1
ATOM 5609 C CA . ARG B 1 336 ? 13.58002 -44.93242 20.30480 1.000 28.93000 336 ARG B CA 1
ATOM 5610 C C . ARG B 1 336 ? 14.20115 -46.18550 20.87170 1.000 27.37000 336 ARG B C 1
ATOM 5611 O O . ARG B 1 336 ? 15.40703 -46.18075 21.18814 1.000 29.90000 336 ARG B O 1
ATOM 5619 N N . LEU B 1 337 ? 13.40332 -47.21433 21.15878 1.000 28.74000 337 LEU B N 1
ATOM 5620 C CA . LEU B 1 337 ? 13.90941 -48.43134 21.79460 1.000 28.10000 337 LEU B CA 1
ATOM 5621 C C . LEU B 1 337 ? 14.48304 -49.45446 20.84218 1.000 35.34000 337 LEU B C 1
ATOM 5622 O O . LEU B 1 337 ? 15.48609 -50.09676 21.16641 1.000 32.68000 337 LEU B O 1
ATOM 5627 N N . GLU B 1 338 ? 13.91352 -49.61221 19.65418 1.000 26.71000 338 GLU B N 1
ATOM 5628 C CA . GLU B 1 338 ? 14.42113 -50.61032 18.71970 1.000 24.75000 338 GLU B CA 1
ATOM 5629 C C . GLU B 1 338 ? 15.04743 -49.99583 17.46511 1.000 25.05000 338 GLU B C 1
ATOM 5630 O O . GLU B 1 338 ? 15.60394 -50.74979 16.63832 1.000 25.86000 338 GLU B O 1
ATOM 5636 N N . GLY B 1 339 ? 14.96815 -48.68908 17.29233 1.000 24.08000 339 GLY B N 1
ATOM 5637 C CA . GLY B 1 339 ? 15.53844 -48.12253 16.09078 1.000 25.57000 339 GLY B CA 1
ATOM 5638 C C . GLY B 1 339 ? 14.69798 -48.41341 14.85386 1.000 29.48000 339 GLY B C 1
ATOM 5639 O O . GLY B 1 339 ? 15.20339 -48.39477 13.73602 1.000 25.26000 339 GLY B O 1
ATOM 5640 N N . ILE B 1 340 ? 13.43600 -48.73252 15.02282 1.000 25.44000 340 ILE B N 1
ATOM 5641 C CA . ILE B 1 340 ? 12.54451 -49.07727 13.89795 1.000 23.21000 340 ILE B CA 1
ATOM 5642 C C . ILE B 1 340 ? 11.38223 -48.10451 13.94922 1.000 24.54000 340 ILE B C 1
ATOM 5643 O O . ILE B 1 340 ? 10.71182 -48.01630 14.98885 1.000 23.84000 340 ILE B O 1
ATOM 5648 N N . ILE B 1 341 ? 11.17242 -47.33400 12.87611 1.000 23.06000 341 ILE B N 1
ATOM 5649 C CA . ILE B 1 341 ? 10.08018 -46.35837 12.81540 1.000 23.37000 341 ILE B CA 1
ATOM 5650 C C . ILE B 1 341 ? 8.88361 -47.05456 12.16788 1.000 24.47000 341 ILE B C 1
ATOM 5651 O O . ILE B 1 341 ? 8.96815 -47.41813 10.97340 1.000 23.23000 341 ILE B O 1
ATOM 5656 N N . PRO B 1 342 ? 7.83842 -47.38683 12.92394 1.000 23.60000 342 PRO B N 1
ATOM 5657 C CA . PRO B 1 342 ? 6.75284 -48.20784 12.38563 1.000 20.41000 342 PRO B CA 1
ATOM 5658 C C . PRO B 1 342 ? 5.68282 -47.31693 11.78104 1.000 23.40000 342 PRO B C 1
ATOM 5659 O O . PRO B 1 342 ? 5.53739 -46.15652 12.11844 1.000 23.74000 342 PRO B O 1
ATOM 5663 N N . ALA B 1 343 ? 4.87031 -47.90835 10.88353 1.000 23.78000 343 ALA B N 1
ATOM 5664 C CA . ALA B 1 343 ? 3.71629 -47.17628 10.41513 1.000 21.76000 343 ALA B CA 1
ATOM 5665 C C . ALA B 1 343 ? 2.76479 -46.89599 11.57440 1.000 21.59000 343 ALA B C 1
ATOM 5666 O O . ALA B 1 343 ? 2.67165 -47.68575 12.52242 1.000 23.63000 343 ALA B O 1
ATOM 5668 N N . LEU B 1 344 ? 2.05552 -45.77431 11.47864 1.000 23.08000 344 LEU B N 1
ATOM 5669 C CA . LEU B 1 344 ? 1.06706 -45.47518 12.51587 1.000 24.23000 344 LEU B CA 1
ATOM 5670 C C . LEU B 1 344 ? -0.04769 -46.51940 12.57485 1.000 26.13000 344 LEU B C 1
ATOM 5671 O O . LEU B 1 344 ? -0.63803 -46.71113 13.64689 1.000 26.07000 344 LEU B O 1
ATOM 5676 N N . GLU B 1 345 ? -0.38310 -47.16699 11.45759 1.000 25.15000 345 GLU B N 1
ATOM 5677 C CA . GLU B 1 345 ? -1.29980 -48.31618 11.49579 1.000 24.38000 345 GLU B CA 1
ATOM 5678 C C . GLU B 1 345 ? -0.75686 -49.39080 12.42143 1.000 25.72000 345 GLU B C 1
ATOM 5679 O O . GLU B 1 345 ? -1.40811 -49.77569 13.38570 1.000 24.23000 345 GLU B O 1
ATOM 5685 N N . SER B 1 346 ? 0.45538 -49.88985 12.14454 1.000 21.38000 346 SER B N 1
ATOM 5686 C CA . SER B 1 346 ? 1.03237 -50.96762 12.94720 1.000 22.91000 346 SER B CA 1
ATOM 5687 C C . SER B 1 346 ? 1.23272 -50.55562 14.40473 1.000 22.78000 346 SER B C 1
ATOM 5688 O O . SER B 1 346 ? 1.29062 -51.41542 15.28790 1.000 24.84000 346 SER B O 1
ATOM 5691 N N . SER B 1 347 ? 1.44128 -49.26524 14.64208 1.000 22.54000 347 SER B N 1
ATOM 5692 C CA . SER B 1 347 ? 1.63465 -48.77736 16.00850 1.000 24.05000 347 SER B CA 1
ATOM 5693 C C . SER B 1 347 ? 0.42441 -49.09954 16.86648 1.000 24.85000 347 SER B C 1
ATOM 5694 O O . SER B 1 347 ? 0.56898 -49.16486 18.09762 1.000 24.93000 347 SER B O 1
ATOM 5697 N N . HIS B 1 348 ? -0.77131 -49.28268 16.25528 1.000 25.72000 348 HIS B N 1
ATOM 5698 C CA . HIS B 1 348 ? -1.92450 -49.69489 17.07641 1.000 24.61000 348 HIS B CA 1
ATOM 5699 C C . HIS B 1 348 ? -1.71534 -51.08408 17.63734 1.000 25.56000 348 HIS B C 1
ATOM 5700 O O . HIS B 1 348 ? -2.08570 -51.36163 18.80158 1.000 25.55000 348 HIS B O 1
ATOM 5707 N N . ALA B 1 349 ? -1.12180 -51.99599 16.84478 1.000 25.57000 349 ALA B N 1
ATOM 5708 C CA . ALA B 1 349 ? -0.82764 -53.33521 17.36668 1.000 24.79000 349 ALA B CA 1
ATOM 5709 C C . ALA B 1 349 ? 0.24995 -53.26549 18.44099 1.000 28.38000 349 ALA B C 1
ATOM 5710 O O . ALA B 1 349 ? 0.12973 -53.90411 19.49480 1.000 27.21000 349 ALA B O 1
ATOM 5712 N N . LEU B 1 350 ? 1.30482 -52.46252 18.20131 1.000 26.42000 350 LEU B N 1
ATOM 5713 C CA . LEU B 1 350 ? 2.36641 -52.32690 19.20052 1.000 27.30000 350 LEU B CA 1
ATOM 5714 C C . LEU B 1 350 ? 1.82678 -51.74431 20.49654 1.000 31.87000 350 LEU B C 1
ATOM 5715 O O . LEU B 1 350 ? 2.27747 -52.12073 21.59421 1.000 29.82000 350 LEU B O 1
ATOM 5720 N N . ALA B 1 351 ? 0.91356 -50.78771 20.38492 1.000 24.99000 351 ALA B N 1
ATOM 5721 C CA . ALA B 1 351 ? 0.33595 -50.16725 21.59188 1.000 29.19000 351 ALA B CA 1
ATOM 5722 C C . ALA B 1 351 ? -0.41309 -51.19732 22.43698 1.000 34.53000 351 ALA B C 1
ATOM 5723 O O . ALA B 1 351 ? -0.49458 -51.06269 23.67177 1.000 30.25000 351 ALA B O 1
ATOM 5725 N N . TYR B 1 352 ? -0.92357 -52.26029 21.81121 1.000 28.96000 352 TYR B N 1
ATOM 5726 C CA . TYR B 1 352 ? -1.69758 -53.25851 22.55526 1.000 29.48000 352 TYR B CA 1
ATOM 5727 C C . TYR B 1 352 ? -0.83072 -54.06798 23.52466 1.000 36.94000 352 TYR B C 1
ATOM 5728 O O . TYR B 1 352 ? -1.37989 -54.71092 24.42532 1.000 36.37000 352 TYR B O 1
ATOM 5737 N N . LEU B 1 353 ? 0.49337 -54.12590 23.31823 1.000 29.39000 353 LEU B N 1
ATOM 5738 C CA . LEU B 1 353 ? 1.36422 -54.85542 24.25053 1.000 33.09000 353 LEU B CA 1
ATOM 5739 C C . LEU B 1 353 ? 1.16355 -54.37254 25.69581 1.000 39.37000 353 LEU B C 1
ATOM 5740 O O . LEU B 1 353 ? 1.36141 -55.14222 26.64292 1.000 40.55000 353 LEU B O 1
ATOM 5745 N N . LYS B 1 354 ? 0.75915 -53.12142 25.86899 1.000 34.89000 354 LYS B N 1
ATOM 5746 C CA . LYS B 1 354 ? 0.47151 -52.53374 27.17710 1.000 37.69000 354 LYS B CA 1
ATOM 5747 C C . LYS B 1 354 ? -0.86659 -52.95632 27.75917 1.000 43.63000 354 LYS B C 1
ATOM 5748 O O . LYS B 1 354 ? -1.12311 -52.64583 28.93066 1.000 42.25000 354 LYS B O 1
ATOM 5754 N N . LYS B 1 355 ? -1.74913 -53.59161 26.97269 1.000 42.00000 355 LYS B N 1
ATOM 5755 C CA . LYS B 1 355 ? -3.14222 -53.80946 27.36546 1.000 44.01000 355 LYS B CA 1
ATOM 5756 C C . LYS B 1 355 ? -3.41999 -55.23297 27.78627 1.000 45.62000 355 LYS B C 1
ATOM 5757 O O . LYS B 1 355 ? -4.56203 -55.55885 28.11028 1.000 47.24000 355 LYS B O 1
ATOM 5763 N N . ILE B 1 356 ? -2.45171 -56.11486 27.67480 1.000 41.51000 356 ILE B N 1
ATOM 5764 C CA . ILE B 1 356 ? -2.61751 -57.48133 28.11057 1.000 44.13000 356 ILE B CA 1
ATOM 5765 C C . ILE B 1 356 ? -1.43274 -57.83584 28.98548 1.000 47.32000 356 ILE B C 1
ATOM 5766 O O . ILE B 1 356 ? -0.38490 -57.18760 28.95501 1.000 47.84000 356 ILE B O 1
ATOM 5771 N N . ASN B 1 357 ? -1.65979 -58.81576 29.83971 1.000 48.12000 357 ASN B N 1
ATOM 5772 C CA . ASN B 1 357 ? -0.60796 -59.36035 30.68183 1.000 44.96000 357 ASN B CA 1
ATOM 5773 C C . ASN B 1 357 ? 0.17761 -60.32827 29.84141 1.000 41.47000 357 ASN B C 1
ATOM 5774 O O . ASN B 1 357 ? -0.32797 -61.39389 29.47565 1.000 46.97000 357 ASN B O 1
ATOM 5779 N N . ILE B 1 358 ? 1.39764 -59.94043 29.47235 1.000 41.16000 358 ILE B N 1
ATOM 5780 C CA . ILE B 1 358 ? 2.20319 -60.81135 28.62981 1.000 41.82000 358 ILE B CA 1
ATOM 5781 C C . ILE B 1 358 ? 3.49005 -61.25508 29.31788 1.000 43.43000 358 ILE B C 1
ATOM 5782 O O . ILE B 1 358 ? 4.33146 -61.89871 28.68306 1.000 42.38000 358 ILE B O 1
ATOM 5787 N N . LYS B 1 359 ? 3.64749 -60.95230 30.61754 1.000 45.73000 359 LYS B N 1
ATOM 5788 C CA . LYS B 1 359 ? 4.83933 -61.38000 31.35655 1.000 45.56000 359 LYS B CA 1
ATOM 5789 C C . LYS B 1 359 ? 5.00079 -62.87418 31.18861 1.000 43.82000 359 LYS B C 1
ATOM 5790 O O . LYS B 1 359 ? 4.04593 -63.63121 31.35927 1.000 43.58000 359 LYS B O 1
ATOM 5796 N N . GLY B 1 360 ? 6.17808 -63.28648 30.72660 1.000 40.31000 360 GLY B N 1
ATOM 5797 C CA . GLY B 1 360 ? 6.44955 -64.68376 30.46257 1.000 36.36000 360 GLY B CA 1
ATOM 5798 C C . GLY B 1 360 ? 5.80916 -65.28457 29.24213 1.000 47.83000 360 GLY B C 1
ATOM 5799 O O . GLY B 1 360 ? 5.88456 -66.51478 29.07080 1.000 43.20000 360 GLY B O 1
ATOM 5800 N N . LYS B 1 361 ? 5.22227 -64.46390 28.36482 1.000 40.58000 361 LYS B N 1
ATOM 5801 C CA . LYS B 1 361 ? 4.52984 -64.94966 27.18221 1.000 36.96000 361 LYS B CA 1
ATOM 5802 C C . LYS B 1 361 ? 5.36522 -64.64710 25.94311 1.000 37.03000 361 LYS B C 1
ATOM 5803 O O . LYS B 1 361 ? 6.20396 -63.74983 25.97222 1.000 38.56000 361 LYS B O 1
ATOM 5809 N N . VAL B 1 362 ? 5.13882 -65.45055 24.89910 1.000 33.93000 362 VAL B N 1
ATOM 5810 C CA . VAL B 1 362 ? 5.69627 -65.26421 23.55206 1.000 33.53000 362 VAL B CA 1
ATOM 5811 C C . VAL B 1 362 ? 4.63438 -64.53960 22.71869 1.000 30.30000 362 VAL B C 1
ATOM 5812 O O . VAL B 1 362 ? 3.48654 -64.99205 22.61187 1.000 31.07000 362 VAL B O 1
ATOM 5816 N N . VAL B 1 363 ? 5.01031 -63.42932 22.11035 1.000 31.92000 363 VAL B N 1
ATOM 5817 C CA . VAL B 1 363 ? 4.04136 -62.59555 21.37787 1.000 26.64000 363 VAL B CA 1
ATOM 5818 C C . VAL B 1 363 ? 4.65477 -62.27220 20.02367 1.000 30.06000 363 VAL B C 1
ATOM 5819 O O . VAL B 1 363 ? 5.79066 -61.81694 19.98948 1.000 28.89000 363 VAL B O 1
ATOM 5823 N N . VAL B 1 364 ? 3.91324 -62.50287 18.92070 1.000 26.74000 364 VAL B N 1
ATOM 5824 C CA . VAL B 1 364 ? 4.32859 -61.98552 17.60416 1.000 24.62000 364 VAL B CA 1
ATOM 5825 C C . VAL B 1 364 ? 3.44039 -60.79117 17.29323 1.000 28.13000 364 VAL B C 1
ATOM 5826 O O . VAL B 1 364 ? 2.21037 -60.89035 17.40891 1.000 26.50000 364 VAL B O 1
ATOM 5830 N N . VAL B 1 365 ? 4.04222 -59.66550 16.93095 1.000 24.36000 365 VAL B N 1
ATOM 5831 C CA . VAL B 1 365 ? 3.30610 -58.51738 16.41914 1.000 24.05000 365 VAL B CA 1
ATOM 5832 C C . VAL B 1 365 ? 3.55563 -58.41731 14.92210 1.000 30.88000 365 VAL B C 1
ATOM 5833 O O . VAL B 1 365 ? 4.71781 -58.46460 14.47459 1.000 25.27000 365 VAL B O 1
ATOM 5837 N N . ASN B 1 366 ? 2.48687 -58.22064 14.13944 1.000 25.35000 366 ASN B N 1
ATOM 5838 C CA . ASN B 1 366 ? 2.70735 -58.01552 12.69525 1.000 23.51000 366 ASN B CA 1
ATOM 5839 C C . ASN B 1 366 ? 3.10805 -56.56071 12.46745 1.000 25.47000 366 ASN B C 1
ATOM 5840 O O . ASN B 1 366 ? 2.29772 -55.64164 12.68592 1.000 25.40000 366 ASN B O 1
ATOM 5845 N N . LEU B 1 367 ? 4.35914 -56.32895 12.03560 1.000 24.43000 367 LEU B N 1
ATOM 5846 C CA . LEU B 1 367 ? 4.81386 -54.96614 11.80595 1.000 20.79000 367 LEU B CA 1
ATOM 5847 C C . LEU B 1 367 ? 4.52333 -54.67118 10.33445 1.000 24.11000 367 LEU B C 1
ATOM 5848 O O . LEU B 1 367 ? 5.34972 -54.89816 9.43606 1.000 23.89000 367 LEU B O 1
ATOM 5853 N N . SER B 1 368 ? 3.28429 -54.19284 10.08735 1.000 20.60000 368 SER B N 1
ATOM 5854 C CA . SER B 1 368 ? 2.75380 -54.18982 8.71614 1.000 22.97000 368 SER B CA 1
ATOM 5855 C C . SER B 1 368 ? 3.41087 -53.16786 7.80302 1.000 23.12000 368 SER B C 1
ATOM 5856 O O . SER B 1 368 ? 3.40838 -53.39150 6.58032 1.000 24.73000 368 SER B O 1
ATOM 5859 N N . GLY B 1 369 ? 4.01839 -52.10800 8.32383 1.000 24.48000 369 GLY B N 1
ATOM 5860 C CA . GLY B 1 369 ? 4.66247 -51.16905 7.41481 1.000 24.90000 369 GLY B CA 1
ATOM 5861 C C . GLY B 1 369 ? 5.62996 -50.27480 8.15098 1.000 25.46000 369 GLY B C 1
ATOM 5862 O O . GLY B 1 369 ? 5.67849 -50.23514 9.38794 1.000 25.47000 369 GLY B O 1
ATOM 5863 N N . ARG B 1 370 ? 6.43807 -49.57964 7.36135 1.000 23.83000 370 ARG B N 1
ATOM 5864 C CA . ARG B 1 370 ? 7.27656 -48.56457 7.99230 1.000 25.10000 370 ARG B CA 1
ATOM 5865 C C . ARG B 1 370 ? 6.58417 -47.18666 8.06220 1.000 23.73000 370 ARG B C 1
ATOM 5866 O O . ARG B 1 370 ? 5.58834 -46.90483 7.38645 1.000 25.61000 370 ARG B O 1
ATOM 5874 N N . GLY B 1 371 ? 7.15462 -46.30840 8.89424 1.000 24.30000 371 GLY B N 1
ATOM 5875 C CA . GLY B 1 371 ? 6.50615 -45.05508 9.26132 1.000 24.48000 371 GLY B CA 1
ATOM 5876 C C . GLY B 1 371 ? 7.06005 -43.80178 8.62585 1.000 27.14000 371 GLY B C 1
ATOM 5877 O O . GLY B 1 371 ? 6.70659 -42.69929 9.06325 1.000 28.75000 371 GLY B O 1
ATOM 5878 N N . ASP B 1 372 ? 7.86748 -43.91698 7.56331 1.000 26.82000 372 ASP B N 1
ATOM 5879 C CA A ASP B 1 372 ? 8.41236 -42.69560 6.98987 0.560 31.77000 372 ASP B CA 1
ATOM 5880 C CA B ASP B 1 372 ? 8.40941 -42.73575 6.88493 0.440 31.79000 372 ASP B CA 1
ATOM 5881 C C . ASP B 1 372 ? 7.30432 -41.78864 6.43325 1.000 28.61000 372 ASP B C 1
ATOM 5882 O O . ASP B 1 372 ? 7.42395 -40.56343 6.56866 1.000 31.09000 372 ASP B O 1
ATOM 5891 N N . LYS B 1 373 ? 6.19868 -42.35467 5.88560 1.000 25.49000 373 LYS B N 1
ATOM 5892 C CA . LYS B 1 373 ? 5.04263 -41.56057 5.44810 1.000 26.58000 373 LYS B CA 1
ATOM 5893 C C . LYS B 1 373 ? 4.41799 -40.75622 6.58180 1.000 25.31000 373 LYS B C 1
ATOM 5894 O O . LYS B 1 373 ? 3.72583 -39.76577 6.30522 1.000 27.69000 373 LYS B O 1
ATOM 5900 N N . ASP B 1 374 ? 4.66663 -41.13549 7.82240 1.000 26.07000 374 ASP B N 1
ATOM 5901 C CA . ASP B 1 374 ? 3.96404 -40.47618 8.94626 1.000 27.58000 374 ASP B CA 1
ATOM 5902 C C . ASP B 1 374 ? 4.84849 -39.50590 9.72029 1.000 27.19000 374 ASP B C 1
ATOM 5903 O O . ASP B 1 374 ? 4.33998 -38.89978 10.66329 1.000 28.78000 374 ASP B O 1
ATOM 5908 N N . LEU B 1 375 ? 6.09160 -39.30914 9.29349 1.000 27.00000 375 LEU B N 1
ATOM 5909 C CA . LEU B 1 375 ? 6.97707 -38.54372 10.17579 1.000 31.58000 375 LEU B CA 1
ATOM 5910 C C . LEU B 1 375 ? 6.48861 -37.10260 10.36469 1.000 35.81000 375 LEU B C 1
ATOM 5911 O O . LEU B 1 375 ? 6.47105 -36.58010 11.48698 1.000 34.77000 375 LEU B O 1
ATOM 5916 N N . GLU B 1 376 ? 6.15584 -36.42815 9.27066 1.000 34.34000 376 GLU B N 1
ATOM 5917 C CA . GLU B 1 376 ? 5.72543 -35.03414 9.36164 1.000 38.79000 376 GLU B CA 1
ATOM 5918 C C . GLU B 1 376 ? 4.46808 -34.91435 10.20901 1.000 43.24000 376 GLU B C 1
ATOM 5919 O O . GLU B 1 376 ? 4.39852 -34.06116 11.10784 1.000 43.42000 376 GLU B O 1
ATOM 5921 N N . SER B 1 377 ? 3.46640 -35.78194 9.96480 1.000 32.44000 377 SER B N 1
ATOM 5922 C CA . SER B 1 377 ? 2.25209 -35.74915 10.79730 1.000 34.71000 377 SER B CA 1
ATOM 5923 C C . SER B 1 377 ? 2.53860 -35.97810 12.27772 1.000 42.75000 377 SER B C 1
ATOM 5924 O O . SER B 1 377 ? 1.94610 -35.31011 13.13361 1.000 41.29000 377 SER B O 1
ATOM 5927 N N . VAL B 1 378 ? 3.37674 -36.96243 12.60835 1.000 32.36000 378 VAL B N 1
ATOM 5928 C CA . VAL B 1 378 ? 3.65830 -37.25448 14.01284 1.000 34.55000 378 VAL B CA 1
ATOM 5929 C C . VAL B 1 378 ? 4.38374 -36.07142 14.65953 1.000 38.37000 378 VAL B C 1
ATOM 5930 O O . VAL B 1 378 ? 4.00122 -35.61807 15.74878 1.000 40.63000 378 VAL B O 1
ATOM 5934 N N . LEU B 1 379 ? 5.43285 -35.56303 13.99424 1.000 38.00000 379 LEU B N 1
ATOM 5935 C CA . LEU B 1 379 ? 6.24836 -34.47607 14.54409 1.000 34.07000 379 LEU B CA 1
ATOM 5936 C C . LEU B 1 379 ? 5.42995 -33.21603 14.74010 1.000 48.00000 379 LEU B C 1
ATOM 5937 O O . LEU B 1 379 ? 5.76741 -32.40178 15.60614 1.000 49.30000 379 LEU B O 1
ATOM 5942 N N . ASN B 1 380 ? 4.34018 -33.05132 13.99548 1.000 40.36000 380 ASN B N 1
ATOM 5943 C CA . ASN B 1 380 ? 3.51181 -31.85036 14.12856 1.000 46.38000 380 ASN B CA 1
ATOM 5944 C C . ASN B 1 380 ? 2.23157 -32.07565 14.91739 1.000 45.20000 380 ASN B C 1
ATOM 5945 O O . ASN B 1 380 ? 1.45226 -31.13462 15.09084 1.000 46.20000 380 ASN B O 1
ATOM 5950 N N . HIS B 1 381 ? 1.99372 -33.29007 15.39792 1.000 41.01000 381 HIS B N 1
ATOM 5951 C CA . HIS B 1 381 ? 0.75853 -33.56744 16.11984 1.000 37.43000 381 HIS B CA 1
ATOM 5952 C C . HIS B 1 381 ? 0.77483 -32.85762 17.47690 1.000 45.62000 381 HIS B C 1
ATOM 5953 O O . HIS B 1 381 ? 1.79359 -32.90240 18.18133 1.000 45.54000 381 HIS B O 1
ATOM 5960 N N . PRO B 1 382 ? -0.33349 -32.20039 17.86661 1.000 47.63000 382 PRO B N 1
ATOM 5961 C CA . PRO B 1 382 ? -0.33516 -31.45967 19.14962 1.000 50.18000 382 PRO B CA 1
ATOM 5962 C C . PRO B 1 382 ? 0.04362 -32.30197 20.34888 1.000 48.40000 382 PRO B C 1
ATOM 5963 O O . PRO B 1 382 ? 0.68114 -31.80156 21.27545 1.000 51.18000 382 PRO B O 1
ATOM 5967 N N . TYR B 1 383 ? -0.34004 -33.58105 20.36445 1.000 41.40000 383 TYR B N 1
ATOM 5968 C CA . TYR B 1 383 ? -0.04725 -34.41143 21.52067 1.000 43.16000 383 TYR B CA 1
ATOM 5969 C C . TYR B 1 383 ? 1.43380 -34.70392 21.60361 1.000 43.66000 383 TYR B C 1
ATOM 5970 O O . TYR B 1 383 ? 1.99643 -34.82331 22.69698 1.000 48.86000 383 TYR B O 1
ATOM 5979 N N . VAL B 1 384 ? 2.07227 -34.87430 20.44908 1.000 44.85000 384 VAL B N 1
ATOM 5980 C CA . VAL B 1 384 ? 3.50335 -35.12094 20.42794 1.000 44.96000 384 VAL B CA 1
ATOM 5981 C C . VAL B 1 384 ? 4.26689 -33.83731 20.74451 1.000 52.09000 384 VAL B C 1
ATOM 5982 O O . VAL B 1 384 ? 5.22660 -33.85102 21.52188 1.000 52.05000 384 VAL B O 1
ATOM 5986 N N . ARG B 1 385 ? 3.84480 -32.70920 20.16184 1.000 51.87000 385 ARG B N 1
ATOM 5987 C CA . ARG B 1 385 ? 4.45933 -31.42558 20.50135 1.000 60.87000 385 ARG B CA 1
ATOM 5988 C C . ARG B 1 385 ? 4.38870 -31.15559 22.00997 1.000 62.65000 385 ARG B C 1
ATOM 5989 O O . ARG B 1 385 ? 5.38436 -30.73951 22.61678 1.000 66.71000 385 ARG B O 1
ATOM 5997 N N . GLU B 1 386 ? 3.24354 -31.44204 22.64492 1.000 58.20000 386 GLU B N 1
ATOM 5998 C CA . GLU B 1 386 ? 3.16301 -31.48210 24.11195 1.000 64.80000 386 GLU B CA 1
ATOM 5999 C C . GLU B 1 386 ? 3.86812 -32.71814 24.69286 1.000 73.93000 386 GLU B C 1
ATOM 6000 O O . GLU B 1 386 ? 3.26705 -33.49430 25.44468 1.000 81.14000 386 GLU B O 1
ATOM 6006 N N . ARG B 1 387 ? 5.13331 -32.92928 24.33162 1.000 73.10000 387 ARG B N 1
ATOM 6007 C CA . ARG B 1 387 ? 5.94739 -34.00732 24.89436 1.000 69.16000 387 ARG B CA 1
ATOM 6008 C C . ARG B 1 387 ? 7.38128 -33.53000 24.84625 1.000 70.91000 387 ARG B C 1
ATOM 6009 O O . ARG B 1 387 ? 7.64316 -32.41956 24.37087 1.000 81.50000 387 ARG B O 1
#

Foldseek 3Di:
DALDPKFAFDDPPLCPVVQVLVVVLVVVCVPPVVLCVVLVVCCCPVFNPPFDWAFQVLLCVVQQFGETERQLCSTVLFFLLLLQLLSVVSSCVVSVAAAEEEEAFLLSNVLSNLQNCLVSVHAYEYEAFQVRCVQLVVSVVSSVVSPYHYHYFDDDPSARQRRRVVRVVVCSVPVVHYDYRYSALAAHPPRNVSLLVSLLVSLVVVVVNVCVPVVDDFQEEFEEFAQQRNLSNNCVVCQPVNRAYEYAFEQEQHVPPQAGQCQLVAFDFADGNGMGFGFRADPVRHGDFHHHLARRNRHGTYRRNVRSCPVVVRYHYYYDYNLLLLVQQVVCCVSRVFRADSRLSGRSSCSVVDSRNHGYYYRHRRGGHPSNVVVSCPPPSNVVD/DQALPPKGAFDDPPLCPVVQVVLVVLVVVCVPPVVLCVVLVVCCCPVFNPPFDFAFQVLVCVVQQFGETERQLCSTVLFFLLLLQLLSQVSSCVVVVAAEEEEEAFLLSNVLSNLQNCLVVVHAYEYEAFQVSCVQLVVSVVSSVVSRYHYHQFDDDPSARQRRRVVRVVVCSVVVVRYDYRYSALAAHPPRNVSLLVSLLVSQVVVVVNVCVVPVDDFQEEFEEFAQQRNLSNNCVVCQPVNRA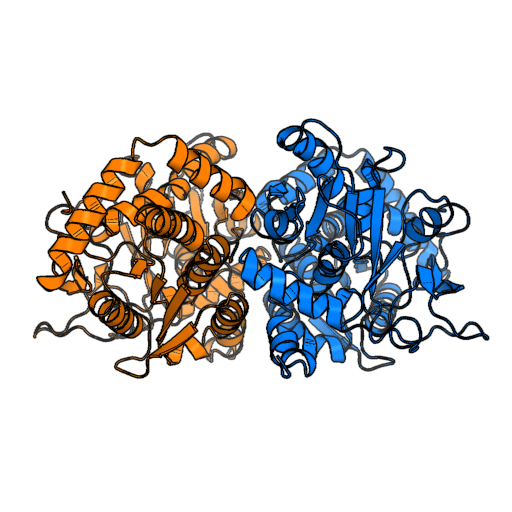YEYAFEQEAHVPPQAGQQQLVAFDFAHGNGMGFGFRADPVRHGDFHHHLARRRRHGTYRSNVRSCPVVVRYHYYYDYNLLLLVQQVVCCVSVVFRADSRQSGRSSCSVVDNRNHTYYYRHRGGGHPSNPVVSCPPPVNVVD

Radius of gyration: 25.83 Å; Cα contacts (8 Å, |Δi|>4): 1957; chains: 2; bounding box: 82×51×57 Å

B-factor: mean 30.43, std 9.13, range [18.39, 91.36]

InterPro domains:
  IPR001926 Tryptophan synthase beta chain-like, PALP domain [PF00291] (49-369)
  IPR006653 Tryptophan synthase, beta chain, conserved site [PS00168] (76-90)
  IPR006654 Tryptophan synthase, beta chain [TIGR00263] (3-380)
  IPR006654 Tryptophan synthase, beta chain [cd06446] (31-378)
  IPR023026 Tryptophan synthase beta chain/beta chain-like [MF_00133] (1-382)
  IPR023026 Tryptophan synthase beta chain/beta chain-like [PIRSF001413] (4-379)
  IPR023026 Tryptophan synthase beta chain/beta chain-like [PTHR48077] (4-381)
  IPR036052 Tryptophan synthase beta chain-like, PALP domain superfamily [G3DSA:3.40.50.1100] (5-201)
  IPR036052 Tryptophan synthase beta chain-like, PALP domain superfamily [G3DSA:3.40.50.1100] (50-376)
  IPR036052 Tryptophan synthase beta chain-like, PALP domain superfamily [SSF53686] (2-379)

Organism: Thermotoga maritima (strain ATCC 43589 / DSM 3109 / JCM 10099 / NBRC 100826 / MSB8) (NCBI:txid243274)

Solvent-accessible surface area: 25896 Å² total; per-residue (Å²): 41,108,21,44,73,9,3,18,59,62,34,78,140,115,4,41,45,23,0,102,86,4,67,69,27,14,111,47,10,69,93,48,156,80,3,66,134,67,5,75,36,25,9,113,13,0,0,20,12,94,2,16,2,4,82,0,79,63,0,6,145,111,26,38,9,122,0,10,0,0,0,0,3,14,0,16,7,0,4,11,39,0,0,0,0,0,0,0,0,3,2,0,92,102,43,58,28,88,30,0,0,0,3,2,4,11,0,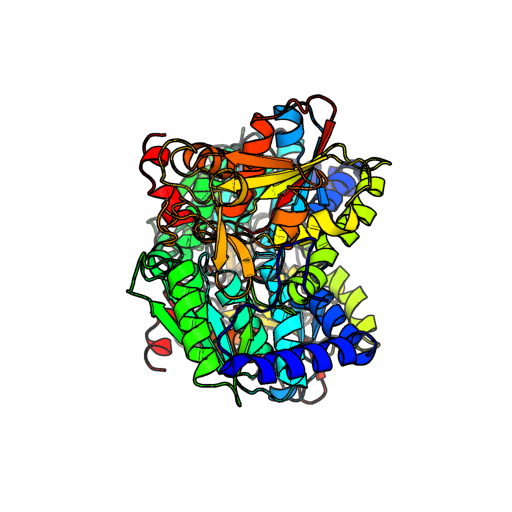9,8,0,2,0,0,1,1,0,1,11,18,22,44,14,104,7,6,0,19,0,0,44,58,0,24,120,42,2,36,23,0,38,52,13,0,44,6,8,46,10,127,32,34,62,7,143,61,69,41,83,4,25,46,9,0,17,30,51,0,28,124,12,8,61,108,44,44,161,51,2,7,7,0,3,12,24,0,11,1,2,24,3,2,5,43,0,0,21,28,3,0,52,33,0,0,74,22,0,88,156,32,0,62,150,62,32,65,124,83,4,26,23,0,0,0,1,0,5,9,4,3,10,0,0,0,0,0,74,24,1,38,112,43,70,14,90,4,9,0,0,1,0,0,1,98,11,53,145,70,61,105,15,1,0,0,3,55,79,13,91,83,12,132,12,25,6,0,64,0,34,2,9,17,46,134,233,51,109,40,82,72,14,56,0,23,0,1,22,6,4,10,1,0,0,0,0,7,0,0,63,6,72,101,66,48,64,2,97,24,52,11,2,42,12,90,53,0,0,40,4,0,26,18,1,0,105,36,0,1,1,15,0,3,1,17,0,0,0,0,2,4,18,2,118,102,29,124,6,148,54,77,0,0,0,0,0,0,4,2,26,0,18,10,2,0,96,31,1,56,82,41,100,53,21,154,151,168,189,5,66,20,43,72,6,2,16,60,63,32,77,144,105,5,39,40,31,0,97,112,6,49,58,29,11,104,50,13,92,93,55,148,77,5,61,139,56,7,79,44,10,8,112,13,0,0,20,12,97,1,16,2,6,58,0,150,72,0,5,111,110,19,44,7,111,0,4,0,0,0,0,3,14,0,15,6,0,4,11,38,0,0,0,0,0,0,0,0,3,1,0,94,104,54,57,42,88,32,0,0,0,7,2,4,10,0,9,8,0,2,0,0,1,1,0,1,9,1,12,46,15,103,7,7,0,21,0,0,53,59,0,23,129,42,2,128,23,0,36,26,14,0,44,6,8,42,11,133,31,39,65,8,150,63,66,35,92,5,25,44,10,0,22,26,52,0,28,128,12,10,54,110,46,44,153,60,1,7,10,1,5,15,24,0,12,2,2,17,2,2,4,40,0,0,18,29,2,0,54,34,0,0,80,23,0,91,160,31,0,65,147,56,44,65,107,75,4,36,31,0,0,0,1,0,6,9,3,3,10,0,0,0,0,0,77,21,0,39,110,44,72,13,107,3,7,0,0,1,0,1,1,102,13,51,149,66,60,105,12,1,0,1,3,57,83,12,87,85,10,126,13,27,6,0,64,0,33,2,9,17,46,129,236,52,107,41,86,68,14,55,0,24,0,1,21,7,5,6,1,0,0,0,0,8,0,0,60,6,71,101,63,49,67,2,87,25,52,13,2,41,13,89,50,0,0,42,5,0,26,23,1,0,103,39,0,1,1,14,0,2,2,16,0,0,0,0,2,7,15,0,135,96,35,113,0,113,64,85,4,0,0,0,0,0,4,2,28,0,17,10,2,0,53,37,1,61,91,45,86,56,22,156,148,175